Protein AF-A0A6S8XZL8-F1 (afdb_monomer_lite)

pLDDT: mean 78.98, std 16.3, range [27.56, 97.44]

Secondary structure (DSSP, 8-state):
----------EEE----PPP------SSS------PPPTTSSSPPEEEEETTEEEEEEEETTEEEEEEEETT-SEEEEEEEE---HHHHHHHHHHHHHHHHHHHHHHHHHHHHHHHHHHHHHHHTT-SS------HHHHHHHHHHHHHHHHHHHHHHHHHHHHHHHHHTTSHHHHHHS---HHHHHHHHHIIIIIHHHHHHHHHHHTT-TTHHHHHHHHHHHHHHHHHHHHHHHHHHHHHHHHHHHHHH-HHHHTTS-TTS-SS-HHHHHHHHHHHHHHHHSEEEEEEEEEETTSTTHHHH-GGGG--TTS-EEEE-HHHHHHHHHHTTSSSEEEEEEEEE---HHHHTT---EE-TTT--HHHHHTS-TTS-BEE--SSTTPPPHHHHHHHHHHHHHHHHHHHHHHHHHHHHTT--HHHHHHHHHHHHHHHHHHHHHHHHHHHHHHHHHHH--SS----EEEEEEEEEEEEEPHHHHHHHHHHHHIIIIIHHHHHHHHTT-HHHHHHHHHHHHHHHHHHHS-HHHHHHHH-SSTTGGGGGTTS-TTT-HHHHHHHHHHHHHHHHHIIIIISSHHHHHHHHHHHHHHHHHHHHHHHHHHHH-TTTT-BS-----TT------TT---TT--S-TT---TT-GGGHHHHHHHHHHHTTB-HHHHHHHHHHHHTTT----S----S---EE-HHHHHHHHHHHHHHH------EEEEEE--TTS--EEEEEE----SHHHHHHHHHHHHHHHHHHHHHHH-S---TTSSTT-

Radius of gyration: 33.62 Å; chains: 1; bounding box: 105×69×93 Å

Organism: NCBI:txid122233

Foldseek 3Di:
DDDPPCPDWDWDQDPDDDDDDDDDDDDPDPDDPPDADALQFLAGWDWDCDPQWTWTWGDDLQKIWIFTDRPPDSTTTIDIGGNDDPVNQVQLVLLLVLLVLLLLVLLLVLLLLLLVLLVLLCVLCCLDPPPPPRDPLLNLLSVLQNVLSLLLSLQLSLLSVVVSVCSSSLVSLVCLQPVDDSVVSNVLSCCLQPVQLVVQLVVCVVVVHPCSVVSSSVSNSVSSVVVSVVSLVSLLVLQLLLLLLLQCFQPVNVVVDDPPDDSDDVVSLLVLLLLLLQLVQFWKKKKKFKDFPPPVPCVPDPPVVPVPVPGIDIDTDPSNVVQVVVCVVVPWKPFDPDWAWFAALCQQSVHEAEAWCVNQDLCCLQVDDPLHWHQQFCFDPRHHDPVSLVSNLVSNVVVLVVVLVVLLVVCVVVVHDPVVNVVVSVVSCVVCVVVNVVSVVVNVSSVVVVVPPPPPDSIRITTDTIMTGRMTTDSVNSVVVVVVCCCSNQVSSLVSCVVSVVVVSSVVSNVSSVSSVSCSSSGSSSSSRHSSYPPRSLVVLPVDDPPDCPPVSSSVSSSSSSSNSCSNPSNVDCPSSVVSSVVSVVSSVVSVVLSVQCVVCRPPQQADAADDDDPDDDDPDDVPPQPLPDAQDPAQDFPRPSRPRVVVVVLLLVLLRYDPVRSVVSQCCGRVVPDPDPPDDPDPPGKDWPVVVVVVVQVVCCVPPNHDPKRWIWIWGCGPVRDIDIDIHTHAQRGSSSVSVCVSVVSVVVSLVVCCVPDPPPDPPDRPPD

Sequence (770 aa):
MADEEEVGAVEVPLVGNAIGNEVPIVGNGIGNIVLRDHETLETPSCRIDFQGKQSHILNTGNSQIVLESQKNSNVLKVKQFDEATPGLLLLRFAYTLMAVLMAGFLFVFCVQLILFLFLGLAIESGLTSKQNGFNFGVFFGTLLAIPSFLFGLSNAMTIAMAFIADTWNGQKLMKTVIKWDSVLVDWLSCVVFMLVPLFTAGISLASGSKDWWEHATIAWFVCIFLYYLLFAAVTIYFEVDGCFELMRYHGKVRSTYDSSTSKFNLKTATESIMMKQKSLLSGFKIANYIANSSEPQTIETDWRVVEEKDRFVATFGLLSRITVVCAKSGIFYKMLDTPERKYTIDEARGYAPFVTSHSWGLEKMYCRNRQSNLVAVVDGKSAMTRNQVRSSFICYFLGFVTTLFLIAAFLAWFESSPAFIGVICGLYILYVFSSAKNAWAMKHIYGELKKKDKTNQTSTLGQVRAPFRINEANDRFCWIMFILEFIFGYVLPMITLFAAGNYPVGIVFGVTATITGCRRFFSSVVILQELGSLDGMELNNTIFDEDNDGELKAEEEWREKHRLGQIISEISSGVKRKFWMSLYAFFIVIFCAIFMSAVALGSNAGKTIGQDMSDNHEYLGSGDLQYSSCQLGQGIVTPAGLENSLVDFTFLANVAYEDPNSTEVSLGKWFRADEDVSAGDALTDGVIDHQNIVDDFKTEYEAENGESAVTYKFIGFPGESGRNLGVVTIRGTSNSWDALTDAQLWSSAALAQYVRAILPLGVKRVLVFL

Structure (mmCIF, N/CA/C/O backbone):
data_AF-A0A6S8XZL8-F1
#
_entry.id   AF-A0A6S8XZL8-F1
#
loop_
_atom_site.group_PDB
_atom_site.id
_atom_site.type_symbol
_atom_site.label_atom_id
_atom_site.label_alt_id
_atom_site.label_comp_id
_atom_site.label_asym_id
_atom_site.label_entity_id
_atom_site.label_seq_id
_atom_site.pdbx_PDB_ins_code
_atom_site.Cartn_x
_atom_site.Cartn_y
_atom_site.Cartn_z
_atom_site.occupancy
_atom_site.B_iso_or_equiv
_atom_site.auth_seq_id
_atom_site.auth_comp_id
_atom_site.auth_asym_id
_atom_site.auth_atom_id
_atom_site.pdbx_PDB_model_num
ATOM 1 N N . MET A 1 1 ? 20.194 -41.895 5.212 1.00 32.19 1 MET A N 1
ATOM 2 C CA . MET A 1 1 ? 19.603 -42.328 3.933 1.00 32.19 1 MET A CA 1
ATOM 3 C C . MET A 1 1 ? 18.711 -41.195 3.481 1.00 32.19 1 MET A C 1
ATOM 5 O O . MET A 1 1 ? 17.581 -41.108 3.934 1.00 32.19 1 MET A O 1
ATOM 9 N N . ALA A 1 2 ? 19.291 -40.245 2.756 1.00 28.00 2 ALA A N 1
ATOM 10 C CA . ALA A 1 2 ? 18.555 -39.207 2.055 1.00 28.00 2 ALA A CA 1
ATOM 11 C C . ALA A 1 2 ? 18.701 -39.580 0.582 1.00 28.00 2 ALA A C 1
ATOM 13 O O . ALA A 1 2 ? 19.829 -39.638 0.095 1.00 28.00 2 ALA A O 1
ATOM 14 N N . ASP A 1 3 ? 17.598 -39.964 -0.052 1.00 27.56 3 ASP A N 1
ATOM 15 C CA . ASP A 1 3 ? 17.568 -40.218 -1.485 1.00 27.56 3 ASP A CA 1
ATOM 16 C C . ASP A 1 3 ? 17.688 -38.862 -2.193 1.00 27.56 3 ASP A C 1
ATOM 18 O O . ASP A 1 3 ? 16.854 -37.976 -1.999 1.00 27.56 3 ASP A O 1
ATOM 22 N N . GLU A 1 4 ? 18.767 -38.676 -2.955 1.00 31.67 4 GLU A N 1
ATOM 23 C CA . GLU A 1 4 ? 18.894 -37.585 -3.921 1.00 31.67 4 GLU A CA 1
ATOM 24 C C . GLU A 1 4 ? 17.865 -37.827 -5.031 1.00 31.67 4 GLU A C 1
ATOM 26 O O . GLU A 1 4 ? 18.062 -38.653 -5.922 1.00 31.67 4 GLU A O 1
ATOM 31 N N . GLU A 1 5 ? 16.736 -37.127 -4.965 1.00 31.75 5 GLU A N 1
ATOM 32 C CA . GLU A 1 5 ? 15.779 -37.085 -6.064 1.00 31.75 5 GLU A CA 1
ATOM 33 C C . GLU A 1 5 ? 16.363 -36.176 -7.161 1.00 31.75 5 GLU A C 1
ATOM 35 O O . GLU A 1 5 ? 16.326 -34.947 -7.081 1.00 31.75 5 GLU A O 1
ATOM 40 N N . GLU A 1 6 ? 16.997 -36.791 -8.165 1.00 32.31 6 GLU A N 1
ATOM 41 C CA . GLU A 1 6 ? 17.616 -36.107 -9.303 1.00 32.31 6 GLU A CA 1
ATOM 42 C C . GLU A 1 6 ? 16.518 -35.486 -10.191 1.00 32.31 6 GLU A C 1
ATOM 44 O O . GLU A 1 6 ? 15.994 -36.101 -11.123 1.00 32.31 6 GLU A O 1
ATOM 49 N N . VAL A 1 7 ? 16.118 -34.248 -9.887 1.00 37.12 7 VAL A N 1
ATOM 50 C CA . VAL A 1 7 ? 15.212 -33.473 -10.745 1.00 37.12 7 VAL A CA 1
ATOM 51 C C . VAL A 1 7 ? 15.931 -33.197 -12.071 1.00 37.12 7 VAL A C 1
ATOM 53 O O . VAL A 1 7 ? 17.010 -32.607 -12.103 1.00 37.12 7 VAL A O 1
ATOM 56 N N . GLY A 1 8 ? 15.340 -33.687 -13.166 1.00 35.38 8 GLY A N 1
ATOM 57 C CA . GLY A 1 8 ? 15.974 -33.851 -14.476 1.00 35.38 8 GLY A CA 1
ATOM 58 C C . GLY A 1 8 ? 16.799 -32.661 -14.975 1.00 35.38 8 GLY A C 1
ATOM 59 O O . GLY A 1 8 ? 16.319 -31.531 -15.065 1.00 35.38 8 GLY A O 1
ATOM 60 N N . ALA A 1 9 ? 18.041 -32.946 -15.371 1.00 32.59 9 ALA A N 1
ATOM 61 C CA . ALA A 1 9 ? 18.917 -31.994 -16.038 1.00 32.59 9 ALA A CA 1
ATOM 62 C C . ALA A 1 9 ? 18.292 -31.527 -17.364 1.00 32.59 9 ALA A C 1
ATOM 64 O O . ALA A 1 9 ? 18.073 -32.323 -18.278 1.00 32.59 9 ALA A O 1
ATOM 65 N N . VAL A 1 10 ? 18.016 -30.227 -17.480 1.00 38.94 10 VAL A N 1
ATOM 66 C CA . VAL A 1 10 ? 17.575 -29.608 -18.735 1.00 38.94 10 VAL A CA 1
ATOM 67 C C . VAL A 1 10 ? 18.803 -29.054 -19.452 1.00 38.94 10 VAL A C 1
ATOM 69 O O . VAL A 1 10 ? 19.398 -28.074 -19.009 1.00 38.94 10 VAL A O 1
ATOM 72 N N . GLU A 1 11 ? 19.191 -29.681 -20.561 1.00 34.59 11 GLU A N 1
ATOM 73 C CA . GLU A 1 11 ? 20.223 -29.150 -21.455 1.00 34.59 11 GLU A CA 1
ATOM 74 C C . GLU A 1 11 ? 19.625 -28.042 -22.328 1.00 34.59 11 GLU A C 1
ATOM 76 O O . GLU A 1 11 ? 18.733 -28.285 -23.146 1.00 34.59 11 GLU A O 1
ATOM 81 N N . VAL A 1 12 ? 20.110 -26.811 -22.156 1.00 38.62 12 VAL A N 1
ATOM 82 C CA . VAL A 1 12 ? 19.719 -25.674 -22.995 1.00 38.62 12 VAL A CA 1
ATOM 83 C C . VAL A 1 12 ? 20.892 -25.324 -23.915 1.00 38.62 12 VAL A C 1
ATOM 85 O O . VAL A 1 12 ? 21.922 -24.860 -23.423 1.00 38.62 12 VAL A O 1
ATOM 88 N N . PRO A 1 13 ? 20.786 -25.531 -25.240 1.00 32.47 13 PRO A N 1
ATOM 89 C CA . PRO A 1 13 ? 21.807 -25.069 -26.171 1.00 32.47 13 PRO A CA 1
ATOM 90 C C . PRO A 1 13 ? 21.788 -23.538 -26.250 1.00 32.47 13 PRO A C 1
ATOM 92 O O . PRO A 1 13 ? 20.750 -22.933 -26.527 1.00 32.47 13 PRO A O 1
ATOM 95 N N . LEU A 1 14 ? 22.941 -22.906 -26.027 1.00 36.47 14 LEU A N 1
ATOM 96 C CA . LEU A 1 14 ? 23.110 -21.465 -26.206 1.00 36.47 14 LEU A CA 1
ATOM 97 C C . LEU A 1 14 ? 23.135 -21.135 -27.707 1.00 36.47 14 LEU A C 1
ATOM 99 O O . LEU A 1 14 ? 24.098 -21.443 -28.409 1.00 36.47 14 LEU A O 1
ATOM 103 N N . VAL A 1 15 ? 22.073 -20.497 -28.207 1.00 35.25 15 VAL A N 1
ATOM 104 C CA . VAL A 1 15 ? 22.077 -19.843 -29.524 1.00 35.25 15 VAL A CA 1
ATOM 105 C C . VAL A 1 15 ? 22.733 -18.477 -29.340 1.00 35.25 15 VAL A C 1
ATOM 107 O O . VAL A 1 15 ? 22.131 -17.559 -28.788 1.00 35.25 15 VAL A O 1
ATOM 110 N N . GLY A 1 16 ? 23.998 -18.364 -29.742 1.00 31.45 16 GLY A N 1
ATOM 111 C CA . GLY A 1 16 ? 24.755 -17.122 -29.653 1.00 31.45 16 GLY A CA 1
ATOM 112 C C . GLY A 1 16 ? 24.230 -16.077 -30.633 1.00 31.45 16 GLY A C 1
ATOM 113 O O . GLY A 1 16 ? 24.431 -16.217 -31.832 1.00 31.45 16 GLY A O 1
ATOM 114 N N . ASN A 1 17 ? 23.604 -15.023 -30.113 1.00 30.45 17 ASN A N 1
ATOM 115 C CA . ASN A 1 17 ? 23.543 -13.717 -30.762 1.00 30.45 17 ASN A CA 1
ATOM 116 C C . ASN A 1 17 ? 23.785 -12.644 -29.696 1.00 30.45 17 ASN A C 1
ATOM 118 O O . ASN A 1 17 ? 23.137 -12.618 -28.651 1.00 30.45 17 ASN A O 1
ATOM 122 N N . ALA A 1 18 ? 24.809 -11.836 -29.953 1.00 32.69 18 ALA A N 1
ATOM 123 C CA . ALA A 1 18 ? 25.478 -10.960 -29.008 1.00 32.69 18 ALA A CA 1
ATOM 124 C C . ALA A 1 18 ? 24.594 -9.806 -28.505 1.00 32.69 18 ALA A C 1
ATOM 126 O O . ALA A 1 18 ? 23.925 -9.123 -29.281 1.00 32.69 18 ALA A O 1
ATOM 127 N N . ILE A 1 19 ? 24.663 -9.566 -27.194 1.00 32.88 19 ILE A N 1
ATOM 128 C CA . ILE A 1 19 ? 24.252 -8.320 -26.542 1.00 32.88 19 ILE A CA 1
ATOM 129 C C . ILE A 1 19 ? 25.387 -7.312 -26.747 1.00 32.88 19 ILE A C 1
ATOM 131 O O . ILE A 1 19 ? 26.553 -7.621 -26.496 1.00 32.88 19 ILE A O 1
ATOM 135 N N . GLY A 1 20 ? 25.040 -6.131 -27.255 1.00 28.70 20 GLY A N 1
ATOM 136 C CA . GLY A 1 20 ? 25.974 -5.064 -27.580 1.00 28.70 20 GLY A CA 1
ATOM 137 C C . GLY A 1 20 ? 26.591 -4.423 -26.339 1.00 28.70 20 GLY A C 1
ATOM 138 O O . GLY A 1 20 ? 25.894 -3.856 -25.510 1.00 28.70 20 GLY A O 1
ATOM 139 N N . ASN A 1 21 ? 27.913 -4.498 -26.259 1.00 29.86 21 ASN A N 1
ATOM 140 C CA . ASN A 1 21 ? 28.786 -3.354 -26.020 1.00 29.86 21 ASN A CA 1
ATOM 141 C C . ASN A 1 21 ? 30.056 -3.655 -26.819 1.00 29.86 21 ASN A C 1
ATOM 143 O O . ASN A 1 21 ? 30.675 -4.702 -26.630 1.00 29.86 21 ASN A O 1
ATOM 147 N N . GLU A 1 22 ? 30.370 -2.802 -27.791 1.00 29.30 22 GLU A N 1
ATOM 148 C CA . GLU A 1 22 ? 31.468 -3.010 -28.733 1.00 29.30 22 GLU A CA 1
ATOM 149 C C . GLU A 1 22 ? 32.812 -3.125 -27.998 1.00 29.30 22 GLU A C 1
ATOM 151 O O . GLU A 1 22 ? 33.378 -2.145 -27.523 1.00 29.30 22 GLU A O 1
ATOM 156 N N . VAL A 1 23 ? 33.346 -4.344 -27.948 1.00 29.11 23 VAL A N 1
ATOM 157 C CA . VAL A 1 23 ? 34.783 -4.601 -27.845 1.00 29.11 23 VAL A CA 1
ATOM 158 C C . VAL A 1 23 ? 35.170 -5.269 -29.165 1.00 29.11 23 VAL A C 1
ATOM 160 O O . VAL A 1 23 ? 34.524 -6.247 -29.550 1.00 29.11 23 VAL A O 1
ATOM 163 N N . PRO A 1 24 ? 36.173 -4.767 -29.905 1.00 30.50 24 PRO A N 1
ATOM 164 C CA . PRO A 1 24 ? 36.535 -5.343 -31.190 1.00 30.50 24 PRO A CA 1
ATOM 165 C C . PRO A 1 24 ? 37.168 -6.718 -30.962 1.00 30.50 24 PRO A C 1
ATOM 167 O O . PRO A 1 24 ? 38.302 -6.816 -30.500 1.00 30.50 24 PRO A O 1
ATOM 170 N N . ILE A 1 25 ? 36.451 -7.792 -31.295 1.00 32.50 25 ILE A N 1
ATOM 171 C CA . ILE A 1 25 ? 37.023 -9.141 -31.332 1.00 32.50 25 ILE A CA 1
ATOM 172 C C . ILE A 1 25 ? 37.360 -9.471 -32.784 1.00 32.50 25 ILE A C 1
ATOM 174 O O . ILE A 1 25 ? 36.554 -10.014 -33.534 1.00 32.50 25 ILE A O 1
ATOM 178 N N . VAL A 1 26 ? 38.589 -9.137 -33.175 1.00 33.41 26 VAL A N 1
ATOM 179 C CA . VAL A 1 26 ? 39.270 -9.788 -34.296 1.00 33.41 26 VAL A CA 1
ATOM 180 C C . VAL A 1 26 ? 40.153 -10.882 -33.698 1.00 33.41 26 VAL A C 1
ATOM 182 O O . VAL A 1 26 ? 41.200 -10.593 -33.128 1.00 33.41 26 VAL A O 1
ATOM 185 N N . GLY A 1 27 ? 39.728 -12.142 -33.806 1.00 33.16 27 GLY A N 1
ATOM 186 C CA . GLY A 1 27 ? 40.556 -13.297 -33.449 1.00 33.16 27 GLY A CA 1
ATOM 187 C C . GLY A 1 27 ? 39.764 -14.599 -33.326 1.00 33.16 27 GLY A C 1
ATOM 188 O O . GLY A 1 27 ? 38.812 -14.673 -32.559 1.00 33.16 27 GLY A O 1
ATOM 189 N N . ASN A 1 28 ? 40.185 -15.634 -34.061 1.00 36.66 28 ASN A N 1
ATOM 190 C CA . ASN A 1 28 ? 39.667 -17.012 -34.035 1.00 36.66 28 ASN A CA 1
ATOM 191 C C . ASN A 1 28 ? 39.956 -17.739 -32.699 1.00 36.66 28 ASN A C 1
ATOM 193 O O . ASN A 1 28 ? 40.651 -18.754 -32.666 1.00 36.66 28 ASN A O 1
ATOM 197 N N . GLY A 1 29 ? 39.430 -17.231 -31.589 1.00 42.28 29 GLY A N 1
ATOM 198 C CA . GLY A 1 29 ? 39.347 -17.935 -30.312 1.00 42.28 29 GLY A CA 1
ATOM 199 C C . GLY A 1 29 ? 37.891 -17.973 -29.874 1.00 42.28 29 GLY A C 1
ATOM 200 O O . GLY A 1 29 ? 37.197 -16.966 -29.992 1.00 42.28 29 GLY A O 1
ATOM 201 N N . ILE A 1 30 ? 37.409 -19.122 -29.396 1.00 44.78 30 ILE A N 1
ATOM 202 C CA . ILE A 1 30 ? 36.109 -19.202 -28.721 1.00 44.78 30 ILE A CA 1
ATOM 203 C C . ILE A 1 30 ? 36.194 -18.232 -27.539 1.00 44.78 30 ILE A C 1
ATOM 205 O O . ILE A 1 30 ? 36.919 -18.487 -26.581 1.00 44.78 30 ILE A O 1
ATOM 209 N N . GLY A 1 31 ? 35.554 -17.068 -27.668 1.00 48.84 31 GLY A N 1
ATOM 210 C CA . GLY A 1 31 ? 35.593 -16.035 -26.644 1.00 48.84 31 GLY A CA 1
ATOM 211 C C . GLY A 1 31 ? 35.039 -16.595 -25.342 1.00 48.84 31 GLY A C 1
ATOM 212 O O . GLY A 1 31 ? 33.972 -17.210 -25.341 1.00 48.84 31 GLY A O 1
ATOM 213 N N . ASN A 1 32 ? 35.760 -16.396 -24.239 1.00 52.09 32 ASN A N 1
ATOM 214 C CA . ASN A 1 32 ? 35.234 -16.689 -22.912 1.00 52.09 32 ASN A CA 1
ATOM 215 C C . ASN A 1 32 ? 33.907 -15.936 -22.748 1.00 52.09 32 ASN A C 1
ATOM 217 O O . ASN A 1 32 ? 33.885 -14.704 -22.774 1.00 52.09 32 ASN A O 1
ATOM 221 N N . ILE A 1 33 ? 32.801 -16.668 -22.600 1.00 56.28 33 ILE A N 1
ATOM 222 C CA . ILE A 1 33 ? 31.496 -16.075 -22.303 1.00 56.28 33 ILE A CA 1
ATOM 223 C C . ILE A 1 33 ? 31.577 -15.535 -20.876 1.00 56.28 33 ILE A C 1
ATOM 225 O O . ILE A 1 33 ? 31.527 -16.290 -19.906 1.00 56.28 33 ILE A O 1
ATOM 229 N N . VAL A 1 34 ? 31.734 -14.221 -20.740 1.00 61.19 34 VAL A N 1
ATOM 230 C CA . VAL A 1 34 ? 31.695 -13.563 -19.434 1.00 61.19 34 VAL A CA 1
ATOM 231 C C . VAL A 1 34 ? 30.230 -13.363 -19.054 1.00 61.19 34 VAL A C 1
ATOM 233 O O . VAL A 1 34 ? 29.586 -12.423 -19.515 1.00 61.19 34 VAL A O 1
ATOM 236 N N . LEU A 1 35 ? 29.697 -14.253 -18.213 1.00 66.69 35 LEU A N 1
ATOM 237 C CA . LEU A 1 35 ? 28.367 -14.090 -17.620 1.00 66.69 35 LEU A CA 1
ATOM 238 C C . LEU A 1 35 ? 28.400 -12.922 -16.631 1.00 66.69 35 LEU A C 1
ATOM 240 O O . LEU A 1 35 ? 29.004 -13.032 -15.564 1.00 66.69 35 LEU A O 1
ATOM 244 N N . ARG A 1 36 ? 27.797 -11.789 -16.994 1.00 68.94 36 ARG A N 1
ATOM 245 C CA . ARG A 1 36 ? 27.587 -10.671 -16.068 1.00 68.94 36 ARG A CA 1
ATOM 246 C C . ARG A 1 36 ? 26.306 -10.891 -15.280 1.00 68.94 36 ARG A C 1
ATOM 248 O O . ARG A 1 36 ? 25.311 -11.359 -15.834 1.00 68.94 36 ARG A O 1
ATOM 255 N N . ASP A 1 37 ? 26.346 -10.529 -14.007 1.00 76.62 37 ASP A N 1
ATOM 256 C CA . ASP A 1 37 ? 25.173 -10.595 -13.152 1.00 76.62 37 ASP A CA 1
ATOM 257 C C . ASP A 1 37 ? 24.159 -9.545 -13.583 1.00 76.62 37 ASP A C 1
ATOM 259 O O . ASP A 1 37 ? 24.485 -8.373 -13.766 1.00 76.62 37 ASP A O 1
ATOM 263 N N . HIS A 1 38 ? 22.914 -9.978 -13.748 1.00 80.50 38 HIS A N 1
ATOM 264 C CA . HIS A 1 38 ? 21.815 -9.057 -13.966 1.00 80.50 38 HIS A CA 1
ATOM 265 C C . HIS A 1 38 ? 21.417 -8.423 -12.627 1.00 80.50 38 HIS A C 1
ATOM 267 O O . HIS A 1 38 ? 21.339 -9.107 -11.605 1.00 80.50 38 HIS A O 1
ATOM 273 N N . GLU A 1 39 ? 21.092 -7.134 -12.629 1.00 76.38 39 GLU A N 1
ATOM 274 C CA . GLU A 1 39 ? 20.642 -6.362 -11.454 1.00 76.38 39 GLU A CA 1
ATOM 275 C C . GLU A 1 39 ? 19.359 -6.909 -10.794 1.00 76.38 39 GLU A C 1
ATOM 277 O O . GLU A 1 39 ? 18.991 -6.535 -9.682 1.00 76.38 39 GLU A O 1
ATOM 282 N N . THR A 1 40 ? 18.646 -7.814 -11.467 1.00 76.75 40 THR A N 1
ATOM 283 C CA . THR A 1 40 ? 17.470 -8.497 -10.904 1.00 76.75 40 THR A CA 1
ATOM 284 C C . THR A 1 40 ? 17.818 -9.710 -10.045 1.00 76.75 40 THR A C 1
ATOM 286 O O . THR A 1 40 ? 16.919 -10.237 -9.394 1.00 76.75 40 THR A O 1
ATOM 289 N N . LEU A 1 41 ? 19.063 -10.196 -10.078 1.00 75.75 41 LEU A N 1
ATOM 290 C CA . LEU A 1 41 ? 19.525 -11.269 -9.191 1.00 75.75 41 LEU A CA 1
ATOM 291 C C . LEU A 1 41 ? 19.530 -10.779 -7.741 1.00 75.75 41 LEU A C 1
ATOM 293 O O . LEU A 1 41 ? 19.706 -9.593 -7.523 1.00 75.75 41 LEU A O 1
ATOM 297 N N . GLU A 1 42 ? 19.315 -11.660 -6.760 1.00 71.06 42 GLU A N 1
ATOM 298 C CA . GLU A 1 42 ? 19.222 -11.267 -5.337 1.00 71.06 42 GLU A CA 1
ATOM 299 C C . GLU A 1 42 ? 20.579 -11.019 -4.674 1.00 71.06 42 GLU A C 1
ATOM 301 O O . GLU A 1 42 ? 20.695 -10.211 -3.758 1.00 71.06 42 GLU A O 1
ATOM 306 N N . THR A 1 43 ? 21.598 -11.749 -5.112 1.00 76.19 43 THR A N 1
ATOM 307 C CA . THR A 1 43 ? 22.993 -11.619 -4.687 1.00 76.19 43 THR A CA 1
ATOM 308 C C . THR A 1 43 ? 23.869 -11.710 -5.930 1.00 76.19 43 THR A C 1
ATOM 310 O O . THR A 1 43 ? 23.466 -12.400 -6.879 1.00 76.19 43 THR A O 1
ATOM 313 N N . PRO A 1 44 ? 25.052 -11.071 -5.944 1.00 74.75 44 PRO A N 1
ATOM 314 C CA . PRO A 1 44 ? 25.994 -11.285 -7.030 1.00 74.75 44 PRO A CA 1
ATOM 315 C C . PRO A 1 44 ? 26.339 -12.776 -7.084 1.00 74.75 44 PRO A C 1
ATOM 317 O O . PRO A 1 44 ? 26.341 -13.469 -6.056 1.00 74.75 44 PRO A O 1
ATOM 320 N N . SER A 1 45 ? 26.554 -13.295 -8.288 1.00 77.88 45 SER A N 1
ATOM 321 C CA . SER A 1 45 ? 26.858 -14.704 -8.459 1.00 77.88 45 SER A CA 1
ATOM 322 C C . SER A 1 45 ? 28.250 -14.990 -7.923 1.00 77.88 45 SER A C 1
ATOM 324 O O . SER A 1 45 ? 29.228 -14.327 -8.265 1.00 77.88 45 SER A O 1
ATOM 326 N N . CYS A 1 46 ? 28.359 -16.009 -7.074 1.00 80.75 46 CYS A N 1
ATOM 327 C CA . CYS A 1 46 ? 29.673 -16.480 -6.672 1.00 80.75 46 CYS A CA 1
ATOM 328 C C . CYS A 1 46 ? 30.237 -17.335 -7.807 1.00 80.75 46 CYS A C 1
ATOM 330 O O . CYS A 1 46 ? 29.590 -18.282 -8.268 1.00 80.75 46 CYS A O 1
ATOM 332 N N . ARG A 1 47 ? 31.442 -16.993 -8.264 1.00 81.62 47 ARG A N 1
ATOM 333 C CA . ARG A 1 47 ? 32.181 -17.787 -9.243 1.00 81.62 47 ARG A CA 1
ATOM 334 C C . ARG A 1 47 ? 33.140 -18.700 -8.506 1.00 81.62 47 ARG A C 1
ATOM 336 O O . ARG A 1 47 ? 34.047 -18.229 -7.826 1.00 81.62 47 ARG A O 1
ATOM 343 N N . ILE A 1 48 ? 32.949 -20.003 -8.663 1.00 84.56 48 ILE A N 1
ATOM 344 C CA . ILE A 1 48 ? 33.834 -21.008 -8.082 1.00 84.56 48 ILE A CA 1
ATOM 345 C C . ILE A 1 48 ? 34.326 -21.917 -9.200 1.00 84.56 48 ILE A C 1
ATOM 347 O O . ILE A 1 48 ? 33.534 -22.540 -9.908 1.00 84.56 48 ILE A O 1
ATOM 351 N N . ASP A 1 49 ? 35.645 -22.019 -9.332 1.00 83.62 49 ASP A N 1
ATOM 352 C CA . ASP A 1 49 ? 36.275 -23.032 -10.170 1.00 83.62 49 ASP A CA 1
ATOM 353 C C . ASP A 1 49 ? 36.411 -24.320 -9.349 1.00 83.62 49 ASP A C 1
ATOM 355 O O . ASP A 1 49 ? 37.245 -24.425 -8.449 1.00 83.62 49 ASP A O 1
ATOM 359 N N . PHE A 1 50 ? 35.580 -25.319 -9.655 1.00 81.88 50 PHE A N 1
ATOM 360 C CA . PHE A 1 50 ? 35.587 -26.612 -8.974 1.00 81.88 50 PHE A CA 1
ATOM 361 C C . PHE A 1 50 ? 35.744 -27.746 -9.989 1.00 81.88 50 PHE A C 1
ATOM 363 O O . PHE A 1 50 ? 34.971 -27.870 -10.937 1.00 81.88 50 PHE A O 1
ATOM 370 N N . GLN A 1 51 ? 36.772 -28.584 -9.811 1.00 84.25 51 GLN A N 1
ATOM 371 C CA . GLN A 1 51 ? 37.067 -29.737 -10.683 1.00 84.25 51 GLN A CA 1
ATOM 372 C C . GLN A 1 51 ? 37.172 -29.394 -12.185 1.00 84.25 51 GLN A C 1
ATOM 374 O O . GLN A 1 51 ? 36.759 -30.165 -13.050 1.00 84.25 51 GLN A O 1
ATOM 379 N N . GLY A 1 52 ? 37.719 -28.220 -12.516 1.00 79.88 52 GLY A N 1
ATOM 380 C CA . GLY A 1 52 ? 37.876 -27.778 -13.907 1.00 79.88 52 GLY A CA 1
ATOM 381 C C . GLY A 1 52 ? 36.582 -27.303 -14.582 1.00 79.88 52 GLY A C 1
ATOM 382 O O . GLY A 1 52 ? 36.612 -26.965 -15.766 1.00 79.88 52 GLY A O 1
ATOM 383 N N . LYS A 1 53 ? 35.467 -27.239 -13.844 1.00 83.31 53 LYS A N 1
ATOM 384 C CA . LYS A 1 53 ? 34.234 -26.561 -14.251 1.00 83.31 53 LYS A CA 1
ATOM 385 C C . LYS A 1 53 ? 34.157 -25.195 -13.583 1.00 83.31 53 LYS A C 1
ATOM 387 O O . LYS A 1 53 ? 34.529 -25.059 -12.419 1.00 83.31 53 LYS A O 1
ATOM 392 N N . GLN A 1 54 ? 33.658 -24.216 -14.326 1.00 83.06 54 GLN A N 1
ATOM 393 C CA . GLN A 1 54 ? 33.350 -22.902 -13.786 1.00 83.06 54 GLN A CA 1
ATOM 394 C C . GLN A 1 54 ? 31.882 -22.905 -13.369 1.00 83.06 54 GLN A C 1
ATOM 396 O O . GLN A 1 54 ? 30.990 -23.008 -14.214 1.00 83.06 54 GLN A O 1
ATOM 401 N N . SER A 1 55 ? 31.637 -22.836 -12.066 1.00 85.00 55 SER A N 1
ATOM 402 C CA . SER A 1 55 ? 30.294 -22.806 -11.496 1.00 85.00 55 SER A CA 1
ATOM 403 C C . SER A 1 55 ? 29.927 -21.373 -11.132 1.00 85.00 55 SER A C 1
ATOM 405 O O . SER A 1 55 ? 30.650 -20.713 -10.388 1.00 85.00 55 SER A O 1
ATOM 407 N N . HIS A 1 56 ? 28.798 -20.902 -11.650 1.00 83.12 56 HIS A N 1
ATOM 408 C CA . HIS A 1 56 ? 28.166 -19.652 -11.245 1.00 83.12 56 HIS A CA 1
ATOM 409 C C . HIS A 1 56 ? 27.001 -19.967 -10.322 1.00 83.12 56 HIS A C 1
ATOM 411 O O . HIS A 1 56 ? 26.031 -20.604 -10.727 1.00 83.12 56 HIS A O 1
ATOM 417 N N . ILE A 1 57 ? 27.110 -19.534 -9.077 1.00 83.75 57 ILE A N 1
ATOM 418 C CA . ILE A 1 57 ? 26.130 -19.823 -8.041 1.00 83.75 57 ILE A CA 1
ATOM 419 C C . ILE A 1 57 ? 25.205 -18.621 -7.893 1.00 83.75 57 ILE A C 1
ATOM 421 O O . ILE A 1 57 ? 25.651 -17.528 -7.556 1.00 83.75 57 ILE A O 1
ATOM 425 N N . LEU A 1 58 ? 23.917 -18.834 -8.136 1.00 84.69 58 LEU A N 1
ATOM 426 C CA . LEU A 1 58 ? 22.850 -17.851 -8.009 1.00 84.69 58 LEU A CA 1
ATOM 427 C C . LEU A 1 58 ? 21.983 -18.214 -6.807 1.00 84.69 58 LEU A C 1
ATOM 429 O O . LEU A 1 58 ? 21.271 -19.216 -6.834 1.00 84.69 58 LEU A O 1
ATOM 433 N N . ASN A 1 59 ? 21.992 -17.395 -5.763 1.00 78.81 59 ASN A N 1
ATOM 434 C CA . ASN A 1 59 ? 21.068 -17.597 -4.653 1.00 78.81 59 ASN A CA 1
ATOM 435 C C . ASN A 1 59 ? 19.693 -17.006 -5.003 1.00 78.81 59 ASN A C 1
ATOM 437 O O . ASN A 1 59 ? 19.571 -15.876 -5.471 1.00 78.81 59 ASN A O 1
ATOM 441 N N . THR A 1 60 ? 18.652 -17.805 -4.783 1.00 75.88 60 THR A N 1
ATOM 442 C CA . THR A 1 60 ? 17.236 -17.494 -5.034 1.00 75.88 60 THR A CA 1
ATOM 443 C C . THR A 1 60 ? 16.416 -17.833 -3.791 1.00 75.88 60 THR A C 1
ATOM 445 O O . THR A 1 60 ? 15.632 -18.779 -3.761 1.00 75.88 60 THR A O 1
ATOM 448 N N . GLY A 1 61 ? 16.622 -17.061 -2.725 1.00 75.00 61 GLY A N 1
ATOM 449 C CA . GLY A 1 61 ? 15.911 -17.165 -1.451 1.00 75.00 61 GLY A CA 1
ATOM 450 C C . GLY A 1 61 ? 16.038 -18.489 -0.705 1.00 75.00 61 GLY A C 1
ATOM 451 O O . GLY A 1 61 ? 16.769 -18.567 0.276 1.00 75.00 61 GLY A O 1
ATOM 452 N N . ASN A 1 62 ? 15.242 -19.477 -1.107 1.00 76.62 62 ASN A N 1
ATOM 453 C CA . ASN A 1 62 ? 15.210 -20.815 -0.510 1.00 76.62 62 ASN A CA 1
ATOM 454 C C . ASN A 1 62 ? 15.937 -21.854 -1.363 1.00 76.62 62 ASN A C 1
ATOM 456 O O . ASN A 1 62 ? 16.149 -22.971 -0.895 1.00 76.62 62 ASN A O 1
ATOM 460 N N . SER A 1 63 ? 16.291 -21.490 -2.593 1.00 80.25 63 SER A N 1
ATOM 461 C CA . SER A 1 63 ? 17.012 -22.348 -3.511 1.00 80.25 63 SER A CA 1
ATOM 462 C C . SER A 1 63 ? 18.275 -21.675 -4.014 1.00 80.25 63 SER A C 1
ATOM 464 O O . SER A 1 63 ? 18.331 -20.456 -4.176 1.00 80.25 63 SER A O 1
ATOM 466 N N . GLN A 1 64 ? 19.271 -22.477 -4.331 1.00 84.62 64 GLN A N 1
ATOM 467 C CA . GLN A 1 64 ? 20.497 -22.074 -4.983 1.00 84.62 64 GLN A CA 1
ATOM 468 C C . GLN A 1 64 ? 20.523 -22.682 -6.382 1.00 84.62 64 GLN A C 1
ATOM 470 O O . GLN A 1 64 ? 20.420 -23.895 -6.552 1.00 84.62 64 GLN A O 1
ATOM 475 N N . ILE A 1 65 ? 20.635 -21.836 -7.398 1.00 86.44 65 ILE A N 1
ATOM 476 C CA . ILE A 1 65 ? 20.762 -22.248 -8.790 1.00 86.44 65 ILE A CA 1
ATOM 477 C C . ILE A 1 65 ? 22.244 -22.203 -9.155 1.00 86.44 65 ILE A C 1
ATOM 479 O O . ILE A 1 65 ? 22.851 -21.140 -9.189 1.00 86.44 65 ILE A O 1
ATOM 483 N N . VAL A 1 66 ? 22.840 -23.350 -9.453 1.00 85.31 66 VAL A N 1
ATOM 484 C CA . VAL A 1 66 ? 24.231 -23.461 -9.893 1.00 85.31 66 VAL A CA 1
ATOM 485 C C . VAL A 1 66 ? 24.258 -23.660 -11.401 1.00 85.31 66 VAL A C 1
ATOM 487 O O . VAL A 1 66 ? 23.758 -24.659 -11.917 1.00 85.31 66 VAL A O 1
ATOM 490 N N . LEU A 1 67 ? 24.850 -22.706 -12.111 1.00 86.88 67 LEU A N 1
ATOM 491 C CA . LEU A 1 67 ? 25.119 -22.786 -13.540 1.00 86.88 67 LEU A CA 1
ATOM 492 C C . LEU A 1 67 ? 26.549 -23.296 -13.736 1.00 86.88 67 LEU A C 1
ATOM 494 O O . LEU A 1 67 ? 27.513 -22.567 -13.516 1.00 86.88 67 LEU A O 1
ATOM 498 N N . GLU A 1 68 ? 26.704 -24.552 -14.138 1.00 85.69 68 GLU A N 1
ATOM 499 C CA . GLU A 1 68 ? 28.007 -25.124 -14.475 1.00 85.69 68 GLU A CA 1
ATOM 500 C C . GLU A 1 68 ? 28.297 -24.904 -15.962 1.00 85.69 68 GLU A C 1
ATOM 502 O O . GLU A 1 68 ? 27.582 -25.415 -16.828 1.00 85.69 68 GLU A O 1
ATOM 507 N N . SER A 1 69 ? 29.378 -24.184 -16.253 1.00 82.50 69 SER A N 1
ATOM 508 C CA . SER A 1 69 ? 29.966 -24.091 -17.585 1.00 82.50 69 SER A CA 1
ATOM 509 C C . SER A 1 69 ? 31.218 -24.966 -17.650 1.00 82.50 69 SER A C 1
ATOM 511 O O . SER A 1 69 ? 32.139 -24.847 -16.834 1.00 82.50 69 SER A O 1
ATOM 513 N N . GLN A 1 70 ? 31.266 -25.880 -18.617 1.00 81.00 70 GLN A N 1
ATOM 514 C CA . GLN A 1 70 ? 32.466 -26.669 -18.886 1.00 81.00 70 GLN A CA 1
ATOM 515 C C . GLN A 1 70 ? 33.352 -25.889 -19.864 1.00 81.00 70 GLN A C 1
ATOM 517 O O . GLN A 1 70 ? 32.891 -25.543 -20.947 1.00 81.00 70 GLN A O 1
ATOM 522 N N . LYS A 1 71 ? 34.631 -25.661 -19.516 1.00 70.81 71 LYS A N 1
ATOM 523 C CA . LYS A 1 71 ? 35.565 -24.752 -20.226 1.00 70.81 71 LYS A CA 1
ATOM 524 C C . LYS A 1 71 ? 35.708 -24.979 -21.749 1.00 70.81 71 LYS A C 1
ATOM 526 O O . LYS A 1 71 ? 36.179 -24.084 -22.434 1.00 70.81 71 LYS A O 1
ATOM 531 N N . ASN A 1 72 ? 35.263 -26.125 -22.281 1.00 75.06 72 ASN A N 1
ATOM 532 C CA . ASN A 1 72 ? 35.307 -26.474 -23.710 1.00 75.06 72 ASN A CA 1
ATOM 533 C C . ASN A 1 72 ? 33.935 -26.824 -24.327 1.00 75.06 72 ASN A C 1
ATOM 535 O O . ASN A 1 72 ? 33.890 -27.342 -25.442 1.00 75.06 72 ASN A O 1
ATOM 539 N N . SER A 1 73 ? 32.819 -26.608 -23.624 1.00 71.25 73 SER A N 1
ATOM 540 C CA . SER A 1 73 ? 31.482 -26.935 -24.135 1.00 71.25 73 SER A CA 1
ATOM 541 C C . SER A 1 73 ? 30.566 -25.717 -24.102 1.00 71.25 73 SER A C 1
ATOM 543 O O . SER A 1 73 ? 30.528 -25.002 -23.107 1.00 71.25 73 SER A O 1
ATOM 545 N N . ASN A 1 74 ? 29.742 -25.550 -25.137 1.00 72.94 74 ASN A N 1
ATOM 546 C CA . ASN A 1 74 ? 28.668 -24.548 -25.163 1.00 72.94 74 ASN A CA 1
ATOM 547 C C . ASN A 1 74 ? 27.428 -24.983 -24.355 1.00 72.94 74 ASN A C 1
ATOM 549 O O . ASN A 1 74 ? 26.334 -24.458 -24.567 1.00 72.94 74 ASN A O 1
ATOM 553 N N . VAL A 1 75 ? 27.572 -25.984 -23.482 1.00 73.44 75 VAL A N 1
ATOM 554 C CA . VAL A 1 75 ? 26.489 -26.529 -22.665 1.00 73.44 75 VAL A CA 1
ATOM 555 C C . VAL A 1 75 ? 26.605 -25.950 -21.262 1.00 73.44 75 VAL A C 1
ATOM 557 O O . VAL A 1 75 ? 27.617 -26.126 -20.584 1.00 73.44 75 VAL A O 1
ATOM 560 N N . LEU A 1 76 ? 25.549 -25.263 -20.836 1.00 78.88 76 LEU A N 1
ATOM 561 C CA . LEU A 1 76 ? 25.401 -24.740 -19.486 1.00 78.88 76 LEU A CA 1
ATOM 562 C C . LEU A 1 76 ? 24.470 -25.680 -18.715 1.00 78.88 76 LEU A C 1
ATOM 564 O O . LEU A 1 76 ? 23.289 -25.793 -19.050 1.00 78.88 76 LEU A O 1
ATOM 568 N N . LYS A 1 77 ? 24.992 -26.384 -17.707 1.00 83.81 77 LYS A N 1
ATOM 569 C CA . LYS A 1 77 ? 24.173 -27.257 -16.857 1.00 83.81 77 LYS A CA 1
ATOM 570 C C . LYS A 1 77 ? 23.619 -26.437 -15.701 1.00 83.81 77 LYS A C 1
ATOM 572 O O . LYS A 1 77 ? 24.379 -25.914 -14.896 1.00 83.81 77 LYS A O 1
ATOM 577 N N . VAL A 1 78 ? 22.297 -26.355 -15.607 1.00 84.12 78 VAL A N 1
ATOM 578 C CA . VAL A 1 78 ? 21.601 -25.697 -14.497 1.00 84.12 78 VAL A CA 1
ATOM 579 C C . VAL A 1 78 ? 21.248 -26.750 -13.453 1.00 84.12 78 VAL A C 1
ATOM 581 O O . VAL A 1 78 ? 20.589 -27.738 -13.774 1.00 84.12 78 VAL A O 1
ATOM 584 N N . LYS A 1 79 ? 21.691 -26.555 -12.213 1.00 85.75 79 LYS A N 1
ATOM 585 C CA . LYS A 1 79 ? 21.289 -27.349 -11.046 1.00 85.75 79 LYS A CA 1
ATOM 586 C C . LYS A 1 79 ? 20.556 -26.444 -10.071 1.00 85.75 79 LYS A C 1
ATOM 588 O O . LYS A 1 79 ? 20.967 -25.306 -9.896 1.00 85.75 79 LYS A O 1
ATOM 593 N N . GLN A 1 80 ? 19.503 -26.938 -9.440 1.00 85.25 80 GLN A N 1
ATOM 594 C CA . GLN A 1 80 ? 18.799 -26.225 -8.380 1.00 85.25 80 GLN A CA 1
ATOM 595 C C . GLN A 1 80 ? 18.897 -27.053 -7.101 1.00 85.25 80 GLN A C 1
ATOM 597 O O . GLN A 1 80 ? 18.597 -28.243 -7.119 1.00 85.25 80 GLN A O 1
ATOM 602 N N . PHE A 1 81 ? 19.336 -26.425 -6.018 1.00 84.25 81 PHE A N 1
ATOM 603 C CA . PHE A 1 81 ? 19.438 -27.016 -4.689 1.00 84.25 81 PHE A CA 1
ATOM 604 C C . PHE A 1 81 ? 18.496 -26.276 -3.753 1.00 84.25 81 PHE A C 1
ATOM 606 O O . PHE A 1 81 ? 18.523 -25.050 -3.726 1.00 84.25 81 PHE A O 1
ATOM 613 N N . ASP A 1 82 ? 17.688 -26.988 -2.977 1.00 81.88 82 ASP A N 1
ATOM 614 C CA . ASP A 1 82 ? 16.881 -26.368 -1.928 1.00 81.88 82 ASP A CA 1
ATOM 615 C C . ASP A 1 82 ? 17.699 -26.308 -0.631 1.00 81.88 82 ASP A C 1
ATOM 617 O O . ASP A 1 82 ? 18.076 -27.330 -0.063 1.00 81.88 82 ASP A O 1
ATOM 621 N N . GLU A 1 83 ? 17.988 -25.096 -0.155 1.00 77.38 83 GLU A N 1
ATOM 622 C CA . GLU A 1 83 ? 18.791 -24.857 1.057 1.00 77.38 83 GLU A CA 1
ATOM 623 C C . GLU A 1 83 ? 17.924 -24.759 2.328 1.00 77.38 83 GLU A C 1
ATOM 625 O O . GLU A 1 83 ? 18.423 -24.617 3.449 1.00 77.38 83 GLU A O 1
ATOM 630 N N . ALA A 1 84 ? 16.599 -24.811 2.181 1.00 79.88 84 ALA A N 1
ATOM 631 C CA . ALA A 1 84 ? 15.670 -24.574 3.274 1.00 79.88 84 ALA A CA 1
ATOM 632 C C . ALA A 1 84 ? 15.612 -25.758 4.258 1.00 79.88 84 ALA A C 1
ATOM 634 O O . ALA A 1 84 ? 14.898 -26.737 4.047 1.00 79.88 84 ALA A O 1
ATOM 635 N N . THR A 1 85 ? 16.308 -25.642 5.394 1.00 87.25 85 THR A N 1
ATOM 636 C CA . THR A 1 85 ? 16.130 -26.587 6.508 1.00 87.25 85 THR A CA 1
ATOM 637 C C . THR A 1 85 ? 14.786 -26.355 7.219 1.00 87.25 85 THR A C 1
ATOM 639 O O . THR A 1 85 ? 14.356 -25.205 7.365 1.00 87.25 85 THR A O 1
ATOM 642 N N . PRO A 1 86 ? 14.123 -27.406 7.746 1.00 86.25 86 PRO A N 1
ATOM 643 C CA . PRO A 1 86 ? 12.865 -27.252 8.485 1.00 86.25 86 PRO A CA 1
ATOM 644 C C . PRO A 1 86 ? 12.965 -26.293 9.680 1.00 86.25 86 PRO A C 1
ATOM 646 O O . PRO A 1 86 ? 12.028 -25.548 9.954 1.00 86.25 86 PRO A O 1
ATOM 649 N N . GLY A 1 87 ? 14.114 -26.270 10.367 1.00 87.81 87 GLY A N 1
ATOM 650 C CA . GLY A 1 87 ? 14.362 -25.352 11.483 1.00 87.81 87 GLY A CA 1
ATOM 651 C C . GLY A 1 87 ? 14.409 -23.885 11.048 1.00 87.81 87 GLY A C 1
ATOM 652 O O . GLY A 1 87 ? 13.797 -23.034 11.691 1.00 87.81 87 GLY A O 1
ATOM 653 N N . LEU A 1 88 ? 15.067 -23.589 9.922 1.00 85.69 88 LEU A N 1
ATOM 654 C CA . LEU A 1 88 ? 15.092 -22.240 9.351 1.00 85.69 88 LEU A CA 1
ATOM 655 C C . LEU A 1 88 ? 13.696 -21.796 8.895 1.00 85.69 88 LEU A C 1
ATOM 657 O O . LEU A 1 88 ? 13.309 -20.651 9.126 1.00 85.69 88 LEU A O 1
ATOM 661 N N . LEU A 1 89 ? 12.929 -22.700 8.278 1.00 87.56 89 LEU A N 1
ATOM 662 C CA . LEU A 1 89 ? 11.549 -22.429 7.873 1.00 87.56 89 LEU A CA 1
ATOM 663 C C . LEU A 1 89 ? 10.650 -22.139 9.078 1.00 87.56 89 LEU A C 1
ATOM 665 O O . LEU A 1 89 ? 9.880 -21.183 9.036 1.00 87.56 89 LEU A O 1
ATOM 669 N N . LEU A 1 90 ? 10.781 -22.906 10.166 1.00 88.19 90 LEU A N 1
ATOM 670 C CA . LEU A 1 90 ? 10.042 -22.671 11.408 1.00 88.19 90 LEU A CA 1
ATOM 671 C C . LEU A 1 90 ? 10.379 -21.302 12.017 1.00 88.19 90 LEU A C 1
ATOM 673 O O . LEU A 1 90 ? 9.478 -20.575 12.432 1.00 88.19 90 LEU A O 1
ATOM 677 N N . LEU A 1 91 ? 11.661 -20.929 12.033 1.00 88.62 91 LEU A N 1
ATOM 678 C CA . LEU A 1 91 ? 12.104 -19.632 12.543 1.00 88.62 91 LEU A CA 1
ATOM 679 C C . LEU A 1 91 ? 11.546 -18.469 11.708 1.00 88.62 91 LEU A C 1
ATOM 681 O O . LEU A 1 91 ? 10.969 -17.529 12.254 1.00 88.62 91 LEU A O 1
ATOM 685 N N . ARG A 1 92 ? 11.666 -18.553 10.377 1.00 90.69 92 ARG A N 1
ATOM 686 C CA . ARG A 1 92 ? 11.108 -17.554 9.450 1.00 90.69 92 ARG A CA 1
ATOM 687 C C . ARG A 1 92 ? 9.595 -17.458 9.579 1.00 90.69 92 ARG A C 1
ATOM 689 O O . ARG A 1 92 ? 9.056 -16.353 9.571 1.00 90.69 92 ARG A O 1
ATOM 696 N N . PHE A 1 93 ? 8.916 -18.589 9.750 1.00 91.44 93 PHE A N 1
ATOM 697 C CA . PHE A 1 93 ? 7.484 -18.626 10.010 1.00 91.44 93 PHE A CA 1
ATOM 698 C C . PHE A 1 93 ? 7.125 -17.890 11.301 1.00 91.44 93 PHE A C 1
ATOM 700 O O . PHE A 1 93 ? 6.240 -17.039 11.268 1.00 91.44 93 PHE A O 1
ATOM 707 N N . ALA A 1 94 ? 7.840 -18.138 12.403 1.00 89.62 94 ALA A N 1
ATOM 708 C CA . ALA A 1 94 ? 7.604 -17.447 13.668 1.00 89.62 94 ALA A CA 1
ATOM 709 C C . ALA A 1 94 ? 7.767 -15.924 13.527 1.00 89.62 94 ALA A C 1
ATOM 711 O O . ALA A 1 94 ? 6.882 -15.174 13.930 1.00 89.62 94 ALA A O 1
ATOM 712 N N . TYR A 1 95 ? 8.844 -15.453 12.890 1.00 93.94 95 TYR A N 1
ATOM 713 C CA . TYR A 1 95 ? 9.050 -14.013 12.681 1.00 93.94 95 TYR A CA 1
ATOM 714 C C . TYR A 1 95 ? 7.959 -13.405 11.797 1.00 93.94 95 TYR A C 1
ATOM 716 O O . TYR A 1 95 ? 7.392 -12.357 12.110 1.00 93.94 95 TYR A O 1
ATOM 724 N N . THR A 1 96 ? 7.629 -14.089 10.704 1.00 94.00 96 THR A N 1
ATOM 725 C CA . THR A 1 96 ? 6.629 -13.626 9.737 1.00 94.00 96 THR A CA 1
ATOM 726 C C . THR A 1 96 ? 5.243 -13.569 10.360 1.00 94.00 96 THR A C 1
ATOM 728 O O . THR A 1 96 ? 4.525 -12.601 10.138 1.00 94.00 96 THR A O 1
ATOM 731 N N . LEU A 1 97 ? 4.877 -14.554 11.185 1.00 91.44 97 LEU A N 1
ATOM 732 C CA . LEU A 1 97 ? 3.610 -14.562 11.913 1.00 91.44 97 LEU A CA 1
ATOM 733 C C . LEU A 1 97 ? 3.465 -13.307 12.777 1.00 91.44 97 LEU A C 1
ATOM 735 O O . LEU A 1 97 ? 2.430 -12.646 12.738 1.00 91.44 97 LEU A O 1
ATOM 739 N N . MET A 1 98 ? 4.517 -12.928 13.501 1.00 91.50 98 MET A N 1
ATOM 740 C CA . MET A 1 98 ? 4.468 -11.736 14.344 1.00 91.50 98 MET A CA 1
ATOM 741 C C . MET A 1 98 ? 4.436 -10.438 13.526 1.00 91.50 98 MET A C 1
ATOM 743 O O . MET A 1 98 ? 3.718 -9.503 13.881 1.00 91.50 98 MET A O 1
ATOM 747 N N . ALA A 1 99 ? 5.143 -10.385 12.392 1.00 95.19 99 ALA A N 1
ATOM 748 C CA . ALA A 1 99 ? 5.038 -9.270 11.450 1.00 95.19 99 ALA A CA 1
ATOM 749 C C . ALA A 1 99 ? 3.617 -9.143 10.859 1.00 95.19 99 ALA A C 1
ATOM 751 O O . ALA A 1 99 ? 3.109 -8.030 10.716 1.00 95.19 99 ALA A O 1
ATOM 752 N N . VAL A 1 100 ? 2.950 -10.269 10.570 1.00 92.94 100 VAL A N 1
ATOM 753 C CA . VAL A 1 100 ? 1.547 -10.315 10.119 1.00 92.94 100 VAL A CA 1
ATOM 754 C C . VAL A 1 100 ? 0.604 -9.799 11.202 1.00 92.94 100 VAL A C 1
ATOM 756 O O . VAL A 1 100 ? -0.268 -8.989 10.895 1.00 92.94 100 VAL A O 1
ATOM 759 N N . LEU A 1 101 ? 0.789 -10.205 12.463 1.00 89.75 101 LEU A N 1
ATOM 760 C CA . LEU A 1 101 ? -0.014 -9.701 13.582 1.00 89.75 101 LEU A CA 1
ATOM 761 C C . LEU A 1 101 ? 0.140 -8.184 13.741 1.00 89.75 101 LEU A C 1
ATOM 763 O O . LEU A 1 101 ? -0.863 -7.475 13.816 1.00 89.75 101 LEU A O 1
ATOM 767 N N . MET A 1 102 ? 1.373 -7.669 13.704 1.00 93.94 102 MET A N 1
ATOM 768 C CA . MET A 1 102 ? 1.637 -6.226 13.746 1.00 93.94 102 MET A CA 1
ATOM 769 C C . MET A 1 102 ? 0.954 -5.487 12.586 1.00 93.94 102 MET A C 1
ATOM 771 O O . MET A 1 102 ? 0.294 -4.471 12.810 1.00 93.94 102 MET A O 1
ATOM 775 N N . ALA A 1 103 ? 1.032 -6.013 11.360 1.00 93.25 103 ALA A N 1
ATOM 776 C CA . ALA A 1 103 ? 0.333 -5.424 10.220 1.00 93.25 103 ALA A CA 1
ATOM 777 C C . ALA A 1 103 ? -1.198 -5.489 10.365 1.00 93.25 103 ALA A C 1
ATOM 779 O O . ALA A 1 103 ? -1.885 -4.578 9.911 1.00 93.25 103 ALA A O 1
ATOM 780 N N . GLY A 1 104 ? -1.736 -6.524 11.019 1.00 90.19 104 GLY A N 1
ATOM 781 C CA . GLY A 1 104 ? -3.154 -6.626 11.373 1.00 90.19 104 GLY A CA 1
ATOM 782 C C . GLY A 1 104 ? -3.601 -5.509 12.319 1.00 90.19 104 GLY A C 1
ATOM 783 O O . GLY A 1 104 ? -4.600 -4.842 12.048 1.00 90.19 104 GLY A O 1
ATOM 784 N N . PHE A 1 105 ? -2.823 -5.233 13.370 1.00 90.19 105 PHE A N 1
ATOM 785 C CA . PHE A 1 105 ? -3.056 -4.082 14.252 1.00 90.19 105 PHE A CA 1
ATOM 786 C C . PHE A 1 105 ? -2.965 -2.755 13.494 1.00 90.19 105 PHE A C 1
ATOM 788 O O . PHE A 1 105 ? -3.840 -1.904 13.639 1.00 90.19 105 PHE A O 1
ATOM 795 N N . LEU A 1 106 ? -1.947 -2.590 12.640 1.00 92.81 106 LEU A N 1
ATOM 796 C CA . LEU A 1 106 ? -1.798 -1.391 11.815 1.00 92.81 106 LEU A CA 1
ATOM 797 C C . LEU A 1 106 ? -2.995 -1.200 10.872 1.00 92.81 106 LEU A C 1
ATOM 799 O O . LEU A 1 106 ? -3.461 -0.077 10.698 1.00 92.81 106 LEU A O 1
ATOM 803 N N . PHE A 1 107 ? -3.519 -2.281 10.290 1.00 93.12 107 PHE A N 1
ATOM 804 C CA . PHE A 1 107 ? -4.711 -2.249 9.447 1.00 93.12 107 PHE A CA 1
ATOM 805 C C . PHE A 1 107 ? -5.948 -1.784 10.224 1.00 93.12 107 PHE A C 1
ATOM 807 O O . PHE A 1 107 ? -6.634 -0.871 9.763 1.00 93.12 107 PHE A O 1
ATOM 814 N N . VAL A 1 108 ? -6.210 -2.346 11.410 1.00 90.25 108 VAL A N 1
ATOM 815 C CA . VAL A 1 108 ? -7.333 -1.909 12.261 1.00 90.25 108 VAL A CA 1
ATOM 816 C C . VAL A 1 108 ? -7.177 -0.447 12.653 1.00 90.25 108 VAL A C 1
ATOM 818 O O . VAL A 1 108 ? -8.119 0.322 12.487 1.00 90.25 108 VAL A O 1
ATOM 821 N N . PHE A 1 109 ? -5.978 -0.033 13.065 1.00 91.31 109 PHE A N 1
ATOM 822 C CA . PHE A 1 109 ? -5.677 1.367 13.353 1.00 91.31 109 PHE A CA 1
ATOM 823 C C . PHE A 1 109 ? -5.983 2.278 12.152 1.00 91.31 109 PHE A C 1
ATOM 825 O O . PHE A 1 109 ? -6.623 3.316 12.304 1.00 91.31 109 PHE A O 1
ATOM 832 N N . CYS A 1 110 ? -5.602 1.877 10.936 1.00 94.00 110 CYS A N 1
ATOM 833 C CA . CYS A 1 110 ? -5.915 2.630 9.721 1.00 94.00 110 CYS A CA 1
ATOM 834 C C . CYS A 1 110 ? -7.429 2.724 9.463 1.00 94.00 110 CYS A C 1
ATOM 836 O O . CYS A 1 110 ? -7.918 3.792 9.098 1.00 94.00 110 CYS A O 1
ATOM 838 N N . VAL A 1 111 ? -8.181 1.634 9.648 1.00 91.38 111 VAL A N 1
ATOM 839 C CA . VAL A 1 111 ? -9.647 1.637 9.499 1.00 91.38 111 VAL A CA 1
ATOM 840 C C . VAL A 1 111 ? -10.301 2.534 10.554 1.00 91.38 111 VAL A C 1
ATOM 842 O O . VAL A 1 111 ? -11.168 3.335 10.207 1.00 91.38 111 VAL A O 1
ATOM 845 N N . GLN A 1 112 ? -9.846 2.466 11.807 1.00 91.44 112 GLN A N 1
ATOM 846 C CA . GLN A 1 112 ? -10.323 3.322 12.895 1.00 91.44 112 GLN A CA 1
ATOM 847 C C . GLN A 1 112 ? -10.036 4.802 12.631 1.00 91.44 112 GLN A C 1
ATOM 849 O O . GLN A 1 112 ? -10.910 5.631 12.853 1.00 91.44 112 GLN A O 1
ATOM 854 N N . LEU A 1 113 ? -8.869 5.155 12.080 1.00 92.62 113 LEU A N 1
ATOM 855 C CA . LEU A 1 113 ? -8.588 6.535 11.668 1.00 92.62 113 LEU A CA 1
ATOM 856 C C . LEU A 1 113 ? -9.585 7.043 10.624 1.00 92.62 113 LEU A C 1
ATOM 858 O O . LEU A 1 113 ? -10.066 8.168 10.741 1.00 92.62 113 LEU A O 1
ATOM 862 N N . ILE A 1 114 ? -9.916 6.227 9.618 1.00 93.25 114 ILE A N 1
ATOM 863 C CA . ILE A 1 114 ? -10.929 6.595 8.621 1.00 93.25 114 ILE A CA 1
ATOM 864 C C . ILE A 1 114 ? -12.285 6.781 9.309 1.00 93.25 114 ILE A C 1
ATOM 866 O O . ILE A 1 114 ? -12.971 7.767 9.049 1.00 93.25 114 ILE A O 1
ATOM 870 N N . LEU A 1 115 ? -12.659 5.873 10.209 1.00 91.25 115 LEU A N 1
ATOM 871 C CA . LEU A 1 115 ? -13.906 5.964 10.958 1.00 91.25 115 LEU A CA 1
ATOM 872 C C . LEU A 1 115 ? -13.977 7.235 11.822 1.00 91.25 115 LEU A C 1
ATOM 874 O O . LEU A 1 115 ? -14.996 7.923 11.808 1.00 91.25 115 LEU A O 1
ATOM 878 N N . PHE A 1 116 ? -12.888 7.607 12.502 1.00 90.62 116 PHE A N 1
ATOM 879 C CA . PHE A 1 116 ? -12.805 8.847 13.277 1.00 90.62 116 PHE A CA 1
ATOM 880 C C . PHE A 1 116 ? -12.975 10.101 12.415 1.00 90.62 116 PHE A C 1
ATOM 882 O O . PHE A 1 116 ? -13.544 11.080 12.891 1.00 90.62 116 PHE A O 1
ATOM 889 N N . LEU A 1 117 ? -12.553 10.082 11.144 1.00 91.38 117 LEU A N 1
ATOM 890 C CA . LEU A 1 117 ? -12.846 11.183 10.219 1.00 91.38 117 LEU A CA 1
ATOM 891 C C . LEU A 1 117 ? -14.344 11.294 9.940 1.00 91.38 117 LEU A C 1
ATOM 893 O O . LEU A 1 117 ? -14.868 12.401 9.933 1.00 91.38 117 LEU A O 1
ATOM 897 N N . PHE A 1 118 ? -15.040 10.172 9.739 1.00 90.94 118 PHE A N 1
ATOM 898 C CA . PHE A 1 118 ? -16.488 10.176 9.510 1.00 90.94 118 PHE A CA 1
ATOM 899 C C . PHE A 1 118 ? -17.283 10.572 10.755 1.00 90.94 118 PHE A C 1
ATOM 901 O O . PHE A 1 118 ? -18.243 11.329 10.645 1.00 90.94 118 PHE A O 1
ATOM 908 N N . LEU A 1 119 ? -16.856 10.139 11.940 1.00 87.56 119 LEU A N 1
ATOM 909 C CA . LEU A 1 119 ? -17.429 10.608 13.203 1.00 87.56 119 LEU A CA 1
ATOM 910 C C . LEU A 1 119 ? -17.196 12.108 13.401 1.00 87.56 119 LEU A C 1
ATOM 912 O O . LEU A 1 119 ? -18.121 12.822 13.774 1.00 87.56 119 LEU A O 1
ATOM 916 N N . GLY A 1 120 ? -15.996 12.599 13.078 1.00 85.44 120 GLY A N 1
ATOM 917 C CA . GLY A 1 120 ? -15.693 14.029 13.069 1.00 85.44 120 GLY A CA 1
ATOM 918 C C . GLY A 1 120 ? -16.589 14.807 12.104 1.00 85.44 120 GLY A C 1
ATOM 919 O O . GLY A 1 120 ? -17.185 15.805 12.494 1.00 85.44 120 GLY A O 1
ATOM 920 N N . LEU A 1 121 ? -16.764 14.316 10.870 1.00 88.44 121 LEU A N 1
ATOM 921 C CA . LEU A 1 121 ? -17.685 14.910 9.893 1.00 88.44 121 LEU A CA 1
ATOM 922 C C . LEU A 1 121 ? -19.118 14.973 10.419 1.00 88.44 121 LEU A C 1
ATOM 924 O O . LEU A 1 121 ? -19.817 15.949 10.163 1.00 88.44 121 LEU A O 1
ATOM 928 N N . ALA A 1 122 ? -19.550 13.952 11.150 1.00 83.06 122 ALA A N 1
ATOM 929 C CA . ALA A 1 122 ? -20.896 13.904 11.682 1.00 83.06 122 ALA A CA 1
ATOM 930 C C . ALA A 1 122 ? -21.126 14.861 12.851 1.00 83.06 122 ALA A C 1
ATOM 932 O O . ALA A 1 122 ? -22.143 15.557 12.861 1.00 83.06 122 ALA A O 1
ATOM 933 N N . ILE A 1 123 ? -20.163 14.965 13.769 1.00 81.50 123 ILE A N 1
ATOM 934 C CA . ILE A 1 123 ? -20.182 15.970 14.839 1.00 81.50 123 ILE A CA 1
ATOM 935 C C . ILE A 1 123 ? -20.270 17.376 14.228 1.00 81.50 123 ILE A C 1
ATOM 937 O O . ILE A 1 123 ? -21.162 18.146 14.568 1.00 81.50 123 ILE A O 1
ATOM 941 N N . GLU A 1 124 ? -19.418 17.680 13.248 1.00 82.50 124 GLU A N 1
ATOM 942 C CA . GLU A 1 124 ? -19.367 18.997 12.595 1.00 82.50 124 GLU A CA 1
ATOM 943 C C . GLU A 1 124 ? -20.570 19.278 11.681 1.00 82.50 124 GLU A C 1
ATOM 945 O O . GLU A 1 124 ? -20.880 20.433 11.379 1.00 82.50 124 GLU A O 1
ATOM 950 N N . SER A 1 125 ? -21.281 18.232 11.244 1.00 80.69 125 SER A N 1
ATOM 951 C CA . SER A 1 125 ? -22.529 18.368 10.487 1.00 80.69 125 SER A CA 1
ATOM 952 C C . SER A 1 125 ? -23.734 18.782 11.346 1.00 80.69 125 SER A C 1
ATOM 954 O O . SER A 1 125 ? -24.794 19.068 10.793 1.00 80.69 125 SER A O 1
ATOM 956 N N . GLY A 1 126 ? -23.579 18.847 12.676 1.00 73.19 126 GLY A N 1
ATOM 957 C CA . GLY A 1 126 ? -24.651 19.209 13.607 1.00 73.19 126 GLY A CA 1
ATOM 958 C C . GLY A 1 126 ? -25.677 18.094 13.833 1.00 73.19 126 GLY A C 1
ATOM 959 O O . GLY A 1 126 ? -26.801 18.370 14.243 1.00 73.19 126 GLY A O 1
ATOM 960 N N . LEU A 1 127 ? -25.313 16.840 13.537 1.00 67.69 127 LEU A N 1
ATOM 961 C CA . LEU A 1 127 ? -26.157 15.666 13.801 1.00 67.69 127 LEU A CA 1
ATOM 962 C C . LEU A 1 127 ? -26.109 15.220 15.266 1.00 67.69 127 LEU A C 1
ATOM 964 O O . LEU A 1 127 ? -26.944 14.423 15.690 1.00 67.69 127 LEU A O 1
ATOM 968 N N . THR A 1 128 ? -25.132 15.705 16.029 1.00 66.31 128 THR A N 1
ATOM 969 C CA . THR A 1 128 ? -24.985 15.398 17.451 1.00 66.31 128 THR A CA 1
ATOM 970 C C . THR A 1 128 ? -25.690 16.444 18.317 1.00 66.31 128 THR A C 1
ATOM 972 O O . THR A 1 128 ? -25.931 17.573 17.893 1.00 66.31 128 THR A O 1
ATOM 975 N N . SER A 1 129 ? -26.029 16.068 19.553 1.00 55.34 129 SER A N 1
ATOM 976 C CA . SER A 1 129 ? -26.687 16.924 20.560 1.00 55.34 129 SER A CA 1
ATOM 977 C C . SER A 1 129 ? -25.938 18.230 20.851 1.00 55.34 129 SER A C 1
ATOM 979 O O . SER A 1 129 ? -26.544 19.198 21.313 1.00 55.34 129 SER A O 1
ATOM 981 N N . LYS A 1 130 ? -24.635 18.288 20.544 1.00 58.84 130 LYS A N 1
ATOM 982 C CA . LYS A 1 130 ? -23.810 19.496 20.626 1.00 58.84 130 LYS A CA 1
ATOM 983 C C . LYS A 1 130 ? -24.205 20.484 19.526 1.00 58.84 130 LYS A C 1
ATOM 985 O O . LYS A 1 130 ? -23.635 20.485 18.441 1.00 58.84 130 LYS A O 1
ATOM 990 N N . GLN A 1 131 ? -25.163 21.357 19.842 1.00 51.50 131 GLN A N 1
ATOM 991 C CA . GLN A 1 131 ? -25.673 22.468 19.022 1.00 51.50 131 GLN A CA 1
ATOM 992 C C . GLN A 1 131 ? -24.633 23.571 18.705 1.00 51.50 131 GLN A C 1
ATOM 994 O O . GLN A 1 131 ? -24.918 24.762 18.832 1.00 51.50 131 GLN A O 1
ATOM 999 N N . ASN A 1 132 ? -23.431 23.226 18.250 1.00 59.16 132 ASN A N 1
ATOM 1000 C CA . ASN A 1 132 ? -22.607 24.187 17.527 1.00 59.16 132 ASN A CA 1
ATOM 1001 C C . ASN A 1 132 ? -23.091 24.171 16.073 1.00 59.16 132 ASN A C 1
ATOM 1003 O O . ASN A 1 132 ? -23.126 23.122 15.438 1.00 59.16 132 ASN A O 1
ATOM 1007 N N . GLY A 1 133 ? -23.550 25.318 15.564 1.00 76.50 133 GLY A N 1
ATOM 1008 C CA . GLY A 1 133 ? -24.058 25.417 14.194 1.00 76.50 133 GLY A CA 1
ATOM 1009 C C . GLY A 1 133 ? -23.070 24.863 13.160 1.00 76.50 133 GLY A C 1
ATOM 1010 O O . GLY A 1 133 ? -21.859 24.902 13.365 1.00 76.50 133 GLY A O 1
ATOM 1011 N N . PHE A 1 134 ? -23.598 24.367 12.039 1.00 85.75 134 PHE A N 1
ATOM 1012 C CA . PHE A 1 134 ? -22.821 23.743 10.967 1.00 85.75 134 PHE A CA 1
ATOM 1013 C C . PHE A 1 134 ? -21.615 24.594 10.532 1.00 85.75 134 PHE A C 1
ATOM 1015 O O . PHE A 1 134 ? -21.776 25.669 9.942 1.00 85.75 134 PHE A O 1
ATOM 1022 N N . ASN A 1 135 ? -20.399 24.094 10.771 1.00 88.31 135 ASN A N 1
ATOM 1023 C CA . ASN A 1 135 ? -19.171 24.751 10.336 1.00 88.31 135 ASN A CA 1
ATOM 1024 C C . ASN A 1 135 ? -18.702 24.180 8.992 1.00 88.31 135 ASN A C 1
ATOM 1026 O O . ASN A 1 135 ? -17.897 23.249 8.923 1.00 88.31 135 ASN A O 1
ATOM 1030 N N . PHE A 1 136 ? -19.178 24.783 7.897 1.00 88.94 136 PHE A N 1
ATOM 1031 C CA . PHE A 1 136 ? -18.840 24.346 6.538 1.00 88.94 136 PHE A CA 1
ATOM 1032 C C . PHE A 1 136 ? -17.325 24.268 6.281 1.00 88.94 136 PHE A C 1
ATOM 1034 O O . PHE A 1 136 ? -16.871 23.375 5.568 1.00 88.94 136 PHE A O 1
ATOM 1041 N N . GLY A 1 137 ? -16.533 25.180 6.858 1.00 89.94 137 GLY A N 1
ATOM 1042 C CA . GLY A 1 137 ? -15.084 25.217 6.652 1.00 89.94 137 GLY A CA 1
ATOM 1043 C C . GLY A 1 137 ? -14.376 23.996 7.240 1.00 89.94 137 GLY A C 1
ATOM 1044 O O . GLY A 1 137 ? -13.577 23.357 6.554 1.00 89.94 137 GLY A O 1
ATOM 1045 N N . VAL A 1 138 ? -14.708 23.643 8.484 1.00 90.44 138 VAL A N 1
ATOM 1046 C CA . VAL A 1 138 ? -14.151 22.464 9.167 1.00 90.44 138 VAL A CA 1
ATOM 1047 C C . VAL A 1 138 ? -14.651 21.172 8.521 1.00 90.44 138 VAL A C 1
ATOM 1049 O O . VAL A 1 138 ? -13.850 20.270 8.257 1.00 90.44 138 VAL A O 1
ATOM 1052 N N . PHE A 1 139 ? -15.942 21.109 8.182 1.00 90.94 139 PHE A N 1
ATOM 1053 C CA . PHE A 1 139 ? -16.528 19.980 7.460 1.00 90.94 139 PHE A CA 1
ATOM 1054 C C . PHE A 1 139 ? -15.808 19.730 6.126 1.00 90.94 139 PHE A C 1
ATOM 1056 O O . PHE A 1 139 ? -15.337 18.624 5.856 1.00 90.94 139 PHE A O 1
ATOM 1063 N N . PHE A 1 140 ? -15.656 20.771 5.301 1.00 92.62 140 PHE A N 1
ATOM 1064 C CA . PHE A 1 140 ? -15.011 20.660 3.994 1.00 92.62 140 PHE A CA 1
ATOM 1065 C C . PHE A 1 140 ? -13.524 20.298 4.105 1.00 92.62 140 PHE A C 1
ATOM 1067 O O . PHE A 1 140 ? -13.036 19.460 3.349 1.00 92.62 140 PHE A O 1
ATOM 1074 N N . GLY A 1 141 ? -12.797 20.878 5.063 1.00 93.06 141 GLY A N 1
ATOM 1075 C CA . GLY A 1 141 ? -11.394 20.532 5.288 1.00 93.06 141 GLY A CA 1
ATOM 1076 C C . GLY A 1 141 ? -11.191 19.093 5.770 1.00 93.06 141 GLY A C 1
ATOM 1077 O O . GLY A 1 141 ? -10.298 18.402 5.278 1.00 93.06 141 GLY A O 1
ATOM 1078 N N . THR A 1 142 ? -12.075 18.598 6.642 1.00 92.38 142 THR A N 1
ATOM 1079 C CA . THR A 1 142 ? -12.084 17.191 7.081 1.00 92.38 142 THR A CA 1
ATOM 1080 C C . THR A 1 142 ? -12.395 16.251 5.912 1.00 92.38 142 THR A C 1
ATOM 1082 O O . THR A 1 142 ? -11.731 15.229 5.743 1.00 92.38 142 THR A O 1
ATOM 1085 N N . LEU A 1 143 ? -13.329 16.627 5.029 1.00 92.69 143 LEU A N 1
ATOM 1086 C CA . LEU A 1 143 ? -13.635 15.873 3.809 1.00 92.69 143 LEU A CA 1
ATOM 1087 C C . LEU A 1 143 ? -12.420 15.792 2.869 1.00 92.69 143 LEU A C 1
ATOM 1089 O O . LEU A 1 143 ? -12.134 14.735 2.305 1.00 92.69 143 LEU A O 1
ATOM 1093 N N . LEU A 1 144 ? -11.667 16.886 2.735 1.00 94.44 144 LEU A N 1
ATOM 1094 C CA . LEU A 1 144 ? -10.426 16.922 1.958 1.00 94.44 144 LEU A CA 1
ATOM 1095 C C . LEU A 1 144 ? -9.274 16.128 2.598 1.00 94.44 144 LEU A C 1
ATOM 1097 O O . LEU A 1 144 ? -8.344 15.743 1.887 1.00 94.44 144 LEU A O 1
ATOM 1101 N N . ALA A 1 145 ? -9.332 15.825 3.899 1.00 94.88 145 ALA A N 1
ATOM 1102 C CA . ALA A 1 145 ? -8.356 14.955 4.556 1.00 94.88 145 ALA A CA 1
ATOM 1103 C C . ALA A 1 145 ? -8.480 13.493 4.092 1.00 94.88 145 ALA A C 1
ATOM 1105 O O . ALA A 1 145 ? -7.472 12.784 4.020 1.00 94.88 145 ALA A O 1
ATOM 1106 N N . ILE A 1 146 ? -9.694 13.040 3.744 1.00 93.94 146 ILE A N 1
ATOM 1107 C CA . ILE A 1 146 ? -9.987 11.632 3.426 1.00 93.94 146 ILE A CA 1
ATOM 1108 C C . ILE A 1 146 ? -9.119 11.094 2.272 1.00 93.94 146 ILE A C 1
ATOM 1110 O O . ILE A 1 146 ? -8.500 10.046 2.459 1.00 93.94 146 ILE A O 1
ATOM 1114 N N . PRO A 1 147 ? -8.988 11.755 1.102 1.00 93.31 147 PRO A N 1
ATOM 1115 C CA . PRO A 1 147 ? -8.122 11.264 0.024 1.00 93.31 147 PRO A CA 1
ATOM 1116 C C . PRO A 1 147 ? -6.639 11.162 0.408 1.00 93.31 147 PRO A C 1
ATOM 1118 O O . PRO A 1 147 ? -5.943 10.244 -0.036 1.00 93.31 147 PRO A O 1
ATOM 1121 N N . SER A 1 148 ? -6.148 12.091 1.228 1.00 93.31 148 SER A N 1
ATOM 1122 C CA . SER A 1 148 ? -4.757 12.101 1.686 1.00 93.31 148 SER A CA 1
ATOM 1123 C C . SER A 1 148 ? -4.493 10.993 2.700 1.00 93.31 148 SER A C 1
ATOM 1125 O O . SER A 1 148 ? -3.501 10.274 2.558 1.00 93.31 148 SER A O 1
ATOM 1127 N N . PHE A 1 149 ? -5.417 10.768 3.639 1.00 94.44 149 PHE A N 1
ATOM 1128 C CA . PHE A 1 149 ? -5.390 9.601 4.518 1.00 94.44 149 PHE A CA 1
ATOM 1129 C C . PHE A 1 149 ? -5.483 8.302 3.724 1.00 94.44 149 PHE A C 1
ATOM 1131 O O . PHE A 1 149 ? -4.642 7.431 3.896 1.00 94.44 149 PHE A O 1
ATOM 1138 N N . LEU A 1 150 ? -6.423 8.183 2.785 1.00 95.00 150 LEU A N 1
ATOM 1139 C CA . LEU A 1 150 ? -6.558 7.004 1.928 1.00 95.00 150 LEU A CA 1
ATOM 1140 C C . LEU A 1 150 ? -5.222 6.630 1.269 1.00 95.00 150 LEU A C 1
ATOM 1142 O O . LEU A 1 150 ? -4.793 5.475 1.311 1.00 95.00 150 LEU A O 1
ATOM 1146 N N . PHE A 1 151 ? -4.535 7.615 0.690 1.00 93.69 151 PHE A N 1
ATOM 1147 C CA . PHE A 1 151 ? -3.238 7.381 0.071 1.00 93.69 151 PHE A CA 1
ATOM 1148 C C . PHE A 1 151 ? -2.156 7.051 1.114 1.00 93.69 151 PHE A C 1
ATOM 1150 O O . PHE A 1 151 ? -1.405 6.094 0.917 1.00 93.69 151 PHE A O 1
ATOM 1157 N N . GLY A 1 152 ? -2.088 7.772 2.234 1.00 94.50 152 GLY A N 1
ATOM 1158 C CA . GLY A 1 152 ? -1.079 7.538 3.269 1.00 94.50 152 GLY A CA 1
ATOM 1159 C C . GLY A 1 152 ? -1.212 6.208 4.000 1.00 94.50 152 GLY A C 1
ATOM 1160 O O . GLY A 1 152 ? -0.227 5.481 4.125 1.00 94.50 152 GLY A O 1
ATOM 1161 N N . LEU A 1 153 ? -2.428 5.827 4.379 1.00 95.12 153 LEU A N 1
ATOM 1162 C CA . LEU A 1 153 ? -2.730 4.541 5.005 1.00 95.12 153 LEU A CA 1
ATOM 1163 C C . LEU A 1 153 ? -2.457 3.385 4.030 1.00 95.12 153 LEU A C 1
ATOM 1165 O O . LEU A 1 153 ? -1.880 2.366 4.411 1.00 95.12 153 LEU A O 1
ATOM 1169 N N . SER A 1 154 ? -2.769 3.556 2.737 1.00 95.38 154 SER A N 1
ATOM 1170 C CA . SER A 1 154 ? -2.426 2.553 1.717 1.00 95.38 154 SER A CA 1
ATOM 1171 C C . SER A 1 154 ? -0.913 2.373 1.541 1.00 95.38 154 SER A C 1
ATOM 1173 O O . SER A 1 154 ? -0.440 1.252 1.335 1.00 95.38 154 SER A O 1
ATOM 1175 N N . ASN A 1 155 ? -0.138 3.456 1.654 1.00 93.88 155 ASN A N 1
ATOM 1176 C CA . ASN A 1 155 ? 1.320 3.408 1.599 1.00 93.88 155 ASN A CA 1
ATOM 1177 C C . ASN A 1 155 ? 1.904 2.716 2.829 1.00 93.88 155 ASN A C 1
ATOM 1179 O O . ASN A 1 155 ? 2.794 1.886 2.661 1.00 93.88 155 ASN A O 1
ATOM 1183 N N . ALA A 1 156 ? 1.392 3.023 4.024 1.00 94.75 156 ALA A N 1
ATOM 1184 C CA . ALA A 1 156 ? 1.799 2.368 5.263 1.00 94.75 156 ALA A CA 1
ATOM 1185 C C . ALA A 1 156 ? 1.580 0.851 5.172 1.00 94.75 156 ALA A C 1
ATOM 1187 O O . ALA A 1 156 ? 2.520 0.083 5.351 1.00 94.75 156 ALA A O 1
ATOM 1188 N N . MET A 1 157 ? 0.393 0.407 4.745 1.00 96.19 157 MET A N 1
ATOM 1189 C CA . MET A 1 157 ? 0.131 -1.027 4.566 1.00 96.19 157 MET A CA 1
ATOM 1190 C C . MET A 1 157 ? 0.957 -1.674 3.458 1.00 96.19 157 MET A C 1
ATOM 1192 O O . MET A 1 157 ? 1.324 -2.843 3.557 1.00 96.19 157 MET A O 1
ATOM 1196 N N . THR A 1 158 ? 1.282 -0.936 2.397 1.00 94.56 158 THR A N 1
ATOM 1197 C CA . THR A 1 158 ? 2.161 -1.456 1.342 1.00 94.56 158 THR A CA 1
ATOM 1198 C C . THR A 1 158 ? 3.569 -1.717 1.879 1.00 94.56 158 THR A C 1
ATOM 1200 O O . THR A 1 158 ? 4.144 -2.760 1.572 1.00 94.56 158 THR A O 1
ATOM 1203 N N . ILE A 1 159 ? 4.098 -0.814 2.712 1.00 95.12 159 ILE A N 1
ATOM 1204 C CA . ILE A 1 159 ? 5.388 -1.003 3.385 1.00 95.12 159 ILE A CA 1
ATOM 1205 C C . ILE A 1 159 ? 5.291 -2.143 4.407 1.00 95.12 159 ILE A C 1
ATOM 1207 O O . ILE A 1 159 ? 6.183 -2.980 4.443 1.00 95.12 159 ILE A O 1
ATOM 1211 N N . ALA A 1 160 ? 4.199 -2.253 5.171 1.00 96.06 160 ALA A N 1
ATOM 1212 C CA . ALA A 1 160 ? 3.998 -3.359 6.113 1.00 96.06 160 ALA A CA 1
ATOM 1213 C C . ALA A 1 160 ? 3.973 -4.730 5.413 1.00 96.06 160 ALA A C 1
ATOM 1215 O O . ALA A 1 160 ? 4.604 -5.676 5.875 1.00 96.06 160 ALA A O 1
ATOM 1216 N N . MET A 1 161 ? 3.329 -4.838 4.246 1.00 95.31 161 MET A N 1
ATOM 1217 C CA . MET A 1 161 ? 3.363 -6.069 3.445 1.00 95.31 161 MET A CA 1
ATOM 1218 C C . MET A 1 161 ? 4.745 -6.360 2.858 1.00 95.31 161 MET A C 1
ATOM 1220 O O . MET A 1 161 ? 5.113 -7.525 2.720 1.00 95.31 161 MET A O 1
ATOM 1224 N N . ALA A 1 162 ? 5.506 -5.325 2.494 1.00 93.94 162 ALA A N 1
ATOM 1225 C CA . ALA A 1 162 ? 6.897 -5.496 2.092 1.00 93.94 162 ALA A CA 1
ATOM 1226 C C . ALA A 1 162 ? 7.760 -5.980 3.265 1.00 93.94 162 ALA A C 1
ATOM 1228 O O . ALA A 1 162 ? 8.546 -6.895 3.082 1.00 93.94 162 ALA A O 1
ATOM 1229 N N . PHE A 1 163 ? 7.541 -5.453 4.469 1.00 96.06 163 PHE A N 1
ATOM 1230 C CA . PHE A 1 163 ? 8.219 -5.881 5.691 1.00 96.06 163 PHE A CA 1
ATOM 1231 C C . PHE A 1 163 ? 7.915 -7.343 6.056 1.00 96.06 163 PHE A C 1
ATOM 1233 O O . PHE A 1 163 ? 8.822 -8.089 6.416 1.00 96.06 163 PHE A O 1
ATOM 1240 N N . ILE A 1 164 ? 6.662 -7.790 5.911 1.00 96.00 164 ILE A N 1
ATOM 1241 C CA . ILE A 1 164 ? 6.288 -9.204 6.090 1.00 96.00 164 ILE A CA 1
ATOM 1242 C C . ILE A 1 164 ? 7.020 -10.089 5.078 1.00 96.00 164 ILE A C 1
ATOM 1244 O O . ILE A 1 164 ? 7.604 -11.105 5.454 1.00 96.00 164 ILE A O 1
ATOM 1248 N N . ALA A 1 165 ? 6.998 -9.703 3.798 1.00 92.88 165 ALA A N 1
ATOM 1249 C CA . ALA A 1 165 ? 7.676 -10.451 2.745 1.00 92.88 165 ALA A CA 1
ATOM 1250 C C . ALA A 1 165 ? 9.195 -10.493 2.972 1.00 92.88 165 ALA A C 1
ATOM 1252 O O . ALA A 1 165 ? 9.811 -11.541 2.792 1.00 92.88 165 ALA A O 1
ATOM 1253 N N . ASP A 1 166 ? 9.785 -9.383 3.417 1.00 93.81 166 ASP A N 1
ATOM 1254 C CA . ASP A 1 166 ? 11.207 -9.306 3.733 1.00 93.81 166 ASP A CA 1
ATOM 1255 C C . ASP A 1 166 ? 11.564 -10.198 4.926 1.00 93.81 166 ASP A C 1
ATOM 1257 O O . ASP A 1 166 ? 12.509 -10.983 4.865 1.00 93.81 166 ASP A O 1
ATOM 1261 N N . THR A 1 167 ? 10.736 -10.176 5.971 1.00 95.00 167 THR A N 1
ATOM 1262 C CA . THR A 1 167 ? 10.884 -11.024 7.161 1.00 95.00 167 THR A CA 1
ATOM 1263 C C . THR A 1 167 ? 10.843 -12.511 6.804 1.00 95.00 167 THR A C 1
ATOM 1265 O O . THR A 1 167 ? 11.715 -13.268 7.236 1.00 95.00 167 THR A O 1
ATOM 1268 N N . TRP A 1 168 ? 9.898 -12.926 5.954 1.00 93.94 168 TRP A N 1
ATOM 1269 C CA . TRP A 1 168 ? 9.819 -14.302 5.449 1.00 93.94 168 TRP A CA 1
ATOM 1270 C C . TRP A 1 168 ? 11.065 -14.703 4.660 1.00 93.94 168 TRP A C 1
ATOM 1272 O O . TRP A 1 168 ? 11.555 -15.827 4.763 1.00 93.94 168 TRP A O 1
ATOM 1282 N N . ASN A 1 169 ? 11.612 -13.759 3.903 1.00 89.88 169 ASN A N 1
ATOM 1283 C CA . ASN A 1 169 ? 12.788 -13.958 3.076 1.00 89.88 169 ASN A CA 1
ATOM 1284 C C . ASN A 1 169 ? 14.115 -13.841 3.850 1.00 89.88 169 ASN A C 1
ATOM 1286 O O . ASN A 1 169 ? 15.172 -13.999 3.245 1.00 89.88 169 ASN A O 1
ATOM 1290 N N . GLY A 1 170 ? 14.087 -13.632 5.173 1.00 89.62 170 GLY A N 1
ATOM 1291 C CA . GLY A 1 170 ? 15.291 -13.516 6.003 1.00 89.62 170 GLY A CA 1
ATOM 1292 C C . GLY A 1 170 ? 15.914 -12.117 6.010 1.00 89.62 170 GLY A C 1
ATOM 1293 O O . GLY A 1 170 ? 17.140 -12.004 6.059 1.00 89.62 170 GLY A O 1
ATOM 1294 N N . GLN A 1 171 ? 15.073 -11.078 5.953 1.00 92.06 171 GLN A N 1
ATOM 1295 C CA . GLN A 1 171 ? 15.433 -9.655 5.998 1.00 92.06 171 GLN A CA 1
ATOM 1296 C C . GLN A 1 171 ? 16.390 -9.238 4.867 1.00 92.06 171 GLN A C 1
ATOM 1298 O O . GLN A 1 171 ? 17.379 -8.534 5.091 1.00 92.06 171 GLN A O 1
ATOM 1303 N N . LYS A 1 172 ? 16.139 -9.725 3.645 1.00 86.00 172 LYS A N 1
ATOM 1304 C CA . LYS A 1 172 ? 17.004 -9.502 2.473 1.00 86.00 172 LYS A CA 1
ATOM 1305 C C . LYS A 1 172 ? 17.164 -8.024 2.164 1.00 86.00 172 LYS A C 1
ATOM 1307 O O . LYS A 1 172 ? 18.284 -7.557 1.992 1.00 86.00 172 LYS A O 1
ATOM 1312 N N . LEU A 1 173 ? 16.060 -7.289 2.122 1.00 85.94 173 LEU A N 1
ATOM 1313 C CA . LEU A 1 173 ? 16.060 -5.869 1.829 1.00 85.94 173 LEU A CA 1
ATOM 1314 C C . LEU A 1 173 ? 16.869 -5.120 2.886 1.00 85.94 173 LEU A C 1
ATOM 1316 O O . LEU A 1 173 ? 17.729 -4.329 2.524 1.00 85.94 173 LEU A O 1
ATOM 1320 N N . MET A 1 174 ? 16.675 -5.404 4.177 1.00 87.44 174 MET A N 1
ATOM 1321 C CA . MET A 1 174 ? 17.468 -4.772 5.241 1.00 87.44 174 MET A CA 1
ATOM 1322 C C . MET A 1 174 ? 18.972 -5.046 5.103 1.00 87.44 174 MET A C 1
ATOM 1324 O O . MET A 1 174 ? 19.775 -4.122 5.266 1.00 87.44 174 MET A O 1
ATOM 1328 N N . LYS A 1 175 ? 19.357 -6.281 4.752 1.00 88.12 175 LYS A N 1
ATOM 1329 C CA . LYS A 1 175 ? 20.757 -6.662 4.490 1.00 88.12 175 LYS A CA 1
ATOM 1330 C C . LYS A 1 175 ? 21.339 -5.905 3.294 1.00 88.12 175 LYS A C 1
ATOM 1332 O O . LYS A 1 175 ? 22.425 -5.340 3.394 1.00 88.12 175 LYS A O 1
ATOM 1337 N N . THR A 1 176 ? 20.602 -5.833 2.188 1.00 81.19 176 THR A N 1
ATOM 1338 C CA . THR A 1 176 ? 21.038 -5.147 0.961 1.00 81.19 176 THR A CA 1
ATOM 1339 C C . THR A 1 176 ? 21.105 -3.631 1.143 1.00 81.19 176 THR A C 1
ATOM 1341 O O . THR A 1 176 ? 22.016 -2.968 0.645 1.00 81.19 176 THR A O 1
ATOM 1344 N N . VAL A 1 177 ? 20.136 -3.059 1.854 1.00 79.88 177 VAL A N 1
ATOM 1345 C CA . VAL A 1 177 ? 19.921 -1.615 1.903 1.00 79.88 177 VAL A CA 1
ATOM 1346 C C . VAL A 1 177 ? 20.878 -0.912 2.866 1.00 79.88 177 VAL A C 1
ATOM 1348 O O . VAL A 1 177 ? 21.434 0.128 2.514 1.00 79.88 177 VAL A O 1
ATOM 1351 N N . ILE A 1 178 ? 21.099 -1.457 4.066 1.00 80.06 178 ILE A N 1
ATOM 1352 C CA . ILE A 1 178 ? 21.779 -0.721 5.147 1.00 80.06 178 ILE A CA 1
ATOM 1353 C C . ILE A 1 178 ? 23.320 -0.853 5.069 1.00 80.06 178 ILE A C 1
ATOM 1355 O O . ILE A 1 178 ? 24.046 -0.272 5.871 1.00 80.06 178 ILE A O 1
ATOM 1359 N N . LYS A 1 179 ? 23.865 -1.575 4.075 1.00 80.44 179 LYS A N 1
ATOM 1360 C CA . LYS A 1 179 ? 25.298 -1.956 4.001 1.00 80.44 179 LYS A CA 1
ATOM 1361 C C . LYS A 1 179 ? 25.813 -2.600 5.306 1.00 80.44 179 LYS A C 1
ATOM 1363 O O . LYS A 1 179 ? 27.016 -2.633 5.551 1.00 80.44 179 LYS A O 1
ATOM 1368 N N . TRP A 1 180 ? 24.913 -3.079 6.164 1.00 83.00 180 TRP A N 1
ATOM 1369 C CA . TRP A 1 180 ? 25.272 -3.756 7.401 1.00 83.00 180 TRP A CA 1
ATOM 1370 C C . TRP A 1 180 ? 25.712 -5.175 7.093 1.00 83.00 180 TRP A C 1
ATOM 1372 O O . TRP A 1 180 ? 25.225 -5.794 6.147 1.00 83.00 180 TRP A O 1
ATOM 1382 N N . ASP A 1 181 ? 26.617 -5.689 7.921 1.00 85.75 181 ASP A N 1
ATOM 1383 C CA . ASP A 1 181 ? 26.954 -7.101 7.872 1.00 85.75 181 ASP A CA 1
ATOM 1384 C C . ASP A 1 181 ? 25.666 -7.922 8.026 1.00 85.75 181 ASP A C 1
ATOM 1386 O O . ASP A 1 181 ? 24.852 -7.682 8.925 1.00 85.75 181 ASP A O 1
ATOM 1390 N N . SER A 1 182 ? 25.482 -8.888 7.130 1.00 86.12 182 SER A N 1
ATOM 1391 C CA . SER A 1 182 ? 24.396 -9.865 7.177 1.00 86.12 182 SER A CA 1
ATOM 1392 C C . SER A 1 182 ? 24.226 -10.475 8.572 1.00 86.12 182 SER A C 1
ATOM 1394 O O . SER A 1 182 ? 23.098 -10.602 9.052 1.00 86.12 182 SER A O 1
ATOM 1396 N N . VAL A 1 183 ? 25.346 -10.736 9.255 1.00 90.56 183 VAL A N 1
ATOM 1397 C CA . VAL A 1 183 ? 25.393 -11.283 10.612 1.00 90.56 183 VAL A CA 1
ATOM 1398 C C . VAL A 1 183 ? 24.761 -10.317 11.614 1.00 90.56 183 VAL A C 1
ATOM 1400 O O . VAL A 1 183 ? 23.974 -10.734 12.463 1.00 90.56 183 VAL A O 1
ATOM 1403 N N . LEU A 1 184 ? 25.048 -9.018 11.500 1.00 91.25 184 LEU A N 1
ATOM 1404 C CA . LEU A 1 184 ? 24.480 -7.991 12.376 1.00 91.25 184 LEU A CA 1
AT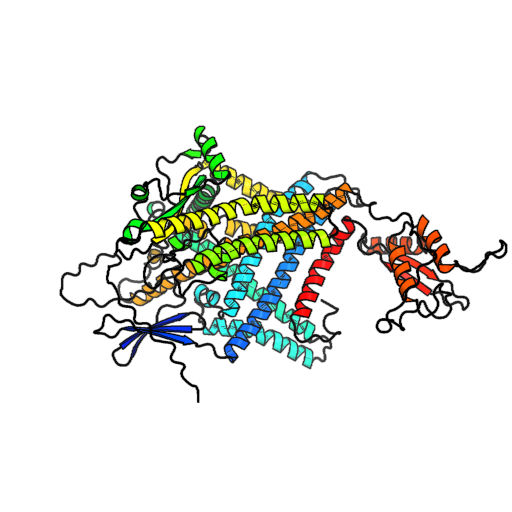OM 1405 C C . LEU A 1 184 ? 22.957 -7.907 12.215 1.00 91.25 184 LEU A C 1
ATOM 1407 O O . LEU A 1 184 ? 22.242 -7.842 13.214 1.00 91.25 184 LEU A O 1
ATOM 1411 N N . VAL A 1 185 ? 22.452 -7.926 10.976 1.00 92.44 185 VAL A N 1
ATOM 1412 C CA . VAL A 1 185 ? 21.004 -7.862 10.709 1.00 92.44 185 VAL A CA 1
ATOM 1413 C C . VAL A 1 185 ? 20.286 -9.090 11.272 1.00 92.44 185 VAL A C 1
ATOM 1415 O O . VAL A 1 185 ? 19.208 -8.953 11.857 1.00 92.44 185 VAL A O 1
ATOM 1418 N N . ASP A 1 186 ? 20.890 -10.273 11.162 1.00 91.69 186 ASP A N 1
ATOM 1419 C CA . ASP A 1 186 ? 20.331 -11.510 11.714 1.00 91.69 186 ASP A CA 1
ATOM 1420 C C . ASP A 1 186 ? 20.316 -11.502 13.248 1.00 91.69 186 ASP A C 1
ATOM 1422 O O . ASP A 1 186 ? 19.299 -11.853 13.854 1.00 91.69 186 ASP A O 1
ATOM 1426 N N . TRP A 1 187 ? 21.387 -11.025 13.891 1.00 94.56 187 TRP A N 1
ATOM 1427 C CA . TRP A 1 187 ? 21.417 -10.843 15.345 1.00 94.56 187 TRP A CA 1
ATOM 1428 C C . TRP A 1 187 ? 20.400 -9.812 15.816 1.00 94.56 187 TRP A C 1
ATOM 1430 O O . TRP A 1 187 ? 19.675 -10.075 16.773 1.00 94.56 187 TRP A O 1
ATOM 1440 N N . LEU A 1 188 ? 20.295 -8.671 15.135 1.00 94.38 188 LEU A N 1
ATOM 1441 C CA . LEU A 1 188 ? 19.299 -7.652 15.453 1.00 94.38 188 LEU A CA 1
ATOM 1442 C C . LEU A 1 188 ? 17.881 -8.222 15.342 1.00 94.38 188 LEU A C 1
ATOM 1444 O O . LEU A 1 188 ? 17.068 -8.029 16.244 1.00 94.38 188 LEU A O 1
ATOM 1448 N N . SER A 1 189 ? 17.605 -8.978 14.279 1.00 94.19 189 SER A N 1
ATOM 1449 C CA . SER A 1 189 ? 16.316 -9.645 14.084 1.00 94.19 189 SER A CA 1
ATOM 1450 C C . SER A 1 189 ? 16.040 -10.657 15.196 1.00 94.19 189 SER A C 1
ATOM 1452 O O . SER A 1 189 ? 14.963 -10.643 15.777 1.00 94.19 189 SER A O 1
ATOM 1454 N N . CYS A 1 190 ? 17.021 -11.483 15.566 1.00 94.50 190 CYS A N 1
ATOM 1455 C CA . CYS A 1 190 ? 16.905 -12.420 16.687 1.00 94.50 190 CYS A CA 1
ATOM 1456 C C . CYS A 1 190 ? 16.617 -11.703 18.016 1.00 94.50 190 CYS A C 1
ATOM 1458 O O . CYS A 1 190 ? 15.746 -12.121 18.785 1.00 94.50 190 CYS A O 1
ATOM 1460 N N . VAL A 1 191 ? 17.302 -10.582 18.264 1.00 95.50 191 VAL A N 1
ATOM 1461 C CA . VAL A 1 191 ? 17.124 -9.792 19.483 1.00 95.50 191 VAL A CA 1
ATOM 1462 C C . VAL A 1 191 ? 15.712 -9.214 19.567 1.00 95.50 191 VAL A C 1
ATOM 1464 O O . VAL A 1 191 ? 15.039 -9.374 20.585 1.00 95.50 191 VAL A O 1
ATOM 1467 N N . VAL A 1 192 ? 15.257 -8.581 18.486 1.00 95.56 192 VAL A N 1
ATOM 1468 C CA . VAL A 1 192 ? 13.953 -7.912 18.395 1.00 95.56 192 VAL A CA 1
ATOM 1469 C C . VAL A 1 192 ? 12.797 -8.914 18.413 1.00 95.56 192 VAL A C 1
ATOM 1471 O O . VAL A 1 192 ? 11.818 -8.702 19.125 1.00 95.56 192 VAL A O 1
ATOM 1474 N N . PHE A 1 193 ? 12.885 -9.992 17.629 1.00 93.75 193 PHE A N 1
ATOM 1475 C CA . PHE A 1 193 ? 11.775 -10.928 17.448 1.00 9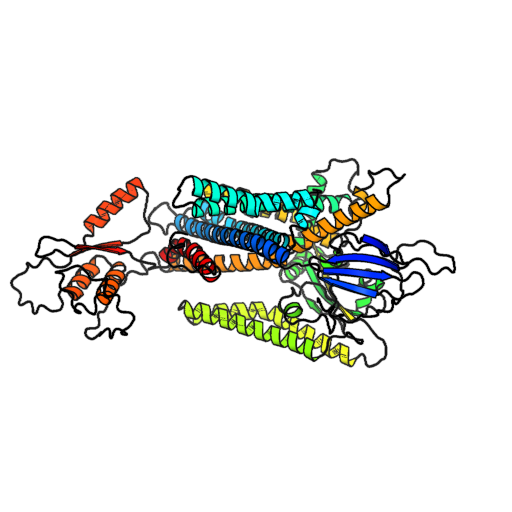3.75 193 PHE A CA 1
ATOM 1476 C C . PHE A 1 193 ? 11.690 -12.006 18.526 1.00 93.75 193 PHE A C 1
ATOM 1478 O O . PHE A 1 193 ? 10.616 -12.575 18.681 1.00 93.75 193 PHE A O 1
ATOM 1485 N N . MET A 1 194 ? 12.770 -12.326 19.244 1.00 93.12 194 MET A N 1
ATOM 1486 C CA . MET A 1 194 ? 12.742 -13.402 20.244 1.00 93.12 194 MET A CA 1
ATOM 1487 C C . MET A 1 194 ? 13.357 -13.011 21.573 1.00 93.12 194 MET A C 1
ATOM 1489 O O . MET A 1 194 ? 12.708 -13.175 22.602 1.00 93.12 194 MET A O 1
ATOM 1493 N N . LEU A 1 195 ? 14.589 -12.506 21.576 1.00 93.50 195 LEU A N 1
ATOM 1494 C CA . LEU A 1 195 ? 15.346 -12.347 22.815 1.00 93.50 195 LEU A CA 1
ATOM 1495 C C . LEU A 1 195 ? 14.646 -11.393 23.791 1.00 93.50 195 LEU A C 1
ATOM 1497 O O . LEU A 1 195 ? 14.383 -11.783 24.924 1.00 93.50 195 LEU A O 1
ATOM 1501 N N . VAL A 1 196 ? 14.301 -10.176 23.355 1.00 95.50 196 VAL A N 1
ATOM 1502 C CA . VAL A 1 196 ? 13.647 -9.182 24.223 1.00 95.50 196 VAL A CA 1
ATOM 1503 C C . VAL A 1 196 ? 12.292 -9.687 24.746 1.00 95.50 196 VAL A C 1
ATOM 1505 O O . VAL A 1 196 ? 12.133 -9.713 25.966 1.00 95.50 196 VAL A O 1
ATOM 1508 N N . PRO A 1 197 ? 11.356 -10.178 23.906 1.00 93.56 197 PRO A N 1
ATOM 1509 C CA . PRO A 1 197 ? 10.088 -10.738 24.386 1.00 93.56 197 PRO A CA 1
ATOM 1510 C C . PRO A 1 197 ? 10.252 -11.900 25.372 1.00 93.56 197 PRO A C 1
ATOM 1512 O O . PRO A 1 197 ? 9.555 -11.951 26.386 1.00 93.56 197 PRO A O 1
ATOM 1515 N N . LEU A 1 198 ? 11.190 -12.820 25.111 1.00 91.56 198 LEU A N 1
ATOM 1516 C CA . LEU A 1 198 ? 11.458 -13.962 25.989 1.00 91.56 198 LEU A CA 1
ATOM 1517 C C . LEU A 1 198 ? 12.074 -13.527 27.322 1.00 91.56 198 LEU A C 1
ATOM 1519 O O . LEU A 1 198 ? 11.706 -14.068 28.364 1.00 91.56 198 LEU A O 1
ATOM 1523 N N . PHE A 1 199 ? 12.969 -12.536 27.318 1.00 96.12 199 PHE A N 1
ATOM 1524 C CA . PHE A 1 199 ? 13.506 -11.964 28.552 1.00 96.12 199 PHE A CA 1
ATOM 1525 C C . PHE A 1 199 ? 12.427 -11.237 29.351 1.00 96.12 199 PHE A C 1
ATOM 1527 O O . PHE A 1 199 ? 12.353 -11.439 30.561 1.00 96.12 199 PHE A O 1
ATOM 1534 N N . THR A 1 200 ? 11.558 -10.455 28.705 1.00 95.38 200 THR A N 1
ATOM 1535 C CA . THR A 1 200 ? 10.413 -9.826 29.377 1.00 95.38 200 THR A CA 1
ATOM 1536 C C . THR A 1 200 ? 9.505 -10.883 30.000 1.00 95.38 200 THR A C 1
ATOM 1538 O O . THR A 1 200 ? 9.194 -10.780 31.183 1.00 95.38 200 THR A O 1
ATOM 1541 N N . ALA A 1 201 ? 9.158 -11.942 29.260 1.00 89.12 201 ALA A N 1
ATOM 1542 C CA . ALA A 1 201 ? 8.376 -13.057 29.788 1.00 89.12 201 ALA A CA 1
ATOM 1543 C C . ALA A 1 201 ? 9.063 -13.717 30.995 1.00 89.12 201 ALA A C 1
ATOM 1545 O O . ALA A 1 201 ? 8.426 -13.933 32.023 1.00 89.12 201 ALA A O 1
ATOM 1546 N N . GLY A 1 202 ? 10.366 -13.998 30.896 1.00 91.81 202 GLY A N 1
ATOM 1547 C CA . GLY A 1 202 ? 11.153 -14.608 31.968 1.00 91.81 202 GLY A CA 1
ATOM 1548 C C . GLY A 1 202 ? 11.234 -13.740 33.224 1.00 91.81 202 GLY A C 1
ATOM 1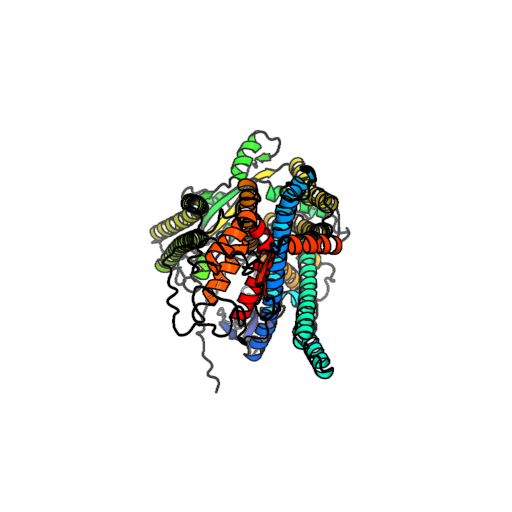549 O O . GLY A 1 202 ? 11.050 -14.252 34.325 1.00 91.81 202 GLY A O 1
ATOM 1550 N N . ILE A 1 203 ? 11.446 -12.429 33.074 1.00 94.56 203 ILE A N 1
ATOM 1551 C CA . ILE A 1 203 ? 11.470 -11.468 34.187 1.00 94.56 203 ILE A CA 1
ATOM 1552 C C . ILE A 1 203 ? 10.085 -11.364 34.835 1.00 94.56 203 ILE A C 1
ATOM 1554 O O . ILE A 1 203 ? 9.986 -11.424 36.058 1.00 94.56 203 ILE A O 1
ATOM 1558 N N . SER A 1 204 ? 9.017 -11.254 34.040 1.00 90.19 204 SER A N 1
ATOM 1559 C CA . SER A 1 204 ? 7.644 -11.185 34.552 1.00 90.19 204 SER A CA 1
ATOM 1560 C C . SER A 1 204 ? 7.203 -12.483 35.239 1.00 90.19 204 SER A C 1
ATOM 1562 O O . SER A 1 204 ? 6.490 -12.437 36.239 1.00 90.19 204 SER A O 1
ATOM 1564 N N . LEU A 1 205 ? 7.645 -13.643 34.744 1.00 89.25 205 LEU A N 1
ATOM 1565 C CA . LEU A 1 205 ? 7.432 -14.930 35.409 1.00 89.25 205 LEU A CA 1
ATOM 1566 C C . LEU A 1 205 ? 8.217 -15.012 36.723 1.00 89.25 205 LEU A C 1
ATOM 1568 O O . LEU A 1 205 ? 7.664 -15.417 37.743 1.00 89.25 205 LEU A O 1
ATOM 1572 N N . ALA A 1 206 ? 9.484 -14.589 36.722 1.00 90.81 206 ALA A N 1
ATOM 1573 C CA . ALA A 1 206 ? 10.329 -14.583 37.914 1.00 90.81 206 ALA A CA 1
ATOM 1574 C C . ALA A 1 206 ? 9.831 -13.607 38.993 1.00 90.81 206 ALA A C 1
ATOM 1576 O O . ALA A 1 206 ? 10.029 -13.861 40.180 1.00 90.81 206 ALA A O 1
ATOM 1577 N N . SER A 1 207 ? 9.153 -12.521 38.606 1.00 95.00 207 SER A N 1
ATOM 1578 C CA . SER A 1 207 ? 8.520 -11.583 39.541 1.00 95.00 207 SER A CA 1
ATOM 1579 C C . SER A 1 207 ? 7.167 -12.061 40.082 1.00 95.00 207 SER A C 1
ATOM 1581 O O . SER A 1 207 ? 6.587 -11.393 40.937 1.00 95.00 207 SER A O 1
ATOM 1583 N N . GLY A 1 208 ? 6.657 -13.207 39.616 1.00 90.06 208 GLY A N 1
ATOM 1584 C CA . GLY A 1 208 ? 5.362 -13.746 40.034 1.00 90.06 208 GLY A CA 1
ATOM 1585 C C . GLY A 1 208 ? 4.157 -12.996 39.454 1.00 90.06 208 GLY A C 1
ATOM 1586 O O . GLY A 1 208 ? 3.064 -13.078 40.018 1.00 90.06 208 GLY A O 1
ATOM 1587 N N . SER A 1 209 ? 4.333 -12.261 38.349 1.00 90.38 209 SER A N 1
ATOM 1588 C CA . SER A 1 209 ? 3.231 -11.562 37.680 1.00 90.38 209 SER A CA 1
ATOM 1589 C C . SER A 1 209 ? 2.233 -12.556 37.081 1.00 90.38 209 SER A C 1
ATOM 1591 O O . SER A 1 209 ? 2.609 -13.467 36.339 1.00 90.38 209 SER A O 1
ATOM 1593 N N . LYS A 1 210 ? 0.939 -12.364 37.364 1.00 90.62 210 LYS A N 1
ATOM 1594 C CA . LYS A 1 210 ? -0.146 -13.158 36.756 1.00 90.62 210 LYS A CA 1
ATOM 1595 C C . LYS A 1 210 ? -0.320 -12.840 35.269 1.00 90.62 210 LYS A C 1
ATOM 1597 O O . LYS A 1 210 ? -0.695 -13.721 34.497 1.00 90.62 210 LYS A O 1
ATOM 1602 N N . ASP A 1 211 ? 0.071 -11.633 34.873 1.00 91.25 211 ASP A N 1
ATOM 1603 C CA . ASP A 1 211 ? -0.130 -11.082 33.533 1.00 91.25 211 ASP A CA 1
ATOM 1604 C C . ASP A 1 211 ? 1.174 -11.098 32.722 1.00 91.25 211 ASP A C 1
ATOM 1606 O O . ASP A 1 211 ? 1.397 -10.280 31.834 1.00 91.25 211 ASP A O 1
ATOM 1610 N N . TRP A 1 212 ? 2.100 -12.013 33.031 1.00 87.38 212 TRP A N 1
ATOM 1611 C CA . TRP A 1 212 ? 3.408 -12.110 32.365 1.00 87.38 212 TRP A CA 1
ATOM 1612 C C . TRP A 1 212 ? 3.308 -12.204 30.834 1.00 87.38 212 TRP A C 1
ATOM 1614 O O . TRP A 1 212 ? 4.166 -11.683 30.122 1.00 87.38 212 TRP A O 1
ATOM 1624 N N . TRP A 1 213 ? 2.253 -12.844 30.328 1.00 85.94 213 TRP A N 1
ATOM 1625 C CA . TRP A 1 213 ? 1.987 -13.009 28.902 1.00 85.94 213 TRP A CA 1
ATOM 1626 C C . TRP A 1 213 ? 1.580 -11.685 28.244 1.00 85.94 213 TRP A C 1
ATOM 1628 O O . TRP A 1 213 ? 1.966 -11.436 27.103 1.00 85.94 213 TRP A O 1
ATOM 1638 N N . GLU A 1 214 ? 0.858 -10.821 28.960 1.00 86.94 214 GLU A N 1
ATOM 1639 C CA . GLU A 1 214 ? 0.468 -9.491 28.492 1.00 86.94 214 GLU A CA 1
ATOM 1640 C C . GLU A 1 214 ? 1.712 -8.613 28.351 1.00 86.94 214 GLU A C 1
ATOM 1642 O O . GLU A 1 214 ? 1.983 -8.087 27.273 1.00 86.94 214 GLU A O 1
ATOM 1647 N N . HIS A 1 215 ? 2.546 -8.569 29.395 1.00 89.06 215 HIS A N 1
ATOM 1648 C CA . HIS A 1 215 ? 3.822 -7.850 29.378 1.00 89.06 215 HIS A CA 1
ATOM 1649 C C . HIS A 1 215 ? 4.721 -8.318 28.223 1.00 89.06 215 HIS A C 1
ATOM 1651 O O . HIS A 1 215 ? 5.273 -7.496 27.489 1.00 89.06 215 HIS A O 1
ATOM 1657 N N . ALA A 1 216 ? 4.843 -9.636 28.030 1.00 88.31 216 ALA A N 1
ATOM 1658 C CA . ALA A 1 216 ? 5.629 -10.212 26.944 1.00 88.31 216 ALA A CA 1
ATOM 1659 C C . ALA A 1 216 ? 5.058 -9.860 25.564 1.00 88.31 216 ALA A C 1
ATOM 1661 O O . ALA A 1 216 ? 5.815 -9.494 24.670 1.00 88.31 216 ALA A O 1
ATOM 1662 N N . THR A 1 217 ? 3.735 -9.922 25.391 1.00 86.88 217 THR A N 1
ATOM 1663 C CA . THR A 1 217 ? 3.063 -9.615 24.117 1.00 86.88 217 THR A CA 1
ATOM 1664 C C . THR A 1 217 ? 3.178 -8.134 23.765 1.00 86.88 217 THR A C 1
ATOM 1666 O O . THR A 1 217 ? 3.480 -7.808 22.618 1.00 86.88 217 THR A O 1
ATOM 1669 N N . ILE A 1 218 ? 3.017 -7.236 24.744 1.00 90.31 218 ILE A N 1
ATOM 1670 C CA . ILE A 1 218 ? 3.219 -5.792 24.562 1.00 90.31 218 ILE A CA 1
ATOM 1671 C C . ILE A 1 218 ? 4.671 -5.513 24.172 1.00 90.31 218 ILE A C 1
ATOM 1673 O O . ILE A 1 218 ? 4.911 -4.818 23.185 1.00 90.31 218 ILE A O 1
ATOM 1677 N N . ALA A 1 219 ? 5.645 -6.086 24.889 1.00 93.94 219 ALA A N 1
ATOM 1678 C CA . ALA A 1 219 ? 7.057 -5.942 24.540 1.00 93.94 219 ALA A CA 1
ATOM 1679 C C . ALA A 1 219 ? 7.334 -6.448 23.116 1.00 93.94 219 ALA A C 1
ATOM 1681 O O . ALA A 1 219 ? 8.005 -5.772 22.339 1.00 93.94 219 ALA A O 1
ATOM 1682 N N . TRP A 1 220 ? 6.753 -7.590 22.741 1.00 93.50 220 TRP A N 1
ATOM 1683 C CA . TRP A 1 220 ? 6.893 -8.164 21.406 1.00 93.50 220 TRP A CA 1
ATOM 1684 C C . TRP A 1 220 ? 6.331 -7.262 20.313 1.00 93.50 220 TRP A C 1
ATOM 1686 O O . TRP A 1 220 ? 7.018 -6.992 19.324 1.00 93.50 220 TRP A O 1
ATOM 1696 N N . PHE A 1 221 ? 5.118 -6.748 20.512 1.00 91.62 221 PHE A N 1
ATOM 1697 C CA . PHE A 1 221 ? 4.490 -5.811 19.592 1.00 91.62 221 PHE A CA 1
ATOM 1698 C C . PHE A 1 221 ? 5.320 -4.533 19.447 1.00 91.62 221 PHE A C 1
ATOM 1700 O O . PHE A 1 221 ? 5.622 -4.135 18.325 1.00 91.62 221 PHE A O 1
ATOM 1707 N N . VAL A 1 222 ? 5.749 -3.923 20.558 1.00 95.00 222 VAL A N 1
ATOM 1708 C CA . VAL A 1 222 ? 6.548 -2.687 20.545 1.00 95.00 222 VAL A CA 1
ATOM 1709 C C . VAL A 1 222 ? 7.884 -2.899 19.831 1.00 95.00 222 VAL A C 1
ATOM 1711 O O . VAL A 1 222 ? 8.243 -2.093 18.974 1.00 95.00 222 VAL A O 1
ATOM 1714 N N . CYS A 1 223 ? 8.602 -3.990 20.113 1.00 96.81 223 CYS A N 1
ATOM 1715 C CA . CYS A 1 223 ? 9.868 -4.304 19.449 1.00 96.81 223 CYS A CA 1
ATOM 1716 C C . CYS A 1 223 ? 9.702 -4.440 17.930 1.00 96.81 223 CYS A C 1
ATOM 1718 O O . CYS A 1 223 ? 10.440 -3.813 17.167 1.00 96.81 223 CYS A O 1
ATOM 1720 N N . ILE A 1 224 ? 8.710 -5.213 17.482 1.00 96.06 224 ILE A N 1
ATOM 1721 C CA . ILE A 1 224 ? 8.454 -5.423 16.051 1.00 96.06 224 ILE A CA 1
ATOM 1722 C C . ILE A 1 224 ? 7.964 -4.139 15.391 1.00 96.06 224 ILE A C 1
ATOM 1724 O O . ILE A 1 224 ? 8.385 -3.830 14.279 1.00 96.06 224 ILE A O 1
ATOM 1728 N N . PHE A 1 225 ? 7.113 -3.367 16.065 1.00 96.00 225 PHE A N 1
ATOM 1729 C CA . PHE A 1 225 ? 6.624 -2.095 15.550 1.00 96.00 225 PHE A CA 1
ATOM 1730 C C . PHE A 1 225 ? 7.764 -1.086 15.371 1.00 96.00 225 PHE A C 1
ATOM 1732 O O . PHE A 1 225 ? 7.862 -0.466 14.316 1.00 96.00 225 PHE A O 1
ATOM 1739 N N . LEU A 1 226 ? 8.684 -0.971 16.335 1.00 96.38 226 LEU A N 1
ATOM 1740 C CA . LEU A 1 226 ? 9.880 -0.130 16.203 1.00 96.38 226 LEU A CA 1
ATOM 1741 C C . LEU A 1 226 ? 10.789 -0.594 15.058 1.00 96.38 226 LEU A C 1
ATOM 1743 O O . LEU A 1 226 ? 11.293 0.231 14.296 1.00 96.38 226 LEU A O 1
ATOM 1747 N N . TYR A 1 227 ? 10.969 -1.905 14.898 1.00 96.31 227 TYR A N 1
ATOM 1748 C CA . TYR A 1 227 ? 11.754 -2.460 13.796 1.00 96.31 227 TYR A CA 1
ATOM 1749 C C . TYR A 1 227 ? 11.090 -2.215 12.432 1.00 96.31 227 TYR A C 1
ATOM 1751 O O . TYR A 1 227 ? 11.764 -1.846 11.471 1.00 96.31 227 TYR A O 1
ATOM 1759 N N . TYR A 1 228 ? 9.761 -2.298 12.362 1.00 96.50 228 TYR A N 1
ATOM 1760 C CA . TYR A 1 228 ? 8.983 -1.884 11.198 1.00 96.50 228 TYR A CA 1
ATOM 1761 C C . TYR A 1 228 ? 9.125 -0.383 10.904 1.00 96.50 228 TYR A C 1
ATOM 1763 O O . TYR A 1 228 ? 9.294 -0.009 9.746 1.00 96.50 228 TYR A O 1
ATOM 1771 N N . LEU A 1 229 ? 9.096 0.491 11.917 1.00 95.50 229 LEU A N 1
ATOM 1772 C CA . LEU A 1 229 ? 9.304 1.929 11.720 1.00 95.50 229 LEU A CA 1
ATOM 1773 C C . LEU A 1 229 ? 10.701 2.227 11.165 1.00 95.50 229 LEU A C 1
ATOM 1775 O O . LEU A 1 229 ? 10.829 3.055 10.263 1.00 95.50 229 LEU A O 1
ATOM 1779 N N . LEU A 1 230 ? 11.730 1.523 11.650 1.00 94.88 230 LEU A N 1
ATOM 1780 C CA . LEU A 1 230 ? 13.082 1.602 11.095 1.00 94.88 230 LEU A CA 1
ATOM 1781 C C . LEU A 1 230 ? 13.101 1.149 9.629 1.00 94.88 230 LEU A C 1
ATOM 1783 O O . LEU A 1 230 ? 13.583 1.887 8.772 1.00 94.88 230 LEU A O 1
ATOM 1787 N N . PHE A 1 231 ? 12.525 -0.019 9.332 1.00 94.75 231 PHE A N 1
ATOM 1788 C CA . PHE A 1 231 ? 12.391 -0.542 7.970 1.00 94.75 231 PHE A CA 1
ATOM 1789 C C . PHE A 1 231 ? 11.678 0.454 7.043 1.00 94.75 231 PHE A C 1
ATOM 1791 O O . PHE A 1 231 ? 12.132 0.718 5.927 1.00 94.75 231 PHE A O 1
ATOM 1798 N N . ALA A 1 232 ? 10.580 1.052 7.508 1.00 94.75 232 ALA A N 1
ATOM 1799 C CA . ALA A 1 232 ? 9.803 2.029 6.761 1.00 94.75 232 ALA A CA 1
ATOM 1800 C C . ALA A 1 232 ? 10.602 3.312 6.500 1.00 94.75 232 ALA A C 1
ATOM 1802 O O . ALA A 1 232 ? 10.626 3.788 5.366 1.00 94.75 232 ALA A O 1
ATOM 1803 N N . ALA A 1 233 ? 11.283 3.849 7.516 1.00 94.44 233 ALA A N 1
ATOM 1804 C CA . ALA A 1 233 ? 12.109 5.047 7.392 1.00 94.44 233 ALA A CA 1
ATOM 1805 C C . ALA A 1 233 ? 13.256 4.842 6.394 1.00 94.44 233 ALA A C 1
ATOM 1807 O O . ALA A 1 233 ? 13.453 5.670 5.506 1.00 94.44 233 ALA A O 1
ATOM 1808 N N . VAL A 1 234 ? 13.953 3.708 6.496 1.00 93.50 234 VAL A N 1
ATOM 1809 C CA . VAL A 1 234 ? 15.011 3.292 5.567 1.00 93.50 234 VAL A CA 1
ATOM 1810 C C . VAL A 1 234 ? 14.458 3.183 4.145 1.00 93.50 234 VAL A C 1
ATOM 1812 O O . VAL A 1 234 ? 14.979 3.803 3.224 1.00 93.50 234 VAL A O 1
ATOM 1815 N N . THR A 1 235 ? 13.348 2.473 3.966 1.00 92.94 235 THR A N 1
ATOM 1816 C CA . THR A 1 235 ? 12.694 2.311 2.662 1.00 92.94 235 THR A CA 1
ATOM 1817 C C . THR A 1 235 ? 12.321 3.652 2.025 1.00 92.94 235 THR A C 1
ATOM 1819 O O . THR A 1 235 ? 12.588 3.871 0.846 1.00 92.94 235 THR A O 1
ATOM 1822 N N . ILE A 1 236 ? 11.723 4.566 2.797 1.00 93.81 236 ILE A N 1
ATOM 1823 C CA . ILE A 1 236 ? 11.339 5.902 2.318 1.00 93.81 236 ILE A CA 1
ATOM 1824 C C . ILE A 1 236 ? 12.579 6.717 1.953 1.00 93.81 236 ILE A C 1
ATOM 1826 O O . ILE A 1 236 ? 12.590 7.370 0.911 1.00 93.81 236 ILE A O 1
ATOM 1830 N N . TYR A 1 237 ? 13.617 6.672 2.790 1.00 93.94 237 TYR A N 1
ATOM 1831 C CA . TYR A 1 237 ? 14.875 7.363 2.534 1.00 93.94 237 TYR A CA 1
ATOM 1832 C C . TYR A 1 237 ? 15.483 6.921 1.201 1.00 93.94 237 TYR A C 1
ATOM 1834 O O . TYR A 1 237 ? 15.716 7.765 0.342 1.00 93.94 237 TYR A O 1
ATOM 1842 N N . PHE A 1 238 ? 15.647 5.614 0.982 1.00 91.81 238 PHE A N 1
ATOM 1843 C CA . PHE A 1 238 ? 16.235 5.094 -0.255 1.00 91.81 238 PHE A CA 1
ATOM 1844 C C . PHE A 1 238 ? 15.331 5.256 -1.482 1.00 91.81 238 PHE A C 1
ATOM 1846 O O . PHE A 1 238 ? 15.833 5.377 -2.596 1.00 91.81 238 PHE A O 1
ATOM 1853 N N . GLU A 1 239 ? 14.007 5.307 -1.313 1.00 92.62 239 GLU A N 1
ATOM 1854 C CA . GLU A 1 239 ? 13.096 5.656 -2.408 1.00 92.62 239 GLU A CA 1
ATOM 1855 C C . GLU A 1 239 ? 13.307 7.105 -2.880 1.00 92.62 239 GLU A C 1
ATOM 1857 O O . GLU A 1 239 ? 13.372 7.360 -4.086 1.00 92.62 239 GLU A O 1
ATOM 1862 N N . VAL A 1 240 ? 13.430 8.047 -1.937 1.00 93.62 240 VAL A N 1
ATOM 1863 C CA . VAL A 1 240 ? 13.660 9.472 -2.223 1.00 93.62 240 VAL A CA 1
ATOM 1864 C C . VAL A 1 240 ? 15.078 9.704 -2.751 1.00 93.62 240 VAL A C 1
ATOM 1866 O O . VAL A 1 240 ? 15.253 10.421 -3.735 1.00 93.62 240 VAL A O 1
ATOM 1869 N N . ASP A 1 241 ? 16.076 9.077 -2.135 1.00 92.12 241 ASP A N 1
ATOM 1870 C CA . ASP A 1 241 ? 17.479 9.172 -2.538 1.00 92.12 241 ASP A CA 1
ATOM 1871 C C . ASP A 1 241 ? 17.688 8.584 -3.937 1.00 92.12 241 ASP A C 1
ATOM 1873 O O . ASP A 1 241 ? 18.193 9.268 -4.823 1.00 92.12 241 ASP A O 1
ATOM 1877 N N . GLY A 1 242 ? 17.141 7.394 -4.207 1.00 91.31 242 GLY A N 1
ATOM 1878 C CA . GLY A 1 242 ? 17.176 6.786 -5.537 1.00 91.31 242 GLY A CA 1
ATOM 1879 C C . GLY A 1 242 ? 16.486 7.637 -6.609 1.00 91.31 242 GLY A C 1
ATOM 1880 O O . GLY A 1 242 ? 16.927 7.678 -7.754 1.00 91.31 242 GLY A O 1
ATOM 1881 N N . CYS A 1 243 ? 15.435 8.383 -6.252 1.00 93.25 243 CYS A N 1
ATOM 1882 C CA . CYS A 1 243 ? 14.830 9.385 -7.135 1.00 93.25 243 CYS A CA 1
ATOM 1883 C C . CYS A 1 243 ? 15.827 10.502 -7.503 1.00 93.25 243 CYS A C 1
ATOM 1885 O O . CYS A 1 243 ? 15.893 10.903 -8.667 1.00 93.25 243 CYS A O 1
ATOM 1887 N N . PHE A 1 244 ? 16.617 10.992 -6.545 1.00 92.69 244 PHE A N 1
ATOM 1888 C CA . PHE A 1 244 ? 17.641 12.004 -6.806 1.00 92.69 244 PHE A CA 1
ATOM 1889 C C . PHE A 1 244 ? 18.845 11.451 -7.572 1.00 92.69 244 PHE A C 1
ATOM 1891 O O . PHE A 1 244 ? 19.326 12.122 -8.486 1.00 92.69 244 PHE A O 1
ATOM 1898 N N . GLU A 1 245 ? 19.296 10.237 -7.257 1.00 89.88 245 GLU A N 1
ATOM 1899 C CA . GLU A 1 245 ? 20.392 9.568 -7.966 1.00 89.88 245 GLU A CA 1
ATOM 1900 C C . GLU A 1 245 ? 20.045 9.345 -9.442 1.00 89.88 245 GLU A C 1
ATOM 1902 O O . GLU A 1 245 ? 20.826 9.727 -10.318 1.00 89.88 245 GLU A O 1
ATOM 1907 N N . LEU A 1 246 ? 18.838 8.841 -9.732 1.00 91.19 246 LEU A N 1
ATOM 1908 C CA . LEU A 1 246 ? 18.347 8.683 -11.105 1.00 91.19 246 LEU A CA 1
ATOM 1909 C C . LEU A 1 246 ? 18.368 10.008 -11.878 1.00 91.19 246 LEU A C 1
ATOM 1911 O O . LEU A 1 246 ? 18.816 10.057 -13.020 1.00 91.19 246 LEU A O 1
ATOM 1915 N N . MET A 1 247 ? 17.922 11.101 -11.258 1.00 91.31 247 MET A N 1
ATOM 1916 C CA . MET A 1 247 ? 17.905 12.415 -11.909 1.00 91.31 247 MET A CA 1
ATOM 1917 C C . MET A 1 247 ? 19.305 12.997 -12.126 1.00 91.31 247 MET A C 1
ATOM 1919 O O . MET A 1 247 ? 19.532 13.691 -13.117 1.00 91.31 247 MET A O 1
ATOM 1923 N N . ARG A 1 248 ? 20.241 12.739 -11.207 1.00 87.81 248 ARG A N 1
ATOM 1924 C CA . ARG A 1 248 ? 21.602 13.286 -11.259 1.00 87.81 248 ARG A CA 1
ATOM 1925 C C . ARG A 1 248 ? 22.455 12.605 -12.320 1.00 87.81 248 ARG A C 1
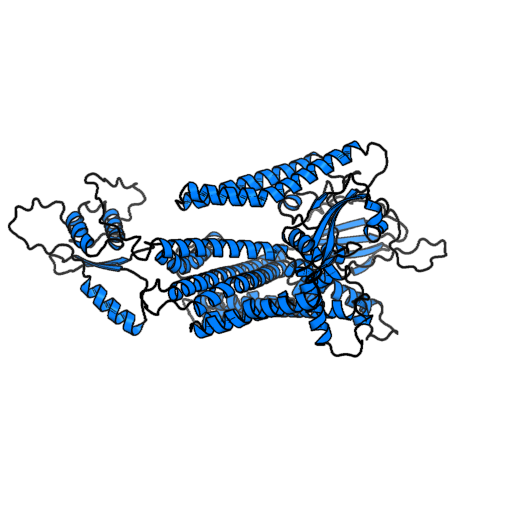ATOM 1927 O O . ARG A 1 248 ? 23.203 13.286 -13.022 1.00 87.81 248 ARG A O 1
ATOM 1934 N N . TYR A 1 249 ? 22.375 11.281 -12.408 1.00 85.31 249 TYR A N 1
ATOM 1935 C CA . TYR A 1 249 ? 23.342 10.509 -13.180 1.00 85.31 249 TYR A CA 1
ATOM 1936 C C . TYR A 1 249 ? 22.842 10.056 -14.550 1.00 85.31 249 TYR A C 1
ATOM 1938 O O . TYR A 1 249 ? 23.656 9.808 -15.440 1.00 85.31 249 TYR A O 1
ATOM 1946 N N . HIS A 1 250 ? 21.529 10.018 -14.775 1.00 87.06 250 HIS A N 1
ATOM 1947 C CA . HIS A 1 250 ? 21.003 9.559 -16.051 1.00 87.06 250 HIS A CA 1
ATOM 1948 C C . HIS A 1 250 ? 21.356 10.516 -17.202 1.00 87.06 250 HIS A C 1
ATOM 1950 O O . HIS A 1 250 ? 21.091 11.722 -17.150 1.00 87.06 250 HIS A O 1
ATOM 1956 N N . GLY A 1 251 ? 21.903 9.969 -18.294 1.00 83.00 251 GLY A N 1
ATOM 1957 C CA . GLY A 1 251 ? 22.481 10.743 -19.401 1.00 83.00 251 GLY A CA 1
ATOM 1958 C C . GLY A 1 251 ? 21.536 11.771 -20.038 1.00 83.00 251 GLY A C 1
ATOM 1959 O O . GLY A 1 251 ? 21.971 12.867 -20.384 1.00 83.00 251 GLY A O 1
ATOM 1960 N N . LYS A 1 252 ? 20.230 11.466 -20.114 1.00 82.69 252 LYS A N 1
ATOM 1961 C CA . LYS A 1 252 ? 19.200 12.389 -20.640 1.00 82.69 252 LYS A CA 1
ATOM 1962 C C . LYS A 1 252 ? 19.079 13.700 -19.851 1.00 82.69 252 LYS A C 1
ATOM 1964 O O . LYS A 1 252 ? 18.701 14.711 -20.434 1.00 82.69 252 LYS A O 1
ATOM 1969 N N . VAL A 1 253 ? 19.359 13.683 -18.546 1.00 84.19 253 VAL A N 1
ATOM 1970 C CA . VAL A 1 253 ? 19.152 14.840 -17.652 1.00 84.19 253 VAL A CA 1
ATOM 1971 C C . VAL A 1 253 ? 20.484 15.428 -17.169 1.00 84.19 253 VAL A C 1
ATOM 1973 O O . VAL A 1 253 ? 20.567 16.620 -16.869 1.00 84.19 253 VAL A O 1
ATOM 1976 N N . ARG A 1 254 ? 21.553 14.621 -17.174 1.00 79.19 254 ARG A N 1
ATOM 1977 C CA . ARG A 1 254 ? 22.894 14.971 -16.687 1.00 79.19 254 ARG A CA 1
ATOM 1978 C C . ARG A 1 254 ? 23.438 16.291 -17.233 1.00 79.19 254 ARG A C 1
ATOM 1980 O O . ARG A 1 254 ? 24.060 17.029 -16.479 1.00 79.19 254 ARG A O 1
ATOM 1987 N N . SER A 1 255 ? 23.177 16.633 -18.498 1.00 77.94 255 SER A N 1
ATOM 1988 C CA . SER A 1 255 ? 23.654 17.890 -19.110 1.00 77.94 255 SER A CA 1
ATOM 1989 C C . SER A 1 255 ? 23.189 19.156 -18.377 1.00 77.94 255 SER A C 1
ATOM 1991 O O . SER A 1 255 ? 23.778 20.221 -18.543 1.00 77.94 255 SER A O 1
ATOM 1993 N N . THR A 1 256 ? 22.148 19.047 -17.550 1.00 77.19 256 THR A N 1
ATOM 1994 C CA . THR A 1 256 ? 21.541 20.162 -16.815 1.00 77.19 256 THR A CA 1
ATOM 1995 C C . THR A 1 256 ? 22.139 20.354 -15.412 1.00 77.19 256 THR A C 1
ATOM 1997 O O . THR A 1 256 ? 21.877 21.382 -14.770 1.00 77.19 256 THR A O 1
ATOM 2000 N N . TYR A 1 257 ? 22.939 19.399 -14.921 1.00 74.50 257 TYR A N 1
ATOM 2001 C CA . TYR A 1 257 ? 23.458 19.379 -13.553 1.00 74.50 257 TYR A CA 1
ATOM 2002 C C . TYR A 1 257 ? 24.984 19.400 -13.505 1.00 74.50 257 TYR A C 1
ATOM 2004 O O . TYR A 1 257 ? 25.660 18.605 -14.151 1.00 74.50 257 TYR A O 1
ATOM 2012 N N . ASP A 1 258 ? 25.521 20.291 -12.675 1.00 73.44 258 ASP A N 1
ATOM 2013 C CA . ASP A 1 258 ? 26.944 20.322 -12.356 1.00 73.44 258 ASP A CA 1
ATOM 2014 C C . ASP A 1 258 ? 27.262 19.207 -11.347 1.00 73.44 258 ASP A C 1
ATOM 2016 O O . ASP A 1 258 ? 26.685 19.152 -10.250 1.00 73.44 258 ASP A O 1
ATOM 2020 N N . SER A 1 259 ? 28.174 18.308 -11.724 1.00 66.12 259 SER A N 1
ATOM 2021 C CA . SER A 1 259 ? 28.578 17.145 -10.929 1.00 66.12 259 SER A CA 1
ATOM 2022 C C . SER A 1 259 ? 29.176 17.514 -9.571 1.00 66.12 259 SER A C 1
ATOM 2024 O O . SER A 1 259 ? 29.206 16.656 -8.691 1.00 66.12 259 SER A O 1
ATOM 2026 N N . SER A 1 260 ? 29.600 18.767 -9.375 1.00 68.12 260 SER A N 1
ATOM 2027 C CA . SER A 1 260 ? 30.232 19.257 -8.143 1.00 68.12 260 SER A CA 1
ATOM 2028 C C . SER A 1 260 ? 29.263 19.642 -7.013 1.00 68.12 260 SER A C 1
ATOM 2030 O O . SER A 1 260 ? 29.699 19.907 -5.893 1.00 68.12 260 SER A O 1
ATOM 2032 N N . THR A 1 261 ? 27.950 19.682 -7.266 1.00 61.81 261 THR A N 1
ATOM 2033 C CA . THR A 1 261 ? 26.976 20.195 -6.283 1.00 61.81 261 THR A CA 1
ATOM 2034 C C . THR A 1 261 ? 26.532 19.155 -5.237 1.00 61.81 261 THR A C 1
ATOM 2036 O O . THR A 1 261 ? 26.614 17.942 -5.449 1.00 61.81 261 THR A O 1
ATOM 2039 N N . SER A 1 262 ? 26.108 19.644 -4.061 1.00 74.44 262 SER A N 1
ATOM 2040 C CA . SER A 1 262 ? 25.715 18.864 -2.875 1.00 74.44 262 SER A CA 1
ATOM 2041 C C . SER A 1 262 ? 24.666 17.781 -3.163 1.00 74.44 262 SER A C 1
ATOM 2043 O O . SER A 1 262 ? 23.819 17.951 -4.036 1.00 74.44 262 SER A O 1
ATOM 2045 N N . LYS A 1 263 ? 24.669 16.696 -2.365 1.00 70.44 263 LYS A N 1
ATOM 2046 C CA . LYS A 1 263 ? 23.727 15.558 -2.491 1.00 70.44 263 LYS A CA 1
ATOM 2047 C C . LYS A 1 263 ? 22.252 15.979 -2.549 1.00 70.44 263 LYS A C 1
ATOM 2049 O O . LYS A 1 263 ? 21.484 15.386 -3.294 1.00 70.44 263 LYS A O 1
ATOM 2054 N N . PHE A 1 264 ? 21.867 17.024 -1.814 1.00 76.38 264 PHE A N 1
ATOM 2055 C CA . PHE A 1 264 ? 20.555 17.651 -1.948 1.00 76.38 264 PHE A CA 1
ATOM 2056 C C . PHE A 1 264 ? 20.695 18.966 -2.717 1.00 76.38 264 PHE A C 1
ATOM 2058 O O . PHE A 1 264 ? 21.369 19.890 -2.255 1.00 76.38 264 PHE A O 1
ATOM 2065 N N . ASN A 1 265 ? 20.059 19.052 -3.885 1.00 85.19 265 ASN A N 1
ATOM 2066 C CA . ASN A 1 265 ? 19.973 20.273 -4.675 1.00 85.19 265 ASN A CA 1
ATOM 2067 C C . ASN A 1 265 ? 18.495 20.588 -4.929 1.00 85.19 265 ASN A C 1
ATOM 2069 O O . ASN A 1 265 ? 17.758 19.767 -5.480 1.00 85.19 265 ASN A O 1
ATOM 2073 N N . LEU A 1 266 ? 18.062 21.793 -4.542 1.00 89.88 266 LEU A N 1
ATOM 2074 C CA . LEU A 1 266 ? 16.691 22.262 -4.750 1.00 89.88 266 LEU A CA 1
ATOM 2075 C C . LEU A 1 266 ? 16.288 22.182 -6.230 1.00 89.88 266 LEU A C 1
ATOM 2077 O O . LEU A 1 266 ? 15.125 21.906 -6.518 1.00 89.88 266 LEU A O 1
ATOM 2081 N N . LYS A 1 267 ? 17.246 22.358 -7.153 1.00 90.31 267 LYS A N 1
ATOM 2082 C CA . LYS A 1 267 ? 17.050 22.203 -8.601 1.00 90.31 267 LYS A CA 1
ATOM 2083 C C . LYS A 1 267 ? 16.658 20.772 -8.978 1.00 90.31 267 LYS A C 1
ATOM 2085 O O . LYS A 1 267 ? 15.741 20.572 -9.764 1.00 90.31 267 LYS A O 1
ATOM 2090 N N . THR A 1 268 ? 17.316 19.768 -8.400 1.00 90.81 268 THR A N 1
ATOM 2091 C CA . THR A 1 268 ? 16.957 18.360 -8.629 1.00 90.81 268 THR A CA 1
ATOM 2092 C C . THR A 1 268 ? 15.567 18.073 -8.076 1.00 90.81 268 THR A C 1
ATOM 2094 O O . THR A 1 268 ? 14.748 17.487 -8.771 1.00 90.81 268 THR A O 1
ATOM 2097 N N . ALA A 1 269 ? 15.245 18.585 -6.883 1.00 93.50 269 ALA A N 1
ATOM 2098 C CA . ALA A 1 269 ? 13.905 18.454 -6.311 1.00 93.50 269 ALA A CA 1
ATOM 2099 C C . ALA A 1 269 ? 12.810 19.112 -7.164 1.00 93.50 269 ALA A C 1
ATOM 2101 O O . ALA A 1 269 ? 11.752 18.514 -7.359 1.00 93.50 269 ALA A O 1
ATOM 2102 N N . THR A 1 270 ? 13.056 20.307 -7.708 1.00 94.06 270 THR A N 1
ATOM 2103 C CA . THR A 1 270 ? 12.095 20.994 -8.589 1.00 94.06 270 THR A CA 1
ATOM 2104 C C . THR A 1 270 ? 11.853 20.206 -9.876 1.00 94.06 270 THR A C 1
ATOM 2106 O O . THR A 1 270 ? 10.698 20.023 -10.259 1.00 94.06 270 THR A O 1
ATOM 2109 N N . GLU A 1 271 ? 12.906 19.685 -10.506 1.00 92.88 271 GLU A N 1
ATOM 2110 C CA . GLU A 1 271 ? 12.797 18.874 -11.727 1.00 92.88 271 GLU A CA 1
ATOM 2111 C C . GLU A 1 271 ? 12.138 17.510 -11.474 1.00 92.88 271 GLU A C 1
ATOM 2113 O O . GLU A 1 271 ? 11.281 17.096 -12.253 1.00 92.88 271 GLU A O 1
ATOM 2118 N N . SER A 1 272 ? 12.436 16.835 -10.355 1.00 93.69 272 SER A N 1
ATOM 2119 C CA . SER A 1 272 ? 11.746 15.596 -9.954 1.00 93.69 272 SER A CA 1
ATOM 2120 C C . SER A 1 272 ? 10.237 15.819 -9.799 1.00 93.69 272 SER A C 1
ATOM 2122 O O . SER A 1 272 ? 9.430 15.050 -10.331 1.00 93.69 272 SER A O 1
ATOM 2124 N N . ILE A 1 273 ? 9.842 16.900 -9.112 1.00 96.12 273 ILE A N 1
ATOM 2125 C CA . ILE A 1 273 ? 8.431 17.274 -8.943 1.00 96.12 273 ILE A CA 1
ATOM 2126 C C . ILE A 1 273 ? 7.803 17.575 -10.304 1.00 96.12 273 ILE A C 1
ATOM 2128 O O . ILE A 1 273 ? 6.710 17.083 -10.595 1.00 96.12 273 ILE A O 1
ATOM 2132 N N . MET A 1 274 ? 8.488 18.346 -11.151 1.00 96.00 274 MET A N 1
ATOM 2133 C CA . MET A 1 274 ? 8.005 18.709 -12.481 1.00 96.00 274 MET A CA 1
ATOM 2134 C C . MET A 1 274 ? 7.796 17.474 -13.359 1.00 96.00 274 MET A C 1
ATOM 2136 O O . MET A 1 274 ? 6.715 17.296 -13.917 1.00 96.00 274 MET A O 1
ATOM 2140 N N . MET A 1 275 ? 8.778 16.576 -13.424 1.00 94.94 275 MET A N 1
ATOM 2141 C CA . MET A 1 275 ? 8.697 15.328 -14.181 1.00 94.94 275 MET A CA 1
ATOM 2142 C C . MET A 1 275 ? 7.540 14.451 -13.685 1.00 94.94 275 MET A C 1
ATOM 2144 O O . MET A 1 275 ? 6.760 13.936 -14.492 1.00 94.94 275 MET A O 1
ATOM 2148 N N . LYS A 1 276 ? 7.341 14.353 -12.361 1.00 95.00 276 LYS A N 1
ATOM 2149 C CA . LYS A 1 276 ? 6.182 13.660 -11.779 1.00 95.00 276 LYS A CA 1
ATOM 2150 C C . LYS A 1 276 ? 4.860 14.314 -12.178 1.00 95.00 276 LYS A C 1
ATOM 2152 O O . LYS A 1 276 ? 3.923 13.600 -12.536 1.00 95.00 276 LYS A O 1
ATOM 2157 N N . GLN A 1 277 ? 4.750 15.640 -12.114 1.00 96.12 277 GLN A N 1
ATOM 2158 C CA . GLN A 1 277 ? 3.508 16.345 -12.451 1.00 96.12 277 GLN A CA 1
ATOM 2159 C C . GLN A 1 277 ? 3.187 16.252 -13.940 1.00 96.12 277 GLN A C 1
ATOM 2161 O O . GLN A 1 277 ? 2.054 15.928 -14.297 1.00 96.12 277 GLN A O 1
ATOM 2166 N N . LYS A 1 278 ? 4.190 16.417 -14.808 1.00 95.75 278 LYS A N 1
ATOM 2167 C CA . LYS A 1 278 ? 4.063 16.184 -16.250 1.00 95.75 278 LYS A CA 1
ATOM 2168 C C . LYS A 1 278 ? 3.585 14.771 -16.525 1.00 95.75 278 LYS A C 1
ATOM 2170 O O . LYS A 1 278 ? 2.597 14.587 -17.230 1.00 95.75 278 LYS A O 1
ATOM 2175 N N . SER A 1 279 ? 4.223 13.778 -15.917 1.00 94.12 279 SER A N 1
ATOM 2176 C CA . SER A 1 279 ? 3.827 12.374 -16.010 1.00 94.12 279 SER A CA 1
ATOM 2177 C C . SER A 1 279 ? 2.384 12.130 -15.550 1.00 94.12 279 SER A C 1
ATOM 2179 O O . SER A 1 279 ? 1.673 11.356 -16.180 1.00 94.12 279 SER A O 1
ATOM 2181 N N . LEU A 1 280 ? 1.916 12.788 -14.486 1.00 93.12 280 LEU A N 1
ATOM 2182 C CA . LEU A 1 280 ? 0.567 12.587 -13.950 1.00 93.12 280 LEU A CA 1
ATOM 2183 C C . LEU A 1 280 ? -0.520 13.278 -14.787 1.00 93.12 280 LEU A C 1
ATOM 2185 O O . LEU A 1 280 ? -1.597 12.715 -14.979 1.00 93.12 280 LEU A O 1
ATOM 2189 N N . LEU A 1 281 ? -0.248 14.492 -15.268 1.00 95.50 281 LEU A N 1
ATOM 2190 C CA . LEU A 1 281 ? -1.228 15.337 -15.954 1.00 95.50 281 LEU A CA 1
ATOM 2191 C C . LEU A 1 281 ? -1.286 15.092 -17.467 1.00 95.50 281 LEU A C 1
ATOM 2193 O O . LEU A 1 281 ? -2.277 15.461 -18.097 1.00 95.50 281 LEU A O 1
ATOM 2197 N N . SER A 1 282 ? -0.257 14.476 -18.053 1.00 95.62 282 SER A N 1
ATOM 2198 C CA . SER A 1 282 ? -0.164 14.219 -19.494 1.00 95.62 282 SER A CA 1
ATOM 2199 C C . SER A 1 282 ? -1.189 13.203 -20.012 1.00 95.62 282 SER A C 1
ATOM 2201 O O . SER A 1 282 ? -1.705 12.343 -19.296 1.00 95.62 282 SER A O 1
ATOM 2203 N N . GLY A 1 283 ? -1.481 13.286 -21.313 1.00 95.00 283 GLY A N 1
ATOM 2204 C CA . GLY A 1 283 ? -2.306 12.298 -22.007 1.00 95.00 283 GLY A CA 1
ATOM 2205 C C . GLY A 1 283 ? -1.493 11.081 -22.426 1.00 95.00 283 GLY A C 1
ATOM 2206 O O . GLY A 1 283 ? -0.447 11.245 -23.049 1.00 95.00 283 GLY A O 1
ATOM 2207 N N . PHE A 1 284 ? -2.014 9.875 -22.180 1.00 93.06 284 PHE A N 1
ATOM 2208 C CA . PHE A 1 284 ? -1.386 8.625 -22.601 1.00 93.06 284 PHE A CA 1
ATOM 2209 C C . PHE A 1 284 ? -2.301 7.795 -23.501 1.00 93.06 284 PHE A C 1
ATOM 2211 O O . PHE A 1 284 ? -3.500 7.628 -23.263 1.00 93.06 284 PHE A O 1
ATOM 2218 N N . LYS A 1 285 ? -1.697 7.211 -24.526 1.00 91.69 285 LYS A N 1
ATOM 2219 C CA . LYS A 1 285 ? -2.263 6.180 -25.384 1.00 91.69 285 LYS A CA 1
ATOM 2220 C C . LYS A 1 285 ? -1.576 4.870 -25.026 1.00 91.69 285 LYS A C 1
ATOM 2222 O O . LYS A 1 285 ? -0.360 4.770 -25.117 1.00 91.69 285 LYS A O 1
ATOM 2227 N N . ILE A 1 286 ? -2.338 3.863 -24.616 1.00 87.88 286 ILE A N 1
ATOM 2228 C CA . ILE A 1 286 ? -1.785 2.529 -24.367 1.00 87.88 286 ILE A CA 1
ATOM 2229 C C . ILE A 1 286 ? -1.962 1.718 -25.639 1.00 87.88 286 ILE A C 1
ATOM 2231 O O . ILE A 1 286 ? -3.095 1.460 -26.055 1.00 87.88 286 ILE A O 1
ATOM 2235 N N . ALA A 1 287 ? -0.846 1.324 -26.235 1.00 85.69 287 ALA A N 1
ATOM 2236 C CA . ALA A 1 287 ? -0.800 0.417 -27.362 1.00 85.69 287 ALA A CA 1
ATOM 2237 C C . ALA A 1 287 ? -0.575 -1.010 -26.866 1.00 85.69 287 ALA A C 1
ATOM 2239 O O . ALA A 1 287 ? 0.352 -1.264 -26.100 1.00 85.69 287 ALA A O 1
ATOM 2240 N N . ASN A 1 288 ? -1.406 -1.942 -27.322 1.00 81.19 288 ASN A N 1
ATOM 2241 C CA . ASN A 1 288 ? -1.110 -3.365 -27.220 1.00 81.19 288 ASN A CA 1
ATOM 2242 C C . ASN A 1 288 ? -0.800 -3.870 -28.625 1.00 81.19 288 ASN A C 1
ATOM 2244 O O . ASN A 1 288 ? -1.633 -3.702 -29.523 1.00 81.19 288 ASN A O 1
ATOM 2248 N N . TYR A 1 289 ? 0.373 -4.466 -28.796 1.00 78.38 289 TYR A N 1
ATOM 2249 C CA . TYR A 1 289 ? 0.794 -5.086 -30.045 1.00 78.38 289 TYR A CA 1
ATOM 2250 C C . TYR A 1 289 ? 1.577 -6.368 -29.769 1.00 78.38 289 TYR A C 1
ATOM 2252 O O . TYR A 1 289 ? 1.995 -6.642 -28.643 1.00 78.38 289 TYR A O 1
ATOM 2260 N N . ILE A 1 290 ? 1.731 -7.186 -30.804 1.00 72.88 290 ILE A N 1
ATOM 2261 C CA . ILE A 1 290 ? 2.571 -8.379 -30.755 1.00 72.88 290 ILE A CA 1
ATOM 2262 C C . ILE A 1 290 ? 3.858 -8.054 -31.491 1.00 72.88 290 ILE A C 1
ATOM 2264 O O . ILE A 1 290 ? 3.818 -7.776 -32.691 1.00 72.88 290 ILE A O 1
ATOM 2268 N N . ALA A 1 291 ? 4.974 -8.102 -30.777 1.00 71.25 291 ALA A N 1
ATOM 2269 C CA . ALA A 1 291 ? 6.295 -8.024 -31.370 1.00 71.25 291 ALA A CA 1
ATOM 2270 C C . ALA A 1 291 ? 6.746 -9.436 -31.758 1.00 71.25 291 ALA A C 1
ATOM 2272 O O . ALA A 1 291 ? 6.675 -10.360 -30.949 1.00 71.25 291 ALA A O 1
ATOM 2273 N N . ASN A 1 292 ? 7.196 -9.608 -32.998 1.00 66.19 292 ASN A N 1
ATOM 2274 C CA . ASN A 1 292 ? 7.936 -10.800 -33.389 1.00 66.19 292 ASN A CA 1
ATOM 2275 C C . ASN A 1 292 ? 9.404 -10.575 -33.006 1.00 66.19 292 ASN A C 1
ATOM 2277 O O . ASN A 1 292 ? 10.015 -9.646 -33.524 1.00 66.19 292 ASN A O 1
ATOM 2281 N N . SER A 1 293 ? 9.954 -11.367 -32.082 1.00 58.09 293 SER A N 1
ATOM 2282 C CA . SER A 1 293 ? 11.309 -11.152 -31.555 1.00 58.09 293 SER A CA 1
ATOM 2283 C C . SER A 1 293 ? 12.408 -11.853 -32.365 1.00 58.09 293 SER A C 1
ATOM 2285 O O . SER A 1 293 ? 13.454 -12.192 -31.809 1.00 58.09 293 SER A O 1
ATOM 2287 N N . SER A 1 294 ? 12.213 -12.077 -33.670 1.00 54.91 294 SER A N 1
ATOM 2288 C CA . SER A 1 294 ? 13.290 -12.592 -34.530 1.00 54.91 294 SER A CA 1
ATOM 2289 C C . SER A 1 294 ? 14.540 -11.695 -34.510 1.00 54.91 294 SER A C 1
ATOM 2291 O O . SER A 1 294 ? 15.635 -12.195 -34.743 1.00 54.91 294 SER A O 1
ATOM 2293 N N . GLU A 1 295 ? 14.398 -10.415 -34.142 1.00 51.25 295 GLU A N 1
ATOM 2294 C CA . GLU A 1 295 ? 15.501 -9.525 -33.763 1.00 51.25 295 GLU A CA 1
ATOM 2295 C C . GLU A 1 295 ? 15.230 -8.892 -32.382 1.00 51.25 295 GLU A C 1
ATOM 2297 O O . GLU A 1 295 ? 14.305 -8.091 -32.246 1.00 51.25 295 GLU A O 1
ATOM 2302 N N . PRO A 1 296 ? 16.015 -9.214 -31.337 1.00 47.62 296 PRO A N 1
ATOM 2303 C CA . PRO A 1 296 ? 15.838 -8.625 -30.008 1.00 47.62 296 PRO A CA 1
ATOM 2304 C C . PRO A 1 296 ? 16.067 -7.101 -29.971 1.00 47.62 296 PRO A C 1
ATOM 2306 O O . PRO A 1 296 ? 15.538 -6.434 -29.087 1.00 47.62 296 PRO A O 1
ATOM 2309 N N . GLN A 1 297 ? 16.799 -6.537 -30.941 1.00 46.56 297 GLN A N 1
ATOM 2310 C CA . GLN A 1 297 ? 17.174 -5.115 -30.965 1.00 46.56 297 GLN A CA 1
ATOM 2311 C C . GLN A 1 297 ? 16.076 -4.166 -31.486 1.00 46.56 297 GLN A C 1
ATOM 2313 O O . GLN A 1 297 ? 16.103 -2.977 -31.176 1.00 46.56 297 GLN A O 1
ATOM 2318 N N . THR A 1 298 ? 15.075 -4.648 -32.230 1.00 47.25 298 THR A N 1
ATOM 2319 C CA . THR A 1 298 ? 14.035 -3.775 -32.819 1.00 47.25 298 THR A CA 1
ATOM 2320 C C . THR A 1 298 ? 12.874 -3.459 -31.870 1.00 47.25 298 THR A C 1
ATOM 2322 O O . THR A 1 298 ? 12.055 -2.589 -32.163 1.00 47.25 298 THR A O 1
ATOM 2325 N N . ILE A 1 299 ? 12.808 -4.098 -30.694 1.00 51.44 299 ILE A N 1
ATOM 2326 C CA . ILE A 1 299 ? 11.765 -3.821 -29.688 1.00 51.44 299 ILE A CA 1
ATOM 2327 C C . ILE A 1 299 ? 12.010 -2.479 -28.973 1.00 51.44 299 ILE A C 1
ATOM 2329 O O . ILE A 1 299 ? 11.054 -1.842 -28.518 1.00 51.44 299 ILE A O 1
ATOM 2333 N N . GLU A 1 300 ? 13.260 -2.018 -28.879 1.00 50.06 300 GLU A N 1
ATOM 2334 C CA . GLU A 1 300 ? 13.612 -0.787 -28.161 1.00 50.06 300 GLU A CA 1
ATOM 2335 C C . GLU A 1 300 ? 13.511 0.480 -29.012 1.00 50.06 300 GLU A C 1
ATOM 2337 O O . GLU A 1 300 ? 13.003 1.492 -28.520 1.00 50.06 300 GLU A O 1
ATOM 2342 N N . THR A 1 301 ? 13.933 0.438 -30.276 1.00 47.34 301 THR A N 1
ATOM 2343 C CA . THR A 1 301 ? 14.261 1.661 -31.026 1.00 47.34 301 THR A CA 1
ATOM 2344 C C . THR A 1 301 ? 13.256 2.069 -32.099 1.00 47.34 301 THR A C 1
ATOM 2346 O O . THR A 1 301 ? 13.204 3.259 -32.407 1.00 47.34 301 THR A O 1
ATOM 2349 N N . ASP A 1 302 ? 12.405 1.172 -32.621 1.00 48.03 302 ASP A N 1
ATOM 2350 C CA . ASP A 1 302 ? 11.622 1.504 -33.821 1.00 48.03 302 ASP A CA 1
ATOM 2351 C C . ASP A 1 302 ? 10.123 1.169 -33.750 1.00 48.03 302 ASP A C 1
ATOM 2353 O O . ASP A 1 302 ? 9.592 0.269 -34.402 1.00 48.03 302 ASP A O 1
ATOM 2357 N N . TRP A 1 303 ? 9.380 1.967 -32.976 1.00 51.94 303 TRP A N 1
ATOM 2358 C CA . TRP A 1 303 ? 7.910 1.929 -32.987 1.00 51.94 303 TRP A CA 1
ATOM 2359 C C . TRP A 1 303 ? 7.315 2.327 -34.349 1.00 51.94 303 TRP A C 1
ATOM 2361 O O . TRP A 1 303 ? 6.157 1.997 -34.615 1.00 51.94 303 TRP A O 1
ATOM 2371 N N . ARG A 1 304 ? 8.085 3.014 -35.212 1.00 48.06 304 ARG A N 1
ATOM 2372 C CA . ARG A 1 304 ? 7.636 3.443 -36.547 1.00 48.06 304 ARG A CA 1
ATOM 2373 C C . ARG A 1 304 ? 7.485 2.260 -37.505 1.00 48.06 304 ARG A C 1
ATOM 2375 O O . ARG A 1 304 ? 6.706 2.346 -38.447 1.00 48.06 304 ARG A O 1
ATOM 2382 N N . VAL A 1 305 ? 8.155 1.138 -37.233 1.00 49.16 305 VAL A N 1
ATOM 2383 C CA . VAL A 1 305 ? 8.071 -0.086 -38.050 1.00 49.16 305 VAL A CA 1
ATOM 2384 C C . VAL A 1 305 ? 6.783 -0.879 -37.772 1.00 49.16 305 VAL A C 1
ATOM 2386 O O . VAL A 1 305 ? 6.348 -1.666 -38.608 1.00 49.16 305 VAL A O 1
ATOM 2389 N N . VAL A 1 306 ? 6.087 -0.629 -36.653 1.00 51.22 306 VAL A N 1
ATOM 2390 C CA . VAL A 1 306 ? 4.859 -1.357 -36.261 1.00 51.22 306 VAL A CA 1
ATOM 2391 C C . VAL A 1 306 ? 3.577 -0.581 -36.624 1.00 51.22 306 VAL A C 1
ATOM 2393 O O . VAL A 1 306 ? 2.564 -0.657 -35.931 1.00 51.22 306 VAL A O 1
ATOM 2396 N N . GLU A 1 307 ? 3.588 0.174 -37.727 1.00 50.34 307 GLU A N 1
ATOM 2397 C CA . GLU A 1 307 ? 2.378 0.790 -38.307 1.00 50.34 307 GLU A CA 1
ATOM 2398 C C . GLU A 1 307 ? 1.547 -0.171 -39.185 1.00 50.34 307 GLU A C 1
ATOM 2400 O O . GLU A 1 307 ? 0.544 0.241 -39.778 1.00 50.34 307 GLU A O 1
ATOM 2405 N N . GLU A 1 308 ? 1.874 -1.471 -39.232 1.00 55.12 308 GLU A N 1
ATOM 2406 C CA . GLU A 1 308 ? 0.963 -2.473 -39.799 1.00 55.12 308 GLU A CA 1
ATOM 2407 C C . GLU A 1 308 ? -0.365 -2.487 -39.013 1.00 55.12 308 GLU A C 1
ATOM 2409 O O . GLU A 1 308 ? -0.477 -3.035 -37.911 1.00 55.12 308 GLU A O 1
ATOM 2414 N N . LYS A 1 309 ? -1.392 -1.870 -39.615 1.00 54.94 309 LYS A N 1
ATOM 2415 C CA . LYS A 1 309 ? -2.729 -1.583 -39.058 1.00 54.94 309 LYS A CA 1
ATOM 2416 C C . LYS A 1 309 ? -3.464 -2.776 -38.427 1.00 54.94 309 LYS A C 1
ATOM 2418 O O . LYS A 1 309 ? -4.406 -2.556 -37.668 1.00 54.94 309 LYS A O 1
ATOM 2423 N N . ASP A 1 310 ? -3.030 -4.011 -38.669 1.00 54.38 310 ASP A N 1
ATOM 2424 C CA . ASP A 1 310 ? -3.763 -5.224 -38.294 1.00 54.38 310 ASP A CA 1
ATOM 2425 C C . ASP A 1 310 ? -3.356 -5.841 -36.941 1.00 54.38 310 ASP A C 1
ATOM 2427 O O . ASP A 1 310 ? -3.999 -6.791 -36.490 1.00 54.38 310 ASP A O 1
ATOM 2431 N N . ARG A 1 311 ? -2.316 -5.334 -36.255 1.00 63.06 311 ARG A N 1
ATOM 2432 C CA . ARG A 1 311 ? -1.840 -5.907 -34.967 1.00 63.06 311 ARG A CA 1
ATOM 2433 C C . ARG A 1 311 ? -1.932 -4.964 -33.767 1.00 63.06 311 ARG A C 1
ATOM 2435 O O . ARG A 1 311 ? -1.382 -5.265 -32.709 1.00 63.06 311 ARG A O 1
ATOM 2442 N N . PHE A 1 312 ? -2.630 -3.841 -33.911 1.00 71.12 312 PHE A N 1
ATOM 2443 C CA . PHE A 1 312 ? -2.572 -2.736 -32.959 1.00 71.12 312 PHE A CA 1
ATOM 2444 C C . PHE A 1 312 ? -3.932 -2.439 -32.317 1.00 71.12 312 PHE A C 1
ATOM 2446 O O . PHE A 1 312 ? -4.875 -2.020 -32.987 1.00 71.12 312 PHE A O 1
ATOM 2453 N N . VAL A 1 313 ? -4.033 -2.584 -30.991 1.00 76.94 313 VAL A N 1
ATOM 2454 C CA . VAL A 1 313 ? -5.200 -2.113 -30.226 1.00 76.94 313 VAL A CA 1
ATOM 2455 C C . VAL A 1 313 ? -4.777 -0.960 -29.327 1.00 76.94 313 VAL A C 1
ATOM 2457 O O . VAL A 1 313 ? -4.199 -1.166 -28.255 1.00 76.94 313 VAL A O 1
ATOM 2460 N N . ALA A 1 314 ? -5.100 0.265 -29.750 1.00 82.62 314 ALA A N 1
ATOM 2461 C CA . ALA A 1 314 ? -4.952 1.443 -28.908 1.00 82.62 314 ALA A CA 1
ATOM 2462 C C . ALA A 1 314 ? -6.155 1.651 -27.999 1.00 82.62 314 ALA A C 1
ATOM 2464 O O . ALA A 1 314 ? -7.312 1.612 -28.417 1.00 82.62 314 ALA A O 1
ATOM 2465 N N . THR A 1 315 ? -5.854 1.969 -26.749 1.00 84.25 315 THR A N 1
ATOM 2466 C CA . THR A 1 315 ? -6.844 2.380 -25.762 1.00 84.25 315 THR A CA 1
ATOM 2467 C C . THR A 1 315 ? -6.458 3.739 -25.191 1.00 84.25 315 THR A C 1
ATOM 2469 O O . THR A 1 315 ? -5.300 3.984 -24.851 1.00 84.25 315 THR A O 1
ATOM 2472 N N . PHE A 1 316 ? -7.440 4.637 -25.111 1.00 86.94 316 PHE A N 1
ATOM 2473 C CA . PHE A 1 316 ? -7.296 5.964 -24.515 1.00 86.94 316 PHE A CA 1
ATOM 2474 C C . PHE A 1 316 ? -8.063 5.998 -23.200 1.00 86.94 316 PHE A C 1
ATOM 2476 O O . PHE A 1 316 ? -9.264 5.703 -23.181 1.00 86.94 316 PHE A O 1
ATOM 2483 N N . GLY A 1 317 ? -7.377 6.376 -22.121 1.00 84.56 317 GLY A N 1
ATOM 2484 C CA . GLY A 1 317 ? -8.019 6.651 -20.839 1.00 84.56 317 GLY A CA 1
ATOM 2485 C C . GLY A 1 317 ? -8.918 7.888 -20.912 1.00 84.56 317 GLY A C 1
ATOM 2486 O O . GLY A 1 317 ? -8.762 8.723 -21.803 1.00 84.56 317 GLY A O 1
ATOM 2487 N N . LEU A 1 318 ? -9.847 8.023 -19.959 1.00 85.75 318 LEU A N 1
ATOM 2488 C CA . LEU A 1 318 ? -10.755 9.175 -19.876 1.00 85.75 318 LEU A CA 1
ATOM 2489 C C . LEU A 1 318 ? -9.976 10.498 -19.827 1.00 85.75 318 LEU A C 1
ATOM 2491 O O . LEU A 1 318 ? -10.205 11.373 -20.657 1.00 85.75 318 LEU A O 1
ATOM 2495 N N . LEU A 1 319 ? -9.001 10.598 -18.915 1.00 88.62 319 LEU A N 1
ATOM 2496 C CA . LEU A 1 319 ? -8.144 11.776 -18.781 1.00 88.62 319 LEU A CA 1
ATOM 2497 C C . LEU A 1 319 ? -7.439 12.101 -20.100 1.00 88.62 319 LEU A C 1
ATOM 2499 O O . LEU A 1 319 ? -7.412 13.246 -20.519 1.00 88.62 319 LEU A O 1
ATOM 2503 N N . SER A 1 320 ? -6.940 11.088 -20.808 1.00 91.69 320 SER A N 1
ATOM 2504 C CA . SER A 1 320 ? -6.237 11.281 -22.080 1.00 91.69 320 SER A CA 1
ATOM 2505 C C . SER A 1 320 ? -7.152 11.788 -23.195 1.00 91.69 320 SER A C 1
ATOM 2507 O O . SER A 1 320 ? -6.703 12.536 -24.053 1.00 91.69 320 SER A O 1
ATOM 2509 N N . ARG A 1 321 ? -8.446 11.446 -23.178 1.00 93.25 321 ARG A N 1
ATOM 2510 C CA . ARG A 1 321 ? -9.426 12.052 -24.095 1.00 93.25 321 ARG A CA 1
ATOM 2511 C C . ARG A 1 321 ? -9.641 13.528 -23.776 1.00 93.25 321 ARG A C 1
ATOM 2513 O O . ARG A 1 321 ? -9.688 14.339 -24.696 1.00 93.25 321 ARG A O 1
ATOM 2520 N N . ILE A 1 322 ? -9.728 13.870 -22.490 1.00 92.88 322 ILE A N 1
ATOM 2521 C CA . ILE A 1 322 ? -9.854 15.260 -22.035 1.00 92.88 322 ILE A CA 1
ATOM 2522 C C . ILE A 1 322 ? -8.612 16.054 -22.448 1.00 92.88 322 ILE A C 1
ATOM 2524 O O . ILE A 1 322 ? -8.751 17.119 -23.042 1.00 92.88 322 ILE A O 1
ATOM 2528 N N . THR A 1 323 ? -7.405 15.520 -22.233 1.00 94.00 323 THR A N 1
ATOM 2529 C CA . THR A 1 323 ? -6.178 16.231 -22.616 1.00 94.00 323 THR A CA 1
ATOM 2530 C C . THR A 1 323 ? -6.067 16.438 -24.122 1.00 94.00 323 THR A C 1
ATOM 2532 O O . THR A 1 323 ? -5.597 17.489 -24.527 1.00 94.00 323 THR A O 1
ATOM 2535 N N . VAL A 1 324 ? -6.548 15.512 -24.964 1.00 93.38 324 VAL A N 1
ATOM 2536 C CA . VAL A 1 324 ? -6.597 15.715 -26.429 1.00 93.38 324 VAL A CA 1
ATOM 2537 C C . VAL A 1 324 ? -7.519 16.874 -26.806 1.00 93.38 324 VAL A C 1
ATOM 2539 O O . VAL A 1 324 ? -7.186 17.663 -27.687 1.00 93.38 324 VAL A O 1
ATOM 2542 N N . VAL A 1 325 ? -8.672 17.002 -26.146 1.00 93.56 325 VAL A N 1
ATOM 2543 C CA . VAL A 1 325 ? -9.588 18.127 -26.385 1.00 93.56 325 VAL A CA 1
ATOM 2544 C C . VAL A 1 325 ? -8.960 19.435 -25.905 1.00 93.56 325 VAL A C 1
ATOM 2546 O O . VAL A 1 325 ? -8.953 20.412 -26.650 1.00 93.56 325 VAL A O 1
ATOM 2549 N N . CYS A 1 326 ? -8.374 19.446 -24.707 1.00 92.94 326 CYS A N 1
ATOM 2550 C CA . CYS A 1 326 ? -7.733 20.630 -24.138 1.00 92.94 326 CYS A CA 1
ATOM 2551 C C . CYS A 1 326 ? -6.439 21.027 -24.866 1.00 92.94 326 CYS A C 1
ATOM 2553 O O . CYS A 1 326 ? -6.113 22.206 -24.909 1.00 92.94 326 CYS A O 1
ATOM 2555 N N . ALA A 1 327 ? -5.716 20.088 -25.479 1.00 92.88 327 ALA A N 1
ATOM 2556 C CA . ALA A 1 327 ? -4.519 20.385 -26.268 1.00 92.88 327 ALA A CA 1
ATOM 2557 C C . ALA A 1 327 ? -4.828 21.236 -27.504 1.00 92.88 327 ALA A C 1
ATOM 2559 O O . ALA A 1 327 ? -3.980 22.015 -27.929 1.00 92.88 327 ALA A O 1
ATOM 2560 N N . LYS A 1 328 ? -6.060 21.180 -28.031 1.00 93.06 328 LYS A N 1
ATOM 2561 C CA . LYS A 1 328 ? -6.484 22.044 -29.145 1.00 93.06 328 LYS A CA 1
ATOM 2562 C C . LYS A 1 328 ? -6.484 23.530 -28.790 1.00 93.06 328 LYS A C 1
ATOM 2564 O O . LYS A 1 328 ? -6.343 24.347 -29.691 1.00 93.06 328 LYS A O 1
ATOM 2569 N N . SER A 1 329 ? -6.655 23.889 -27.514 1.00 92.31 329 SER A N 1
ATOM 2570 C CA . SER A 1 329 ? -6.592 25.293 -27.092 1.00 92.31 329 SER A CA 1
ATOM 2571 C C . SER A 1 329 ? -5.158 25.788 -26.887 1.00 92.31 329 SER A C 1
ATOM 2573 O O . SER A 1 329 ? -4.945 26.994 -26.839 1.00 92.31 329 SER A O 1
ATOM 2575 N N . GLY A 1 330 ? -4.181 24.886 -26.732 1.00 91.19 330 GLY A N 1
ATOM 2576 C CA . GLY A 1 330 ? -2.769 25.213 -26.495 1.00 91.19 330 GLY A CA 1
ATOM 2577 C C . GLY A 1 330 ? -2.451 25.840 -25.128 1.00 91.19 330 GLY A C 1
ATOM 2578 O O . GLY A 1 330 ? -1.282 26.045 -24.810 1.00 91.19 330 GLY A O 1
ATOM 2579 N N . ILE A 1 331 ? -3.458 26.137 -24.295 1.00 91.62 331 ILE A N 1
ATOM 2580 C CA . ILE A 1 331 ? -3.267 26.864 -23.026 1.00 91.62 331 ILE A CA 1
ATOM 2581 C C . ILE A 1 331 ? -2.612 25.971 -21.964 1.00 91.62 331 ILE A C 1
ATOM 2583 O O . ILE A 1 331 ? -1.635 26.362 -21.324 1.00 91.62 331 ILE A O 1
ATOM 2587 N N . PHE A 1 332 ? -3.148 24.765 -21.765 1.00 94.31 332 PHE A N 1
ATOM 2588 C CA . PHE A 1 332 ? -2.722 23.865 -20.683 1.00 94.31 332 PHE A CA 1
ATOM 2589 C C . PHE A 1 332 ? -1.851 22.705 -21.162 1.00 94.31 332 PHE A C 1
ATOM 2591 O O . PHE A 1 332 ? -1.040 22.185 -20.395 1.00 94.31 332 PHE A O 1
ATOM 2598 N N . TYR A 1 333 ? -2.017 22.310 -22.422 1.00 96.69 333 TYR A N 1
ATOM 2599 C CA . TYR A 1 333 ? -1.375 21.139 -22.999 1.00 96.69 333 TYR A CA 1
ATOM 2600 C C . TYR A 1 333 ? -0.752 21.476 -24.343 1.00 96.69 333 TYR A C 1
ATOM 2602 O O . TYR A 1 333 ? -1.355 22.183 -25.152 1.00 96.69 333 TYR A O 1
ATOM 2610 N N . LYS A 1 334 ? 0.416 20.891 -24.588 1.00 95.56 334 LYS A N 1
ATOM 2611 C CA . LYS A 1 334 ? 1.080 20.858 -25.883 1.00 95.56 334 LYS A CA 1
ATOM 2612 C C . LYS A 1 334 ? 0.855 19.485 -26.510 1.00 95.56 334 LYS A C 1
ATOM 2614 O O . LYS A 1 334 ? 1.152 18.459 -25.898 1.00 95.56 334 LYS A O 1
ATOM 2619 N N . MET A 1 335 ? 0.308 19.460 -27.721 1.00 95.00 335 MET A N 1
ATOM 2620 C CA . MET A 1 335 ? 0.233 18.227 -28.505 1.00 95.00 335 MET A CA 1
ATOM 2621 C C . MET A 1 335 ? 1.642 17.879 -28.995 1.00 95.00 335 MET A C 1
ATOM 2623 O O . MET A 1 335 ? 2.341 18.753 -29.506 1.00 95.00 335 MET A O 1
ATOM 2627 N N . LEU A 1 336 ? 2.078 16.636 -28.787 1.00 93.88 336 LEU A N 1
ATOM 2628 C CA . LEU A 1 336 ? 3.379 16.175 -29.269 1.00 93.88 336 LEU A CA 1
ATOM 2629 C C . LEU A 1 336 ? 3.249 15.741 -30.731 1.00 93.88 336 LEU A C 1
ATOM 2631 O O . LEU A 1 336 ? 2.347 14.971 -31.060 1.00 93.88 336 LEU A O 1
ATOM 2635 N N . ASP A 1 337 ? 4.162 16.207 -31.587 1.00 91.81 337 ASP A N 1
ATOM 2636 C CA . ASP A 1 337 ? 4.173 15.848 -33.013 1.00 91.81 337 ASP A CA 1
ATOM 2637 C C . ASP A 1 337 ? 4.383 14.340 -33.203 1.00 91.81 337 ASP A C 1
ATOM 2639 O O . ASP A 1 337 ? 3.700 13.695 -33.998 1.00 91.81 337 ASP A O 1
ATOM 2643 N N . THR A 1 338 ? 5.291 13.759 -32.416 1.00 88.81 338 THR A N 1
ATOM 2644 C CA . THR A 1 338 ? 5.483 12.310 -32.327 1.00 88.81 338 THR A CA 1
ATOM 2645 C C . THR A 1 338 ? 5.187 11.830 -30.914 1.00 88.81 338 THR A C 1
ATOM 2647 O O . THR A 1 338 ? 5.781 12.368 -29.976 1.00 88.81 338 THR A O 1
ATOM 2650 N N . PRO A 1 339 ? 4.320 10.814 -30.737 1.00 89.75 339 PRO A N 1
ATOM 2651 C CA . PRO A 1 339 ? 4.077 10.232 -29.428 1.00 89.75 339 PRO A CA 1
ATOM 2652 C C . PRO A 1 339 ? 5.386 9.760 -28.792 1.00 89.75 339 PRO A C 1
ATOM 2654 O O . PRO A 1 339 ? 6.149 9.014 -29.403 1.00 89.75 339 PRO A O 1
ATOM 2657 N N . GLU A 1 340 ? 5.637 10.186 -27.562 1.00 90.94 340 GLU A N 1
ATOM 2658 C CA . GLU A 1 340 ? 6.840 9.816 -26.822 1.00 90.94 340 GLU A CA 1
ATOM 2659 C C . GLU A 1 340 ? 6.589 8.500 -26.080 1.00 90.94 340 GLU A C 1
ATOM 2661 O O . GLU A 1 340 ? 5.566 8.340 -25.406 1.00 90.94 340 GLU A O 1
ATOM 2666 N N . ARG A 1 341 ? 7.488 7.522 -26.216 1.00 87.94 341 ARG A N 1
ATOM 2667 C CA . ARG A 1 341 ? 7.353 6.244 -25.508 1.00 87.94 341 ARG A CA 1
ATOM 2668 C C . ARG A 1 341 ? 7.611 6.458 -24.021 1.00 87.94 341 ARG A C 1
ATOM 2670 O O . ARG A 1 341 ? 8.614 7.046 -23.638 1.00 87.94 341 ARG A O 1
ATOM 2677 N N . LYS A 1 342 ? 6.723 5.914 -23.195 1.00 90.56 342 LYS A N 1
ATOM 2678 C CA . LYS A 1 342 ? 6.934 5.762 -21.760 1.00 90.56 342 LYS A CA 1
ATOM 2679 C C . LYS A 1 342 ? 7.242 4.302 -21.465 1.00 90.56 342 LYS A C 1
ATOM 2681 O O . LYS A 1 342 ? 6.634 3.411 -22.056 1.00 90.56 342 LYS A O 1
ATOM 2686 N N . TYR A 1 343 ? 8.159 4.059 -20.544 1.00 89.19 343 TYR A N 1
ATOM 2687 C CA . TYR A 1 343 ? 8.562 2.709 -20.187 1.00 89.19 343 TYR A CA 1
ATOM 2688 C C . TYR A 1 343 ? 7.741 2.220 -19.000 1.00 89.19 343 TYR A C 1
ATOM 2690 O O . TYR A 1 343 ? 7.332 2.984 -18.122 1.00 89.19 343 TYR A O 1
ATOM 2698 N N . THR A 1 344 ? 7.446 0.929 -18.981 1.00 86.19 344 THR A N 1
ATOM 2699 C CA . THR A 1 344 ? 6.977 0.265 -17.764 1.00 86.19 344 THR A CA 1
ATOM 2700 C C . THR A 1 344 ? 8.149 0.053 -16.804 1.00 86.19 344 THR A C 1
ATOM 2702 O O . THR A 1 344 ? 9.303 0.055 -17.214 1.00 86.19 344 THR A O 1
ATOM 2705 N N . ILE A 1 345 ? 7.860 -0.136 -15.512 1.00 86.44 345 ILE A N 1
ATOM 2706 C CA . ILE A 1 345 ? 8.902 -0.416 -14.502 1.00 86.44 345 ILE A CA 1
ATOM 2707 C C . ILE A 1 345 ? 9.677 -1.680 -14.877 1.00 86.44 345 ILE A C 1
ATOM 2709 O O . ILE A 1 345 ? 10.891 -1.729 -14.743 1.00 86.44 345 ILE A O 1
ATOM 2713 N N . ASP A 1 346 ? 8.943 -2.688 -15.341 1.00 83.31 346 ASP A N 1
ATOM 2714 C CA . ASP A 1 346 ? 9.491 -3.978 -15.732 1.00 83.31 346 ASP A CA 1
ATOM 2715 C C . ASP A 1 346 ? 10.425 -3.818 -16.947 1.00 83.31 346 ASP A C 1
ATOM 2717 O O . ASP A 1 346 ? 11.551 -4.295 -16.902 1.00 83.31 346 ASP A O 1
ATOM 2721 N N . GLU A 1 347 ? 10.028 -3.047 -17.973 1.00 82.31 347 GLU A N 1
ATOM 2722 C CA . GLU A 1 347 ? 10.914 -2.715 -19.108 1.00 82.31 347 GLU A CA 1
ATOM 2723 C C . GLU A 1 347 ? 12.152 -1.929 -18.675 1.00 82.31 347 GLU A C 1
ATOM 2725 O O . GLU A 1 347 ? 13.250 -2.272 -19.089 1.00 82.31 347 GLU A O 1
ATOM 2730 N N . ALA A 1 348 ? 11.991 -0.909 -17.826 1.00 85.94 348 ALA A N 1
ATOM 2731 C CA . ALA A 1 348 ? 13.101 -0.049 -17.414 1.00 85.94 348 ALA A CA 1
ATOM 2732 C C . ALA A 1 348 ? 14.151 -0.760 -16.540 1.00 85.94 348 ALA A C 1
ATOM 2734 O O . ALA A 1 348 ? 15.256 -0.255 -16.379 1.00 85.94 348 ALA A O 1
ATOM 2735 N N . ARG A 1 349 ? 13.799 -1.922 -15.976 1.00 82.75 349 ARG A N 1
ATOM 2736 C CA . ARG A 1 349 ? 14.694 -2.827 -15.232 1.00 82.75 349 ARG A CA 1
ATOM 2737 C C . ARG A 1 349 ? 15.211 -3.995 -16.081 1.00 82.75 349 ARG A C 1
ATOM 2739 O O . ARG A 1 349 ? 15.736 -4.960 -15.533 1.00 82.75 349 ARG A O 1
ATOM 2746 N N . GLY A 1 350 ? 14.891 -4.025 -17.377 1.00 77.69 350 GLY A N 1
ATOM 2747 C CA . GLY A 1 350 ? 15.162 -5.179 -18.240 1.00 77.69 350 GLY A CA 1
ATOM 2748 C C . GLY A 1 350 ? 14.428 -6.467 -17.830 1.00 77.69 350 GLY A C 1
ATOM 2749 O O . GLY A 1 350 ? 14.769 -7.556 -18.286 1.00 77.69 350 GLY A O 1
ATOM 2750 N N . TYR A 1 351 ? 13.410 -6.383 -16.969 1.00 77.75 351 TYR A N 1
ATOM 2751 C CA . TYR A 1 351 ? 12.672 -7.538 -16.472 1.00 77.75 351 TYR A CA 1
ATOM 2752 C C . TYR A 1 351 ? 11.451 -7.820 -17.351 1.00 77.75 351 TYR A C 1
ATOM 2754 O O . TYR A 1 351 ? 10.405 -7.188 -17.225 1.00 77.75 351 TYR A O 1
ATOM 2762 N N . ALA A 1 352 ? 11.543 -8.820 -18.223 1.00 72.62 352 ALA A N 1
ATOM 2763 C CA . ALA A 1 352 ? 10.408 -9.301 -19.004 1.00 72.62 352 ALA A CA 1
ATOM 2764 C C . ALA A 1 352 ? 10.024 -10.715 -18.545 1.00 72.62 352 ALA A C 1
ATOM 2766 O O . ALA A 1 352 ? 10.703 -11.677 -18.906 1.00 72.62 352 ALA A O 1
ATOM 2767 N N . PRO A 1 353 ? 8.948 -10.900 -17.754 1.00 73.00 353 PRO A N 1
ATOM 2768 C CA . PRO A 1 353 ? 8.548 -12.240 -17.357 1.00 73.00 353 PRO A CA 1
ATOM 2769 C C . PRO A 1 353 ? 8.115 -13.037 -18.593 1.00 73.00 353 PRO A C 1
ATOM 2771 O O . PRO A 1 353 ? 7.225 -12.620 -19.345 1.00 73.00 353 PRO A O 1
ATOM 2774 N N . PHE A 1 354 ? 8.736 -14.202 -18.780 1.00 78.44 354 PHE A N 1
ATOM 2775 C CA . PHE A 1 354 ? 8.385 -15.145 -19.836 1.00 78.44 354 PHE A CA 1
ATOM 2776 C C . PHE A 1 354 ? 7.342 -16.140 -19.330 1.00 78.44 354 PHE A C 1
ATOM 2778 O O . PHE A 1 354 ? 7.533 -16.799 -18.302 1.00 78.44 354 PHE A O 1
ATOM 2785 N N . VAL A 1 355 ? 6.243 -16.291 -20.072 1.00 81.31 355 VAL A N 1
ATOM 2786 C CA . VAL A 1 355 ? 5.303 -17.395 -19.839 1.00 81.31 355 VAL A CA 1
ATOM 2787 C C . VAL A 1 355 ? 5.449 -18.424 -20.937 1.00 81.31 355 VAL A C 1
ATOM 2789 O O . VAL A 1 355 ? 5.166 -18.156 -22.100 1.00 81.31 355 VAL A O 1
ATOM 2792 N N . THR A 1 356 ? 5.833 -19.623 -20.532 1.00 85.38 356 THR A N 1
ATOM 2793 C CA . THR A 1 356 ? 5.908 -20.817 -21.364 1.00 85.38 356 THR A CA 1
ATOM 2794 C C . THR A 1 356 ? 4.778 -21.779 -21.003 1.00 85.38 356 THR A C 1
ATOM 2796 O O . THR A 1 356 ? 4.051 -21.572 -20.029 1.00 85.38 356 THR A O 1
ATOM 2799 N N . SER A 1 357 ? 4.638 -22.870 -21.755 1.00 86.19 357 SER A N 1
ATOM 2800 C CA . SER A 1 357 ? 3.791 -24.010 -21.375 1.00 86.19 357 SER A CA 1
ATOM 2801 C C . SER A 1 357 ? 4.073 -24.521 -19.961 1.00 86.19 357 SER A C 1
ATOM 2803 O O . SER A 1 357 ? 3.142 -24.954 -19.286 1.00 86.19 357 SER A O 1
ATOM 2805 N N . HIS A 1 358 ? 5.331 -24.466 -19.521 1.00 84.56 358 HIS A N 1
ATOM 2806 C CA . HIS A 1 358 ? 5.784 -25.003 -18.239 1.00 84.56 358 HIS A CA 1
ATOM 2807 C C . HIS A 1 358 ? 5.721 -23.974 -17.107 1.00 84.56 358 HIS A C 1
ATOM 2809 O O . HIS A 1 358 ? 5.456 -24.343 -15.969 1.00 84.56 358 HIS A O 1
ATOM 2815 N N . SER A 1 359 ? 5.926 -22.684 -17.398 1.00 82.38 359 SER A N 1
ATOM 2816 C CA . SER A 1 359 ? 5.852 -21.627 -16.379 1.00 82.38 359 SER A CA 1
ATOM 2817 C C . SER A 1 359 ? 4.446 -21.044 -16.197 1.00 82.38 359 SER A C 1
ATOM 2819 O O . SER A 1 359 ? 4.231 -20.234 -15.286 1.00 82.38 359 SER A O 1
ATOM 2821 N N . TRP A 1 360 ? 3.487 -21.452 -17.037 1.00 88.06 360 TRP A N 1
ATOM 2822 C CA . TRP A 1 360 ? 2.083 -21.072 -16.931 1.00 88.06 360 TRP A CA 1
ATOM 2823 C C . TRP A 1 360 ? 1.441 -21.594 -15.643 1.00 88.06 360 TRP A C 1
ATOM 2825 O O . TRP A 1 360 ? 1.553 -22.765 -15.294 1.00 88.06 360 TRP A O 1
ATOM 2835 N N . GLY A 1 361 ? 0.679 -20.723 -14.985 1.00 84.56 361 GLY A N 1
ATOM 2836 C CA . GLY A 1 361 ? -0.194 -21.074 -13.873 1.00 84.56 361 GLY A CA 1
ATOM 2837 C C . GLY A 1 361 ? -1.452 -20.212 -13.890 1.00 84.56 361 GLY A C 1
ATOM 2838 O O . GLY A 1 361 ? -1.425 -19.068 -14.357 1.00 84.56 361 GLY A O 1
ATOM 2839 N N . LEU A 1 362 ? -2.558 -20.758 -13.380 1.00 78.38 362 LEU A N 1
ATOM 2840 C CA . LEU A 1 362 ? -3.830 -20.036 -13.262 1.00 78.38 362 LEU A CA 1
ATOM 2841 C C . LEU A 1 362 ? -3.670 -18.775 -12.415 1.00 78.38 362 LEU A C 1
ATOM 2843 O O . LEU A 1 362 ? -4.059 -17.703 -12.862 1.00 78.38 362 LEU A O 1
ATOM 2847 N N . GLU A 1 363 ? -3.007 -18.886 -11.267 1.00 73.06 363 GLU A N 1
ATOM 2848 C CA . GLU A 1 363 ? -2.672 -17.755 -10.399 1.00 73.06 363 GLU A CA 1
ATOM 2849 C C . GLU A 1 363 ? -1.883 -16.673 -11.156 1.00 73.06 363 GLU A C 1
ATOM 2851 O O . GLU A 1 363 ? -2.293 -15.513 -11.197 1.00 73.06 363 GLU A O 1
ATOM 2856 N N . LYS A 1 364 ? -0.810 -17.068 -11.856 1.00 72.94 364 LYS A N 1
ATOM 2857 C CA . LYS A 1 364 ? 0.058 -16.157 -12.625 1.00 72.94 364 LYS A CA 1
ATOM 2858 C C . LYS A 1 364 ? -0.661 -15.424 -13.758 1.00 72.94 364 LYS A C 1
ATOM 2860 O O . LYS A 1 364 ? -0.201 -14.371 -14.183 1.00 72.94 364 LYS A O 1
ATOM 2865 N N . MET A 1 365 ? -1.759 -15.960 -14.284 1.00 75.25 365 MET A N 1
ATOM 2866 C CA . MET A 1 365 ? -2.532 -15.308 -15.348 1.00 75.25 365 MET A CA 1
ATOM 2867 C C . MET A 1 365 ? -3.768 -14.570 -14.833 1.00 75.25 365 MET A C 1
ATOM 2869 O O . MET A 1 365 ? -4.131 -13.536 -15.395 1.00 75.25 365 MET A O 1
ATOM 2873 N N . TYR A 1 366 ? -4.413 -15.084 -13.784 1.00 70.62 366 TYR A N 1
ATOM 2874 C CA . TYR A 1 366 ? -5.628 -14.518 -13.205 1.00 70.62 366 TYR A CA 1
ATOM 2875 C C . TYR A 1 366 ? -5.322 -13.361 -12.247 1.00 70.62 366 TYR A C 1
ATOM 2877 O O . TYR A 1 366 ? -5.870 -12.273 -12.414 1.00 70.62 366 TYR A O 1
ATOM 2885 N N . CYS A 1 367 ? -4.406 -13.567 -11.296 1.00 65.56 367 CYS A N 1
ATOM 2886 C CA . CYS A 1 367 ? -4.069 -12.594 -10.251 1.00 65.56 367 CYS A CA 1
ATOM 2887 C C . CYS A 1 367 ? -3.075 -11.522 -10.719 1.00 65.56 367 CYS A C 1
ATOM 2889 O O . CYS A 1 367 ? -2.825 -10.544 -10.014 1.00 65.56 367 CYS A O 1
ATOM 2891 N N . ARG A 1 368 ? -2.479 -11.683 -11.904 1.00 68.50 368 ARG A N 1
ATOM 2892 C CA . ARG A 1 368 ? -1.439 -10.772 -12.384 1.00 68.50 368 ARG A CA 1
ATOM 2893 C C . ARG A 1 368 ? -2.012 -9.446 -12.854 1.00 68.50 368 ARG A C 1
ATOM 2895 O O . ARG A 1 368 ? -3.015 -9.371 -13.567 1.00 68.50 368 ARG A O 1
ATOM 2902 N N . ASN A 1 369 ? -1.289 -8.375 -12.535 1.00 65.56 369 ASN A N 1
ATOM 2903 C CA . ASN A 1 369 ? -1.592 -7.060 -13.068 1.00 65.56 369 ASN A CA 1
ATOM 2904 C C . ASN A 1 369 ? -1.435 -7.064 -14.596 1.00 65.56 369 ASN A C 1
ATOM 2906 O O . ASN A 1 369 ? -0.331 -7.166 -15.128 1.00 65.56 369 ASN A O 1
ATOM 2910 N N . ARG A 1 370 ? -2.546 -6.873 -15.307 1.00 65.12 370 ARG A N 1
ATOM 2911 C CA . ARG A 1 370 ? -2.612 -6.809 -16.778 1.00 65.12 370 ARG A CA 1
ATOM 2912 C C . ARG A 1 370 ? -1.817 -5.655 -17.392 1.00 65.12 370 ARG A C 1
ATOM 2914 O O . ARG A 1 370 ? -1.726 -5.563 -18.613 1.00 65.12 370 ARG A O 1
ATOM 2921 N N . GLN A 1 371 ? -1.336 -4.724 -16.571 1.00 63.88 371 GLN A N 1
ATOM 2922 C CA . GLN A 1 371 ? -0.450 -3.644 -16.999 1.00 63.88 371 GLN A CA 1
ATOM 2923 C C . GLN A 1 371 ? 1.024 -4.067 -17.070 1.00 63.88 371 GLN A C 1
ATOM 2925 O O . GLN A 1 371 ? 1.800 -3.316 -17.643 1.00 63.88 371 GLN A O 1
ATOM 2930 N N . SER A 1 372 ? 1.399 -5.228 -16.517 1.00 67.06 372 SER A N 1
ATOM 2931 C CA . SER A 1 372 ? 2.760 -5.764 -16.646 1.00 67.06 372 SER A CA 1
ATOM 2932 C C . SER A 1 372 ? 2.987 -6.333 -18.043 1.00 67.06 372 SER A C 1
ATOM 2934 O O . SER A 1 372 ? 2.109 -7.003 -18.606 1.00 67.06 372 SER A O 1
ATOM 2936 N N . ASN A 1 373 ? 4.166 -6.065 -18.596 1.00 68.44 373 ASN A N 1
ATOM 2937 C CA . ASN A 1 373 ? 4.583 -6.662 -19.854 1.00 68.44 373 ASN A CA 1
ATOM 2938 C C . ASN A 1 373 ? 4.755 -8.174 -19.688 1.00 68.44 373 ASN A C 1
ATOM 2940 O O . ASN A 1 373 ? 4.998 -8.682 -18.591 1.00 68.44 373 ASN A O 1
ATOM 2944 N N . LEU A 1 374 ? 4.502 -8.919 -20.761 1.00 74.44 374 LEU A N 1
ATOM 2945 C CA . LEU A 1 374 ? 4.642 -10.367 -20.757 1.00 74.44 374 LEU A CA 1
ATOM 2946 C C . LEU A 1 374 ? 5.107 -10.851 -22.102 1.00 74.44 374 LEU A C 1
ATOM 2948 O O . LEU A 1 374 ? 4.417 -10.684 -23.108 1.00 74.44 374 LEU A O 1
ATOM 2952 N N . VAL A 1 375 ? 6.193 -11.598 -22.082 1.00 74.25 375 VAL A N 1
ATOM 2953 C CA . VAL A 1 375 ? 6.586 -12.355 -23.254 1.00 74.25 375 VAL A CA 1
ATOM 2954 C C . VAL A 1 375 ? 5.968 -13.740 -23.117 1.00 74.25 375 VAL A C 1
ATOM 2956 O O . VAL A 1 375 ? 6.520 -14.650 -22.504 1.00 74.25 375 VAL A O 1
ATOM 2959 N N . ALA A 1 376 ? 4.740 -13.882 -23.611 1.00 75.00 376 ALA A N 1
ATOM 2960 C CA . ALA A 1 376 ? 4.122 -15.193 -23.732 1.00 75.00 376 ALA A CA 1
ATOM 2961 C C . ALA A 1 376 ? 4.762 -15.919 -24.914 1.00 75.00 376 ALA A C 1
ATOM 2963 O O . ALA A 1 376 ? 4.711 -15.428 -26.029 1.00 75.00 376 ALA A O 1
ATOM 2964 N N . VAL A 1 377 ? 5.350 -17.088 -24.696 1.00 76.44 377 VAL A N 1
ATOM 2965 C CA . VAL A 1 377 ? 5.908 -17.892 -25.784 1.00 76.44 377 VAL A CA 1
ATOM 2966 C C . VAL A 1 377 ? 4.747 -18.548 -26.528 1.00 76.44 377 VAL A C 1
ATOM 2968 O O . VAL A 1 377 ? 4.025 -19.373 -25.963 1.00 76.44 377 VAL A O 1
ATOM 2971 N N . VAL A 1 378 ? 4.523 -18.133 -27.776 1.00 71.12 378 VAL A N 1
ATOM 2972 C CA . VAL A 1 378 ? 3.368 -18.568 -28.586 1.00 71.12 378 VAL A CA 1
ATOM 2973 C C . VAL A 1 378 ? 3.723 -19.679 -29.576 1.00 71.12 378 VAL A C 1
ATOM 2975 O O . VAL A 1 378 ? 2.832 -20.432 -29.967 1.00 71.12 378 VAL A O 1
ATOM 2978 N N . ASP A 1 379 ? 5.002 -19.825 -29.922 1.00 69.75 379 ASP A N 1
ATOM 2979 C CA . ASP A 1 379 ? 5.498 -20.861 -30.830 1.00 69.75 379 ASP A CA 1
ATOM 2980 C C . ASP A 1 379 ? 6.757 -21.565 -30.280 1.00 69.75 379 ASP A C 1
ATOM 2982 O O . ASP A 1 379 ? 7.423 -21.070 -29.368 1.00 69.75 379 ASP A O 1
ATOM 2986 N N . GLY A 1 380 ? 7.034 -22.771 -30.780 1.00 74.19 380 GLY A N 1
ATOM 2987 C CA . GLY A 1 380 ? 8.105 -23.658 -30.321 1.00 74.19 380 GLY A CA 1
ATOM 2988 C C . GLY A 1 380 ? 7.675 -24.706 -29.283 1.00 74.19 380 GLY A C 1
ATOM 2989 O O . GLY A 1 380 ? 6.516 -24.803 -28.879 1.00 74.19 380 GLY A O 1
ATOM 2990 N N . LYS A 1 381 ? 8.634 -25.528 -28.830 1.00 76.38 381 LYS A N 1
ATOM 2991 C CA . LYS A 1 381 ? 8.383 -26.645 -27.889 1.00 76.38 381 LYS A CA 1
ATOM 2992 C C . LYS A 1 381 ? 7.838 -26.188 -26.529 1.00 76.38 381 LYS A C 1
ATOM 2994 O O . LYS A 1 381 ? 7.103 -26.932 -25.888 1.00 76.38 381 LYS A O 1
ATOM 2999 N N . SER A 1 382 ? 8.159 -24.960 -26.127 1.00 79.88 382 SER A N 1
ATOM 3000 C CA . SER A 1 382 ? 7.743 -24.358 -24.854 1.00 79.88 382 SER A CA 1
ATOM 3001 C C . SER A 1 382 ? 6.538 -23.417 -25.000 1.00 79.88 382 SER A C 1
ATOM 3003 O O . SER A 1 382 ? 6.263 -22.621 -24.100 1.00 79.88 382 SER A O 1
ATOM 3005 N N . ALA A 1 383 ? 5.829 -23.464 -26.133 1.00 80.56 383 ALA A N 1
ATOM 3006 C CA . ALA A 1 383 ? 4.697 -22.588 -26.408 1.00 80.56 383 ALA A CA 1
ATOM 3007 C C . ALA A 1 383 ? 3.485 -22.882 -25.525 1.00 80.56 383 ALA A C 1
ATOM 3009 O O . ALA A 1 383 ? 3.106 -24.036 -25.314 1.00 80.56 383 ALA A O 1
ATOM 3010 N N . MET A 1 384 ? 2.803 -21.829 -25.079 1.00 83.62 384 MET A N 1
ATOM 3011 C CA . MET A 1 384 ? 1.547 -21.963 -24.352 1.00 83.62 384 MET A CA 1
ATOM 3012 C C . MET A 1 384 ? 0.498 -22.734 -25.164 1.00 83.62 384 MET A C 1
ATOM 3014 O O . MET A 1 384 ? 0.176 -22.411 -26.310 1.00 83.62 384 MET A O 1
ATOM 3018 N N . THR A 1 385 ? -0.117 -23.736 -24.539 1.00 87.31 385 THR A N 1
ATOM 3019 C CA . THR A 1 385 ? -1.148 -24.539 -25.201 1.00 87.31 385 THR A CA 1
ATOM 3020 C C . THR A 1 385 ? -2.472 -23.775 -25.314 1.00 87.31 385 THR A C 1
ATOM 3022 O O . THR A 1 385 ? -2.815 -22.911 -24.502 1.00 87.31 385 THR A O 1
ATOM 3025 N N . ARG A 1 386 ? -3.303 -24.147 -26.299 1.00 84.00 386 ARG A N 1
ATOM 3026 C CA . ARG A 1 386 ? -4.643 -23.552 -26.487 1.00 84.00 386 ARG A CA 1
ATOM 3027 C C . ARG A 1 386 ? -5.532 -23.725 -25.253 1.00 84.00 386 ARG A C 1
ATOM 3029 O O . ARG A 1 386 ? -6.337 -22.846 -24.948 1.00 84.00 386 ARG A O 1
ATOM 3036 N N . ASN A 1 387 ? -5.387 -24.854 -24.564 1.00 89.25 387 ASN A N 1
ATOM 3037 C CA . ASN A 1 387 ? -6.145 -25.146 -23.357 1.00 89.25 387 ASN A CA 1
ATOM 3038 C C . ASN A 1 387 ? -5.716 -24.229 -22.213 1.00 89.25 387 ASN A C 1
ATOM 3040 O O . ASN A 1 387 ? -6.588 -23.684 -21.557 1.00 89.25 387 ASN A O 1
ATOM 3044 N N . GLN A 1 388 ? -4.419 -23.955 -22.045 1.00 88.31 388 GLN A N 1
ATOM 3045 C CA . GLN A 1 388 ? -3.930 -23.007 -21.037 1.00 88.31 388 GLN A CA 1
ATOM 3046 C C . GLN A 1 388 ? -4.482 -21.593 -21.259 1.00 88.31 388 GLN A C 1
ATOM 3048 O O . GLN A 1 388 ? -5.053 -21.005 -20.342 1.00 88.31 388 GLN A O 1
ATOM 3053 N N . VAL A 1 389 ? -4.426 -21.075 -22.494 1.00 83.19 389 VAL A N 1
ATOM 3054 C CA . VAL A 1 389 ? -4.999 -19.753 -22.826 1.00 83.19 389 VAL A CA 1
ATOM 3055 C C . VAL A 1 389 ? -6.516 -19.725 -22.586 1.00 83.19 389 VAL A C 1
ATOM 3057 O O . VAL A 1 389 ? -7.048 -18.770 -22.015 1.00 83.19 389 VAL A O 1
ATOM 3060 N N . ARG A 1 390 ? -7.235 -20.787 -22.984 1.00 87.44 390 ARG A N 1
ATOM 3061 C CA . ARG A 1 390 ? -8.685 -20.909 -22.761 1.00 87.44 390 ARG A CA 1
ATOM 3062 C C . ARG A 1 390 ? -9.021 -20.988 -21.271 1.00 87.44 390 ARG A C 1
ATOM 3064 O O . ARG A 1 390 ? -9.956 -20.315 -20.845 1.00 87.44 390 ARG A O 1
ATOM 3071 N N . SER A 1 391 ? -8.264 -21.754 -20.492 1.00 89.00 391 SER A N 1
ATOM 3072 C CA . SER A 1 391 ? -8.435 -21.889 -19.045 1.00 89.00 391 SER A CA 1
ATOM 3073 C C . SER A 1 391 ? -8.196 -20.566 -18.327 1.00 89.00 391 SER A C 1
ATOM 3075 O O . SER A 1 391 ? -9.003 -20.199 -17.480 1.00 89.00 391 SER A O 1
ATOM 3077 N N . SER A 1 392 ? -7.175 -19.791 -18.711 1.00 84.19 392 SER A N 1
ATOM 3078 C CA . SER A 1 392 ? -6.961 -18.444 -18.162 1.00 84.19 392 SER A CA 1
ATOM 3079 C C . SER A 1 392 ? -8.141 -17.507 -18.440 1.00 84.19 392 SER A C 1
ATOM 3081 O O . SER A 1 392 ? -8.562 -16.767 -17.553 1.00 84.19 392 SER A O 1
ATOM 3083 N N . PHE A 1 393 ? -8.723 -17.560 -19.643 1.00 84.88 393 PHE A N 1
ATOM 3084 C CA . PHE A 1 393 ? -9.911 -16.767 -19.977 1.00 84.88 393 PHE A CA 1
ATOM 3085 C C . PHE A 1 393 ? -11.157 -17.205 -19.188 1.00 84.88 393 PHE A C 1
ATOM 3087 O O . PHE A 1 393 ? -11.893 -16.358 -18.688 1.00 84.88 393 PHE A O 1
ATOM 3094 N N . ILE A 1 394 ? -11.395 -18.516 -19.064 1.00 88.38 394 ILE A N 1
ATOM 3095 C CA . ILE A 1 394 ? -12.540 -19.059 -18.316 1.00 88.38 394 ILE A CA 1
ATOM 3096 C C . ILE A 1 394 ? -12.414 -18.725 -16.831 1.00 88.38 394 ILE A C 1
ATOM 3098 O O . ILE A 1 394 ? -13.369 -18.227 -16.248 1.00 88.38 394 ILE A O 1
ATOM 3102 N N . CYS A 1 395 ? -11.241 -18.943 -16.234 1.00 86.19 395 CYS A N 1
ATOM 3103 C CA . CYS A 1 395 ? -10.975 -18.596 -14.841 1.00 86.19 395 CYS A CA 1
ATOM 3104 C C . CYS A 1 395 ? -11.199 -17.104 -14.584 1.00 86.19 395 CYS A C 1
ATOM 3106 O O . CYS A 1 395 ? -11.818 -16.739 -13.592 1.00 86.19 395 CYS A O 1
ATOM 3108 N N . TYR A 1 396 ? -10.803 -16.244 -15.526 1.00 83.38 396 TYR A N 1
ATOM 3109 C CA . TYR A 1 396 ? -11.094 -14.819 -15.439 1.00 83.38 396 TYR A CA 1
ATOM 3110 C C . TYR A 1 396 ? -12.596 -14.502 -15.407 1.00 83.38 396 TYR A C 1
ATOM 3112 O O . TYR A 1 396 ? -13.040 -13.706 -14.581 1.00 83.38 396 TYR A O 1
ATOM 3120 N N . PHE A 1 397 ? -13.379 -15.130 -16.284 1.00 86.19 397 PHE A N 1
ATOM 3121 C CA . PHE A 1 397 ? -14.829 -14.949 -16.298 1.00 86.19 397 PHE A CA 1
ATOM 3122 C C . PHE A 1 397 ? -15.490 -15.500 -15.027 1.00 86.19 397 PHE A C 1
ATOM 3124 O O . PHE A 1 397 ? -16.329 -14.826 -14.438 1.00 86.19 397 PHE A O 1
ATOM 3131 N N . LEU A 1 398 ? -15.074 -16.687 -14.574 1.00 88.00 398 LEU A N 1
ATOM 3132 C CA . LEU A 1 398 ? -15.551 -17.282 -13.326 1.00 88.00 398 LEU A CA 1
ATOM 3133 C C . LEU A 1 398 ? -15.245 -16.381 -12.133 1.00 88.00 398 LEU A C 1
ATOM 3135 O O . LEU A 1 398 ? -16.136 -16.111 -11.346 1.00 88.00 398 LEU A O 1
ATOM 3139 N N . GLY A 1 399 ? -14.026 -15.851 -12.044 1.00 84.50 399 GLY A N 1
ATOM 3140 C CA . GLY A 1 399 ? -13.633 -14.928 -10.989 1.00 84.50 399 GLY A CA 1
ATOM 3141 C C . GLY A 1 399 ? -14.528 -13.691 -10.908 1.00 84.50 399 GLY A C 1
ATOM 3142 O O . GLY A 1 399 ? -14.994 -13.343 -9.829 1.00 84.50 399 GLY A O 1
ATOM 3143 N N . PHE A 1 400 ? -14.854 -13.086 -12.055 1.00 86.44 400 PHE A N 1
ATOM 3144 C CA . PHE A 1 400 ? -15.815 -11.982 -12.124 1.00 86.44 400 PHE A CA 1
ATOM 3145 C C . PHE A 1 400 ? -17.205 -12.366 -11.597 1.00 86.44 400 PHE A C 1
ATOM 3147 O O . PHE A 1 400 ? -17.776 -11.634 -10.789 1.00 86.44 400 PHE A O 1
ATOM 3154 N N . VAL A 1 401 ? -17.740 -13.508 -12.040 1.00 89.25 401 VAL A N 1
ATOM 3155 C CA . VAL A 1 401 ? -19.060 -13.995 -11.611 1.00 89.25 401 VAL A CA 1
ATOM 3156 C C . VAL A 1 401 ? -19.066 -14.289 -10.112 1.00 89.25 401 VAL A C 1
ATOM 3158 O O . VAL A 1 401 ? -19.985 -13.868 -9.416 1.00 89.25 401 VAL A O 1
ATOM 3161 N N . THR A 1 402 ? -18.024 -14.944 -9.598 1.00 85.81 402 THR A N 1
ATOM 3162 C CA . THR A 1 402 ? -17.889 -15.258 -8.173 1.00 85.81 402 THR A CA 1
ATOM 3163 C C . THR A 1 402 ? -17.790 -13.992 -7.327 1.00 85.81 402 THR A C 1
ATOM 3165 O O . THR A 1 402 ? -18.464 -13.900 -6.307 1.00 85.81 402 THR A O 1
ATOM 3168 N N . THR A 1 403 ? -17.006 -12.988 -7.736 1.00 81.81 403 THR A N 1
ATOM 3169 C CA . THR A 1 403 ? -16.927 -11.713 -7.004 1.00 81.81 403 THR A CA 1
ATOM 3170 C C . THR A 1 403 ? -18.259 -10.965 -7.020 1.00 81.81 403 THR A C 1
ATOM 3172 O O . THR A 1 403 ? -18.668 -10.454 -5.983 1.00 81.81 403 THR A O 1
ATOM 3175 N N . LEU A 1 404 ? -18.962 -10.929 -8.156 1.00 88.81 404 LEU A N 1
ATOM 3176 C CA . LEU A 1 404 ? -20.295 -10.326 -8.239 1.00 88.81 404 LEU A CA 1
ATOM 3177 C C . LEU A 1 404 ? -21.285 -11.036 -7.301 1.00 88.81 404 LEU A C 1
ATOM 3179 O O . LEU A 1 404 ? -22.011 -10.372 -6.567 1.00 88.81 404 LEU A O 1
ATOM 3183 N N . PHE A 1 405 ? -21.281 -12.372 -7.300 1.00 90.69 405 PHE A N 1
ATOM 3184 C CA . PHE A 1 405 ? -22.122 -13.172 -6.412 1.00 90.69 405 PHE A CA 1
ATOM 3185 C C . PHE A 1 405 ? -21.793 -12.916 -4.940 1.00 90.69 405 PHE A C 1
ATOM 3187 O O . PHE A 1 405 ? -22.705 -12.755 -4.140 1.00 90.69 405 PHE A O 1
ATOM 3194 N N . LEU A 1 406 ? -20.508 -12.808 -4.587 1.00 81.06 406 LEU A N 1
ATOM 3195 C CA . LEU A 1 406 ? -20.073 -12.516 -3.222 1.00 81.06 406 LEU A CA 1
ATOM 3196 C C . LEU A 1 406 ? -20.519 -11.120 -2.774 1.00 81.06 406 LEU A C 1
ATOM 3198 O O . LEU A 1 406 ? -21.041 -10.989 -1.674 1.00 81.06 406 LEU A O 1
ATOM 3202 N N . ILE A 1 407 ? -20.388 -10.096 -3.626 1.00 78.19 407 ILE A N 1
ATOM 3203 C CA . ILE A 1 407 ? -20.892 -8.742 -3.335 1.00 78.19 407 ILE A CA 1
ATOM 3204 C C . ILE A 1 407 ? -22.411 -8.769 -3.134 1.00 78.19 407 ILE A C 1
ATOM 3206 O O . ILE A 1 407 ? -22.906 -8.204 -2.165 1.00 78.19 407 ILE A O 1
ATOM 3210 N N . ALA A 1 408 ? -23.154 -9.437 -4.020 1.00 84.50 408 ALA A N 1
ATOM 3211 C CA . ALA A 1 408 ? -24.606 -9.533 -3.910 1.00 84.50 408 ALA A CA 1
ATOM 3212 C C . ALA A 1 408 ? -25.040 -10.294 -2.647 1.00 84.50 408 ALA A C 1
ATOM 3214 O O . ALA A 1 408 ? -25.923 -9.826 -1.937 1.00 84.50 408 ALA A O 1
ATOM 3215 N N . ALA A 1 409 ? -24.396 -11.424 -2.343 1.00 81.31 409 ALA A N 1
ATOM 3216 C CA . ALA A 1 409 ? -24.655 -12.217 -1.145 1.00 81.31 409 ALA A CA 1
ATOM 3217 C C . ALA A 1 409 ? -24.324 -11.437 0.133 1.00 81.31 409 ALA A C 1
ATOM 3219 O O . ALA A 1 409 ? -25.105 -11.458 1.075 1.00 81.31 409 ALA A O 1
ATOM 3220 N N . PHE A 1 410 ? -23.209 -10.703 0.145 1.00 70.38 410 PHE A N 1
ATOM 3221 C CA . PHE A 1 410 ? -22.826 -9.834 1.254 1.00 70.38 410 PHE A CA 1
ATOM 3222 C C . PHE A 1 410 ? -23.857 -8.723 1.473 1.00 70.38 410 PHE A C 1
ATOM 3224 O O . PHE A 1 410 ? -24.342 -8.555 2.582 1.00 70.38 410 PHE A O 1
ATOM 3231 N N . LEU A 1 411 ? -24.262 -8.004 0.423 1.00 73.12 411 LEU A N 1
ATOM 3232 C CA . LEU A 1 411 ? -25.273 -6.948 0.549 1.00 73.12 411 LEU A CA 1
ATOM 3233 C C . LEU A 1 411 ? -26.657 -7.492 0.933 1.00 73.12 411 LEU A C 1
ATOM 3235 O O . LEU A 1 411 ? -27.376 -6.844 1.688 1.00 73.12 411 LEU A O 1
ATOM 3239 N N . ALA A 1 412 ? -27.024 -8.677 0.440 1.00 76.06 412 ALA A N 1
ATOM 3240 C CA . ALA A 1 412 ? -28.253 -9.358 0.838 1.00 76.06 412 ALA A CA 1
ATOM 3241 C C . ALA A 1 412 ? -28.214 -9.791 2.311 1.00 76.06 412 ALA A C 1
ATOM 3243 O O . ALA A 1 412 ? -29.218 -9.667 3.001 1.00 76.06 412 ALA A O 1
ATOM 3244 N N . TRP A 1 413 ? -27.057 -10.249 2.801 1.00 72.31 413 TRP A N 1
ATOM 3245 C CA . TRP A 1 413 ? -26.841 -10.558 4.217 1.00 72.31 413 TRP A CA 1
ATOM 3246 C C . TRP A 1 413 ? -26.964 -9.315 5.112 1.00 72.31 413 TRP A C 1
ATOM 3248 O O . TRP A 1 413 ? -27.473 -9.416 6.218 1.00 72.31 413 TRP A O 1
ATOM 3258 N N . PHE A 1 414 ? -26.592 -8.136 4.604 1.00 62.66 414 PHE A N 1
ATOM 3259 C CA . PHE A 1 414 ? -26.845 -6.837 5.244 1.00 62.66 414 PHE A CA 1
ATOM 3260 C C . PHE A 1 414 ? -28.296 -6.341 5.120 1.00 62.66 414 PHE A C 1
ATOM 3262 O O . PHE A 1 414 ? -28.554 -5.168 5.382 1.00 62.66 414 PHE A O 1
ATOM 3269 N N . GLU A 1 415 ? -29.224 -7.178 4.647 1.00 73.69 415 GLU A N 1
ATOM 3270 C CA . GLU A 1 415 ? -30.634 -6.823 4.424 1.00 73.69 415 GLU A CA 1
ATOM 3271 C C . GLU A 1 415 ? -30.812 -5.563 3.552 1.00 73.69 415 GLU A C 1
ATOM 3273 O O . GLU A 1 415 ? -31.802 -4.835 3.633 1.00 73.69 415 GLU A O 1
ATOM 3278 N N . SER A 1 416 ? -29.841 -5.289 2.672 1.00 68.81 416 SER A N 1
ATOM 3279 C CA . SER A 1 416 ? -29.908 -4.136 1.777 1.00 68.81 416 SER A CA 1
ATOM 3280 C C . SER A 1 416 ? -31.076 -4.274 0.802 1.00 68.81 416 SER A C 1
ATOM 3282 O O . SER A 1 416 ? -31.346 -5.357 0.281 1.00 68.81 416 SER A O 1
ATOM 3284 N N . SER A 1 417 ? -31.733 -3.154 0.474 1.00 80.94 417 SER A N 1
ATOM 3285 C CA . SER A 1 417 ? -32.846 -3.180 -0.483 1.00 80.94 417 SER A CA 1
ATOM 3286 C C . SER A 1 417 ? -32.421 -3.786 -1.837 1.00 80.94 417 SER A C 1
ATOM 3288 O O . SER A 1 417 ? -31.326 -3.484 -2.332 1.00 80.94 417 SER A O 1
ATOM 3290 N N . PRO A 1 418 ? -33.282 -4.576 -2.510 1.00 87.94 418 PRO A N 1
ATOM 3291 C CA . PRO A 1 418 ? -32.955 -5.170 -3.810 1.00 87.94 418 PRO A CA 1
ATOM 3292 C C . PRO A 1 418 ? -32.537 -4.141 -4.873 1.00 87.94 418 PRO A C 1
ATOM 3294 O O . PRO A 1 418 ? -31.687 -4.424 -5.718 1.00 87.94 418 PRO A O 1
ATOM 3297 N N . ALA A 1 419 ? -33.093 -2.923 -4.809 1.00 85.81 419 ALA A N 1
ATOM 3298 C CA . ALA A 1 419 ? -32.724 -1.819 -5.692 1.00 85.81 419 ALA A CA 1
ATOM 3299 C C . ALA A 1 419 ? -31.268 -1.375 -5.479 1.00 85.81 419 ALA A C 1
ATOM 3301 O O . ALA A 1 419 ? -30.525 -1.219 -6.449 1.00 85.81 419 ALA A O 1
ATOM 3302 N N . PHE A 1 420 ? -30.838 -1.227 -4.222 1.00 77.56 420 PHE A N 1
ATOM 3303 C CA . PHE A 1 420 ? -29.459 -0.873 -3.886 1.00 77.56 420 PHE A CA 1
ATOM 3304 C C . PHE A 1 420 ? -28.472 -1.955 -4.343 1.00 77.56 420 PHE A C 1
ATOM 3306 O O . PHE A 1 420 ? -27.479 -1.642 -5.003 1.00 77.56 420 PHE A O 1
ATOM 3313 N N . ILE A 1 421 ? -28.792 -3.231 -4.094 1.00 86.31 421 ILE A N 1
ATOM 3314 C CA . ILE A 1 421 ? -27.998 -4.373 -4.576 1.00 86.31 421 ILE A CA 1
ATOM 3315 C C . ILE A 1 421 ? -27.854 -4.318 -6.102 1.00 86.31 421 ILE A C 1
ATOM 3317 O O . ILE A 1 421 ? -26.745 -4.449 -6.627 1.00 86.31 421 ILE A O 1
ATOM 3321 N N . GLY A 1 422 ? -28.955 -4.062 -6.817 1.00 89.62 422 GLY A N 1
ATOM 3322 C CA . GLY A 1 422 ? -28.970 -3.918 -8.272 1.00 89.62 422 GLY A CA 1
ATOM 3323 C C . GLY A 1 422 ? -28.061 -2.794 -8.780 1.00 89.62 422 GLY A C 1
ATOM 3324 O O . GLY A 1 422 ? -27.312 -3.002 -9.736 1.00 89.62 422 GLY A O 1
ATOM 3325 N N . VAL A 1 423 ? -28.061 -1.631 -8.117 1.00 86.44 423 VAL A N 1
ATOM 3326 C CA . VAL A 1 423 ? -27.186 -0.498 -8.466 1.00 86.44 423 VAL A CA 1
ATOM 3327 C C . VAL A 1 423 ? -25.714 -0.857 -8.272 1.00 86.44 423 VAL A C 1
ATOM 3329 O O . VAL A 1 423 ? -24.919 -0.667 -9.194 1.00 86.44 423 VAL A O 1
ATOM 3332 N N . ILE A 1 424 ? -25.339 -1.416 -7.117 1.00 82.69 424 ILE A N 1
ATOM 3333 C CA . ILE A 1 424 ? -23.943 -1.786 -6.837 1.00 82.69 424 ILE A CA 1
ATOM 3334 C C . ILE A 1 424 ? -23.453 -2.862 -7.815 1.00 82.69 424 ILE A C 1
ATOM 3336 O O . ILE A 1 424 ? -22.363 -2.739 -8.381 1.00 82.69 424 ILE A O 1
ATOM 3340 N N . CYS A 1 425 ? -24.278 -3.874 -8.090 1.00 89.88 425 CYS A N 1
ATOM 3341 C CA . CYS A 1 425 ? -23.982 -4.898 -9.091 1.00 89.88 425 CYS A CA 1
ATOM 3342 C C . CYS A 1 425 ? -23.813 -4.290 -10.492 1.00 89.88 425 CYS A C 1
ATOM 3344 O O . CYS A 1 425 ? -22.863 -4.628 -11.200 1.00 89.88 425 CYS A O 1
ATOM 3346 N N . GLY A 1 426 ? -24.682 -3.353 -10.882 1.00 90.31 426 GLY A N 1
ATOM 3347 C CA . GLY A 1 426 ? -24.587 -2.629 -12.151 1.00 90.31 426 GLY A CA 1
ATOM 3348 C C . GLY A 1 426 ? -23.288 -1.828 -12.281 1.00 90.31 426 GLY A C 1
ATOM 3349 O O . GLY A 1 426 ? -22.603 -1.920 -13.302 1.00 90.31 426 GLY A O 1
ATOM 3350 N N . LEU A 1 427 ? -22.895 -1.105 -11.228 1.00 83.50 427 LEU A N 1
ATOM 3351 C CA . LEU A 1 427 ? -21.629 -0.368 -11.179 1.00 83.50 427 LEU A CA 1
ATOM 3352 C C . LEU A 1 427 ? -20.418 -1.305 -11.281 1.00 83.50 427 LEU A C 1
ATOM 3354 O O . LEU A 1 427 ? -19.479 -1.017 -12.026 1.00 83.50 427 LEU A O 1
ATOM 3358 N N . TYR A 1 428 ? -20.452 -2.451 -10.597 1.00 85.94 428 TYR A N 1
ATOM 3359 C CA . TYR A 1 428 ? -19.397 -3.459 -10.690 1.00 85.94 428 TYR A CA 1
ATOM 3360 C C . TYR A 1 428 ? -19.299 -4.067 -12.098 1.00 85.94 428 TYR A C 1
ATOM 3362 O O . TYR A 1 428 ? -18.200 -4.193 -12.643 1.00 85.94 428 TYR A O 1
ATOM 3370 N N . ILE A 1 429 ? -20.430 -4.375 -12.743 1.00 89.94 429 ILE A N 1
ATOM 3371 C CA . ILE A 1 429 ? -20.460 -4.857 -14.133 1.00 89.94 429 ILE A CA 1
ATOM 3372 C C . ILE A 1 429 ? -19.834 -3.819 -15.074 1.00 89.94 429 ILE A C 1
ATOM 3374 O O . ILE A 1 429 ? -18.983 -4.177 -15.890 1.00 89.94 429 ILE A O 1
ATOM 3378 N N . LEU A 1 430 ? -20.189 -2.535 -14.942 1.00 86.06 430 LEU A N 1
ATOM 3379 C CA . LEU A 1 430 ? -19.596 -1.451 -15.737 1.00 86.06 430 LEU A CA 1
ATOM 3380 C C . LEU A 1 430 ? -18.082 -1.335 -15.514 1.00 86.06 430 LEU A C 1
ATOM 3382 O O . LEU A 1 430 ? -17.323 -1.180 -16.475 1.00 86.06 430 LEU A O 1
ATOM 3386 N N . TYR A 1 431 ? -17.636 -1.461 -14.262 1.00 80.75 431 TYR A N 1
ATOM 3387 C CA . TYR A 1 431 ? -16.220 -1.455 -13.901 1.00 80.75 431 TYR A CA 1
ATOM 3388 C C . TYR A 1 431 ? -15.456 -2.612 -14.567 1.00 80.75 431 TYR A C 1
ATOM 3390 O O . TYR A 1 431 ? -14.405 -2.403 -15.185 1.00 80.75 431 TYR A O 1
ATOM 3398 N N . VAL A 1 432 ? -15.997 -3.833 -14.515 1.00 82.38 432 VAL A N 1
ATOM 3399 C CA . VAL A 1 432 ? -15.325 -5.021 -15.062 1.00 82.38 432 VAL A CA 1
ATOM 3400 C C . VAL A 1 432 ? -15.477 -5.146 -16.577 1.00 82.38 432 VAL A C 1
ATOM 3402 O O . VAL A 1 432 ? -14.604 -5.732 -17.218 1.00 82.38 432 VAL A O 1
ATOM 3405 N N . PHE A 1 433 ? -16.491 -4.535 -17.193 1.00 83.94 433 PHE A N 1
ATOM 3406 C CA . PHE A 1 433 ? -16.714 -4.583 -18.642 1.00 83.94 433 PHE A CA 1
ATOM 3407 C C . PHE A 1 433 ? -15.475 -4.162 -19.452 1.00 83.94 433 PHE A C 1
ATOM 3409 O O . PHE A 1 433 ? -15.104 -4.815 -20.429 1.00 83.94 433 PHE A O 1
ATOM 3416 N N . SER A 1 434 ? -14.763 -3.125 -19.001 1.00 75.00 434 SER A N 1
ATOM 3417 C CA . SER A 1 434 ? -13.489 -2.694 -19.601 1.00 75.00 434 SER A CA 1
ATOM 3418 C C . SER A 1 434 ? -12.422 -3.799 -19.565 1.00 75.00 434 SER A C 1
ATOM 3420 O O . SER A 1 434 ? -11.697 -4.041 -20.534 1.00 75.00 434 SER A O 1
ATOM 3422 N N . SER A 1 435 ? -12.353 -4.529 -18.456 1.00 76.25 435 SER A N 1
ATOM 3423 C CA . SER A 1 435 ? -11.415 -5.629 -18.261 1.00 76.25 435 SER A CA 1
ATOM 3424 C C . SER A 1 435 ? -11.833 -6.876 -19.063 1.00 76.25 435 SER A C 1
ATOM 3426 O O . SER A 1 435 ? -10.984 -7.516 -19.690 1.00 76.25 435 SER A O 1
ATOM 3428 N N . ALA A 1 436 ? -13.131 -7.165 -19.169 1.00 81.31 436 ALA A N 1
ATOM 3429 C CA . ALA A 1 436 ? -13.659 -8.216 -20.037 1.00 81.31 436 ALA A CA 1
ATOM 3430 C C . ALA A 1 436 ? -13.348 -7.951 -21.516 1.00 81.31 436 ALA A C 1
ATOM 3432 O O . ALA A 1 436 ? -12.883 -8.854 -22.215 1.00 81.31 436 ALA A O 1
ATOM 3433 N N . LYS A 1 437 ? -13.485 -6.698 -21.971 1.00 80.62 437 LYS A N 1
ATOM 3434 C CA . LYS A 1 437 ? -13.112 -6.283 -23.330 1.00 80.62 437 LYS A CA 1
ATOM 3435 C C . LYS A 1 437 ? -11.636 -6.561 -23.632 1.00 80.62 437 LYS A C 1
ATOM 3437 O O . LYS A 1 437 ? -11.323 -7.096 -24.694 1.00 80.62 437 LYS A O 1
ATOM 3442 N N . ASN A 1 438 ? -10.737 -6.266 -22.692 1.00 73.12 438 ASN A N 1
ATOM 3443 C CA . ASN A 1 438 ? -9.305 -6.547 -22.849 1.00 73.12 438 ASN A CA 1
ATOM 3444 C C . ASN A 1 438 ? -9.011 -8.056 -22.897 1.00 73.12 438 ASN A C 1
ATOM 3446 O O . ASN A 1 438 ? -8.230 -8.504 -23.733 1.00 73.12 438 ASN A O 1
ATOM 3450 N N . ALA A 1 439 ? -9.665 -8.854 -22.046 1.00 78.38 439 ALA A N 1
ATOM 3451 C CA . ALA A 1 439 ? -9.528 -10.312 -22.069 1.00 78.38 439 ALA A CA 1
ATOM 3452 C C . ALA A 1 439 ? -10.032 -10.917 -23.391 1.00 78.38 439 ALA A C 1
ATOM 3454 O O . ALA A 1 439 ? -9.436 -11.851 -23.929 1.00 78.38 439 ALA A O 1
ATOM 3455 N N . TRP A 1 440 ? -11.118 -10.366 -23.933 1.00 83.19 440 TRP A N 1
ATOM 3456 C CA . TRP A 1 440 ? -11.679 -10.798 -25.207 1.00 83.19 440 TRP A CA 1
ATOM 3457 C C . TRP A 1 440 ? -10.779 -10.427 -26.391 1.00 83.19 440 TRP A C 1
ATOM 3459 O O . TRP A 1 440 ? -10.505 -11.282 -27.232 1.00 83.19 440 TRP A O 1
ATOM 3469 N N . ALA A 1 441 ? -10.241 -9.203 -26.411 1.00 75.38 441 ALA A N 1
ATOM 3470 C CA . ALA A 1 441 ? -9.256 -8.781 -27.407 1.00 75.38 441 ALA A CA 1
ATOM 3471 C C . ALA A 1 441 ? -8.023 -9.698 -27.399 1.00 75.38 441 ALA A C 1
ATOM 3473 O O . ALA A 1 441 ? -7.575 -10.136 -28.454 1.00 75.38 441 ALA A O 1
ATOM 3474 N N . MET A 1 442 ? -7.540 -10.085 -26.215 1.00 71.94 442 MET A N 1
ATOM 3475 C CA . MET A 1 442 ? -6.442 -11.043 -26.079 1.00 71.94 442 MET A CA 1
ATOM 3476 C C . MET A 1 442 ? -6.772 -12.408 -26.678 1.00 71.94 442 MET A C 1
ATOM 3478 O O . MET A 1 442 ? -5.994 -12.946 -27.463 1.00 71.94 442 MET A O 1
ATOM 3482 N N . LYS A 1 443 ? -7.948 -12.961 -26.365 1.00 82.56 443 LYS A N 1
ATOM 3483 C CA . LYS A 1 443 ? -8.406 -14.227 -26.950 1.00 82.56 443 LYS A CA 1
ATOM 3484 C C . LYS A 1 443 ? -8.470 -14.157 -28.481 1.00 82.56 443 LYS A C 1
ATOM 3486 O O . LYS A 1 443 ? -8.104 -15.127 -29.141 1.00 82.56 443 LYS A O 1
ATOM 3491 N N . HIS A 1 444 ? -8.933 -13.033 -29.029 1.00 82.50 444 HIS A N 1
ATOM 3492 C CA . HIS A 1 444 ? -8.999 -12.809 -30.473 1.00 82.50 444 HIS A CA 1
ATOM 3493 C C . HIS A 1 444 ? -7.600 -12.782 -31.101 1.00 82.50 444 HIS A C 1
ATOM 3495 O O . HIS A 1 444 ? -7.334 -13.513 -32.051 1.00 82.50 444 HIS A O 1
ATOM 3501 N N . ILE A 1 445 ? -6.688 -12.007 -30.512 1.00 72.25 445 ILE A N 1
ATOM 3502 C CA . ILE A 1 445 ? -5.296 -11.877 -30.948 1.00 72.25 445 ILE A CA 1
ATOM 3503 C C . ILE A 1 445 ? -4.583 -13.245 -30.986 1.00 72.25 445 ILE A C 1
ATOM 3505 O O . ILE A 1 445 ? -3.993 -13.606 -32.004 1.00 72.25 445 ILE A O 1
ATOM 3509 N N . TYR A 1 446 ? -4.708 -14.051 -29.925 1.00 73.94 446 TYR A N 1
ATOM 3510 C CA . TYR A 1 446 ? -4.155 -15.414 -29.890 1.00 73.94 446 TYR A CA 1
ATOM 3511 C C . TYR A 1 446 ? -4.773 -16.343 -30.945 1.00 73.94 446 TYR A C 1
ATOM 3513 O O . TYR A 1 446 ? -4.103 -17.239 -31.460 1.00 73.94 446 TYR A O 1
ATOM 3521 N N . GLY A 1 447 ? -6.058 -16.158 -31.258 1.00 80.12 447 GLY A N 1
ATOM 3522 C CA . GLY A 1 447 ? -6.752 -16.937 -32.282 1.00 80.12 447 GLY A CA 1
ATOM 3523 C C . GLY A 1 447 ? -6.240 -16.660 -33.696 1.00 80.12 447 GLY A C 1
ATOM 3524 O O . GLY A 1 447 ? -6.124 -17.595 -34.487 1.00 80.12 447 GLY A O 1
ATOM 3525 N N . GLU A 1 448 ? -5.918 -15.402 -33.995 1.00 77.69 448 GLU A N 1
ATOM 3526 C CA . GLU A 1 448 ? -5.436 -14.966 -35.311 1.00 77.69 448 GLU A CA 1
ATOM 3527 C C . GLU A 1 448 ? -3.964 -15.323 -35.558 1.00 77.69 448 GLU A C 1
ATOM 3529 O O . GLU A 1 448 ? -3.629 -15.796 -36.644 1.00 77.69 448 GLU A O 1
ATOM 3534 N N . LEU A 1 449 ? -3.095 -15.201 -34.547 1.00 70.00 449 LEU A N 1
ATOM 3535 C CA . LEU A 1 449 ? -1.679 -15.584 -34.658 1.00 70.00 449 LEU A CA 1
ATOM 3536 C C . LEU A 1 449 ? -1.497 -17.038 -35.109 1.00 70.00 449 LEU A C 1
ATOM 3538 O O . LEU A 1 449 ? -0.759 -17.325 -36.048 1.00 70.00 449 LEU A O 1
ATOM 3542 N N . LYS A 1 450 ? -2.258 -17.958 -34.511 1.00 68.44 450 LYS A N 1
ATOM 3543 C CA . LYS A 1 450 ? -2.159 -19.390 -34.813 1.00 68.44 450 LYS A CA 1
ATOM 3544 C C . LYS A 1 450 ? -2.613 -19.759 -36.233 1.00 68.44 450 LYS A C 1
ATOM 3546 O O . LYS A 1 450 ? -2.273 -20.834 -36.721 1.00 68.44 450 LYS A O 1
ATOM 3551 N N . LYS A 1 451 ? -3.402 -18.906 -36.901 1.00 76.50 451 LYS A N 1
ATOM 3552 C CA . LYS A 1 451 ? -3.819 -19.131 -38.296 1.00 76.50 451 LYS A CA 1
ATOM 3553 C C . LYS A 1 451 ? -2.721 -18.763 -39.294 1.00 76.50 451 LYS A C 1
ATOM 3555 O O . LYS A 1 451 ? -2.673 -19.378 -40.356 1.00 76.50 451 LYS A O 1
ATOM 3560 N N . LYS A 1 452 ? -1.876 -17.777 -38.967 1.00 66.19 452 LYS A N 1
ATOM 3561 C CA . LYS A 1 452 ? -0.839 -17.250 -39.868 1.00 66.19 452 LYS A CA 1
ATOM 3562 C C . LYS A 1 452 ? 0.454 -18.079 -39.860 1.00 66.19 452 LYS A C 1
ATOM 3564 O O . LYS A 1 452 ? 1.132 -18.108 -40.876 1.00 66.19 452 LYS A O 1
ATOM 3569 N N . ASP A 1 453 ? 0.744 -18.818 -38.790 1.00 60.19 453 ASP A N 1
ATOM 3570 C CA . ASP A 1 453 ? 2.067 -19.427 -38.557 1.00 60.19 453 ASP A CA 1
ATOM 3571 C C . ASP A 1 453 ? 2.261 -20.868 -39.079 1.00 60.19 453 ASP A C 1
ATOM 3573 O O . ASP A 1 453 ? 2.999 -21.671 -38.517 1.00 60.19 453 ASP A O 1
ATOM 3577 N N . LYS A 1 454 ? 1.614 -21.242 -40.192 1.00 61.81 454 LYS A N 1
ATOM 3578 C CA . LYS A 1 454 ? 1.916 -22.534 -40.854 1.00 61.81 454 LYS A CA 1
ATOM 3579 C C . LYS A 1 454 ? 3.245 -22.529 -41.634 1.00 61.81 454 LYS A C 1
ATOM 3581 O O . LYS A 1 454 ? 3.586 -23.533 -42.252 1.00 61.81 454 LYS A O 1
ATOM 3586 N N . THR A 1 455 ? 3.987 -21.426 -41.619 1.00 58.75 455 THR A N 1
ATOM 3587 C CA . THR A 1 455 ? 5.244 -21.220 -42.353 1.00 58.75 455 THR A CA 1
ATOM 3588 C C . THR A 1 455 ? 6.454 -21.234 -41.411 1.00 58.75 455 THR A C 1
ATOM 3590 O O . THR A 1 455 ? 6.939 -20.182 -41.034 1.00 58.75 455 THR A O 1
ATOM 3593 N N . ASN A 1 456 ? 6.916 -22.438 -41.047 1.00 53.44 456 ASN A N 1
ATOM 3594 C CA . ASN A 1 456 ? 8.254 -22.899 -40.602 1.00 53.44 456 ASN A CA 1
ATOM 3595 C C . ASN A 1 456 ? 9.291 -21.986 -39.883 1.00 53.44 456 ASN A C 1
ATOM 3597 O O . ASN A 1 456 ? 10.440 -22.412 -39.763 1.00 53.44 456 ASN A O 1
ATOM 3601 N N . GLN A 1 457 ? 8.971 -20.808 -39.352 1.00 57.72 457 GLN A N 1
ATOM 3602 C CA . GLN A 1 457 ? 9.899 -20.035 -38.516 1.00 57.72 457 GLN A CA 1
ATOM 3603 C C . GLN A 1 457 ? 9.462 -20.049 -37.054 1.00 57.72 457 GLN A C 1
ATOM 3605 O O . GLN A 1 457 ? 8.377 -19.590 -36.724 1.00 57.72 457 GLN A O 1
ATOM 3610 N N . THR A 1 458 ? 10.351 -20.541 -36.187 1.00 56.41 458 THR A N 1
ATOM 3611 C CA . THR A 1 458 ? 10.220 -20.511 -34.726 1.00 56.41 458 THR A CA 1
ATOM 3612 C C . THR A 1 458 ? 10.288 -19.069 -34.237 1.00 56.41 458 THR A C 1
ATOM 3614 O O . THR A 1 458 ? 11.363 -18.571 -33.897 1.00 56.41 458 THR A O 1
ATOM 3617 N N . SER A 1 459 ? 9.158 -18.373 -34.266 1.00 58.69 459 SER A N 1
ATOM 3618 C CA . SER A 1 459 ? 9.084 -16.965 -33.902 1.00 58.69 459 SER A CA 1
ATOM 3619 C C . SER A 1 459 ? 8.588 -16.805 -32.464 1.00 58.69 459 SER A C 1
ATOM 3621 O O . SER A 1 459 ? 7.477 -17.188 -32.096 1.00 58.69 459 SER A O 1
ATOM 3623 N N . THR A 1 460 ? 9.428 -16.254 -31.590 1.00 62.12 460 THR A N 1
ATOM 3624 C CA . THR A 1 460 ? 9.018 -15.867 -30.238 1.00 62.12 460 THR A CA 1
ATOM 3625 C C . THR A 1 460 ? 8.178 -14.598 -30.329 1.00 62.12 460 THR A C 1
ATOM 3627 O O . THR A 1 460 ? 8.680 -13.490 -30.508 1.00 62.12 460 THR A O 1
ATOM 3630 N N . LEU A 1 461 ? 6.860 -14.764 -30.246 1.00 64.00 461 LEU A N 1
ATOM 3631 C CA . LEU A 1 461 ? 5.908 -13.658 -30.295 1.00 64.00 461 LEU A CA 1
ATOM 3632 C C . LEU A 1 461 ? 5.711 -13.073 -28.894 1.00 64.00 461 LEU A C 1
ATOM 3634 O O . LEU A 1 461 ? 5.027 -13.660 -28.070 1.00 64.00 461 LEU A O 1
ATOM 3638 N N . GLY A 1 462 ? 6.277 -11.903 -28.617 1.00 67.12 462 GLY A N 1
ATOM 3639 C CA . GLY A 1 462 ? 6.060 -11.190 -27.360 1.00 67.12 462 GLY A CA 1
ATOM 3640 C C . GLY A 1 462 ? 4.808 -10.319 -27.412 1.00 67.12 462 GLY A C 1
ATOM 3641 O O . GLY A 1 462 ? 4.615 -9.558 -28.359 1.00 67.12 462 GLY A O 1
ATOM 3642 N N . GLN A 1 463 ? 3.960 -10.378 -26.382 1.00 70.88 463 GLN A N 1
ATOM 3643 C CA . GLN A 1 463 ? 2.914 -9.374 -26.210 1.00 70.88 463 GLN A CA 1
ATOM 3644 C C . GLN A 1 463 ? 3.528 -8.141 -25.543 1.00 70.88 463 GLN A C 1
ATOM 3646 O O . GLN A 1 463 ? 3.921 -8.180 -24.379 1.00 70.88 463 GLN A O 1
ATOM 3651 N N . VAL A 1 464 ? 3.536 -7.019 -26.254 1.00 74.88 464 VAL A N 1
ATOM 3652 C CA . VAL A 1 464 ? 4.064 -5.761 -25.731 1.00 74.88 464 VAL A CA 1
ATOM 3653 C C . VAL A 1 464 ? 2.912 -4.802 -25.460 1.00 74.88 464 VAL A C 1
ATOM 3655 O O . VAL A 1 464 ? 2.061 -4.543 -26.318 1.00 74.88 464 VAL A O 1
ATOM 3658 N N . ARG A 1 465 ? 2.868 -4.280 -24.233 1.00 81.50 465 ARG A N 1
ATOM 3659 C CA . ARG A 1 465 ? 1.956 -3.218 -23.822 1.00 81.50 465 ARG A CA 1
ATOM 3660 C C . ARG A 1 465 ? 2.772 -1.955 -23.570 1.00 81.50 465 ARG A C 1
ATOM 3662 O O . ARG A 1 465 ? 3.245 -1.724 -22.463 1.00 81.50 465 ARG A O 1
ATOM 3669 N N . ALA A 1 466 ? 2.872 -1.104 -24.584 1.00 85.19 466 ALA A N 1
ATOM 3670 C CA . ALA A 1 466 ? 3.642 0.131 -24.504 1.00 85.19 466 ALA A CA 1
ATOM 3671 C C . ALA A 1 466 ? 2.726 1.347 -24.260 1.00 85.19 466 ALA A C 1
ATOM 3673 O O . ALA A 1 466 ? 1.791 1.597 -25.038 1.00 85.19 466 ALA A O 1
ATOM 3674 N N . PRO A 1 467 ? 2.942 2.117 -23.180 1.00 89.88 467 PRO A N 1
ATOM 3675 C CA . PRO A 1 467 ? 2.323 3.422 -23.018 1.00 89.88 467 PRO A CA 1
ATOM 3676 C C . PRO A 1 467 ? 3.066 4.483 -23.845 1.00 89.88 467 PRO A C 1
ATOM 3678 O O . PRO A 1 467 ? 4.288 4.563 -23.834 1.00 89.88 467 PRO A O 1
ATOM 3681 N N . PHE A 1 468 ? 2.316 5.341 -24.532 1.00 91.94 468 PHE A N 1
ATOM 3682 C CA . PHE A 1 468 ? 2.835 6.471 -25.302 1.00 91.94 468 PHE A CA 1
ATOM 3683 C C . PHE A 1 468 ? 2.204 7.771 -24.813 1.00 91.94 468 PHE A C 1
ATOM 3685 O O . PHE A 1 468 ? 0.978 7.867 -24.724 1.00 91.94 468 PHE A O 1
ATOM 3692 N N . ARG A 1 469 ? 3.014 8.782 -24.512 1.00 94.44 469 ARG A N 1
ATOM 3693 C CA . ARG A 1 469 ? 2.558 10.141 -24.231 1.00 94.44 469 ARG A CA 1
ATOM 3694 C C . ARG A 1 469 ? 2.180 10.818 -25.546 1.00 94.44 469 ARG A C 1
ATOM 3696 O O . ARG A 1 469 ? 2.974 10.868 -26.475 1.00 94.44 469 ARG A O 1
ATOM 3703 N N . ILE A 1 470 ? 0.953 11.324 -25.621 1.00 95.38 470 ILE A N 1
ATOM 3704 C CA . ILE A 1 470 ? 0.412 12.006 -26.813 1.00 95.38 470 ILE A CA 1
ATOM 3705 C C . ILE A 1 470 ? 0.338 13.524 -26.633 1.00 95.38 470 ILE A C 1
ATOM 3707 O O . ILE A 1 470 ? 0.515 14.271 -27.587 1.00 95.38 470 ILE A O 1
ATOM 3711 N N . ASN A 1 471 ? 0.087 13.974 -25.403 1.00 95.62 471 ASN A N 1
ATOM 3712 C CA . ASN A 1 471 ? 0.024 15.385 -25.042 1.00 95.62 471 ASN A CA 1
ATOM 3713 C C . ASN A 1 471 ? 0.838 15.578 -23.772 1.00 95.62 471 ASN A C 1
ATOM 3715 O O . ASN A 1 471 ? 0.671 14.799 -22.829 1.00 95.62 471 ASN A O 1
ATOM 3719 N N . GLU A 1 472 ? 1.645 16.627 -23.738 1.00 96.19 472 GLU A N 1
ATOM 3720 C CA . GLU A 1 472 ? 2.425 17.031 -22.575 1.00 96.19 472 GLU A CA 1
ATOM 3721 C C . GLU A 1 472 ? 1.742 18.210 -21.874 1.00 96.19 472 GLU A C 1
ATOM 3723 O O . GLU A 1 472 ? 1.203 19.112 -22.518 1.00 96.19 472 GLU A O 1
ATOM 3728 N N . ALA A 1 473 ? 1.720 18.192 -20.543 1.00 96.88 473 ALA A N 1
ATOM 3729 C CA . ALA A 1 473 ? 1.235 19.317 -19.751 1.00 96.88 473 ALA A CA 1
ATOM 3730 C C . ALA A 1 473 ? 2.281 20.444 -19.712 1.00 96.88 473 ALA A C 1
ATOM 3732 O O . ALA A 1 473 ? 3.459 20.191 -19.471 1.00 96.88 473 ALA A O 1
ATOM 3733 N N . ASN A 1 474 ? 1.842 21.692 -19.890 1.00 96.50 474 ASN A N 1
ATOM 3734 C CA . ASN A 1 474 ? 2.726 22.856 -19.806 1.00 96.50 474 ASN A CA 1
ATOM 3735 C C . ASN A 1 474 ? 3.305 23.011 -18.386 1.00 96.50 474 ASN A C 1
ATOM 3737 O O . ASN A 1 474 ? 2.590 22.837 -17.398 1.00 96.50 474 ASN A O 1
ATOM 3741 N N . ASP A 1 475 ? 4.563 23.437 -18.266 1.00 96.56 475 ASP A N 1
ATOM 3742 C CA . ASP A 1 475 ? 5.269 23.565 -16.977 1.00 96.56 475 ASP A CA 1
ATOM 3743 C C . ASP A 1 475 ? 4.528 24.466 -15.978 1.00 96.56 475 ASP A C 1
ATOM 3745 O O . ASP A 1 475 ? 4.397 24.144 -14.797 1.00 96.56 475 ASP A O 1
ATOM 3749 N N . ARG A 1 476 ? 3.967 25.584 -16.461 1.00 96.44 476 ARG A N 1
ATOM 3750 C CA . ARG A 1 476 ? 3.161 26.501 -15.636 1.00 96.44 476 ARG A CA 1
ATOM 3751 C C . ARG A 1 476 ? 1.923 25.812 -15.069 1.00 96.44 476 ARG A C 1
ATOM 3753 O O . ARG A 1 476 ? 1.592 26.008 -13.904 1.00 96.44 476 ARG A O 1
ATOM 3760 N N . PHE A 1 477 ? 1.250 25.003 -15.886 1.00 96.12 477 PHE A N 1
ATOM 3761 C CA . PHE A 1 477 ? 0.072 24.256 -15.458 1.00 96.12 477 PHE A CA 1
ATOM 3762 C C . PHE A 1 477 ? 0.450 23.190 -14.423 1.00 96.12 477 PHE A C 1
ATOM 3764 O O . PHE A 1 477 ? -0.222 23.076 -13.402 1.00 96.12 477 PHE A O 1
ATOM 3771 N N . CYS A 1 478 ? 1.571 22.491 -14.623 1.00 96.81 478 CYS A N 1
ATOM 3772 C CA . CYS A 1 478 ? 2.107 21.539 -13.651 1.00 96.81 478 CYS A CA 1
ATOM 3773 C C . CYS A 1 478 ? 2.396 22.189 -12.287 1.00 96.81 478 CYS A C 1
ATOM 3775 O O . CYS A 1 478 ? 2.009 21.630 -11.262 1.00 96.81 478 CYS A O 1
ATOM 3777 N N . TRP A 1 479 ? 3.006 23.382 -12.256 1.00 97.44 479 TRP A N 1
ATOM 3778 C CA . TRP A 1 479 ? 3.253 24.117 -11.007 1.00 97.44 479 TRP A CA 1
ATOM 3779 C C . TRP A 1 479 ? 1.970 24.562 -10.309 1.00 97.44 479 TRP A C 1
ATOM 3781 O O . TRP A 1 479 ? 1.841 24.382 -9.099 1.00 97.44 479 TRP A O 1
ATOM 3791 N N . ILE A 1 480 ? 1.008 25.105 -11.059 1.00 97.00 480 ILE A N 1
ATOM 3792 C CA . ILE A 1 480 ? -0.294 25.501 -10.507 1.00 97.00 480 ILE A CA 1
ATOM 3793 C C . ILE A 1 480 ? -0.989 24.285 -9.888 1.00 97.00 480 ILE A C 1
ATOM 3795 O O . ILE A 1 480 ? -1.426 24.343 -8.741 1.00 97.00 480 ILE A O 1
ATOM 3799 N N . MET A 1 481 ? -1.040 23.164 -10.612 1.00 96.50 481 MET A N 1
ATOM 3800 C CA . MET A 1 481 ? -1.659 21.935 -10.118 1.00 96.50 481 MET A CA 1
ATOM 3801 C C . MET A 1 481 ? -0.930 21.359 -8.904 1.00 96.50 481 MET A C 1
ATOM 3803 O O . MET A 1 481 ? -1.595 20.898 -7.983 1.00 96.50 481 MET A O 1
ATOM 3807 N N . PHE A 1 482 ? 0.403 21.429 -8.856 1.00 96.50 482 PHE A N 1
ATOM 3808 C CA . PHE A 1 482 ? 1.176 21.042 -7.674 1.00 96.50 482 PHE A CA 1
ATOM 3809 C C . PHE A 1 482 ? 0.832 21.899 -6.451 1.00 96.50 482 PHE A C 1
ATOM 3811 O O . PHE A 1 482 ? 0.588 21.352 -5.380 1.00 96.50 482 PHE A O 1
ATOM 3818 N N . ILE A 1 483 ? 0.777 23.226 -6.604 1.00 97.31 483 ILE A N 1
ATOM 3819 C CA . ILE A 1 483 ? 0.431 24.141 -5.506 1.00 97.31 483 ILE A CA 1
ATOM 3820 C C . ILE A 1 483 ? -0.992 23.860 -5.014 1.00 97.31 483 ILE A C 1
ATOM 3822 O O . ILE A 1 483 ? -1.212 23.768 -3.810 1.00 97.31 483 ILE A O 1
ATOM 3826 N N . LEU A 1 484 ? -1.949 23.667 -5.927 1.00 96.12 484 LEU A N 1
ATOM 3827 C CA . LEU A 1 484 ? -3.323 23.306 -5.570 1.00 96.12 484 LEU A CA 1
ATOM 3828 C C . LEU A 1 484 ? -3.377 21.954 -4.850 1.00 96.12 484 LEU A C 1
ATOM 3830 O O . LEU A 1 484 ? -4.012 21.841 -3.807 1.00 96.12 484 LEU A O 1
ATOM 3834 N N . GLU A 1 485 ? -2.681 20.940 -5.361 1.00 94.94 485 GLU A N 1
ATOM 3835 C CA . GLU A 1 485 ? -2.582 19.618 -4.736 1.00 94.94 485 GLU A CA 1
ATOM 3836 C C . GLU A 1 485 ? -1.981 19.702 -3.325 1.00 94.94 485 GLU A C 1
ATOM 3838 O O . GLU A 1 485 ? -2.479 19.048 -2.412 1.00 94.94 485 GLU A O 1
ATOM 3843 N N . PHE A 1 486 ? -0.958 20.532 -3.118 1.00 95.62 486 PHE A N 1
ATOM 3844 C CA . PHE A 1 486 ? -0.344 20.747 -1.810 1.00 95.62 486 PHE A CA 1
ATOM 3845 C C . PHE A 1 486 ? -1.268 21.508 -0.849 1.00 95.62 486 PHE A C 1
ATOM 3847 O O . PHE A 1 486 ? -1.434 21.112 0.302 1.00 95.62 486 PHE A O 1
ATOM 3854 N N . ILE A 1 487 ? -1.928 22.573 -1.309 1.00 96.25 487 ILE A N 1
ATOM 3855 C CA . ILE A 1 487 ? -2.844 23.349 -0.468 1.00 96.25 487 ILE A CA 1
ATOM 3856 C C . ILE A 1 487 ? -4.056 22.501 -0.073 1.00 96.25 487 ILE A C 1
ATOM 3858 O O . ILE A 1 487 ? -4.329 22.351 1.114 1.00 96.25 487 ILE A O 1
ATOM 3862 N N . PHE A 1 488 ? -4.760 21.917 -1.044 1.00 95.56 488 PHE A N 1
ATOM 3863 C CA . PHE A 1 488 ? -5.999 21.176 -0.794 1.00 95.56 488 PHE A CA 1
ATOM 3864 C C . PHE A 1 488 ? -5.761 19.775 -0.226 1.00 95.56 488 PHE A C 1
ATOM 3866 O O . PHE A 1 488 ? -6.609 19.272 0.500 1.00 95.56 488 PHE A O 1
ATOM 3873 N N . GLY A 1 489 ? -4.630 19.142 -0.541 1.00 92.81 489 GLY A N 1
ATOM 3874 C CA . GLY A 1 489 ? -4.305 17.800 -0.062 1.00 92.81 489 GLY A CA 1
ATOM 3875 C C . GLY A 1 489 ? -3.521 17.767 1.250 1.00 92.81 489 GLY A C 1
ATOM 3876 O O . GLY A 1 489 ? -3.516 16.728 1.906 1.00 92.81 489 GLY A O 1
ATOM 3877 N N . TYR A 1 490 ? -2.854 18.855 1.646 1.00 95.19 490 TYR A N 1
ATOM 3878 C CA . TYR A 1 490 ? -1.995 18.875 2.836 1.00 95.19 490 TYR A CA 1
ATOM 3879 C C . TYR A 1 490 ? -2.313 20.048 3.768 1.00 95.19 490 TYR A C 1
ATOM 3881 O O . TYR A 1 490 ? -2.767 19.831 4.889 1.00 95.19 490 TYR A O 1
ATOM 3889 N N . VAL A 1 491 ? -2.118 21.290 3.316 1.00 96.25 491 VAL A N 1
ATOM 3890 C CA . VAL A 1 491 ? -2.169 22.467 4.205 1.00 96.25 491 VAL A CA 1
ATOM 3891 C C . VAL A 1 491 ? -3.567 22.700 4.776 1.00 96.25 491 VAL A C 1
ATOM 3893 O O . VAL A 1 491 ? -3.720 22.831 5.989 1.00 96.25 491 VAL A O 1
ATOM 3896 N N . LEU A 1 492 ? -4.586 22.745 3.916 1.00 96.00 492 LEU A N 1
ATOM 3897 C CA . LEU A 1 492 ? -5.956 23.047 4.321 1.00 96.00 492 LEU A CA 1
ATOM 3898 C C . LEU A 1 492 ? -6.522 21.968 5.263 1.00 96.00 492 LEU A C 1
ATOM 3900 O O . LEU A 1 492 ? -6.926 22.351 6.359 1.00 96.00 492 LEU A O 1
ATOM 3904 N N . PRO A 1 493 ? -6.476 20.657 4.937 1.00 95.88 493 PRO A N 1
ATOM 3905 C CA . PRO A 1 493 ? -6.932 19.614 5.855 1.00 95.88 493 PRO A CA 1
ATOM 3906 C C . PRO A 1 493 ? -6.228 19.649 7.214 1.00 95.88 493 PRO A C 1
ATOM 3908 O O . PRO A 1 493 ? -6.878 19.519 8.250 1.00 95.88 493 PRO A O 1
ATOM 3911 N N . MET A 1 494 ? -4.908 19.879 7.224 1.00 95.62 494 MET A N 1
ATOM 3912 C CA . MET A 1 494 ? -4.130 19.960 8.462 1.00 95.62 494 MET A CA 1
ATOM 3913 C C . MET A 1 494 ? -4.633 21.101 9.350 1.00 95.62 494 MET A C 1
ATOM 3915 O O . MET A 1 494 ? -4.973 20.868 10.508 1.00 95.62 494 MET A O 1
ATOM 3919 N N . ILE A 1 495 ? -4.735 22.319 8.803 1.00 96.19 495 ILE A N 1
ATOM 3920 C CA . ILE A 1 495 ? -5.228 23.489 9.544 1.00 96.19 495 ILE A CA 1
ATOM 3921 C C . ILE A 1 495 ? -6.645 23.235 10.061 1.00 96.19 495 ILE A C 1
ATOM 3923 O O . ILE A 1 495 ? -6.923 23.535 11.219 1.00 96.19 495 ILE A O 1
ATOM 3927 N N . THR A 1 496 ? -7.530 22.654 9.247 1.00 94.69 496 THR A N 1
ATOM 3928 C CA . THR A 1 496 ? -8.913 22.403 9.667 1.00 94.69 496 THR A CA 1
ATOM 3929 C C . THR A 1 496 ? -9.034 21.354 10.765 1.00 94.69 496 THR A C 1
ATOM 3931 O O . THR A 1 496 ? -9.833 21.554 11.670 1.00 94.69 496 THR A O 1
ATOM 3934 N N . LEU A 1 497 ? -8.226 20.286 10.750 1.00 93.19 497 LEU A N 1
ATOM 3935 C CA . LEU A 1 497 ? -8.243 19.272 11.813 1.00 93.19 497 LEU A CA 1
ATOM 3936 C C . LEU A 1 497 ? -7.776 19.851 13.156 1.00 93.19 497 LEU A C 1
ATOM 3938 O O . LEU A 1 497 ? -8.357 19.546 14.196 1.00 93.19 497 LEU A O 1
ATOM 3942 N N . PHE A 1 498 ? -6.768 20.729 13.136 1.00 94.75 498 PHE A N 1
ATOM 3943 C CA . PHE A 1 498 ? -6.334 21.454 14.333 1.00 94.75 498 PHE A CA 1
ATOM 3944 C C . PHE A 1 498 ? -7.358 22.502 14.784 1.00 94.75 498 PHE A C 1
ATOM 3946 O O . PHE A 1 498 ? -7.599 22.636 15.981 1.00 94.75 498 PHE A O 1
ATOM 3953 N N . ALA A 1 499 ? -7.989 23.213 13.846 1.00 91.56 499 ALA A N 1
ATOM 3954 C CA . ALA A 1 499 ? -9.040 24.183 14.149 1.00 91.56 499 ALA A CA 1
ATOM 3955 C C . ALA A 1 499 ? -10.306 23.525 14.727 1.00 91.56 499 ALA A C 1
ATOM 3957 O O . ALA A 1 499 ? -10.983 24.142 15.540 1.00 91.56 499 ALA A O 1
ATOM 3958 N N . ALA A 1 500 ? -10.584 22.269 14.362 1.00 87.62 500 ALA A N 1
ATOM 3959 C CA . ALA A 1 500 ? -11.658 21.451 14.932 1.00 87.62 500 ALA A CA 1
ATOM 3960 C C . ALA A 1 500 ? -11.373 20.969 16.370 1.00 87.62 500 ALA A C 1
ATOM 3962 O O . ALA A 1 500 ? -12.201 20.294 16.971 1.00 87.62 500 ALA A O 1
ATOM 3963 N N . GLY A 1 501 ? -10.176 21.227 16.913 1.00 88.44 501 GLY A N 1
ATOM 3964 C CA . GLY A 1 501 ? -9.756 20.706 18.218 1.00 88.44 501 GLY A CA 1
ATOM 3965 C C . GLY A 1 501 ? -9.430 19.207 18.223 1.00 88.44 501 GLY A C 1
ATOM 3966 O O . GLY A 1 501 ? -9.136 18.646 19.277 1.00 88.44 501 GLY A O 1
ATOM 3967 N N . ASN A 1 502 ? -9.419 18.543 17.061 1.00 88.69 502 ASN A N 1
ATOM 3968 C CA . ASN A 1 502 ? -9.070 17.128 16.947 1.00 88.69 502 ASN A CA 1
ATOM 3969 C C . ASN A 1 502 ? -7.548 16.943 16.800 1.00 88.69 502 ASN A C 1
ATOM 3971 O O . ASN A 1 502 ? -7.039 16.471 15.779 1.00 88.69 502 ASN A O 1
ATOM 3975 N N . TYR A 1 503 ? -6.805 17.352 17.834 1.00 92.12 503 TYR A N 1
ATOM 3976 C CA . TYR A 1 503 ? -5.338 17.310 17.856 1.00 92.12 503 TYR A CA 1
ATOM 3977 C C . TYR A 1 503 ? -4.750 15.922 17.556 1.00 92.12 503 TYR A C 1
ATOM 3979 O O . TYR A 1 503 ? -3.804 15.866 16.767 1.00 92.12 503 TYR A O 1
ATOM 3987 N N . PRO A 1 504 ? -5.276 14.801 18.101 1.00 91.38 504 PRO A N 1
ATOM 3988 C CA . PRO A 1 504 ? -4.713 13.481 17.824 1.00 91.38 504 PRO A CA 1
ATOM 3989 C C . PRO A 1 504 ? -4.778 13.123 16.336 1.00 91.38 504 PRO A C 1
ATOM 3991 O O . PRO A 1 504 ? -3.761 12.760 15.742 1.00 91.38 504 PRO A O 1
ATOM 3994 N N . VAL A 1 505 ? -5.944 13.300 15.700 1.00 91.25 505 VAL A N 1
ATOM 3995 C CA . VAL A 1 505 ? -6.107 13.027 14.263 1.00 91.25 505 VAL A CA 1
ATOM 3996 C C . VAL A 1 505 ? -5.290 14.015 13.429 1.00 91.25 505 VAL A C 1
ATOM 3998 O O . VAL A 1 505 ? -4.672 13.605 12.450 1.00 91.25 505 VAL A O 1
ATOM 4001 N N . GLY A 1 506 ? -5.210 15.286 13.835 1.00 94.25 506 GLY A N 1
ATOM 4002 C CA . GLY A 1 506 ? -4.382 16.304 13.179 1.00 94.25 506 GLY A CA 1
ATOM 4003 C C . GLY A 1 506 ? -2.881 15.982 13.188 1.00 94.25 506 GLY A C 1
ATOM 4004 O O . GLY A 1 506 ? -2.217 16.127 12.161 1.00 94.25 506 GLY A O 1
ATOM 4005 N N . ILE A 1 507 ? -2.340 15.481 14.305 1.00 95.25 507 ILE A N 1
ATOM 4006 C CA . ILE A 1 507 ? -0.932 15.056 14.412 1.00 95.25 507 ILE A CA 1
ATOM 4007 C C . ILE A 1 507 ? -0.672 13.837 13.526 1.00 95.25 507 ILE A C 1
ATOM 4009 O O . ILE A 1 507 ? 0.277 13.833 12.736 1.00 95.25 507 ILE A O 1
ATOM 4013 N N . VAL A 1 508 ? -1.533 12.818 13.616 1.00 94.19 508 VAL A N 1
ATOM 4014 C CA . VAL A 1 508 ? -1.415 11.614 12.783 1.00 94.19 508 VAL A CA 1
ATOM 4015 C C . VAL A 1 508 ? -1.527 11.980 11.300 1.00 94.19 508 VAL A C 1
ATOM 4017 O O . VAL A 1 508 ? -0.745 11.485 10.486 1.00 94.19 508 VAL A O 1
ATOM 4020 N N . PHE A 1 509 ? -2.429 12.898 10.940 1.00 95.06 509 PHE A N 1
ATOM 4021 C CA . PHE A 1 509 ? -2.525 13.446 9.590 1.00 95.06 509 PHE A CA 1
ATOM 4022 C C . PHE A 1 509 ? -1.223 14.122 9.169 1.00 95.06 509 PHE A C 1
ATOM 4024 O O . PHE A 1 509 ? -0.684 13.777 8.127 1.00 95.06 509 PHE A O 1
ATOM 4031 N N . GLY A 1 510 ? -0.677 15.037 9.973 1.00 95.44 510 GLY A N 1
ATOM 4032 C CA . GLY A 1 510 ? 0.556 15.752 9.638 1.00 95.44 510 GLY A CA 1
ATOM 4033 C C . GLY A 1 510 ? 1.716 14.802 9.331 1.00 95.44 510 GLY A C 1
ATOM 4034 O O . GLY A 1 510 ? 2.369 14.932 8.292 1.00 95.44 510 GLY A O 1
ATOM 4035 N N . VAL A 1 511 ? 1.925 13.786 10.175 1.00 93.69 511 VAL A N 1
ATOM 4036 C CA . VAL A 1 511 ? 2.978 12.775 9.975 1.00 93.69 511 VAL A CA 1
ATOM 4037 C C . VAL A 1 511 ? 2.712 11.936 8.722 1.00 93.69 511 VAL A C 1
ATOM 4039 O O . VAL A 1 511 ? 3.572 11.832 7.843 1.00 93.69 511 VAL A O 1
ATOM 4042 N N . THR A 1 512 ? 1.513 11.358 8.603 1.00 93.12 512 THR A N 1
ATOM 4043 C CA . THR A 1 512 ? 1.166 10.474 7.478 1.00 93.12 512 THR A CA 1
ATOM 4044 C C . THR A 1 512 ? 1.154 11.216 6.146 1.00 93.12 512 THR A C 1
ATOM 4046 O O . THR A 1 512 ? 1.662 10.692 5.152 1.00 93.12 512 THR A O 1
ATOM 4049 N N . ALA A 1 513 ? 0.634 12.442 6.117 1.00 93.06 513 ALA A N 1
ATOM 4050 C CA . ALA A 1 513 ? 0.556 13.289 4.938 1.00 93.06 513 ALA A CA 1
ATOM 4051 C C . ALA A 1 513 ? 1.935 13.830 4.532 1.00 93.06 513 ALA A C 1
ATOM 4053 O O . ALA A 1 513 ? 2.196 13.925 3.335 1.00 93.06 513 ALA A O 1
ATOM 4054 N N . THR A 1 514 ? 2.850 14.086 5.477 1.00 93.69 514 THR A N 1
ATOM 4055 C CA . THR A 1 514 ? 4.243 14.465 5.164 1.00 93.69 514 THR A CA 1
ATOM 4056 C C . THR A 1 514 ? 4.973 13.316 4.482 1.00 93.69 514 THR A C 1
ATOM 4058 O O . THR A 1 514 ? 5.477 13.475 3.372 1.00 93.69 514 THR A O 1
ATOM 4061 N N . ILE A 1 515 ? 4.964 12.128 5.098 1.00 93.06 515 ILE A N 1
ATOM 4062 C CA . ILE A 1 515 ? 5.594 10.921 4.537 1.00 93.06 515 ILE A CA 1
ATOM 4063 C C . ILE A 1 515 ? 5.007 10.606 3.157 1.00 93.06 515 ILE A C 1
ATOM 4065 O O . ILE A 1 515 ? 5.720 10.337 2.188 1.00 93.06 515 ILE A O 1
ATOM 4069 N N . THR A 1 516 ? 3.685 10.684 3.057 1.00 91.88 516 THR A N 1
ATOM 4070 C CA . THR A 1 516 ? 2.945 10.523 1.809 1.00 91.88 516 THR A CA 1
ATOM 4071 C C . THR A 1 516 ? 3.347 11.542 0.763 1.00 91.88 516 THR A C 1
ATOM 4073 O O . THR A 1 516 ? 3.564 11.161 -0.384 1.00 91.88 516 THR A O 1
ATOM 4076 N N . GLY A 1 517 ? 3.443 12.814 1.141 1.00 92.19 517 GLY A N 1
ATOM 4077 C CA . GLY A 1 517 ? 3.872 13.903 0.279 1.00 92.19 517 GLY A CA 1
ATOM 4078 C C . GLY A 1 517 ? 5.257 13.622 -0.284 1.00 92.19 517 GLY A C 1
ATOM 4079 O O . GLY A 1 517 ? 5.418 13.629 -1.501 1.00 92.19 517 GLY A O 1
ATOM 4080 N N . CYS A 1 518 ? 6.219 13.257 0.570 1.00 93.56 518 CYS A N 1
ATOM 4081 C CA . CYS A 1 518 ? 7.564 12.875 0.146 1.00 93.56 518 CYS A CA 1
ATOM 4082 C C . CYS A 1 518 ? 7.528 11.762 -0.911 1.00 93.56 518 CYS A C 1
ATOM 4084 O O . CYS A 1 518 ? 8.025 11.961 -2.014 1.00 93.56 518 CYS A O 1
ATOM 4086 N N . ARG A 1 519 ? 6.853 10.636 -0.645 1.00 92.94 519 ARG A N 1
ATOM 4087 C CA . ARG A 1 519 ? 6.756 9.522 -1.613 1.00 92.94 519 ARG A CA 1
ATOM 4088 C C . ARG A 1 519 ? 5.981 9.885 -2.884 1.00 92.94 519 ARG A C 1
ATOM 4090 O O . ARG A 1 519 ? 6.254 9.374 -3.969 1.00 92.94 519 ARG A O 1
ATOM 4097 N N . ARG A 1 520 ? 4.963 10.738 -2.761 1.00 91.88 520 ARG A N 1
ATOM 4098 C CA . ARG A 1 520 ? 4.092 11.146 -3.870 1.00 91.88 520 ARG A CA 1
ATOM 4099 C C . ARG A 1 520 ? 4.786 12.121 -4.812 1.00 91.88 520 ARG A C 1
ATOM 4101 O O . ARG A 1 520 ? 4.535 12.063 -6.016 1.00 91.88 520 ARG A O 1
ATOM 4108 N N . PHE A 1 521 ? 5.604 13.023 -4.280 1.00 93.56 521 PHE A N 1
ATOM 4109 C CA . PHE A 1 521 ? 6.314 14.038 -5.053 1.00 93.56 521 PHE A CA 1
ATOM 4110 C C . PHE A 1 521 ? 7.691 13.560 -5.530 1.00 93.56 521 PHE A C 1
ATOM 4112 O O . PHE A 1 521 ? 8.075 13.898 -6.646 1.00 93.56 521 PHE A O 1
ATOM 4119 N N . PHE A 1 522 ? 8.370 12.705 -4.761 1.00 95.19 522 PHE A N 1
ATOM 4120 C CA . PHE A 1 522 ? 9.667 12.108 -5.099 1.00 95.19 522 PHE A CA 1
ATOM 4121 C C . PHE A 1 522 ? 9.509 10.616 -5.404 1.00 95.19 522 PHE A C 1
ATOM 4123 O O . PHE A 1 522 ? 9.926 9.747 -4.643 1.00 95.19 522 PHE A O 1
ATOM 4130 N N . SER A 1 523 ? 8.844 10.312 -6.520 1.00 93.44 523 SER A N 1
ATOM 4131 C CA . SER A 1 523 ? 8.586 8.929 -6.921 1.00 93.44 523 SER A CA 1
ATOM 4132 C C . SER A 1 523 ? 9.655 8.431 -7.892 1.00 93.44 523 SER A C 1
ATOM 4134 O O . SER A 1 523 ? 9.593 8.716 -9.091 1.00 93.44 523 SER A O 1
ATOM 4136 N N . SER A 1 524 ? 10.588 7.622 -7.384 1.00 93.25 524 SER A N 1
ATOM 4137 C CA . SER A 1 524 ? 11.609 6.936 -8.192 1.00 93.25 524 SER A CA 1
ATOM 4138 C C . SER A 1 524 ? 10.989 6.062 -9.285 1.00 93.25 524 SER A C 1
ATOM 4140 O O . SER A 1 524 ? 11.489 6.028 -10.402 1.00 93.25 524 SER A O 1
ATOM 4142 N N . VAL A 1 525 ? 9.828 5.453 -9.015 1.00 92.69 525 VAL A N 1
ATOM 4143 C CA . VAL A 1 525 ? 9.027 4.716 -10.006 1.00 92.69 525 VAL A CA 1
ATOM 4144 C C . VAL A 1 525 ? 8.684 5.577 -11.215 1.00 92.69 525 VAL A C 1
ATOM 4146 O O . VAL A 1 525 ? 8.842 5.137 -12.348 1.00 92.69 525 VAL A O 1
ATOM 4149 N N . VAL A 1 526 ? 8.151 6.780 -10.987 1.00 93.25 526 VAL A N 1
ATOM 4150 C CA . VAL A 1 526 ? 7.710 7.640 -12.089 1.00 93.25 526 VAL A CA 1
ATOM 4151 C C . VAL A 1 526 ? 8.911 8.122 -12.883 1.00 93.25 526 VAL A C 1
ATOM 4153 O O . VAL A 1 526 ? 8.864 8.077 -14.104 1.00 93.25 526 VAL A O 1
ATOM 4156 N N . ILE A 1 527 ? 9.981 8.523 -12.201 1.00 93.94 527 ILE A N 1
ATOM 4157 C CA . ILE A 1 527 ? 11.215 8.970 -12.849 1.00 93.94 527 ILE A CA 1
ATOM 4158 C C . ILE A 1 527 ? 11.812 7.837 -13.683 1.00 93.94 527 ILE A C 1
ATOM 4160 O O . ILE A 1 527 ? 12.071 8.033 -14.863 1.00 93.94 527 ILE A O 1
ATOM 4164 N N . LEU A 1 528 ? 11.918 6.625 -13.137 1.00 92.94 528 LEU A N 1
ATOM 4165 C CA . LEU A 1 528 ? 12.432 5.473 -13.875 1.00 92.94 528 LEU A CA 1
ATOM 4166 C C . LEU A 1 528 ? 11.614 5.173 -15.143 1.00 92.94 528 LEU A C 1
ATOM 4168 O O . LEU A 1 528 ? 12.182 4.875 -16.188 1.00 92.94 528 LEU A O 1
ATOM 4172 N N . GLN A 1 529 ? 10.284 5.303 -15.088 1.00 92.12 529 GLN A N 1
ATOM 4173 C CA . GLN A 1 529 ? 9.419 5.127 -16.264 1.00 92.12 529 GLN A CA 1
ATOM 4174 C C . GLN A 1 529 ? 9.640 6.189 -17.354 1.00 92.12 529 GLN A C 1
ATOM 4176 O O . GLN A 1 529 ? 9.384 5.922 -18.529 1.00 92.12 529 GLN A O 1
ATOM 4181 N N . GLU A 1 530 ? 10.040 7.400 -16.966 1.00 92.06 530 GLU A N 1
ATOM 4182 C CA . GLU A 1 530 ? 10.337 8.509 -17.881 1.00 92.06 530 GLU A CA 1
ATOM 4183 C C . GLU A 1 530 ? 11.751 8.393 -18.466 1.00 92.06 530 GLU A C 1
ATOM 4185 O O . GLU A 1 530 ? 11.971 8.665 -19.646 1.00 92.06 530 GLU A O 1
ATOM 4190 N N . LEU A 1 531 ? 12.709 7.943 -17.657 1.00 91.25 531 LEU A N 1
ATOM 4191 C CA . LEU A 1 531 ? 14.094 7.754 -18.076 1.00 91.25 531 LEU A CA 1
ATOM 4192 C C . LEU A 1 531 ? 14.250 6.531 -18.987 1.00 91.25 531 LEU A C 1
ATOM 4194 O O . LEU A 1 531 ? 14.847 6.650 -20.061 1.00 91.25 531 LEU A O 1
ATOM 4198 N N . GLY A 1 532 ? 13.621 5.414 -18.618 1.00 88.94 532 GLY A N 1
ATOM 4199 C CA . GLY A 1 532 ? 13.554 4.184 -19.406 1.00 88.94 532 GLY A CA 1
ATOM 4200 C C . GLY A 1 532 ? 14.636 3.148 -19.115 1.00 88.94 532 GLY A C 1
ATOM 4201 O O . GLY A 1 532 ? 14.527 2.043 -19.629 1.00 88.94 532 GLY A O 1
ATOM 4202 N N . SER A 1 533 ? 15.623 3.471 -18.281 1.00 87.81 533 SER A N 1
ATOM 4203 C CA . SER A 1 533 ? 16.712 2.573 -17.883 1.00 87.81 533 SER A CA 1
ATOM 4204 C C . SER A 1 533 ? 17.278 2.971 -16.518 1.00 87.81 533 SER A C 1
ATOM 4206 O O . SER A 1 533 ? 17.172 4.134 -16.114 1.00 87.81 533 SER A O 1
ATOM 4208 N N . LEU A 1 534 ? 17.905 2.016 -15.823 1.00 86.88 534 LEU A N 1
ATOM 4209 C CA . LEU A 1 534 ? 18.749 2.275 -14.644 1.00 86.88 534 LEU A CA 1
ATOM 4210 C C . LEU A 1 534 ? 20.186 2.699 -15.016 1.00 86.88 534 LEU A C 1
ATOM 4212 O O . LEU A 1 534 ? 21.012 2.947 -14.136 1.00 86.88 534 LEU A O 1
ATOM 4216 N N . ASP A 1 535 ? 20.477 2.821 -16.311 1.00 83.25 535 ASP A N 1
ATOM 4217 C CA . ASP A 1 535 ? 21.775 3.261 -16.822 1.00 83.25 535 ASP A CA 1
ATOM 4218 C C . ASP A 1 535 ? 22.120 4.690 -16.381 1.00 83.25 535 ASP A C 1
ATOM 4220 O O . ASP A 1 535 ? 21.266 5.578 -16.276 1.00 83.25 535 ASP A O 1
ATOM 4224 N N . GLY A 1 536 ? 23.402 4.925 -16.129 1.00 78.19 536 GLY A N 1
ATOM 4225 C CA . GLY A 1 536 ? 23.945 6.157 -15.575 1.00 78.19 536 GLY A CA 1
ATOM 4226 C C . GLY A 1 536 ? 24.292 6.035 -14.096 1.00 78.19 536 GLY A C 1
ATOM 4227 O O . GLY A 1 536 ? 25.201 6.726 -13.647 1.00 78.19 536 GLY A O 1
ATOM 4228 N N . MET A 1 537 ? 23.640 5.150 -13.331 1.00 81.25 537 MET A N 1
ATOM 4229 C CA . MET A 1 537 ? 23.916 5.008 -11.890 1.00 81.25 537 MET A CA 1
ATOM 4230 C C . MET A 1 537 ? 25.367 4.597 -11.593 1.00 81.25 537 MET A C 1
ATOM 4232 O O . MET A 1 537 ? 25.918 5.005 -10.575 1.00 81.25 537 MET A O 1
ATOM 4236 N N . GLU A 1 538 ? 26.038 3.914 -12.523 1.00 76.38 538 GLU A N 1
ATOM 4237 C CA . GLU A 1 538 ? 27.465 3.572 -12.449 1.00 76.38 538 GLU A CA 1
ATOM 4238 C C . GLU A 1 538 ? 28.403 4.782 -12.273 1.00 76.38 538 GLU A C 1
ATOM 4240 O O . GLU A 1 538 ? 29.522 4.652 -11.769 1.00 76.38 538 GLU A O 1
ATOM 4245 N N . LEU A 1 539 ? 27.947 5.981 -12.650 1.00 74.25 539 LEU A N 1
ATOM 4246 C CA . LEU A 1 539 ? 28.705 7.225 -12.527 1.00 74.25 539 LEU A CA 1
ATOM 4247 C C . LEU A 1 539 ? 28.804 7.726 -11.080 1.00 74.25 539 LEU A C 1
ATOM 4249 O O . LEU A 1 539 ? 29.655 8.564 -10.794 1.00 74.25 539 LEU A O 1
ATOM 4253 N N . ASN A 1 540 ? 27.967 7.227 -10.165 1.00 70.06 540 ASN A N 1
ATOM 4254 C CA . ASN A 1 540 ? 28.070 7.532 -8.735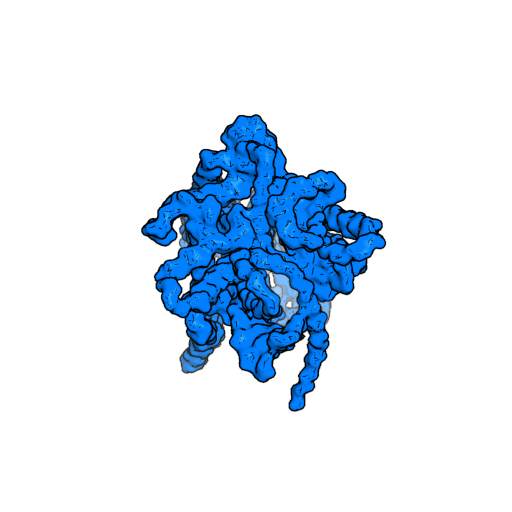 1.00 70.06 540 ASN A CA 1
ATOM 4255 C C . ASN A 1 540 ? 29.368 6.960 -8.135 1.00 70.06 540 ASN A C 1
ATOM 4257 O O . ASN A 1 540 ? 29.982 7.569 -7.260 1.00 70.06 540 ASN A O 1
ATOM 4261 N N . ASN A 1 541 ? 29.833 5.830 -8.679 1.00 66.81 541 ASN A N 1
ATOM 4262 C CA . ASN A 1 541 ? 30.961 5.056 -8.159 1.00 66.81 541 ASN A CA 1
ATOM 4263 C C . ASN A 1 541 ? 32.309 5.459 -8.784 1.00 66.81 541 ASN A C 1
ATOM 4265 O O . ASN A 1 541 ? 33.305 4.755 -8.636 1.00 66.81 541 ASN A O 1
ATOM 4269 N N . THR A 1 542 ? 32.389 6.592 -9.495 1.00 59.97 542 THR A N 1
ATOM 4270 C CA . THR A 1 542 ? 33.647 7.083 -10.100 1.00 59.97 542 THR A CA 1
ATOM 4271 C C . THR A 1 542 ? 34.591 7.757 -9.101 1.00 59.97 542 THR A C 1
ATOM 4273 O O . THR A 1 542 ? 35.604 8.305 -9.514 1.00 59.97 542 THR A O 1
ATOM 4276 N N . ILE A 1 543 ? 34.260 7.763 -7.806 1.00 56.69 543 ILE A N 1
ATOM 4277 C CA . ILE A 1 543 ? 35.120 8.317 -6.745 1.00 56.69 543 ILE A CA 1
ATOM 4278 C C . ILE A 1 543 ? 36.223 7.317 -6.333 1.00 56.69 543 ILE A C 1
ATOM 4280 O O . ILE A 1 543 ? 37.182 7.708 -5.676 1.00 56.69 543 ILE A O 1
ATOM 4284 N N . PHE A 1 544 ? 36.129 6.048 -6.743 1.00 56.41 544 PHE A N 1
ATOM 4285 C CA . PHE A 1 544 ? 37.176 5.053 -6.508 1.00 56.41 544 PHE A CA 1
ATOM 4286 C C . PHE A 1 544 ? 38.277 5.147 -7.574 1.00 56.41 544 PHE A C 1
ATOM 4288 O O . PHE A 1 544 ? 37.969 5.166 -8.768 1.00 56.41 544 PHE A O 1
ATOM 4295 N N . ASP A 1 545 ? 39.534 5.224 -7.119 1.00 57.31 545 ASP A N 1
ATOM 4296 C CA . ASP A 1 545 ? 40.743 5.344 -7.944 1.00 57.31 545 ASP A CA 1
ATOM 4297 C C . ASP A 1 545 ? 40.768 4.303 -9.079 1.00 57.31 545 ASP A C 1
ATOM 4299 O O . ASP A 1 545 ? 40.471 3.125 -8.870 1.00 57.31 545 ASP A O 1
ATOM 4303 N N . GLU A 1 546 ? 41.152 4.741 -10.284 1.00 62.34 546 GLU A N 1
ATOM 4304 C CA . GLU A 1 546 ? 41.204 3.923 -11.512 1.00 62.34 546 GLU A CA 1
ATOM 4305 C C . GLU A 1 546 ? 42.150 2.713 -11.418 1.00 62.34 546 GLU A C 1
ATOM 4307 O O . GLU A 1 546 ? 42.081 1.816 -12.258 1.00 62.34 546 GLU A O 1
ATOM 4312 N N . ASP A 1 547 ? 43.004 2.653 -10.395 1.00 64.69 547 ASP A N 1
ATOM 4313 C CA . ASP A 1 547 ? 44.218 1.852 -10.462 1.00 64.69 547 ASP A CA 1
ATOM 4314 C C . ASP A 1 547 ? 44.143 0.431 -9.877 1.00 64.69 547 ASP A C 1
ATOM 4316 O O . ASP A 1 547 ? 45.100 -0.296 -10.125 1.00 64.69 547 ASP A O 1
ATOM 4320 N N . ASN A 1 548 ? 43.090 -0.040 -9.169 1.00 56.19 548 ASN A N 1
ATOM 4321 C CA . ASN A 1 548 ? 43.126 -1.447 -8.684 1.00 56.19 548 ASN A CA 1
ATOM 4322 C C . ASN A 1 548 ? 41.847 -2.306 -8.532 1.00 56.19 548 ASN A C 1
ATOM 4324 O O . ASN A 1 548 ? 41.994 -3.515 -8.676 1.00 56.19 548 ASN A O 1
ATOM 4328 N N . ASP A 1 549 ? 40.616 -1.814 -8.333 1.00 66.06 549 ASP A N 1
ATOM 4329 C CA . ASP A 1 549 ? 39.508 -2.720 -7.922 1.00 66.06 549 ASP A CA 1
ATOM 4330 C C . ASP A 1 549 ? 38.260 -2.668 -8.827 1.00 66.06 549 ASP A C 1
ATOM 4332 O O . ASP A 1 549 ? 37.146 -2.349 -8.403 1.00 66.06 549 ASP A O 1
ATOM 4336 N N . GLY A 1 550 ? 38.424 -3.029 -10.104 1.00 73.69 550 GLY A N 1
ATOM 4337 C CA . GLY A 1 550 ? 37.312 -3.095 -11.066 1.00 73.69 550 GLY A CA 1
ATOM 4338 C C . GLY A 1 550 ? 36.183 -4.065 -10.674 1.00 73.69 550 GLY A C 1
ATOM 4339 O O . GLY A 1 550 ? 35.031 -3.845 -11.047 1.00 73.69 550 GLY A O 1
ATOM 4340 N N . GLU A 1 551 ? 36.487 -5.110 -9.900 1.00 73.69 551 GLU A N 1
ATOM 4341 C CA . GLU A 1 551 ? 35.499 -6.083 -9.408 1.00 73.69 551 GLU A CA 1
ATOM 4342 C C . GLU A 1 551 ? 34.634 -5.503 -8.280 1.00 73.69 551 GLU A C 1
ATOM 4344 O O . GLU A 1 551 ? 33.409 -5.609 -8.330 1.00 73.69 551 GLU A O 1
ATOM 4349 N N . LEU A 1 552 ? 35.251 -4.795 -7.328 1.00 76.94 552 LEU A N 1
ATOM 4350 C CA . LEU A 1 552 ? 34.544 -4.143 -6.223 1.00 76.94 552 LEU A CA 1
ATOM 4351 C C . LEU A 1 552 ? 33.577 -3.068 -6.743 1.00 76.94 552 LEU A C 1
ATOM 4353 O O . LEU A 1 552 ? 32.433 -2.980 -6.301 1.00 76.94 552 LEU A O 1
ATOM 4357 N N . LYS A 1 553 ? 34.008 -2.299 -7.751 1.00 79.88 553 LYS A N 1
ATOM 4358 C CA . LYS A 1 553 ? 33.175 -1.285 -8.411 1.00 79.88 553 LYS A CA 1
ATOM 4359 C C . LYS A 1 553 ? 31.949 -1.891 -9.101 1.00 79.88 553 LYS A C 1
ATOM 4361 O O . LYS A 1 553 ? 30.858 -1.327 -9.011 1.00 79.88 553 LYS A O 1
ATOM 4366 N N . ALA A 1 554 ? 32.121 -3.027 -9.779 1.00 79.31 554 ALA A N 1
ATOM 4367 C CA . ALA A 1 554 ? 31.022 -3.734 -10.432 1.00 79.31 554 ALA A CA 1
ATOM 4368 C C . ALA A 1 554 ? 30.027 -4.309 -9.410 1.00 79.31 554 ALA A C 1
ATOM 4370 O O . ALA A 1 554 ? 28.818 -4.270 -9.640 1.00 79.31 554 ALA A O 1
ATOM 4371 N N . GLU A 1 555 ? 30.518 -4.797 -8.267 1.00 80.94 555 GLU A N 1
ATOM 4372 C CA . GLU A 1 555 ? 29.664 -5.282 -7.181 1.00 80.94 555 GLU A CA 1
ATOM 4373 C C . GLU A 1 555 ? 28.846 -4.146 -6.547 1.00 80.94 555 GLU A C 1
ATOM 4375 O O . GLU A 1 555 ? 27.647 -4.302 -6.308 1.00 80.94 555 GLU A O 1
ATOM 4380 N N . GLU A 1 556 ? 29.460 -2.984 -6.302 1.00 82.06 556 GLU A N 1
ATOM 4381 C CA . GLU A 1 556 ? 28.751 -1.815 -5.776 1.00 82.06 556 GLU A CA 1
ATOM 4382 C C . GLU A 1 556 ? 27.700 -1.286 -6.756 1.00 82.06 556 GLU A C 1
ATOM 4384 O O . GLU A 1 556 ? 26.572 -1.010 -6.345 1.00 82.06 556 GLU A O 1
ATOM 4389 N N . GLU A 1 557 ? 28.029 -1.200 -8.048 1.00 84.19 557 GLU A N 1
ATOM 4390 C CA . GLU A 1 557 ? 27.079 -0.810 -9.094 1.00 84.19 557 GLU A CA 1
ATOM 4391 C C . GLU A 1 557 ? 25.874 -1.755 -9.125 1.00 84.19 557 GLU A C 1
ATOM 4393 O O . GLU A 1 557 ? 24.721 -1.312 -9.080 1.00 84.19 557 GLU A O 1
ATOM 4398 N N . TRP A 1 558 ? 26.140 -3.063 -9.155 1.00 85.38 558 TRP A N 1
ATOM 4399 C CA . TRP A 1 558 ? 25.099 -4.080 -9.114 1.00 85.38 558 TRP A CA 1
ATOM 4400 C C . TRP A 1 558 ? 24.234 -3.922 -7.860 1.00 85.38 558 TRP A C 1
ATOM 4402 O O . TRP A 1 558 ? 23.007 -3.958 -7.952 1.00 85.38 558 TRP A O 1
ATOM 4412 N N . ARG A 1 559 ? 24.847 -3.675 -6.695 1.00 83.56 559 ARG A N 1
ATOM 4413 C CA . ARG A 1 559 ? 24.140 -3.551 -5.415 1.00 83.56 559 ARG A CA 1
ATOM 4414 C C . ARG A 1 559 ? 23.220 -2.334 -5.393 1.00 83.56 559 ARG A C 1
ATOM 4416 O O . ARG A 1 559 ? 22.101 -2.437 -4.894 1.00 83.56 559 ARG A O 1
ATOM 4423 N N . GLU A 1 560 ? 23.653 -1.198 -5.936 1.00 85.00 560 GLU A N 1
ATOM 4424 C CA . GLU A 1 560 ? 22.834 0.017 -6.016 1.00 85.00 560 GLU A CA 1
ATOM 4425 C C . GLU A 1 560 ? 21.647 -0.153 -6.970 1.00 85.00 560 GLU A C 1
ATOM 4427 O O . GLU A 1 560 ? 20.505 0.123 -6.579 1.00 85.00 560 GLU A O 1
ATOM 4432 N N . LYS A 1 561 ? 21.891 -0.686 -8.175 1.00 88.69 561 LYS A N 1
ATOM 4433 C CA . LYS A 1 561 ? 20.841 -0.976 -9.166 1.00 88.69 561 LYS A CA 1
ATOM 4434 C C . LYS A 1 561 ? 19.849 -2.016 -8.644 1.00 88.69 561 LYS A C 1
ATOM 4436 O O . LYS A 1 561 ? 18.634 -1.814 -8.728 1.00 88.69 561 LYS A O 1
ATOM 4441 N N . HIS A 1 562 ? 20.345 -3.080 -8.012 1.00 86.62 562 HIS A N 1
ATOM 4442 C CA . HIS A 1 562 ? 19.526 -4.116 -7.391 1.00 86.62 562 HIS A CA 1
ATOM 4443 C C . HIS A 1 562 ? 18.645 -3.554 -6.271 1.00 86.62 562 HIS A C 1
ATOM 4445 O O . HIS A 1 562 ? 17.424 -3.737 -6.286 1.00 86.62 562 HIS A O 1
ATOM 4451 N N . ARG A 1 563 ? 19.247 -2.807 -5.335 1.00 87.06 563 ARG A N 1
ATOM 4452 C CA . ARG A 1 563 ? 18.555 -2.157 -4.214 1.00 87.06 563 ARG A CA 1
ATOM 4453 C C . ARG A 1 563 ? 17.419 -1.271 -4.708 1.00 87.06 563 ARG A C 1
ATOM 4455 O O . ARG A 1 563 ? 16.282 -1.401 -4.250 1.00 87.06 563 ARG A O 1
ATOM 4462 N N . LEU A 1 564 ? 17.716 -0.373 -5.647 1.00 89.25 564 LEU A N 1
ATOM 4463 C CA . LEU A 1 564 ? 16.711 0.526 -6.196 1.00 89.25 564 LEU A CA 1
ATOM 4464 C C . LEU A 1 564 ? 15.629 -0.257 -6.951 1.00 89.25 564 LEU A C 1
ATOM 4466 O O . LEU A 1 564 ? 14.439 -0.002 -6.765 1.00 89.25 564 LEU A O 1
ATOM 4470 N N . GLY A 1 565 ? 16.023 -1.255 -7.742 1.00 88.00 565 GLY A N 1
ATOM 4471 C CA . GLY A 1 565 ? 15.112 -2.141 -8.456 1.00 88.00 565 GLY A CA 1
ATOM 4472 C C . GLY A 1 565 ? 14.144 -2.882 -7.528 1.00 88.00 565 GLY A C 1
ATOM 4473 O O . GLY A 1 565 ? 12.946 -2.943 -7.821 1.00 88.00 565 GLY A O 1
ATOM 4474 N N . GLN A 1 566 ? 14.620 -3.411 -6.398 1.00 85.62 566 GLN A N 1
ATOM 4475 C CA . GLN A 1 566 ? 13.781 -4.057 -5.384 1.00 85.62 566 GLN A CA 1
ATOM 4476 C C . GLN A 1 566 ? 12.806 -3.069 -4.743 1.00 85.62 566 GLN A C 1
ATOM 4478 O O . GLN A 1 566 ? 11.603 -3.321 -4.758 1.00 85.62 566 GLN A O 1
ATOM 4483 N N . ILE A 1 567 ? 13.277 -1.913 -4.265 1.00 87.88 567 ILE A N 1
ATOM 4484 C CA . ILE A 1 567 ? 12.404 -0.899 -3.647 1.00 87.88 567 ILE A CA 1
ATOM 4485 C C . ILE A 1 567 ? 11.313 -0.461 -4.633 1.00 87.88 567 ILE A C 1
ATOM 4487 O O . ILE A 1 567 ? 10.121 -0.490 -4.312 1.00 87.88 567 ILE A O 1
ATOM 4491 N N . ILE A 1 568 ? 11.701 -0.128 -5.867 1.00 88.75 568 ILE A N 1
ATOM 4492 C CA . ILE A 1 568 ? 10.783 0.326 -6.915 1.00 88.75 568 ILE A CA 1
ATOM 4493 C C . ILE A 1 568 ? 9.739 -0.746 -7.246 1.00 88.75 568 ILE A C 1
ATOM 4495 O O . ILE A 1 568 ? 8.556 -0.434 -7.404 1.00 88.75 568 ILE A O 1
ATOM 4499 N N . SER A 1 569 ? 10.156 -2.005 -7.377 1.00 83.25 569 SER A N 1
ATOM 4500 C CA . SER A 1 569 ? 9.277 -3.078 -7.849 1.00 83.25 569 SER A CA 1
ATOM 4501 C C . SER A 1 569 ? 8.432 -3.719 -6.757 1.00 83.25 569 SER A C 1
ATOM 4503 O O . SER A 1 569 ? 7.256 -4.015 -6.984 1.00 83.25 569 SER A O 1
ATOM 4505 N N . GLU A 1 570 ? 8.975 -3.902 -5.561 1.00 82.62 570 GLU A N 1
ATOM 4506 C CA . GLU A 1 570 ? 8.291 -4.614 -4.488 1.00 82.62 570 GLU A CA 1
ATOM 4507 C C . GLU A 1 570 ? 7.478 -3.692 -3.586 1.00 82.62 570 GLU A C 1
ATOM 4509 O O . GLU A 1 570 ? 6.443 -4.128 -3.067 1.00 82.62 570 GLU A O 1
ATOM 4514 N N . ILE A 1 571 ? 7.922 -2.442 -3.413 1.00 86.25 571 ILE A N 1
ATOM 4515 C CA . ILE A 1 571 ? 7.367 -1.511 -2.422 1.00 86.25 571 ILE A CA 1
ATOM 4516 C C . ILE A 1 571 ? 6.670 -0.333 -3.087 1.00 86.25 571 ILE A C 1
ATOM 4518 O O . ILE A 1 571 ? 5.526 -0.013 -2.758 1.00 86.25 571 ILE A O 1
ATOM 4522 N N . SER A 1 572 ? 7.342 0.335 -4.017 1.00 85.38 572 SER A N 1
ATOM 4523 C CA . SER A 1 572 ? 6.799 1.531 -4.662 1.00 85.38 572 SER A CA 1
ATOM 4524 C C . SER A 1 572 ? 5.856 1.203 -5.816 1.00 85.38 572 SER A C 1
ATOM 4526 O O . SER A 1 572 ? 5.092 2.068 -6.266 1.00 85.38 572 SER A O 1
ATOM 4528 N N . SER A 1 573 ? 5.872 -0.043 -6.301 1.00 78.69 573 SER A N 1
ATOM 4529 C CA . SER A 1 573 ? 5.043 -0.445 -7.427 1.00 78.69 573 SER A CA 1
ATOM 4530 C C . SER A 1 573 ? 3.559 -0.325 -7.098 1.00 78.69 573 SER A C 1
ATOM 4532 O O . SER A 1 573 ? 3.063 -0.596 -6.001 1.00 78.69 573 SER A O 1
ATOM 4534 N N . GLY A 1 574 ? 2.800 0.108 -8.101 1.00 74.12 574 GLY A N 1
ATOM 4535 C CA . GLY A 1 574 ? 1.413 0.491 -7.893 1.00 74.12 574 GLY A CA 1
ATOM 4536 C C . GLY A 1 574 ? 0.467 -0.662 -7.556 1.00 74.12 574 GLY A C 1
ATOM 4537 O O . GLY A 1 574 ? -0.676 -0.369 -7.244 1.00 74.12 574 GLY A O 1
ATOM 4538 N N . VAL A 1 575 ? 0.855 -1.940 -7.649 1.00 80.94 575 VAL A N 1
ATOM 4539 C CA . VAL A 1 575 ? -0.102 -3.060 -7.519 1.00 80.94 575 VAL A CA 1
ATOM 4540 C C . VAL A 1 575 ? -0.563 -3.242 -6.081 1.00 80.94 575 VAL A C 1
ATOM 4542 O O . VAL A 1 575 ? -1.758 -3.123 -5.815 1.00 80.94 575 VAL A O 1
ATOM 4545 N N . LYS A 1 576 ? 0.378 -3.465 -5.155 1.00 85.50 576 LYS A N 1
ATOM 4546 C CA . LYS A 1 576 ? 0.079 -3.616 -3.723 1.00 85.50 576 LYS A CA 1
ATOM 4547 C C . LYS A 1 576 ? -0.609 -2.359 -3.185 1.00 85.50 576 LYS A C 1
ATOM 4549 O O . LYS A 1 576 ? -1.647 -2.449 -2.538 1.00 85.50 576 LYS A O 1
ATOM 4554 N N . ARG A 1 577 ? -0.118 -1.179 -3.580 1.00 89.12 577 ARG A N 1
ATOM 4555 C CA . ARG A 1 577 ? -0.754 0.098 -3.234 1.00 89.12 577 ARG A CA 1
ATOM 4556 C C . ARG A 1 577 ? -2.179 0.210 -3.772 1.00 89.12 577 ARG A C 1
ATOM 4558 O O . ARG A 1 577 ? -3.060 0.635 -3.041 1.00 89.12 577 ARG A O 1
ATOM 4565 N N . LYS A 1 578 ? -2.443 -0.167 -5.031 1.00 85.94 578 LYS A N 1
ATOM 4566 C CA . LYS A 1 578 ? -3.803 -0.154 -5.608 1.00 85.94 578 LYS A CA 1
ATOM 4567 C C . LYS A 1 578 ? -4.742 -1.102 -4.877 1.00 85.94 578 LYS A C 1
ATOM 4569 O O . LYS A 1 578 ? -5.894 -0.733 -4.687 1.00 85.94 578 LYS A O 1
ATOM 4574 N N . PHE A 1 579 ? -4.262 -2.277 -4.472 1.00 87.50 579 PHE A N 1
ATOM 4575 C CA . PHE A 1 579 ? -5.040 -3.196 -3.646 1.00 87.50 579 PHE A CA 1
ATOM 4576 C C . PHE A 1 579 ? -5.458 -2.522 -2.332 1.00 87.50 579 PHE A C 1
ATOM 4578 O O . PHE A 1 579 ? -6.652 -2.403 -2.072 1.00 87.50 579 PHE A O 1
ATOM 4585 N N . TRP A 1 580 ? -4.506 -1.974 -1.570 1.00 93.31 580 TRP A N 1
ATOM 4586 C CA . TRP A 1 580 ? -4.806 -1.299 -0.302 1.00 93.31 580 TRP A CA 1
ATOM 4587 C C . TRP A 1 580 ? -5.654 -0.035 -0.473 1.00 93.31 580 TRP A C 1
ATOM 4589 O O . TRP A 1 580 ? -6.588 0.176 0.292 1.00 93.31 580 TRP A O 1
ATOM 4599 N N . MET A 1 581 ? -5.397 0.780 -1.501 1.00 92.19 581 MET A N 1
ATOM 4600 C CA . MET A 1 581 ? -6.258 1.921 -1.837 1.00 92.19 581 MET A CA 1
ATOM 4601 C C . MET A 1 581 ? -7.684 1.465 -2.157 1.00 92.19 581 MET A C 1
ATOM 4603 O O . MET A 1 581 ? -8.629 2.108 -1.727 1.00 92.19 581 MET A O 1
ATOM 4607 N N . SER A 1 582 ? -7.859 0.364 -2.894 1.00 85.69 582 SER A N 1
ATOM 4608 C CA . SER A 1 582 ? -9.188 -0.174 -3.198 1.00 85.69 582 SER A CA 1
ATOM 4609 C C . SER A 1 582 ? -9.893 -0.676 -1.941 1.00 85.69 582 SER A C 1
ATOM 4611 O O . SER A 1 582 ? -11.089 -0.446 -1.792 1.00 85.69 582 SER A O 1
ATOM 4613 N N . LEU A 1 583 ? -9.164 -1.342 -1.043 1.00 86.50 583 LEU A N 1
ATOM 4614 C CA . LEU A 1 583 ? -9.707 -1.850 0.212 1.00 86.50 583 LEU A CA 1
ATOM 4615 C C . LEU A 1 583 ? -10.145 -0.706 1.137 1.00 86.50 583 LEU A C 1
ATOM 4617 O O . LEU A 1 583 ? -11.268 -0.701 1.627 1.00 86.50 583 LEU A O 1
ATOM 4621 N N . TYR A 1 584 ? -9.304 0.309 1.328 1.00 92.75 584 TYR A N 1
ATOM 4622 C CA . TYR A 1 584 ? -9.671 1.476 2.131 1.00 92.75 584 TYR A CA 1
ATOM 4623 C C . TYR A 1 584 ? -10.755 2.331 1.471 1.00 92.75 584 TYR A C 1
ATOM 4625 O O . TYR A 1 584 ? -11.629 2.837 2.167 1.00 92.75 584 TYR A O 1
ATOM 4633 N N . ALA A 1 585 ? -10.763 2.453 0.140 1.00 89.25 585 ALA A N 1
ATOM 4634 C CA . ALA A 1 585 ? -11.858 3.106 -0.573 1.00 89.25 585 ALA A CA 1
ATOM 4635 C C . ALA A 1 585 ? -13.189 2.372 -0.360 1.00 89.25 585 ALA A C 1
ATOM 4637 O O . ALA A 1 585 ? -14.217 3.023 -0.209 1.00 89.25 585 ALA A O 1
ATOM 4638 N N . PHE A 1 586 ? -13.177 1.037 -0.294 1.00 85.50 586 PHE A N 1
ATOM 4639 C CA . PHE A 1 586 ? -14.359 0.250 0.053 1.00 85.50 586 PHE A CA 1
ATOM 4640 C C . PHE A 1 586 ? -14.872 0.582 1.464 1.00 85.50 586 PHE A C 1
ATOM 4642 O O . PHE A 1 586 ? -16.058 0.869 1.610 1.00 85.50 586 PHE A O 1
ATOM 4649 N N . PHE A 1 587 ? -13.996 0.662 2.473 1.00 86.50 587 PHE A N 1
ATOM 4650 C CA . PHE A 1 587 ? -14.393 1.107 3.819 1.00 86.50 587 PHE A CA 1
ATOM 4651 C C . PHE A 1 587 ? -14.918 2.546 3.841 1.00 86.50 587 PHE A C 1
ATOM 4653 O O . PHE A 1 587 ? -15.936 2.807 4.469 1.00 86.50 587 PHE A O 1
ATOM 4660 N N . ILE A 1 588 ? -14.287 3.469 3.108 1.00 89.25 588 ILE A N 1
ATOM 4661 C CA . ILE A 1 588 ? -14.773 4.851 2.961 1.00 89.25 588 ILE A CA 1
ATOM 4662 C C . ILE A 1 588 ? -16.180 4.871 2.359 1.00 89.25 588 ILE A C 1
ATOM 4664 O O . ILE A 1 588 ? -17.021 5.633 2.821 1.00 89.25 588 ILE A O 1
ATOM 4668 N N . VAL A 1 589 ? -16.459 4.044 1.346 1.00 85.50 589 VAL A N 1
ATOM 4669 C CA . VAL A 1 589 ? -17.799 3.944 0.747 1.00 85.50 589 VAL A CA 1
ATOM 4670 C C . VAL A 1 589 ? -18.809 3.397 1.753 1.00 85.50 589 VAL A C 1
ATOM 4672 O O . VAL A 1 58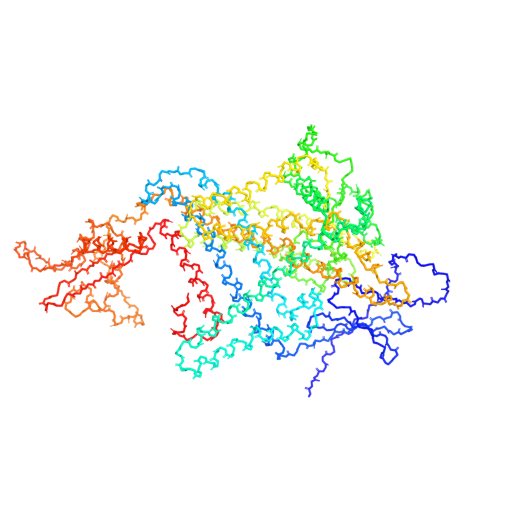9 ? -19.902 3.948 1.843 1.00 85.50 589 VAL A O 1
ATOM 4675 N N . ILE A 1 590 ? -18.447 2.374 2.535 1.00 83.44 590 ILE A N 1
ATOM 4676 C CA . ILE A 1 590 ? -19.306 1.842 3.604 1.00 83.44 590 ILE A CA 1
ATOM 4677 C C . ILE A 1 590 ? -19.597 2.921 4.649 1.00 83.44 590 ILE A C 1
ATOM 4679 O O . ILE A 1 590 ? -20.760 3.192 4.927 1.00 83.44 590 ILE A O 1
ATOM 4683 N N . PHE A 1 591 ? -18.572 3.576 5.196 1.00 87.56 591 PHE A N 1
ATOM 4684 C CA . PHE A 1 591 ? -18.758 4.608 6.217 1.00 87.56 591 PHE A CA 1
ATOM 4685 C C . PHE A 1 591 ? -19.503 5.825 5.679 1.00 87.56 591 PHE A C 1
ATOM 4687 O O . PHE A 1 591 ? -20.333 6.382 6.384 1.00 87.56 591 PHE A O 1
ATOM 4694 N N . CYS A 1 592 ? -19.291 6.190 4.414 1.00 86.50 592 CYS A N 1
ATOM 4695 C CA . CYS A 1 592 ? -20.081 7.214 3.742 1.00 86.50 592 CYS A CA 1
ATOM 4696 C C . CYS A 1 592 ? -21.550 6.792 3.611 1.00 86.50 592 CYS A C 1
ATOM 4698 O O . CYS A 1 592 ? -22.431 7.603 3.867 1.00 86.50 592 CYS A O 1
ATOM 4700 N N . ALA A 1 593 ? -21.840 5.533 3.272 1.00 81.81 593 ALA A N 1
ATOM 4701 C CA . ALA A 1 593 ? -23.211 5.034 3.197 1.00 81.81 593 ALA A CA 1
ATOM 4702 C C . ALA A 1 593 ? -23.898 5.035 4.573 1.00 81.81 593 ALA A C 1
ATOM 4704 O O . ALA A 1 593 ? -25.025 5.512 4.682 1.00 81.81 593 ALA A O 1
ATOM 4705 N N . ILE A 1 594 ? -23.204 4.579 5.623 1.00 83.31 594 ILE A N 1
ATOM 4706 C CA . ILE A 1 594 ? -23.694 4.613 7.011 1.00 83.31 594 ILE A CA 1
ATOM 4707 C C . ILE A 1 594 ? -23.925 6.062 7.456 1.00 83.31 594 ILE A C 1
ATOM 4709 O O . ILE A 1 594 ? -24.994 6.385 7.966 1.00 83.31 594 ILE A O 1
ATOM 4713 N N . PHE A 1 595 ? -22.968 6.954 7.192 1.00 85.00 595 PHE A N 1
ATOM 4714 C CA . PHE A 1 595 ? -23.073 8.381 7.489 1.00 85.00 595 PHE A CA 1
ATOM 4715 C C . PHE A 1 595 ? -24.259 9.035 6.769 1.00 85.00 595 PHE A C 1
ATOM 4717 O O . PHE A 1 595 ? -25.081 9.685 7.403 1.00 85.00 595 PHE A O 1
ATOM 4724 N N . MET A 1 596 ? -24.403 8.827 5.458 1.00 83.12 596 MET A N 1
ATOM 4725 C CA . MET A 1 596 ? -25.520 9.373 4.679 1.00 83.12 596 MET A CA 1
ATOM 4726 C C . MET A 1 596 ? -26.866 8.802 5.132 1.00 83.12 596 MET A C 1
ATOM 4728 O O . MET A 1 596 ? -27.853 9.532 5.150 1.00 83.12 596 MET A O 1
ATOM 4732 N N . SER A 1 597 ? -26.910 7.525 5.522 1.00 79.31 597 SER A N 1
ATOM 4733 C CA . SER A 1 597 ? -28.092 6.906 6.127 1.00 79.31 597 SER A CA 1
ATOM 4734 C C . SER A 1 597 ? -28.439 7.569 7.463 1.00 79.31 597 SER A C 1
ATOM 4736 O O . SER A 1 597 ? -29.593 7.921 7.684 1.00 79.31 597 SER A O 1
ATOM 4738 N N . ALA A 1 598 ? -27.441 7.841 8.311 1.00 79.31 598 ALA A N 1
ATOM 4739 C CA . ALA A 1 598 ? -27.633 8.556 9.573 1.00 79.31 598 ALA A CA 1
ATOM 4740 C C . ALA A 1 598 ? -28.156 9.986 9.353 1.00 79.31 598 ALA A C 1
ATOM 4742 O O . ALA A 1 598 ? -29.084 10.412 10.036 1.00 79.31 598 ALA A O 1
ATOM 4743 N N . VAL A 1 599 ? -27.621 10.698 8.355 1.00 81.19 599 VAL A N 1
ATOM 4744 C CA . VAL A 1 599 ? -28.093 12.037 7.964 1.00 81.19 599 VAL A CA 1
ATOM 4745 C C . VAL A 1 599 ? -29.540 11.986 7.459 1.00 81.19 599 VAL A C 1
ATOM 4747 O O . VAL A 1 599 ? -30.352 12.828 7.828 1.00 81.19 599 VAL A O 1
ATOM 4750 N N . ALA A 1 600 ? -29.862 11.020 6.593 1.00 79.56 600 ALA A N 1
ATOM 4751 C CA . ALA A 1 600 ? -31.154 10.949 5.914 1.00 79.56 600 ALA A CA 1
ATOM 4752 C C . ALA A 1 600 ? -32.291 10.473 6.827 1.00 79.56 600 ALA A C 1
ATOM 4754 O O . ALA A 1 600 ? -33.411 10.967 6.717 1.00 79.56 600 ALA A O 1
ATOM 4755 N N . LEU A 1 601 ? -32.011 9.508 7.704 1.00 77.50 601 LEU A N 1
ATOM 4756 C CA . LEU A 1 601 ? -32.996 8.924 8.611 1.00 77.50 601 LEU A CA 1
ATOM 4757 C C . LEU A 1 601 ? -33.137 9.731 9.916 1.00 77.50 601 LEU A C 1
ATOM 4759 O O . LEU A 1 601 ? -34.186 9.686 10.558 1.00 77.50 601 LEU A O 1
ATOM 4763 N N . GLY A 1 602 ? -32.116 10.511 10.284 1.00 69.12 602 GLY A N 1
ATOM 4764 C CA . GLY A 1 602 ? -32.079 11.284 11.523 1.00 69.12 602 GLY A CA 1
ATOM 4765 C C . GLY A 1 602 ? -31.874 10.413 12.769 1.00 69.12 602 GLY A C 1
ATOM 4766 O O . GLY A 1 602 ? -31.983 9.189 12.735 1.00 69.12 602 GLY A O 1
ATOM 4767 N N . SER A 1 603 ? -31.596 11.052 13.908 1.00 64.75 603 SER A N 1
ATOM 4768 C CA . SER A 1 603 ? -31.302 10.369 15.182 1.00 64.75 603 SER A CA 1
ATOM 4769 C C . SER A 1 603 ? -32.484 9.585 15.771 1.00 64.75 603 SER A C 1
ATOM 4771 O O . SER A 1 603 ? -32.286 8.710 16.612 1.00 64.75 603 SER A O 1
ATOM 4773 N N . ASN A 1 604 ? -33.710 9.864 15.317 1.00 62.19 604 ASN A N 1
ATOM 4774 C CA . ASN A 1 604 ? -34.930 9.219 15.808 1.00 62.19 604 ASN A CA 1
ATOM 4775 C C . ASN A 1 604 ? -35.288 7.918 15.068 1.00 62.19 604 ASN A C 1
ATOM 4777 O O . ASN A 1 604 ? -36.165 7.183 15.526 1.00 62.19 604 ASN A O 1
ATOM 4781 N N . ALA A 1 605 ? -34.647 7.619 13.935 1.00 56.53 605 ALA A N 1
ATOM 4782 C CA . ALA A 1 605 ? -34.930 6.415 13.163 1.00 56.53 605 ALA A CA 1
ATOM 4783 C C . ALA A 1 605 ? -34.316 5.187 13.835 1.00 56.53 605 ALA A C 1
ATOM 4785 O O . ALA A 1 605 ? -33.127 4.946 13.699 1.00 56.53 605 ALA A O 1
ATOM 4786 N N . GLY A 1 606 ? -35.121 4.434 14.579 1.00 57.19 606 GLY A N 1
ATOM 4787 C CA . GLY A 1 606 ? -34.673 3.277 15.364 1.00 57.19 606 GLY A CA 1
ATOM 4788 C C . GLY A 1 606 ? -35.456 3.107 16.665 1.00 57.19 606 GLY A C 1
ATOM 4789 O O . GLY A 1 606 ? -35.480 2.017 17.228 1.00 57.19 606 GLY A O 1
ATOM 4790 N N . LYS A 1 607 ? -36.163 4.157 17.112 1.00 60.06 607 LYS A N 1
ATOM 4791 C CA . LYS A 1 607 ? -37.165 4.028 18.172 1.00 60.06 607 LYS A CA 1
ATOM 4792 C C . LYS A 1 607 ? -38.333 3.191 17.659 1.00 60.06 607 LYS A C 1
ATOM 4794 O O . LYS A 1 607 ? -39.015 3.588 16.712 1.00 60.06 607 LYS A O 1
ATOM 4799 N N . THR A 1 608 ? -38.552 2.035 18.273 1.00 61.19 608 THR A N 1
ATOM 4800 C CA . THR A 1 608 ? -39.725 1.206 17.988 1.00 61.19 608 THR A CA 1
ATOM 4801 C C . THR A 1 608 ? -40.931 1.755 18.746 1.00 61.19 608 THR A C 1
ATOM 4803 O O . THR A 1 608 ? -40.832 2.146 19.909 1.00 61.19 608 THR A O 1
ATOM 4806 N N . ILE A 1 609 ? -42.076 1.831 18.065 1.00 56.78 609 ILE A N 1
ATOM 4807 C CA . ILE A 1 609 ? -43.352 2.247 18.660 1.00 56.78 609 ILE A CA 1
ATOM 4808 C C . ILE A 1 609 ? -43.955 1.011 19.342 1.00 56.78 609 ILE A C 1
ATOM 4810 O O . ILE A 1 609 ? -44.907 0.435 18.834 1.00 56.78 609 ILE A O 1
ATOM 4814 N N . GLY A 1 610 ? -43.344 0.578 20.450 1.00 57.62 610 GLY A N 1
ATOM 4815 C CA . GLY A 1 610 ? -43.750 -0.597 21.231 1.00 57.62 610 GLY A CA 1
ATOM 4816 C C . GLY A 1 610 ? -43.590 -1.943 20.508 1.00 57.62 610 GLY A C 1
ATOM 4817 O O . GLY A 1 610 ? -43.683 -2.042 19.283 1.00 57.62 610 GLY A O 1
ATOM 4818 N N . GLN A 1 611 ? -43.335 -3.005 21.268 1.00 62.75 611 GLN A N 1
ATOM 4819 C CA . GLN A 1 611 ? -43.322 -4.363 20.722 1.00 62.75 611 GLN A CA 1
ATOM 4820 C C . GLN A 1 611 ? -44.738 -4.924 20.558 1.00 62.75 611 GLN A C 1
ATOM 4822 O O . GLN A 1 611 ? -45.543 -4.895 21.491 1.00 62.75 611 GLN A O 1
ATOM 4827 N N . ASP A 1 612 ? -45.028 -5.479 19.379 1.00 61.50 612 ASP A N 1
ATOM 4828 C CA . ASP A 1 612 ? -46.243 -6.262 19.151 1.00 61.50 612 ASP A CA 1
ATOM 4829 C C . ASP A 1 612 ? -45.996 -7.679 19.691 1.00 61.50 612 ASP A C 1
ATOM 4831 O O . ASP A 1 612 ? -45.281 -8.484 19.086 1.00 61.50 612 ASP A O 1
ATOM 4835 N N . MET A 1 613 ? -46.494 -7.951 20.897 1.00 65.69 613 MET A N 1
ATOM 4836 C CA . MET A 1 613 ? -46.351 -9.255 21.540 1.00 65.69 613 MET A CA 1
ATOM 4837 C C . MET A 1 613 ? -47.396 -10.212 20.967 1.00 65.69 613 MET A C 1
ATOM 4839 O O . MET A 1 613 ? -48.587 -9.916 20.970 1.00 65.69 613 MET A O 1
ATOM 4843 N N . SER A 1 614 ? -46.955 -11.363 20.462 1.00 63.00 614 SER A N 1
ATOM 4844 C CA . SER A 1 614 ? -47.859 -12.433 20.039 1.00 63.00 614 SER A CA 1
ATOM 4845 C C . SER A 1 614 ? -48.275 -13.252 21.257 1.00 63.00 614 SER A C 1
ATOM 4847 O O . SER A 1 614 ? -47.425 -13.924 21.840 1.00 63.00 614 SER A O 1
ATOM 4849 N N . ASP A 1 615 ? -49.577 -13.309 21.538 1.00 59.25 615 ASP A N 1
ATOM 4850 C CA . ASP A 1 615 ? -50.165 -14.081 22.647 1.00 59.25 615 ASP A CA 1
ATOM 4851 C C . ASP A 1 615 ? -49.841 -15.593 22.607 1.00 59.25 615 ASP A C 1
ATOM 4853 O O . ASP A 1 615 ? -49.985 -16.286 23.606 1.00 59.25 615 ASP A O 1
ATOM 4857 N N . ASN A 1 616 ? -49.383 -16.122 21.462 1.00 57.97 616 ASN A N 1
ATOM 4858 C CA . ASN A 1 616 ? -49.196 -17.562 21.229 1.00 57.97 616 ASN A CA 1
ATOM 4859 C C . ASN A 1 616 ? -47.738 -17.990 20.956 1.00 57.97 616 ASN A C 1
ATOM 4861 O O . ASN A 1 616 ? -47.517 -19.016 20.308 1.00 57.97 616 ASN A O 1
ATOM 4865 N N . HIS A 1 617 ? -46.726 -17.208 21.352 1.00 55.62 617 HIS A N 1
ATOM 4866 C CA . HIS A 1 617 ? -45.334 -17.606 21.105 1.00 55.62 617 HIS A CA 1
ATOM 4867 C C . HIS A 1 617 ? -44.824 -18.591 22.168 1.00 55.62 617 HIS A C 1
ATOM 4869 O O . HIS A 1 617 ? -44.544 -18.206 23.298 1.00 55.62 617 HIS A O 1
ATOM 4875 N N . GLU A 1 618 ? -44.654 -19.858 21.786 1.00 58.31 618 GLU A N 1
ATOM 4876 C CA . GLU A 1 618 ? -44.065 -20.897 22.635 1.00 58.31 618 GLU A CA 1
ATOM 4877 C C . GLU A 1 618 ? -42.602 -21.140 22.227 1.00 58.31 618 GLU A C 1
ATOM 4879 O O . GLU A 1 618 ? -42.310 -21.559 21.101 1.00 58.31 618 GLU A O 1
ATOM 4884 N N . TYR A 1 619 ? -41.662 -20.871 23.138 1.00 57.16 619 TYR A N 1
ATOM 4885 C CA . TYR A 1 619 ? -40.252 -21.190 22.926 1.00 57.16 619 TYR A CA 1
ATOM 4886 C C . TYR A 1 619 ? -40.015 -22.679 23.199 1.00 57.16 619 TYR A C 1
ATOM 4888 O O . TYR A 1 619 ? -39.760 -23.105 24.323 1.00 57.16 619 TYR A O 1
ATOM 4896 N N . LEU A 1 620 ? -40.082 -23.492 22.146 1.00 54.31 620 LEU A N 1
ATOM 4897 C CA . LEU A 1 620 ? -39.739 -24.913 22.196 1.00 54.31 620 LEU A CA 1
ATOM 4898 C C . LEU A 1 620 ? -38.209 -25.058 22.264 1.00 54.31 620 LEU A C 1
ATOM 4900 O O . LEU A 1 620 ? -37.548 -25.270 21.247 1.00 54.31 620 LEU A O 1
ATOM 4904 N N . GLY A 1 621 ? -37.617 -24.861 23.443 1.00 57.09 621 GLY A N 1
ATOM 4905 C CA . GLY A 1 621 ? -36.168 -24.958 23.628 1.00 57.09 621 GLY A CA 1
ATOM 4906 C C . GLY A 1 621 ? -35.581 -26.259 23.053 1.00 57.09 621 GLY A C 1
ATOM 4907 O O . GLY A 1 621 ? -36.081 -27.353 23.307 1.00 57.09 621 GLY A O 1
ATOM 4908 N N . SER A 1 622 ? -34.497 -26.166 22.273 1.00 52.44 622 SER A N 1
ATOM 4909 C CA . SER A 1 622 ? -33.750 -27.347 21.814 1.00 52.44 622 SER A CA 1
ATOM 4910 C C . SER A 1 622 ? -32.887 -27.870 22.966 1.00 52.44 622 SER A C 1
ATOM 4912 O O . SER A 1 622 ? -31.976 -27.158 23.392 1.00 52.44 622 SER A O 1
ATOM 4914 N N . GLY A 1 623 ? -33.167 -29.082 23.459 1.00 51.09 623 GLY A N 1
ATOM 4915 C CA . GLY A 1 623 ? -32.704 -29.658 24.739 1.00 51.09 623 GLY A CA 1
ATOM 4916 C C . GLY A 1 623 ? -31.204 -29.672 25.098 1.00 51.09 623 GLY A C 1
ATOM 4917 O O . GLY A 1 623 ? -30.878 -30.182 26.161 1.00 51.09 623 GLY A O 1
ATOM 4918 N N . ASP A 1 624 ? -30.306 -29.085 24.300 1.00 52.84 624 ASP A N 1
ATOM 4919 C CA . ASP A 1 624 ? -28.862 -28.980 24.583 1.00 52.84 624 ASP A CA 1
ATOM 4920 C C . ASP A 1 624 ? -28.353 -27.533 24.806 1.00 52.84 624 ASP A C 1
ATOM 4922 O O . ASP A 1 624 ? -27.202 -27.338 25.199 1.00 52.84 624 ASP A O 1
ATOM 4926 N N . LEU A 1 625 ? -29.177 -26.501 24.566 1.00 50.78 625 LEU A N 1
ATOM 4927 C CA . LEU A 1 625 ? -28.797 -25.073 24.664 1.00 50.78 625 LEU A CA 1
ATOM 4928 C C . LEU A 1 625 ? -29.526 -24.309 25.782 1.00 50.78 625 LEU A C 1
ATOM 4930 O O . LEU A 1 625 ? -29.508 -23.079 25.817 1.00 50.78 625 LEU A O 1
ATOM 4934 N N . GLN A 1 626 ? -30.162 -25.017 26.716 1.00 52.12 626 GLN A N 1
ATOM 4935 C CA . GLN A 1 626 ? -30.787 -24.384 27.874 1.00 52.12 626 GLN A CA 1
ATOM 4936 C C . GLN A 1 626 ? -29.703 -23.891 28.845 1.00 52.12 626 GLN A C 1
ATOM 4938 O O . GLN A 1 626 ? -29.069 -24.668 29.559 1.00 52.12 626 GLN A O 1
ATOM 4943 N N . TYR A 1 627 ? -29.477 -22.577 28.877 1.00 51.78 627 TYR A N 1
ATOM 4944 C CA . TYR A 1 627 ? -28.639 -21.921 29.882 1.00 51.78 627 TYR A CA 1
ATOM 4945 C C . TYR A 1 627 ? -29.371 -21.903 31.231 1.00 51.78 627 TYR A C 1
ATOM 4947 O O . TYR A 1 627 ? -29.883 -20.873 31.665 1.00 51.78 627 TYR A O 1
ATOM 4955 N N . SER A 1 628 ? -29.398 -23.045 31.920 1.00 50.50 628 SER A N 1
ATOM 4956 C CA . SER A 1 628 ? -30.100 -23.238 33.199 1.00 50.50 628 SER A CA 1
ATOM 4957 C C . SER A 1 628 ? -29.605 -22.341 34.350 1.00 50.50 628 SER A C 1
ATOM 4959 O O . SER A 1 628 ? -30.151 -22.396 35.448 1.00 50.50 628 SER A O 1
ATOM 4961 N N . SER A 1 629 ? -28.556 -21.538 34.139 1.00 55.47 629 SER A N 1
ATOM 4962 C CA . SER A 1 629 ? -27.960 -20.643 35.137 1.00 55.47 629 SER A CA 1
ATOM 4963 C C . SER A 1 629 ? -28.481 -19.202 35.107 1.00 55.47 629 SER A C 1
ATOM 4965 O O . SER A 1 629 ? -28.167 -18.445 36.022 1.00 55.47 629 SER A O 1
ATOM 4967 N N . CYS A 1 630 ? -29.224 -18.790 34.076 1.00 60.03 630 CYS A N 1
ATOM 4968 C CA . CYS A 1 630 ? -29.697 -17.410 33.941 1.00 60.03 630 CYS A CA 1
ATOM 4969 C C . CYS A 1 630 ? -31.180 -17.333 34.311 1.00 60.03 630 CYS A C 1
ATOM 4971 O O . CYS A 1 630 ? -32.033 -17.550 33.459 1.00 60.03 630 CYS A O 1
ATOM 4973 N N . GLN A 1 631 ? -31.494 -17.034 35.571 1.00 72.12 631 GLN A N 1
ATOM 4974 C CA . GLN A 1 631 ? -32.853 -16.729 36.036 1.00 72.12 631 GLN A CA 1
ATOM 4975 C C . GLN A 1 631 ? -32.873 -15.324 36.644 1.00 72.12 631 GLN A C 1
ATOM 4977 O O . GLN A 1 631 ? -31.899 -14.913 37.282 1.00 72.12 631 GLN A O 1
ATOM 4982 N N . LEU A 1 632 ? -33.974 -14.595 36.454 1.00 70.50 632 LEU A N 1
ATOM 4983 C CA . LEU A 1 632 ? -34.247 -13.306 37.096 1.00 70.50 632 LEU A CA 1
ATOM 4984 C C . LEU A 1 632 ? -34.535 -13.529 38.592 1.00 70.50 632 LEU A C 1
ATOM 4986 O O . LEU A 1 632 ? -35.662 -13.420 39.040 1.00 70.50 632 LEU A O 1
ATOM 4990 N N . GLY A 1 633 ? -33.513 -13.899 39.368 1.00 69.75 633 GLY A N 1
ATOM 4991 C CA . GLY A 1 633 ? -33.595 -14.066 40.824 1.00 69.75 633 GLY A CA 1
ATOM 4992 C C . GLY A 1 633 ? -34.599 -15.119 41.330 1.00 69.75 633 GLY A C 1
ATOM 4993 O O . GLY A 1 633 ? -35.403 -15.681 40.598 1.00 69.75 633 GLY A O 1
ATOM 4994 N N . GLN A 1 634 ? -34.544 -15.420 42.630 1.00 66.06 634 GLN A N 1
ATOM 4995 C CA . GLN A 1 634 ? -35.598 -16.194 43.296 1.00 66.06 634 GLN A CA 1
ATOM 4996 C C . GLN A 1 634 ? -36.683 -15.229 43.787 1.00 66.06 634 GLN A C 1
ATOM 4998 O O . GLN A 1 634 ? -36.361 -14.291 44.515 1.00 66.06 634 GLN A O 1
ATOM 5003 N N . GLY A 1 635 ? -37.946 -15.479 43.425 1.00 66.31 635 GLY A N 1
ATOM 5004 C CA . GLY A 1 635 ? -39.100 -14.696 43.890 1.00 66.31 635 GLY A CA 1
ATOM 5005 C C . GLY A 1 635 ? -39.663 -13.677 42.894 1.00 66.31 635 GLY A C 1
ATOM 5006 O O . GLY A 1 635 ? -40.536 -12.909 43.277 1.00 66.31 635 GLY A O 1
ATOM 5007 N N . ILE A 1 636 ? -39.198 -13.666 41.640 1.00 70.69 636 ILE A N 1
ATOM 5008 C CA . ILE A 1 636 ? -39.823 -12.892 40.557 1.00 70.69 636 ILE A CA 1
ATOM 5009 C C . ILE A 1 636 ? -40.754 -13.818 39.780 1.00 70.69 636 ILE A C 1
ATOM 5011 O O . ILE A 1 636 ? -40.328 -14.867 39.289 1.00 70.69 636 ILE A O 1
ATOM 5015 N N . VAL A 1 637 ? -42.028 -13.437 39.683 1.00 68.75 637 VAL A N 1
ATOM 5016 C CA . VAL A 1 637 ? -43.008 -14.143 38.855 1.00 68.75 637 VAL A CA 1
ATOM 5017 C C . VAL A 1 637 ? -42.687 -13.828 37.396 1.00 68.75 637 VAL A C 1
ATOM 5019 O O . VAL A 1 637 ? -42.734 -12.675 36.975 1.00 68.75 637 VAL A O 1
ATOM 5022 N N . THR A 1 638 ? -42.292 -14.852 36.644 1.00 70.94 638 THR A N 1
ATOM 5023 C CA . THR A 1 638 ? -42.027 -14.752 35.204 1.00 70.94 638 THR A CA 1
ATOM 5024 C C . THR A 1 638 ? -43.160 -15.442 34.444 1.00 70.94 638 THR A C 1
ATOM 5026 O O . THR A 1 638 ? -43.604 -16.506 34.887 1.00 70.94 638 THR A O 1
ATOM 5029 N N . PRO A 1 639 ? -43.634 -14.883 33.315 1.00 64.56 639 PRO A N 1
ATOM 5030 C CA . PRO A 1 639 ? -44.809 -15.405 32.602 1.00 64.56 639 PRO A CA 1
ATOM 5031 C C . PRO A 1 639 ? -44.610 -16.828 32.071 1.00 64.56 639 PRO A C 1
ATOM 5033 O O . PRO A 1 639 ? -45.554 -17.591 31.917 1.00 64.56 639 PRO A O 1
ATOM 5036 N N . ALA A 1 640 ? -43.363 -17.196 31.775 1.00 61.00 640 ALA A N 1
ATOM 5037 C CA . ALA A 1 640 ? -43.051 -18.381 30.988 1.00 61.00 640 ALA A CA 1
ATOM 5038 C C . ALA A 1 640 ? -42.514 -19.571 31.816 1.00 61.00 640 ALA A C 1
ATOM 5040 O O . ALA A 1 640 ? -42.095 -20.580 31.243 1.00 61.00 640 ALA A O 1
ATOM 5041 N N . GLY A 1 641 ? -42.541 -19.489 33.152 1.00 63.88 641 GLY A N 1
ATOM 5042 C CA . GLY A 1 641 ? -41.972 -20.505 34.044 1.00 63.88 641 GLY A CA 1
ATOM 5043 C C . GLY A 1 641 ? -40.436 -20.596 33.979 1.00 63.88 641 GLY A C 1
ATOM 5044 O O . GLY A 1 641 ? -39.775 -19.980 33.146 1.00 63.88 641 GLY A O 1
ATOM 5045 N N . LEU A 1 642 ? -39.837 -21.397 34.871 1.00 60.59 642 LEU A N 1
ATOM 5046 C CA . LEU A 1 642 ? -38.371 -21.512 35.028 1.00 60.59 642 LEU A CA 1
ATOM 5047 C C . LEU A 1 642 ? -37.630 -22.000 33.767 1.00 60.59 642 LEU A C 1
ATOM 5049 O O . LEU A 1 642 ? -36.420 -21.802 33.666 1.00 60.59 642 LEU A O 1
ATOM 5053 N N . GLU A 1 643 ? -38.328 -22.644 32.829 1.00 60.06 643 GLU A N 1
ATOM 5054 C CA . GLU A 1 643 ? -37.746 -23.232 31.613 1.00 60.06 643 GLU A CA 1
ATOM 5055 C C . GLU A 1 643 ? -37.518 -22.207 30.485 1.00 60.06 643 GLU A C 1
ATOM 5057 O O . GLU A 1 643 ? -36.739 -22.474 29.570 1.00 60.06 643 GLU A O 1
ATOM 5062 N N . ASN A 1 644 ? -38.111 -21.010 30.582 1.00 66.31 644 ASN A N 1
ATOM 5063 C CA . ASN A 1 644 ? -38.102 -19.989 29.527 1.00 66.31 644 ASN A CA 1
ATOM 5064 C C . ASN A 1 644 ? -37.424 -18.671 29.930 1.00 66.31 644 ASN A C 1
ATOM 5066 O O . ASN A 1 644 ? -37.595 -17.654 29.260 1.00 66.31 644 ASN A O 1
ATOM 5070 N N . SER A 1 645 ? -36.598 -18.671 30.975 1.00 71.69 645 SER A N 1
ATOM 5071 C CA . SER A 1 645 ? -35.934 -17.459 31.484 1.00 71.69 645 SER A CA 1
ATOM 5072 C C . SER A 1 645 ? -35.096 -16.700 30.439 1.00 71.69 645 SER A C 1
ATOM 5074 O O . SER A 1 645 ? -34.882 -15.495 30.557 1.00 71.69 645 SER A O 1
ATOM 5076 N N . LEU A 1 646 ? -34.631 -17.375 29.382 1.00 73.19 646 LEU A N 1
ATOM 5077 C CA . LEU A 1 646 ? -33.915 -16.754 28.263 1.00 73.19 646 LEU A CA 1
ATOM 5078 C C . LEU A 1 646 ? -34.811 -15.816 27.433 1.00 73.19 646 LEU A C 1
ATOM 5080 O O . LEU A 1 646 ? -34.327 -14.821 26.888 1.00 73.19 646 LEU A O 1
ATOM 5084 N N . VAL A 1 647 ? -36.109 -16.116 27.357 1.00 77.06 647 VAL A N 1
ATOM 5085 C CA . VAL A 1 647 ? -37.106 -15.272 26.690 1.00 77.06 647 VAL A CA 1
ATOM 5086 C C . VAL A 1 647 ? -37.261 -13.957 27.450 1.00 77.06 647 VAL A C 1
ATOM 5088 O O . VAL A 1 647 ? -37.234 -12.906 26.819 1.00 77.06 647 VAL A O 1
ATOM 5091 N N . ASP A 1 648 ? -37.279 -13.989 28.786 1.00 81.12 648 ASP A N 1
ATOM 5092 C CA . ASP A 1 648 ? -37.343 -12.772 29.606 1.00 81.12 648 ASP A CA 1
ATOM 5093 C C . ASP A 1 648 ? -36.116 -11.876 29.400 1.00 81.12 648 ASP A C 1
ATOM 5095 O O . ASP A 1 648 ? -36.250 -10.667 29.233 1.00 81.12 648 ASP A O 1
ATOM 5099 N N . PHE A 1 649 ? -34.905 -12.446 29.343 1.00 83.31 649 PHE A N 1
ATOM 5100 C CA . PHE A 1 649 ? -33.701 -11.663 29.029 1.00 83.31 649 PHE A CA 1
ATOM 5101 C C . PHE A 1 649 ? -33.724 -11.099 27.606 1.00 83.31 649 PHE A C 1
ATOM 5103 O O . PHE A 1 649 ? -33.258 -9.983 27.388 1.00 83.31 649 PHE A O 1
ATOM 5110 N N . THR A 1 650 ? -34.277 -11.840 26.645 1.00 81.94 650 THR A N 1
ATOM 5111 C CA . THR A 1 650 ? -34.427 -11.366 25.262 1.00 81.94 650 THR A CA 1
ATOM 5112 C C . THR A 1 650 ? -35.430 -10.216 25.188 1.00 81.94 650 THR A C 1
ATOM 5114 O O . THR A 1 650 ? -35.164 -9.206 24.538 1.00 81.94 650 THR A O 1
ATOM 5117 N N . PHE A 1 651 ? -36.551 -10.329 25.903 1.00 86.31 651 PHE A N 1
ATOM 5118 C CA . PHE A 1 651 ? -37.533 -9.261 26.056 1.00 86.31 651 PHE A CA 1
ATOM 5119 C C . PHE A 1 651 ? -36.911 -8.024 26.718 1.00 86.31 651 PHE A C 1
ATOM 5121 O O . PHE A 1 651 ? -36.976 -6.931 26.165 1.00 86.31 651 PHE A O 1
ATOM 5128 N N . LEU A 1 652 ? -36.209 -8.183 27.842 1.00 88.69 652 LEU A N 1
ATOM 5129 C CA . LEU A 1 652 ? -35.549 -7.069 28.529 1.00 88.69 652 LEU A CA 1
ATOM 5130 C C . LEU A 1 652 ? -34.457 -6.413 27.669 1.00 88.69 652 LEU A C 1
ATOM 5132 O O . LEU A 1 652 ? -34.316 -5.190 27.697 1.00 88.69 652 LEU A O 1
ATOM 5136 N N . ALA A 1 653 ? -33.706 -7.182 26.873 1.00 87.31 653 ALA A N 1
ATOM 5137 C CA . ALA A 1 653 ? -32.745 -6.641 25.905 1.00 87.31 653 ALA A CA 1
ATOM 5138 C C . ALA A 1 653 ? -33.438 -5.801 24.820 1.00 87.31 653 ALA A C 1
ATOM 5140 O O . ALA A 1 653 ? -32.959 -4.735 24.439 1.00 87.31 653 ALA A O 1
ATOM 5141 N N . ASN A 1 654 ? -34.601 -6.252 24.363 1.00 85.38 654 ASN A N 1
ATOM 5142 C CA . ASN A 1 654 ? -35.432 -5.546 23.400 1.00 85.38 654 ASN A CA 1
ATOM 5143 C C . ASN A 1 654 ? -36.055 -4.257 23.962 1.00 85.38 654 ASN A C 1
ATOM 5145 O O . ASN A 1 654 ? -36.102 -3.247 23.260 1.00 85.38 654 ASN A O 1
ATOM 5149 N N . VAL A 1 655 ? -36.467 -4.255 25.233 1.00 89.06 655 VAL A N 1
ATOM 5150 C CA . VAL A 1 655 ? -37.004 -3.069 25.925 1.00 89.06 655 VAL A CA 1
ATOM 5151 C C . VAL A 1 655 ? -36.017 -1.893 25.886 1.00 89.06 655 VAL A C 1
ATOM 5153 O O . VAL A 1 655 ? -36.434 -0.734 25.872 1.00 89.06 655 VAL A O 1
ATOM 5156 N N . ALA A 1 656 ? -34.708 -2.142 25.767 1.00 88.12 656 ALA A N 1
ATOM 5157 C CA . ALA A 1 656 ? -33.707 -1.085 25.596 1.00 88.12 656 ALA A CA 1
ATOM 5158 C C . ALA A 1 656 ? -33.921 -0.206 24.343 1.00 88.12 656 ALA A C 1
ATOM 5160 O O . ALA A 1 656 ? -33.428 0.922 24.295 1.00 88.12 656 ALA A O 1
ATOM 5161 N N . TYR A 1 657 ? -34.652 -0.700 23.337 1.00 85.50 657 TYR A N 1
ATOM 5162 C CA . TYR A 1 657 ? -34.928 -0.011 22.069 1.00 85.50 657 TYR A CA 1
ATOM 5163 C C . TYR A 1 657 ? -36.250 0.773 22.056 1.00 85.50 657 TYR A C 1
ATOM 5165 O O . TYR A 1 657 ? -36.502 1.540 21.121 1.00 85.50 657 TYR A O 1
ATOM 5173 N N . GLU A 1 658 ? -37.099 0.587 23.065 1.00 86.81 658 GLU A N 1
ATOM 5174 C CA . GLU A 1 658 ? -38.399 1.252 23.153 1.00 86.81 658 GLU A CA 1
ATOM 5175 C C . GLU A 1 658 ? -38.270 2.710 23.617 1.00 86.81 658 GLU A C 1
ATOM 5177 O O . GLU A 1 658 ? -37.315 3.090 24.299 1.00 86.81 658 GLU A O 1
ATOM 5182 N N . ASP A 1 659 ? -39.260 3.544 23.298 1.00 82.69 659 ASP A N 1
ATOM 5183 C CA . ASP A 1 659 ? -39.371 4.868 23.915 1.00 82.69 659 ASP A CA 1
ATOM 5184 C C . ASP A 1 659 ? -39.743 4.724 25.409 1.00 82.69 659 ASP A C 1
ATOM 5186 O O . ASP A 1 659 ? -40.465 3.781 25.761 1.00 82.69 659 ASP A O 1
ATOM 5190 N N . PRO A 1 660 ? -39.288 5.620 26.307 1.00 80.88 660 PRO A N 1
ATOM 5191 C CA . PRO A 1 660 ? -39.635 5.548 27.730 1.00 80.88 660 PRO A CA 1
ATOM 5192 C C . PRO A 1 660 ? -41.147 5.434 27.972 1.00 80.88 660 PRO A C 1
ATOM 5194 O O . PRO A 1 660 ? -41.584 4.628 28.785 1.00 80.88 660 PRO A O 1
ATOM 5197 N N . ASN A 1 661 ? -41.965 6.130 27.172 1.00 82.38 661 ASN A N 1
ATOM 5198 C CA . ASN A 1 661 ? -43.424 6.095 27.319 1.00 82.38 661 ASN A CA 1
ATOM 5199 C C . ASN A 1 661 ? -44.051 4.735 26.958 1.00 82.38 661 ASN A C 1
ATOM 5201 O O . ASN A 1 661 ? -45.095 4.376 27.494 1.00 82.38 661 ASN A O 1
ATOM 5205 N N . SER A 1 662 ? -43.448 3.978 26.034 1.00 84.94 662 SER A N 1
ATOM 5206 C CA . SER A 1 662 ? -43.917 2.630 25.672 1.00 84.94 662 SER A CA 1
ATOM 5207 C C . SER A 1 662 ? -43.373 1.548 26.600 1.00 84.94 662 SER A C 1
ATOM 5209 O O . SER A 1 662 ? -43.993 0.499 26.737 1.00 84.94 662 SER A O 1
ATOM 5211 N N . THR A 1 663 ? -42.249 1.822 27.261 1.00 87.50 663 THR A N 1
ATOM 5212 C CA . THR A 1 663 ? -41.517 0.842 28.074 1.00 87.50 663 THR A CA 1
ATOM 5213 C C . THR A 1 663 ? -42.340 0.361 29.251 1.00 87.50 663 THR A C 1
ATOM 5215 O O . THR A 1 663 ? -42.477 -0.837 29.467 1.00 87.50 663 THR A O 1
ATOM 5218 N N . GLU A 1 664 ? -42.955 1.290 29.978 1.00 85.44 664 GLU A N 1
ATOM 5219 C CA . GLU A 1 664 ? -43.795 0.958 31.128 1.00 85.44 664 GLU A CA 1
ATOM 5220 C C . GLU A 1 664 ? -45.014 0.114 30.717 1.00 85.44 664 GLU A C 1
ATOM 5222 O O . GLU A 1 664 ? -45.387 -0.839 31.404 1.00 85.44 664 GLU A O 1
ATOM 5227 N N . VAL A 1 665 ? -45.587 0.395 29.540 1.00 84.44 665 VAL A N 1
ATOM 5228 C CA . VAL A 1 665 ? -46.702 -0.377 28.972 1.00 84.44 665 VAL A CA 1
ATOM 5229 C C . VAL A 1 665 ? -46.256 -1.792 28.597 1.00 84.44 665 VAL A C 1
ATOM 5231 O O . VAL A 1 665 ? -46.958 -2.751 28.917 1.00 84.44 665 VAL A O 1
ATOM 5234 N N . SER A 1 666 ? -45.104 -1.941 27.941 1.00 87.06 666 SER A N 1
ATOM 5235 C CA . SER A 1 666 ? -44.550 -3.244 27.560 1.00 87.06 666 SER A CA 1
ATOM 5236 C C . SER A 1 666 ? -44.145 -4.072 28.783 1.00 87.06 666 SER A C 1
ATOM 5238 O O . SER A 1 666 ? -44.492 -5.247 28.863 1.00 87.06 666 SER A O 1
ATOM 5240 N N . LEU A 1 667 ? -43.484 -3.469 29.775 1.00 88.19 667 LEU A N 1
ATOM 5241 C CA . LEU A 1 667 ? -43.126 -4.135 31.033 1.00 88.19 667 LEU A CA 1
ATOM 5242 C C . LEU A 1 667 ? -44.371 -4.610 31.787 1.00 88.19 667 LEU A C 1
ATOM 5244 O O . LEU A 1 667 ? -44.406 -5.746 32.259 1.00 88.19 667 LEU A O 1
ATOM 5248 N N . GLY A 1 668 ? -45.406 -3.766 31.850 1.00 84.31 668 GLY A N 1
ATOM 5249 C CA . GLY A 1 668 ? -46.689 -4.116 32.447 1.00 84.31 668 GLY A CA 1
ATOM 5250 C C . GLY A 1 668 ? -47.368 -5.273 31.718 1.00 84.31 668 GLY A C 1
ATOM 5251 O O . GLY A 1 668 ? -47.801 -6.219 32.362 1.00 84.31 668 GLY A O 1
ATOM 5252 N N . LYS A 1 669 ? -47.419 -5.242 30.382 1.00 82.62 669 LYS A N 1
ATOM 5253 C CA . LYS A 1 669 ? -48.008 -6.329 29.587 1.00 82.62 669 LYS A CA 1
ATOM 5254 C C . LYS A 1 669 ? -47.256 -7.648 29.737 1.00 82.62 669 LYS A C 1
ATOM 5256 O O . LYS A 1 669 ? -47.910 -8.667 29.884 1.00 82.62 669 LYS A O 1
ATOM 5261 N N . TRP A 1 670 ? -45.922 -7.639 29.707 1.00 84.56 670 TRP A N 1
ATOM 5262 C CA . TRP A 1 670 ? -45.133 -8.869 29.804 1.00 84.56 670 TRP A CA 1
ATOM 5263 C C . TRP A 1 670 ? -45.220 -9.468 31.207 1.00 84.56 670 TRP A C 1
ATOM 5265 O O . TRP A 1 670 ? -45.637 -10.606 31.356 1.00 84.56 670 TRP A O 1
ATOM 5275 N N . PHE A 1 671 ? -44.897 -8.702 32.254 1.00 82.62 671 PHE A N 1
ATOM 5276 C CA . PHE A 1 671 ? -44.773 -9.235 33.616 1.00 82.62 671 PHE A CA 1
ATOM 5277 C C . PHE A 1 671 ? -46.079 -9.243 34.434 1.00 82.62 671 PHE A C 1
ATOM 5279 O O . PHE A 1 671 ? -46.073 -9.769 35.544 1.00 82.62 671 PHE A O 1
ATOM 5286 N N . ARG A 1 672 ? -47.191 -8.682 33.925 1.00 74.50 672 ARG A N 1
ATOM 5287 C CA . ARG A 1 672 ? -48.510 -8.681 34.602 1.00 74.50 672 ARG A CA 1
ATOM 5288 C C . ARG A 1 672 ? -49.629 -9.368 33.796 1.00 74.50 672 ARG A C 1
ATOM 5290 O O . ARG A 1 672 ? -50.798 -9.127 34.075 1.00 74.50 672 ARG A O 1
ATOM 5297 N N . ALA A 1 673 ? -49.294 -10.190 32.795 1.00 63.09 673 ALA A N 1
ATOM 5298 C CA . ALA A 1 673 ? -50.264 -10.763 31.847 1.00 63.09 673 ALA A CA 1
ATOM 5299 C C . ALA A 1 673 ? -51.328 -11.695 32.469 1.00 63.09 673 ALA A C 1
ATOM 5301 O O . ALA A 1 673 ? -52.421 -11.797 31.921 1.00 63.09 673 ALA A O 1
ATOM 5302 N N . ASP A 1 674 ? -51.020 -12.360 33.589 1.00 57.47 674 ASP A N 1
ATOM 5303 C CA . ASP A 1 674 ? -51.831 -13.470 34.123 1.00 57.47 674 ASP A CA 1
ATOM 5304 C C . ASP A 1 674 ? -52.800 -13.096 35.253 1.00 57.47 674 ASP A C 1
ATOM 5306 O O . ASP A 1 674 ? -53.594 -13.935 35.686 1.00 57.47 674 ASP A O 1
ATOM 5310 N N . GLU A 1 675 ? -52.787 -11.856 35.744 1.00 55.53 675 GLU A N 1
ATOM 5311 C CA . GLU A 1 675 ? -53.793 -11.455 36.721 1.00 55.53 675 GLU A CA 1
ATOM 5312 C C . GLU A 1 675 ? -55.041 -10.929 36.007 1.00 55.53 675 GLU A C 1
ATOM 5314 O O . GLU A 1 675 ? -55.071 -9.837 35.440 1.00 55.53 675 GLU A O 1
ATOM 5319 N N . ASP A 1 676 ? -56.106 -11.722 36.099 1.00 52.62 676 ASP A N 1
ATOM 5320 C CA . ASP A 1 676 ? -57.504 -11.351 35.877 1.00 52.62 676 ASP A CA 1
ATOM 5321 C C . ASP A 1 676 ? -57.908 -10.298 36.945 1.00 52.62 676 ASP A C 1
ATOM 5323 O O . ASP A 1 676 ? -58.733 -10.541 37.830 1.00 52.62 676 ASP A O 1
ATOM 5327 N N . VAL A 1 677 ? -57.237 -9.133 36.944 1.00 51.78 677 VAL A N 1
ATOM 5328 C CA . VAL A 1 677 ? -57.396 -8.064 37.938 1.00 51.78 677 VAL A CA 1
ATOM 5329 C C . VAL A 1 677 ? -58.757 -7.417 37.731 1.00 51.78 677 VAL A C 1
ATOM 5331 O O . VAL A 1 677 ? -58.928 -6.402 37.053 1.00 51.78 677 VAL A O 1
ATOM 5334 N N . SER A 1 678 ? -59.755 -7.992 38.391 1.00 48.84 678 SER A N 1
ATOM 5335 C CA . SER A 1 678 ? -60.921 -7.261 38.855 1.00 48.84 678 SER A CA 1
ATOM 5336 C C . SER A 1 678 ? -60.436 -6.030 39.626 1.00 48.84 678 SER A C 1
ATOM 5338 O O . SER A 1 678 ? -59.857 -6.149 40.703 1.00 48.84 678 SER A O 1
ATOM 5340 N N . ALA A 1 679 ? -60.640 -4.858 39.025 1.00 48.16 679 ALA A N 1
ATOM 5341 C CA . ALA A 1 679 ? -60.275 -3.539 39.526 1.00 48.16 679 ALA A CA 1
ATOM 5342 C C . ALA A 1 679 ? -60.533 -3.386 41.040 1.00 48.16 679 ALA A C 1
ATOM 5344 O O . ALA A 1 679 ? -61.686 -3.278 41.459 1.00 48.16 679 ALA A O 1
ATOM 5345 N N . GLY A 1 680 ? -59.481 -3.369 41.866 1.00 48.12 680 GLY A N 1
ATOM 5346 C CA . GLY A 1 680 ? -59.658 -3.220 43.313 1.00 48.12 680 GLY A CA 1
ATOM 5347 C C . GLY A 1 680 ? -58.383 -3.023 44.124 1.00 48.12 680 GLY A C 1
ATOM 5348 O O . GLY A 1 680 ? -58.284 -2.014 44.812 1.00 48.12 680 GLY A O 1
ATOM 5349 N N . ASP A 1 681 ? -57.405 -3.926 44.020 1.00 45.28 681 ASP A N 1
ATOM 5350 C CA . ASP A 1 681 ? -56.188 -3.879 44.847 1.00 45.28 681 ASP A CA 1
ATOM 5351 C C . ASP A 1 681 ? -54.950 -3.550 44.008 1.00 45.28 681 ASP A C 1
ATOM 5353 O O . ASP A 1 681 ? -54.215 -4.403 43.521 1.00 45.28 681 ASP A O 1
ATOM 5357 N N . ALA A 1 682 ? -54.734 -2.252 43.826 1.00 47.88 682 ALA A N 1
ATOM 5358 C CA . ALA A 1 682 ? -53.541 -1.687 43.219 1.00 47.88 682 ALA A CA 1
ATOM 5359 C C . ALA A 1 682 ? -52.397 -1.637 44.244 1.00 47.88 682 ALA A C 1
ATOM 5361 O O . ALA A 1 682 ? -52.161 -0.568 44.795 1.00 47.88 682 ALA A O 1
ATOM 5362 N N . LEU A 1 683 ? -51.725 -2.755 44.560 1.00 41.94 683 LEU A N 1
ATOM 5363 C CA . LEU A 1 683 ? -50.519 -2.698 45.413 1.00 41.94 683 LEU A CA 1
ATOM 5364 C C . LEU A 1 683 ? -49.607 -3.941 45.414 1.00 41.94 683 LEU A C 1
ATOM 5366 O O . LEU A 1 683 ? -48.970 -4.242 46.421 1.00 41.94 683 LEU A O 1
ATOM 5370 N N . THR A 1 684 ? -49.457 -4.627 44.284 1.00 48.56 684 THR A N 1
ATOM 5371 C CA . THR A 1 684 ? -48.185 -5.304 43.989 1.00 48.56 684 THR A CA 1
ATOM 5372 C C . THR A 1 684 ? -47.373 -4.377 43.091 1.00 48.56 684 THR A C 1
ATOM 5374 O O . THR A 1 684 ? -47.725 -4.122 41.938 1.00 48.56 684 THR A O 1
ATOM 5377 N N . ASP A 1 685 ? -46.326 -3.788 43.675 1.00 56.12 685 ASP A N 1
ATOM 5378 C CA . ASP A 1 685 ? -45.333 -2.926 43.028 1.00 56.12 685 ASP A CA 1
ATOM 5379 C C . ASP A 1 685 ? -44.708 -3.662 41.830 1.00 56.12 685 ASP A C 1
ATOM 5381 O O . ASP A 1 685 ? -43.692 -4.344 41.944 1.00 56.12 685 ASP A O 1
ATOM 5385 N N . GLY A 1 686 ? -45.368 -3.613 40.673 1.00 70.44 686 GLY A N 1
ATOM 5386 C CA . GLY A 1 686 ? -44.846 -4.279 39.484 1.00 70.44 686 GLY A CA 1
ATOM 5387 C C . GLY A 1 686 ? -43.621 -3.565 38.922 1.00 70.44 686 GLY A C 1
ATOM 5388 O O . GLY A 1 686 ? -43.288 -2.459 39.329 1.00 70.44 686 GLY A O 1
ATOM 5389 N N . VAL A 1 687 ? -42.974 -4.232 37.973 1.00 84.06 687 VAL A N 1
ATOM 5390 C CA . VAL A 1 687 ? -41.727 -3.822 37.319 1.00 84.06 687 VAL A CA 1
ATOM 5391 C C . VAL A 1 687 ? -41.721 -2.330 36.946 1.00 84.06 687 VAL A C 1
ATOM 5393 O O . VAL A 1 687 ? -42.630 -1.866 36.260 1.00 84.06 687 VAL A O 1
ATOM 5396 N N . ILE A 1 688 ? -40.699 -1.594 37.398 1.00 88.12 688 ILE A N 1
ATOM 5397 C CA . ILE A 1 688 ? -40.589 -0.130 37.268 1.00 88.12 688 ILE A CA 1
ATOM 5398 C C . ILE A 1 688 ? -39.410 0.220 36.356 1.00 88.12 688 ILE A C 1
ATOM 5400 O O . ILE A 1 688 ? -38.307 -0.285 36.559 1.00 88.12 688 ILE A O 1
ATOM 5404 N N . ASP A 1 689 ? -39.611 1.115 35.388 1.00 89.81 689 ASP A N 1
ATOM 5405 C CA . ASP A 1 689 ? -38.506 1.753 34.661 1.00 89.81 689 ASP A CA 1
ATOM 5406 C C . ASP A 1 689 ? -38.000 2.967 35.455 1.00 89.81 689 ASP A C 1
ATOM 5408 O O . ASP A 1 689 ? -38.675 3.991 35.572 1.00 89.81 689 ASP A O 1
ATOM 5412 N N . HIS A 1 690 ? -36.812 2.856 36.045 1.00 90.94 690 HIS A N 1
ATOM 5413 C CA . HIS A 1 690 ? -36.191 3.908 36.849 1.00 90.94 690 HIS A CA 1
ATOM 5414 C C . HIS A 1 690 ? -35.467 4.941 35.973 1.00 90.94 690 HIS A C 1
ATOM 5416 O O . HIS A 1 690 ? -34.273 5.204 36.150 1.00 90.94 690 HIS A O 1
ATOM 5422 N N . GLN A 1 691 ? -36.191 5.551 35.032 1.00 89.31 691 GLN A N 1
ATOM 5423 C CA . GLN A 1 691 ? -35.631 6.538 34.105 1.00 89.31 691 GLN A CA 1
ATOM 5424 C C . GLN A 1 691 ? -34.993 7.727 34.839 1.00 89.31 691 GLN A C 1
ATOM 5426 O O . GLN A 1 691 ? -33.939 8.201 34.438 1.00 89.31 691 GLN A O 1
ATOM 5431 N N . ASN A 1 692 ? -35.569 8.154 35.965 1.00 90.94 692 ASN A N 1
ATOM 5432 C CA . ASN A 1 692 ? -35.012 9.220 36.797 1.00 90.94 692 ASN A CA 1
ATOM 5433 C C . ASN A 1 692 ? -33.615 8.885 37.348 1.00 90.94 692 ASN A C 1
ATOM 5435 O O . ASN A 1 692 ? -32.733 9.733 37.314 1.00 90.94 692 ASN A O 1
ATOM 5439 N N . ILE A 1 693 ? -33.390 7.646 37.803 1.00 90.81 693 ILE A N 1
ATOM 5440 C CA . ILE A 1 693 ? -32.072 7.206 38.292 1.00 90.81 693 ILE A CA 1
ATOM 5441 C C . ILE A 1 693 ? -31.063 7.183 37.140 1.00 90.81 693 ILE A C 1
ATOM 5443 O O . ILE A 1 693 ? -29.907 7.565 37.316 1.00 90.81 693 ILE A O 1
ATOM 5447 N N . VAL A 1 694 ? -31.499 6.738 35.958 1.00 89.31 694 VAL A N 1
ATOM 5448 C CA . VAL A 1 694 ? -30.672 6.732 34.746 1.00 89.31 694 VAL A CA 1
ATOM 5449 C C . VAL A 1 694 ? -30.294 8.152 34.335 1.00 89.31 694 VAL A C 1
ATOM 5451 O O . VAL A 1 694 ? -29.128 8.395 34.039 1.00 89.31 694 VAL A O 1
ATOM 5454 N N . ASP A 1 695 ? -31.242 9.086 34.346 1.00 89.75 695 ASP A N 1
ATOM 5455 C CA . ASP A 1 695 ? -31.005 10.485 33.987 1.00 89.75 695 ASP A CA 1
ATOM 5456 C C . ASP A 1 695 ? -30.069 11.176 34.992 1.00 89.75 695 ASP A C 1
ATOM 5458 O O . ASP A 1 695 ? -29.148 11.888 34.580 1.00 89.75 695 ASP A O 1
ATOM 5462 N N . ASP A 1 696 ? -30.247 10.923 36.293 1.00 91.38 696 ASP A N 1
ATOM 5463 C CA . ASP A 1 696 ? -29.372 11.443 37.351 1.00 91.38 696 ASP A CA 1
ATOM 5464 C C . ASP A 1 696 ? -27.937 10.919 37.188 1.00 91.38 696 ASP A C 1
ATOM 5466 O O . ASP A 1 696 ? -26.989 11.706 37.120 1.00 91.38 696 ASP A O 1
ATOM 5470 N N . PHE A 1 697 ? -27.771 9.599 37.041 1.00 89.94 697 PHE A N 1
ATOM 5471 C CA . PHE A 1 697 ? -26.457 8.988 36.834 1.00 89.94 697 PHE A CA 1
ATOM 5472 C C . PHE A 1 697 ? -25.822 9.444 35.517 1.00 89.94 697 PHE A C 1
ATOM 5474 O O . PHE A 1 697 ? -24.623 9.701 35.472 1.00 89.94 697 PHE A O 1
ATOM 5481 N N . LYS A 1 698 ? -26.603 9.582 34.440 1.00 85.50 698 LYS A N 1
ATOM 5482 C CA . LYS A 1 698 ? -26.103 10.097 33.165 1.00 85.50 698 LYS A CA 1
ATOM 5483 C C . LYS A 1 698 ? -25.601 11.528 33.325 1.00 85.50 698 LYS A C 1
ATOM 5485 O O . LYS A 1 698 ? -24.501 11.825 32.883 1.00 85.50 698 LYS A O 1
ATOM 5490 N N . THR A 1 699 ? -26.350 12.387 34.007 1.00 90.25 699 THR A N 1
ATOM 5491 C CA . THR A 1 699 ? -25.945 13.777 34.254 1.00 90.25 699 THR A CA 1
ATOM 5492 C C . THR A 1 699 ? -24.641 13.850 35.053 1.00 90.25 699 THR A C 1
ATOM 5494 O O . THR A 1 699 ? -23.742 14.613 34.698 1.00 90.25 699 THR A O 1
ATOM 5497 N N . GLU A 1 700 ? -24.511 13.035 36.102 1.00 91.00 700 GLU A N 1
ATOM 5498 C CA . GLU A 1 700 ? -23.299 12.945 36.925 1.00 91.00 700 GLU A CA 1
ATOM 5499 C C . GLU A 1 700 ? -22.108 12.400 36.123 1.00 91.00 700 GLU A C 1
ATOM 5501 O O . GLU A 1 700 ? -21.044 13.019 36.071 1.00 91.00 700 GLU A O 1
ATOM 5506 N N . TYR A 1 701 ? -22.305 11.283 35.420 1.00 86.06 701 TYR A N 1
ATOM 5507 C CA . TYR A 1 701 ? -21.273 10.660 34.601 1.00 86.06 701 TYR A CA 1
ATOM 5508 C C . TYR A 1 701 ? -20.796 11.592 33.489 1.00 86.06 701 TYR A C 1
ATOM 5510 O O . TYR A 1 701 ? -19.594 11.686 33.251 1.00 86.06 701 TYR A O 1
ATOM 5518 N N . GLU A 1 702 ? -21.709 12.298 32.820 1.00 86.00 702 GLU A N 1
ATOM 5519 C CA . GLU A 1 702 ? -21.380 13.223 31.736 1.00 86.00 702 GLU A CA 1
ATOM 5520 C C . GLU A 1 702 ? -20.680 14.490 32.234 1.00 86.00 702 GLU A C 1
ATOM 5522 O O . GLU A 1 702 ? -19.852 15.049 31.511 1.00 86.00 702 GLU A O 1
ATOM 5527 N N . ALA A 1 703 ? -20.940 14.914 33.474 1.00 86.69 703 ALA A N 1
ATOM 5528 C CA . ALA A 1 703 ? -20.203 16.003 34.107 1.00 86.69 703 ALA A CA 1
ATOM 5529 C C . ALA A 1 703 ? -18.731 15.636 34.366 1.00 86.69 703 ALA A C 1
ATOM 5531 O O . ALA A 1 703 ? -17.853 16.489 34.225 1.00 86.69 703 ALA A O 1
ATOM 5532 N N . GLU A 1 704 ? -18.452 14.377 34.714 1.00 89.50 704 GLU A N 1
ATOM 5533 C CA . GLU A 1 704 ? -17.097 13.898 35.013 1.00 89.50 704 GLU A CA 1
ATOM 5534 C C . GLU A 1 704 ? -16.338 13.380 33.781 1.00 89.50 704 GLU A C 1
ATOM 5536 O O . GLU A 1 704 ? -15.141 13.629 33.634 1.00 89.50 704 GLU A O 1
ATOM 5541 N N . ASN A 1 705 ? -17.025 12.662 32.890 1.00 80.50 705 ASN A N 1
ATOM 5542 C CA . ASN A 1 705 ? -16.426 11.866 31.814 1.00 80.50 705 ASN A CA 1
ATOM 5543 C C . ASN A 1 705 ? -16.822 12.345 30.404 1.00 80.50 705 ASN A C 1
ATOM 5545 O O . ASN A 1 705 ? -16.236 11.897 29.417 1.00 80.50 705 ASN A O 1
ATOM 5549 N N . GLY A 1 706 ? -17.777 13.276 30.296 1.00 77.12 706 GLY A N 1
ATOM 5550 C CA . GLY A 1 706 ? -18.358 13.730 29.030 1.00 77.12 706 GLY A CA 1
ATOM 5551 C C . GLY A 1 706 ? -19.528 12.867 28.535 1.00 77.12 706 GLY A C 1
ATOM 5552 O O . GLY A 1 706 ? -19.828 11.820 29.100 1.00 77.12 706 GLY A O 1
ATOM 5553 N N . GLU A 1 707 ? -20.200 13.327 27.471 1.00 67.38 707 GLU A N 1
ATOM 5554 C CA . GLU A 1 707 ? -21.380 12.664 26.881 1.00 67.38 707 GLU A CA 1
ATOM 5555 C C . GLU A 1 707 ? -21.131 11.182 26.554 1.00 67.38 707 GLU A C 1
ATOM 5557 O O . GLU A 1 707 ? -20.165 10.838 25.867 1.00 67.38 707 GLU A O 1
ATOM 5562 N N . SER A 1 708 ? -22.054 10.316 26.983 1.00 68.44 708 SER A N 1
ATOM 5563 C CA . SER A 1 708 ? -22.035 8.891 26.644 1.00 68.44 708 SER A CA 1
ATOM 5564 C C . SER A 1 708 ? -22.986 8.596 25.485 1.00 68.44 708 SER A C 1
ATOM 5566 O O . SER A 1 708 ? -24.164 8.955 25.514 1.00 68.44 708 SER A O 1
ATOM 5568 N N . ALA A 1 709 ? -22.487 7.889 24.468 1.00 65.50 709 ALA A N 1
ATOM 5569 C CA . ALA A 1 709 ? -23.312 7.382 23.367 1.00 65.50 709 ALA A CA 1
ATOM 5570 C C . ALA A 1 709 ? -24.154 6.155 23.772 1.00 65.50 709 ALA A C 1
ATOM 5572 O O . ALA A 1 709 ? -25.065 5.759 23.045 1.00 65.50 709 ALA A O 1
ATOM 5573 N N . VAL A 1 710 ? -23.864 5.548 24.929 1.00 73.62 710 VAL A N 1
ATOM 5574 C CA . VAL A 1 710 ? -24.549 4.339 25.393 1.00 73.62 710 VAL A CA 1
ATOM 5575 C C . VAL A 1 710 ? -25.943 4.704 25.892 1.00 73.62 710 VAL A C 1
ATOM 5577 O O . VAL A 1 710 ? -26.102 5.515 26.802 1.00 73.62 710 VAL A O 1
ATOM 5580 N N . THR A 1 711 ? -26.960 4.067 25.314 1.00 78.69 711 THR A N 1
ATOM 5581 C CA . THR A 1 711 ? -28.336 4.143 25.815 1.00 78.69 711 THR A CA 1
ATOM 5582 C C . THR A 1 711 ? -28.620 2.900 26.646 1.00 78.69 711 THR A C 1
ATOM 5584 O O . THR A 1 711 ? -28.422 1.780 26.180 1.00 78.69 711 THR A O 1
ATOM 5587 N N . TYR A 1 712 ? -29.075 3.086 27.876 1.00 87.94 712 TYR A N 1
ATOM 5588 C CA . TYR A 1 712 ? -29.440 1.999 28.776 1.00 87.94 712 TYR A CA 1
ATOM 5589 C C . TYR A 1 712 ? -30.673 2.387 29.582 1.00 87.94 712 TYR A C 1
ATOM 5591 O O . TYR A 1 712 ? -31.006 3.566 29.691 1.00 87.94 712 TYR A O 1
ATOM 5599 N N . LYS A 1 713 ? -31.346 1.379 30.130 1.00 92.12 713 LYS A N 1
ATOM 5600 C CA . LYS A 1 713 ? -32.462 1.540 31.064 1.00 92.12 713 LYS A CA 1
ATOM 5601 C C . LYS A 1 713 ? -32.196 0.733 32.317 1.00 92.12 713 LYS A C 1
ATOM 5603 O O . LYS A 1 713 ? -31.519 -0.299 32.259 1.00 92.12 713 LYS A O 1
ATOM 5608 N N . PHE A 1 714 ? -32.731 1.203 33.436 1.00 93.56 714 PHE A N 1
ATOM 5609 C CA . PHE A 1 714 ? -32.623 0.522 34.715 1.00 93.56 714 PHE A CA 1
ATOM 5610 C C . PHE A 1 714 ? -34.004 0.064 35.165 1.00 93.56 714 PHE A C 1
ATOM 5612 O O . PHE A 1 714 ? -34.845 0.863 35.558 1.00 93.56 714 PHE A O 1
ATOM 5619 N N . ILE A 1 715 ? -34.228 -1.241 35.088 1.00 92.69 715 ILE A N 1
ATOM 5620 C CA . ILE A 1 715 ? -35.516 -1.869 35.346 1.00 92.69 715 ILE A CA 1
ATOM 5621 C C . ILE A 1 715 ? -35.481 -2.470 36.750 1.00 92.69 715 ILE A C 1
ATOM 5623 O O . ILE A 1 715 ? -34.683 -3.365 37.036 1.00 92.69 715 ILE A O 1
ATOM 5627 N N . GLY A 1 716 ? -36.329 -1.958 37.635 1.00 90.50 716 GLY A N 1
ATOM 5628 C CA . GLY A 1 716 ? -36.469 -2.424 39.007 1.00 90.50 716 GLY A CA 1
ATOM 5629 C C . GLY A 1 716 ? -37.545 -3.493 39.135 1.00 90.50 716 GLY A C 1
ATOM 5630 O O . GLY A 1 716 ? -38.660 -3.326 38.649 1.00 90.50 716 GLY A O 1
ATOM 5631 N N . PHE A 1 717 ? -37.214 -4.570 39.840 1.00 87.56 717 PHE A N 1
ATOM 5632 C CA . PHE A 1 717 ? -38.130 -5.617 40.277 1.00 87.56 717 PHE A CA 1
ATOM 5633 C C . PHE A 1 717 ? -38.228 -5.563 41.810 1.00 87.56 717 PHE A C 1
ATOM 5635 O O . PHE A 1 717 ? -37.316 -6.036 42.505 1.00 87.56 717 PHE A O 1
ATOM 5642 N N . PRO A 1 718 ? -39.293 -4.952 42.352 1.00 82.00 718 PRO A N 1
ATOM 5643 C CA . PRO A 1 718 ? -39.546 -4.894 43.789 1.00 82.00 718 PRO A CA 1
ATOM 5644 C C . PRO A 1 718 ? -39.834 -6.305 44.311 1.00 82.00 718 PRO A C 1
ATOM 5646 O O . PRO A 1 718 ? -40.725 -6.986 43.813 1.00 82.00 718 PRO A O 1
ATOM 5649 N N . GLY A 1 719 ? -39.049 -6.789 45.274 1.00 72.19 719 GLY A N 1
ATOM 5650 C CA . GLY A 1 719 ? -39.215 -8.145 45.807 1.00 72.19 719 GLY A CA 1
ATOM 5651 C C . GLY A 1 719 ? -40.089 -8.182 47.062 1.00 72.19 719 GLY A C 1
ATOM 5652 O O . GLY A 1 719 ? -39.870 -7.392 47.978 1.00 72.19 719 GLY A O 1
ATOM 5653 N N . GLU A 1 720 ? -40.980 -9.175 47.185 1.00 65.00 720 GLU A N 1
ATOM 5654 C CA . GLU A 1 720 ? -41.837 -9.381 48.376 1.00 65.00 720 GLU A CA 1
ATOM 5655 C C . GLU A 1 720 ? -41.045 -9.560 49.687 1.00 65.00 720 GLU A C 1
ATOM 5657 O O . GLU A 1 720 ? -41.538 -9.294 50.780 1.00 65.00 720 GLU A O 1
ATOM 5662 N N . SER A 1 721 ? -39.785 -9.994 49.591 1.00 62.88 721 SER A N 1
ATOM 5663 C CA . SER A 1 721 ? -38.883 -10.217 50.731 1.00 62.88 721 SER A CA 1
ATOM 5664 C C . SER A 1 721 ? -37.927 -9.045 51.014 1.00 62.88 721 SER A C 1
ATOM 5666 O O . SER A 1 721 ? -36.948 -9.209 51.744 1.00 62.88 721 SER A O 1
ATOM 5668 N N . GLY A 1 722 ? -38.162 -7.871 50.414 1.00 63.88 722 GLY A N 1
ATOM 5669 C CA . GLY A 1 722 ? -37.282 -6.700 50.522 1.00 63.88 722 GLY A CA 1
ATOM 5670 C C . GLY A 1 722 ? -35.973 -6.821 49.728 1.00 63.88 722 GLY A C 1
ATOM 5671 O O . GLY A 1 722 ? -35.099 -5.960 49.830 1.00 63.88 722 GLY A O 1
ATOM 5672 N N . ARG A 1 723 ? -35.812 -7.888 48.933 1.00 62.16 723 ARG A N 1
ATOM 5673 C CA . ARG A 1 723 ? -34.716 -8.042 47.969 1.00 62.16 723 ARG A CA 1
ATOM 5674 C C . ARG A 1 723 ? -35.143 -7.465 46.626 1.00 62.16 723 ARG A C 1
ATOM 5676 O O . ARG A 1 723 ? -35.777 -8.154 45.837 1.00 62.16 723 ARG A O 1
ATOM 5683 N N . ASN A 1 724 ? -34.768 -6.218 46.376 1.00 79.44 724 ASN A N 1
ATOM 5684 C CA . ASN A 1 724 ? -34.979 -5.578 45.082 1.00 79.44 724 ASN A CA 1
ATOM 5685 C C . ASN A 1 724 ? -33.933 -6.092 44.086 1.00 79.44 724 ASN A C 1
ATOM 5687 O O . ASN A 1 724 ? -32.733 -6.044 44.372 1.00 79.44 724 ASN A O 1
ATOM 5691 N N . LEU A 1 725 ? -34.376 -6.585 42.930 1.00 84.56 725 LEU A N 1
ATOM 5692 C CA . LEU A 1 725 ? -33.491 -6.880 41.805 1.00 84.56 725 LEU A CA 1
ATOM 5693 C C . LEU A 1 725 ? -33.519 -5.691 40.846 1.00 84.56 725 LEU A C 1
ATOM 5695 O O . LEU A 1 725 ? -34.584 -5.225 40.461 1.00 84.56 725 LEU A O 1
ATOM 5699 N N . GLY A 1 726 ? -32.347 -5.211 40.450 1.00 87.56 726 GLY A N 1
ATOM 5700 C CA . GLY A 1 726 ? -32.208 -4.224 39.386 1.00 87.56 726 GLY A CA 1
ATOM 5701 C C . GLY A 1 726 ? -31.598 -4.871 38.152 1.00 87.56 726 GLY A C 1
ATOM 5702 O O . GLY A 1 726 ? -30.587 -5.566 38.259 1.00 87.56 726 GLY A O 1
ATOM 5703 N N . VAL A 1 727 ? -32.190 -4.632 36.988 1.00 88.25 727 VAL A N 1
ATOM 5704 C CA . VAL A 1 727 ? -31.673 -5.084 35.697 1.00 88.25 727 VAL A CA 1
ATOM 5705 C C . VAL A 1 727 ? -31.285 -3.869 34.874 1.00 88.25 727 VAL A C 1
ATOM 5707 O O . VAL A 1 727 ? -32.113 -3.009 34.589 1.00 88.25 727 VAL A O 1
ATOM 5710 N N . VAL A 1 728 ? -30.020 -3.807 34.466 1.00 90.88 728 VAL A N 1
ATOM 5711 C CA . VAL A 1 728 ? -29.563 -2.824 33.481 1.00 90.88 728 VAL A CA 1
ATOM 5712 C C . VAL A 1 728 ? -29.671 -3.463 32.109 1.00 90.88 728 VAL A C 1
ATOM 5714 O O . VAL A 1 728 ? -29.016 -4.470 31.839 1.00 90.88 728 VAL A O 1
ATOM 5717 N N . THR A 1 729 ? -30.492 -2.875 31.248 1.00 89.25 729 THR A N 1
ATOM 5718 C CA . THR A 1 729 ? -30.572 -3.269 29.845 1.00 89.25 729 THR A CA 1
ATOM 5719 C C . THR A 1 729 ? -29.878 -2.225 28.987 1.00 89.25 729 THR A C 1
ATOM 5721 O O . THR A 1 729 ? -30.109 -1.027 29.146 1.00 89.25 729 THR A O 1
ATOM 5724 N N . ILE A 1 730 ? -28.972 -2.672 28.121 1.00 86.44 730 ILE A N 1
ATOM 5725 C CA . ILE A 1 730 ? -28.131 -1.804 27.295 1.00 86.44 730 ILE A CA 1
ATOM 5726 C C . ILE A 1 730 ? -28.573 -1.973 25.849 1.00 86.44 730 ILE A C 1
ATOM 5728 O O . ILE A 1 730 ? -28.596 -3.087 25.324 1.00 86.44 730 ILE A O 1
ATOM 5732 N N . ARG A 1 731 ? -28.912 -0.859 25.205 1.00 84.25 731 ARG A N 1
ATOM 5733 C CA . ARG A 1 731 ? -29.299 -0.838 23.800 1.00 84.25 731 ARG A CA 1
ATOM 5734 C C . ARG A 1 731 ? -28.059 -1.087 22.949 1.00 84.25 731 ARG A C 1
ATOM 5736 O O . ARG A 1 731 ? -27.061 -0.384 23.094 1.00 84.25 731 ARG A O 1
ATOM 5743 N N . GLY A 1 732 ? -28.133 -2.070 22.057 1.00 78.06 732 GLY A N 1
ATOM 5744 C CA . GLY A 1 732 ? -27.144 -2.224 20.995 1.00 78.06 732 GLY A CA 1
ATOM 5745 C C . GLY A 1 732 ? -27.370 -1.211 19.871 1.00 78.06 732 GLY A C 1
ATOM 5746 O O . GLY A 1 732 ? -28.089 -0.221 20.016 1.00 78.06 732 GLY A O 1
ATOM 5747 N N . THR A 1 733 ? -26.807 -1.497 18.704 1.00 78.06 733 THR A N 1
ATOM 5748 C CA . THR A 1 733 ? -26.953 -0.657 17.517 1.00 78.06 733 THR A CA 1
ATOM 5749 C C . THR A 1 733 ? -28.423 -0.533 17.099 1.00 78.06 733 THR A C 1
ATOM 5751 O O . THR A 1 733 ? -29.026 -1.527 16.696 1.00 78.06 733 THR A O 1
ATOM 5754 N N . SER A 1 734 ? -29.019 0.661 17.204 1.00 77.00 734 SER A N 1
ATOM 5755 C CA . SER A 1 734 ? -30.442 0.890 16.872 1.00 77.00 734 SER A CA 1
ATOM 5756 C C . SER A 1 734 ? -30.667 1.683 15.591 1.00 77.00 734 SER A C 1
ATOM 5758 O O . SER A 1 734 ? -31.694 1.539 14.931 1.00 77.00 734 SER A O 1
ATOM 5760 N N . ASN A 1 735 ? -29.702 2.521 15.230 1.00 76.12 735 ASN A N 1
ATOM 5761 C CA . ASN A 1 735 ? -29.791 3.413 14.090 1.00 76.12 735 ASN A CA 1
ATOM 5762 C C . ASN A 1 735 ? -28.431 3.497 13.383 1.00 76.12 735 ASN A C 1
ATOM 5764 O O . ASN A 1 735 ? -27.421 2.963 13.843 1.00 76.12 735 ASN A O 1
ATOM 5768 N N . SER A 1 736 ? -28.387 4.166 12.230 1.00 75.38 736 SER A N 1
ATOM 5769 C CA . SER A 1 736 ? -27.135 4.304 11.475 1.00 75.38 736 SER A CA 1
ATOM 5770 C C . SER A 1 736 ? -26.076 5.145 12.205 1.00 75.38 736 SER A C 1
ATOM 5772 O O . SER A 1 736 ? -24.899 5.041 11.872 1.00 75.38 736 SER A O 1
ATOM 5774 N N . TRP A 1 737 ? -26.472 5.962 13.186 1.00 76.19 737 TRP A N 1
ATOM 5775 C CA . TRP A 1 737 ? -25.541 6.713 14.026 1.00 76.19 737 TRP A CA 1
ATOM 5776 C C . TRP A 1 737 ? -24.822 5.794 15.015 1.00 76.19 737 TRP A C 1
ATOM 5778 O O . TRP A 1 737 ? -23.593 5.757 15.018 1.00 76.19 737 TRP A O 1
ATOM 5788 N N . ASP A 1 738 ? -25.581 4.976 15.744 1.00 74.12 738 ASP A N 1
ATOM 5789 C CA . ASP A 1 738 ? -25.067 3.923 16.614 1.00 74.12 738 ASP A CA 1
ATOM 5790 C C . ASP A 1 738 ? -24.175 2.972 15.805 1.00 74.12 738 ASP A C 1
ATOM 5792 O O . ASP A 1 738 ? -23.102 2.590 16.246 1.00 74.12 738 ASP A O 1
ATOM 5796 N N . ALA A 1 739 ? -24.552 2.645 14.563 1.00 80.00 739 ALA A N 1
ATOM 5797 C CA . ALA A 1 739 ? -23.739 1.770 13.718 1.00 80.00 739 ALA A CA 1
ATOM 5798 C C . ALA A 1 739 ? -22.371 2.389 13.395 1.00 80.00 739 ALA A C 1
ATOM 5800 O O . ALA A 1 739 ? -21.380 1.673 13.264 1.00 80.00 739 ALA A O 1
ATOM 5801 N N . LEU A 1 740 ? -22.301 3.718 13.267 1.00 80.88 740 LEU A N 1
ATOM 5802 C CA . LEU A 1 740 ? -21.049 4.433 13.034 1.00 80.88 740 LEU A CA 1
ATOM 5803 C C . LEU A 1 740 ? -20.193 4.508 14.308 1.00 80.88 740 LEU A C 1
ATOM 5805 O O . LEU A 1 740 ? -18.973 4.375 14.219 1.00 80.88 740 LEU A O 1
ATOM 5809 N N . THR A 1 741 ? -20.799 4.700 15.482 1.00 79.62 741 THR A N 1
ATOM 5810 C CA . THR A 1 741 ? -20.069 4.685 16.761 1.00 79.62 741 THR A CA 1
ATOM 5811 C C . THR A 1 741 ? -19.592 3.276 17.111 1.00 79.62 741 THR A C 1
ATOM 5813 O O . THR A 1 741 ? -18.421 3.083 17.437 1.00 79.62 741 THR A O 1
ATOM 5816 N N . ASP A 1 742 ? -20.449 2.274 16.933 1.00 80.44 742 ASP A N 1
ATOM 5817 C CA . ASP A 1 742 ? -20.191 0.873 17.276 1.00 80.44 742 ASP A CA 1
ATOM 5818 C C . ASP A 1 742 ? -19.208 0.210 16.304 1.00 80.44 742 ASP A C 1
ATOM 5820 O O . ASP A 1 742 ? -18.470 -0.703 16.687 1.00 80.44 742 ASP A O 1
ATOM 5824 N N . ALA A 1 743 ? -19.100 0.713 15.067 1.00 81.25 743 ALA A N 1
ATOM 5825 C CA . ALA A 1 743 ? -18.088 0.267 14.108 1.00 81.25 743 ALA A CA 1
ATOM 5826 C C . ALA A 1 743 ? -16.649 0.384 14.650 1.00 81.25 743 ALA A C 1
ATOM 5828 O O . ALA A 1 743 ? -15.765 -0.356 14.200 1.00 81.25 743 ALA A O 1
ATOM 5829 N N . GLN A 1 744 ? -16.405 1.259 15.637 1.00 78.12 744 GLN A N 1
ATOM 5830 C CA . GLN A 1 744 ? -15.114 1.341 16.327 1.00 78.12 744 GLN A CA 1
ATOM 5831 C C . GLN A 1 744 ? -14.775 0.012 17.006 1.00 78.12 744 GLN A C 1
ATOM 5833 O O . GLN A 1 744 ? -13.665 -0.499 16.837 1.00 78.12 744 GLN A O 1
ATOM 5838 N N . LEU A 1 745 ? -15.759 -0.572 17.693 1.00 76.88 745 LEU A N 1
ATOM 5839 C CA . LEU A 1 745 ? -15.645 -1.829 18.427 1.00 76.88 745 LEU A CA 1
ATOM 5840 C C . LEU A 1 745 ? -15.658 -3.034 17.484 1.00 76.88 745 LEU A C 1
ATOM 5842 O O . LEU A 1 745 ? -14.948 -4.010 17.711 1.00 76.88 745 LEU A O 1
ATOM 5846 N N . TRP A 1 746 ? -16.425 -2.977 16.391 1.00 77.62 746 TRP A N 1
ATOM 5847 C CA . TRP A 1 746 ? -16.506 -4.094 15.443 1.00 77.62 746 TRP A CA 1
ATOM 5848 C C . TRP A 1 746 ? -15.168 -4.393 14.770 1.00 77.62 746 TRP A C 1
ATOM 5850 O O . TRP A 1 746 ? -14.845 -5.555 14.535 1.00 77.62 746 TRP A O 1
ATOM 5860 N N . SER A 1 747 ? -14.381 -3.358 14.461 1.00 71.88 747 SER A N 1
ATOM 5861 C CA . SER A 1 747 ? -13.089 -3.520 13.784 1.00 71.88 747 SER A CA 1
ATOM 5862 C C . SER A 1 747 ? -12.054 -4.262 14.640 1.00 71.88 747 SER A C 1
ATOM 5864 O O . SER A 1 747 ? -11.404 -5.187 14.145 1.00 71.88 747 SER A O 1
ATOM 5866 N N . SER A 1 748 ? -11.943 -3.920 15.928 1.00 72.19 748 SER A N 1
ATOM 5867 C CA . SER A 1 748 ? -11.074 -4.622 16.880 1.00 72.19 748 SER A CA 1
ATOM 5868 C C . SER A 1 748 ? -11.615 -6.012 17.200 1.00 72.19 748 SER A C 1
ATOM 5870 O O . SER A 1 748 ? -10.862 -6.982 17.131 1.00 72.19 748 SER A O 1
ATOM 5872 N N . ALA A 1 749 ? -12.926 -6.141 17.435 1.00 74.75 749 ALA A N 1
ATOM 5873 C CA . ALA A 1 749 ? -13.558 -7.427 17.707 1.00 74.75 749 ALA A CA 1
ATOM 5874 C C . ALA A 1 749 ? -13.383 -8.410 16.540 1.00 74.75 749 ALA A C 1
ATOM 5876 O O . ALA A 1 749 ? -13.036 -9.570 16.757 1.00 74.75 749 ALA A O 1
ATOM 5877 N N . ALA A 1 750 ? -13.559 -7.958 15.293 1.00 71.06 750 ALA A N 1
ATOM 5878 C CA . ALA A 1 750 ? -13.341 -8.788 14.113 1.00 71.06 750 ALA A CA 1
ATOM 5879 C C . ALA A 1 750 ? -11.890 -9.282 14.041 1.00 71.06 750 ALA A C 1
ATOM 5881 O O . ALA A 1 750 ? -11.667 -10.476 13.833 1.00 71.06 750 ALA A O 1
ATOM 5882 N N . LEU A 1 751 ? -10.904 -8.402 14.264 1.00 68.12 751 LEU A N 1
ATOM 5883 C CA . LEU A 1 751 ? -9.494 -8.798 14.308 1.00 68.12 751 LEU A CA 1
ATOM 5884 C C . LEU A 1 751 ? -9.236 -9.814 15.426 1.00 68.12 751 LEU A C 1
ATOM 5886 O O . LEU A 1 751 ? -8.605 -10.836 15.166 1.00 68.12 751 LEU A O 1
ATOM 5890 N N . ALA A 1 752 ? -9.757 -9.582 16.632 1.00 69.75 752 ALA A N 1
ATOM 5891 C CA . ALA A 1 752 ? -9.615 -10.503 17.755 1.00 69.75 752 ALA A CA 1
ATOM 5892 C C . ALA A 1 752 ? -10.201 -11.889 17.431 1.00 69.75 752 ALA A C 1
ATOM 5894 O O . ALA A 1 752 ? -9.562 -12.908 17.706 1.00 69.75 752 ALA A O 1
ATOM 5895 N N . GLN A 1 753 ? -11.362 -11.957 16.765 1.00 70.19 753 GLN A N 1
ATOM 5896 C CA . GLN A 1 753 ? -11.937 -13.231 16.314 1.00 70.19 753 GLN A CA 1
ATOM 5897 C C . GLN A 1 753 ? -11.096 -13.906 15.221 1.00 70.19 753 GLN A C 1
ATOM 5899 O O . GLN A 1 753 ? -10.912 -15.122 15.268 1.00 70.19 753 GLN A O 1
ATOM 5904 N N . TYR A 1 754 ? -10.536 -13.151 14.269 1.00 66.19 754 TYR A N 1
ATOM 5905 C CA . TYR A 1 754 ? -9.622 -13.707 13.263 1.00 66.19 754 TYR A CA 1
ATOM 5906 C C . TYR A 1 754 ? -8.346 -14.264 13.898 1.00 66.19 754 TYR A C 1
ATOM 5908 O O . TYR A 1 754 ? -7.947 -15.387 13.593 1.00 66.19 754 TYR A O 1
ATOM 5916 N N . VAL A 1 755 ? -7.729 -13.516 14.816 1.00 65.00 755 VAL A N 1
ATOM 5917 C CA . VAL A 1 755 ? -6.551 -13.964 15.570 1.00 65.00 755 VAL A CA 1
ATOM 5918 C C . VAL A 1 755 ? -6.885 -15.228 16.360 1.00 65.00 755 VAL A C 1
ATOM 5920 O O . VAL A 1 755 ? -6.138 -16.203 16.298 1.00 65.00 755 VAL A O 1
ATOM 5923 N N . ARG A 1 756 ? -8.047 -15.265 17.020 1.00 62.88 756 ARG A N 1
ATOM 5924 C CA . ARG A 1 756 ? -8.541 -16.450 17.731 1.00 62.88 756 ARG A CA 1
ATOM 5925 C C . ARG A 1 756 ? -8.740 -17.658 16.813 1.00 62.88 756 ARG A C 1
ATOM 5927 O O . ARG A 1 756 ? -8.476 -18.774 17.244 1.00 62.88 756 ARG A O 1
ATOM 5934 N N . ALA A 1 757 ? -9.212 -17.459 15.584 1.00 64.06 757 ALA A N 1
ATOM 5935 C CA . ALA A 1 757 ? -9.422 -18.540 14.622 1.00 64.06 757 ALA A CA 1
ATOM 5936 C C . ALA A 1 757 ? -8.104 -19.099 14.056 1.00 64.06 757 ALA A C 1
ATOM 5938 O O . ALA A 1 757 ? -8.031 -20.281 13.728 1.00 64.06 757 ALA A O 1
ATOM 5939 N N . ILE A 1 758 ? -7.072 -18.257 13.936 1.00 56.34 758 ILE A N 1
ATOM 5940 C CA . ILE A 1 758 ? -5.767 -18.630 13.370 1.00 56.34 758 ILE A CA 1
ATOM 5941 C C . ILE A 1 758 ? -4.845 -19.242 14.431 1.00 56.34 758 ILE A C 1
ATOM 5943 O O . ILE A 1 758 ? -4.056 -20.132 14.114 1.00 56.34 758 ILE A O 1
ATOM 5947 N N . LEU A 1 759 ? -4.922 -18.787 15.686 1.00 53.78 759 LEU A N 1
ATOM 5948 C CA . LEU A 1 759 ? -4.076 -19.307 16.753 1.00 53.78 759 LEU A CA 1
ATOM 5949 C C . LEU A 1 759 ? -4.575 -20.691 17.212 1.00 53.78 759 LEU A C 1
ATOM 5951 O O . LEU A 1 759 ? -5.673 -20.800 17.758 1.00 53.78 759 LEU A O 1
ATOM 5955 N N . PRO A 1 760 ? -3.761 -21.757 17.079 1.00 44.25 760 PRO A N 1
ATOM 5956 C CA . PRO A 1 760 ? -4.160 -23.123 17.434 1.00 44.25 760 PRO A CA 1
ATOM 5957 C C . PRO A 1 760 ? -4.379 -23.330 18.945 1.00 44.25 760 PRO A C 1
ATOM 5959 O O . PRO A 1 760 ? -4.867 -24.376 19.364 1.00 44.25 760 PRO A O 1
ATOM 5962 N N . LEU A 1 761 ? -4.061 -22.333 19.778 1.00 46.09 761 LEU A N 1
ATOM 5963 C CA . LEU A 1 761 ? -4.268 -22.346 21.227 1.00 46.09 761 LEU A CA 1
ATOM 5964 C C . LEU A 1 761 ? -5.624 -21.727 21.594 1.00 46.09 761 LEU A C 1
ATOM 5966 O O . LEU A 1 761 ? -5.729 -20.787 22.380 1.00 46.09 761 LEU A O 1
ATOM 5970 N N . GLY A 1 762 ? -6.687 -22.280 21.015 1.00 40.72 762 GLY A N 1
ATOM 5971 C CA . GLY A 1 762 ? -8.063 -22.000 21.399 1.00 40.72 762 GLY A CA 1
ATOM 5972 C C . GLY A 1 762 ? -8.384 -22.577 22.778 1.00 40.72 762 GLY A C 1
ATOM 5973 O O . GLY A 1 762 ? -9.035 -23.612 22.881 1.00 40.72 762 GLY A O 1
ATOM 5974 N N . VAL A 1 763 ? -7.983 -21.896 23.853 1.00 39.12 763 VAL A N 1
ATOM 5975 C CA . VAL A 1 763 ? -8.563 -22.121 25.185 1.00 39.12 763 VAL A CA 1
ATOM 5976 C C . VAL A 1 763 ? -9.382 -20.897 25.568 1.00 39.12 763 VAL A C 1
ATOM 5978 O O . VAL A 1 763 ? -8.882 -19.776 25.618 1.00 39.12 763 VAL A O 1
ATOM 5981 N N . LYS A 1 764 ? -10.669 -21.148 25.839 1.00 44.25 764 LYS A N 1
ATOM 5982 C CA . LYS A 1 764 ? -11.798 -20.218 26.047 1.00 44.25 764 LYS A CA 1
ATOM 5983 C C . LYS A 1 764 ? -11.606 -19.085 27.084 1.00 44.25 764 LYS A C 1
ATOM 5985 O O . LYS A 1 764 ? -12.572 -18.386 27.358 1.00 44.25 764 LYS A O 1
ATOM 5990 N N . ARG A 1 765 ? -10.424 -18.895 27.679 1.00 37.47 765 ARG A N 1
ATOM 5991 C CA . ARG A 1 765 ? -10.188 -17.919 28.761 1.00 37.47 765 ARG A CA 1
ATOM 5992 C C . ARG A 1 765 ? -9.084 -16.888 28.510 1.00 37.47 765 ARG A C 1
ATOM 5994 O O . ARG A 1 765 ? -9.017 -15.939 29.272 1.00 37.47 765 ARG A O 1
ATOM 6001 N N . VAL A 1 766 ? -8.248 -17.028 27.478 1.00 36.16 766 VAL A N 1
ATOM 6002 C CA . VAL A 1 766 ? -7.023 -16.200 27.362 1.00 36.16 766 VAL A CA 1
ATOM 6003 C C . VAL A 1 766 ? -7.203 -14.927 26.514 1.00 36.16 766 VAL A C 1
ATOM 6005 O O . VAL A 1 766 ? -6.376 -14.034 26.585 1.00 36.16 766 VAL A O 1
ATOM 6008 N N . LEU A 1 767 ? -8.293 -14.784 25.753 1.00 37.66 767 LEU A N 1
ATOM 6009 C CA . LEU A 1 767 ? -8.405 -13.732 24.722 1.00 37.66 767 LEU A CA 1
ATOM 6010 C C . LEU A 1 767 ? -9.667 -12.860 24.808 1.00 37.66 767 LEU A C 1
ATOM 6012 O O . LEU A 1 767 ? -9.998 -12.180 23.851 1.00 37.66 767 LEU A O 1
ATOM 6016 N N . VAL A 1 768 ? -10.378 -12.863 25.941 1.00 32.72 768 VAL A N 1
ATOM 6017 C CA . VAL A 1 768 ? -11.571 -12.005 26.141 1.00 32.72 768 VAL A CA 1
ATOM 6018 C C . VAL A 1 768 ? -11.198 -10.523 26.376 1.00 32.72 768 VAL A C 1
ATOM 6020 O O . VAL A 1 768 ? -12.085 -9.687 26.457 1.00 32.72 768 VAL A O 1
ATOM 6023 N N . PHE A 1 769 ? -9.906 -10.176 26.449 1.00 30.48 769 PHE A N 1
ATOM 6024 C CA . PHE A 1 769 ? -9.431 -8.835 26.834 1.00 30.48 769 PHE A CA 1
ATOM 6025 C C . PHE A 1 769 ? -8.567 -8.096 25.791 1.00 30.48 769 PHE A C 1
ATOM 6027 O O . PHE A 1 769 ? -8.034 -7.034 26.102 1.00 30.48 769 PHE A O 1
ATOM 6034 N N . LEU A 1 770 ? -8.451 -8.616 24.563 1.00 30.31 770 LEU A N 1
ATOM 6035 C CA . LEU A 1 770 ? -8.017 -7.836 23.388 1.00 30.31 770 LEU A CA 1
ATOM 6036 C C . LEU A 1 770 ? -9.255 -7.399 22.609 1.00 30.31 770 LEU A C 1
ATOM 6038 O O . LEU A 1 770 ? -9.251 -6.255 22.105 1.00 30.31 770 LEU A O 1
#